Protein 2OAP (pdb70)

Radius of gyration: 33.73 Å; Cα contacts (8 Å, |Δi|>4): 1842; chains: 2; bounding box: 96×77×80 Å

Sequence (968 aa):
HYDILRRHIRSEDLLETPEFGSGSRIVEEYWIQEPFTKAIIVENEDEFRNVYYALEPTVSSEEAEVISALYDDLKKILVLQDVSVDLEERAEVLVRAIEKTDNFYSRLYYLFRDFFGYGLIDPLEDTNVEDISCDGYNIPIFIYHQKYGNVETNIVLDQEKLDRVLRLTQRSGKHISIANPIVDATLPDGSRLQATFGTEVTPRGSSFTIRKFTIEPLTPIDLIEKGTVPSGVLAYLWLAIEHKFSAIVVGETASGKTTTLNAIFIPPDAKVVSIEDTREIKLYHENWIAEVTRTGGEGEIDYDLLRAALRQRPDYIIVGEVRGREAQTLFQASTGHASYSTLHAGDINQVYRLESEPLKVPRSLQFLDIALVQTWVRGNTRLRRTKEVNEILGIDPVDKNLLVNQFVKWDPKEDKHIEVSPKKLEKADFLGVSVQEVYDELSRKRYLELLKRGIRNYKEVTRYIHAYYRNPELATKEEGLHYDILRRHIRSEDLLETPEFGSGSRIVEEYWIQEPFTKAIIVENEDEFRNVYYALEPTVSSEEAEVISALYDDLKKILVLQDVSVDLEERAEVLVRAIEKLSKEYAVSFTDNFYSRLYYLFRDFFGYGLIDPLEDTNVEDISCDGYNIPIFIYHQKYGNVETNIVLDQEKLDRVLRLTQRSGKHISIANPIVDATLPDGSRLQATFGTEVTPRGSSFTIRKFTIEPLTPIDLIEKGTVPSGVLAYLWLAIEHKFSAIVVGETASGKTTTLNAIFIPPDAKVVSIEDTREIKLYHENWIAEVTRTGEIDYDLLRAALRQRPDYIIVGEVRGREAQTLFQASTGHASYSTLHAGDINQVYRLESEPLKVPRSLQFLDIALVQTWVRGNTRLRRTKEVNEILGIDPVDKNLLVNQFVKWDPKEDKHIEVSPKKLEKADFLGVSVQEVYDELSRKRYLELLKRGIRNYKEVTRYIHAYYRNPELATKEEGL

Solvent-accessible surface area: 43318 Å² total

Nearest PDB structures (foldseek):
  2oap-assembly1_2  TM=8.094E-01  e=3.715E-85  Archaeoglobus fulgidus DSM 4304
  4ii7-assembly1_A  TM=9.046E-01  e=3.334E-44  Sulfolobus acidocaldarius DSM 639
  4ii7-assembly2_C  TM=8.809E-01  e=5.363E-44  Sulfolobus acidocaldarius DSM 639
  4ii7-assembly2_D  TM=8.089E-01  e=1.540E-44  Sulfolobus acidocaldarius DSM 639
  4ihq-assembly1_A  TM=7.427E-01  e=1.214E-44  Sulfolobus acidocaldarius DSM 639

Foldseek 3Di:
DLVLAVVLAQDQPFFDDDDDDPQWAWDDKAQQRHPFKIWTWIAGVVPGAIAIEIGGGDDDPVVVVVVVVLLVPVVPPVLQLDPVDDPNVSLVCSSVVSVCPSHVRSSSVQVCCVRPNLHLCRSCSHLQWQKWWQQAAQAFIWTQGVPRGTHTYPGHHHQVRQQVLCSQCVQQPHGDDPVRQWDFGAHPLGWTKIWGAACPPPVRHTIMMIGHQSDQQWAPLNCCVLLAEPLVVLLVQQVCVAQLQAEEEEEAPPLQRQSVVLHHHYAQPFAEEEEECDDRRDALHDNYHYHHFDPPVHDGQHLNVLVVVVVVVGQEYEYAADDACVLQSQLVVCVRRSYYYYYYDADPVSLVNCCDPRNNHDLQVFSHAWYWYWHDDDPNPDHIHRQWIKGFNFFDDVDVTGDIDTQWGADPVVRDIDGPGRCVLCCVVVVVHHSVVSVVVVLSSVLSVVSVLVQIGNNSVVVLSSVCSVPVVVNVVCVVD/DVVLLVVLLLDFDQFDDDDDDPCKAWPDKAALRPPFWIWTFIASVVVRATAIEITGRDDDPVLVVVVVVVCVVVVPDCQLLDPVDDVNVSLVVNVVVVVCVAVVVPHDDDSNSVSSSVQSCCVRVNDHLCRSCNRPQWQKWWFQAAQAFIWTQGVFRGTHTYPRHHHQVRQQVLQCQQVQQVHGADLVHFWDWGAHQQGKTKTWGAACNVNNRGIIMMTGDADPFQWAVLNCCVQLFDPLLVLLVQQVCVQVLAAEEEEEAVPLCRLSVVLHRHHAAPFAEEEEEQHPRRDAPHDNYDYHHADPVHGDLNVLVVVLVDDGQEYEYAEDQFCCLQVQLVVCVRHSYYYYYHDADPVSVVSCCDPRNNHDLQCQSHAKYWYWHDDDRSDDGIHRQWIKGFNGFDPPPRHTDMDTQWGADPPVSDIHGPDDPVLVCVVVVVHDSVVSSVVVLSSVVSVVSVVVQIGRNRVVVLSNVCVVPNVVNVVVVVD

Secondary structure (DSSP, 8-state):
-TTTSSSS---S--S------TT--EEEEEEEETTTEEEEEE--SSS---EEEEE-----HHHHHHHHHHHHHHTT-HHHH-TTS-HHHHHHHHHHHHH--TTTTT--HHHHHTTTS-GGGTT---TTEEEEEE-STT---EEEETTTEEEEES----HHHHH--HHHHHHTT---BTTB-EEEEEETTTEEEEEE-SSSS-TT-SEEEEEE-------HHHHHHTTSS-HHHHHHHHHHHHTT--EEEEESTTSSHHHHHHH----TT--EEEEESS-------SSEEEEE-B------B--HHHHTTGGG--SEEEES---STHHHHHHH-----EEEEEEE-SSTT--HHHHSTTT------TT--EEEEE--BSSS-B---EEEEEEEEE--SSSS--EEEEEEEEETTTTEEEE---GGGT--TTTTS-HHHHHH--HHHHHHH--TT----HHHHHHHHHHHHH-TTT-------/-HHHHHHHT------------SS-EEEEEEEEETTTEEEEEEEEGGGTEE--EEE-----HHHHHHHHHHHHHHTT-SGGG-TTS-HHHHTHHHHHHHHHHHHHTT----HHHH---HHHHHHHTS-GGGTT---TTEEEEEE-STTPPPEEEETTTEEEE-S----HHHHH--HHHHHTTT----SSS-EEEEE-TTS-EEEEE-TTSS-TT--EEEEE---SSPP-HHHHHHTTSS-HHHHHHHHHHHHTT--EEEEESTTSSHHHHHHH----TTS-EEEEESS-------SSEEEEE-B---B--HHHHHHTTS--SEEE-S---STHHHHHHH---S-EEEEEEE-SSS---HHHHSTTT------TT--EEEEE--B-SS-B---EEEEEEEEEE-SSTT-EEEEEEEEEETTTTEEEE---GGGT--TTTTS-HHHHHH--HHHHHHH--TT---SHHHHHHHHHHHHH-TTT-------

B-factor: mean 52.65, std 21.48, range [11.27, 125.13]

Structure (mmCIF, N/CA/C/O backbone):
data_2OAP
#
_entry.id   2OAP
#
_cell.length_a   132.864
_cell.length_b   132.864
_cell.length_c   442.261
_cell.angle_alpha   90.000
_cell.angle_beta   90.000
_cell.angle_gamma   120.000
#
_symmetry.space_group_name_H-M   'H 3 2'
#
loop_
_entity.id
_entity.type
_entity.pdbx_description
1 polymer 'Type II secretion system protein'
2 non-polymer 'PHOSPHOAMINOPHOSPHONIC ACID-ADENYLATE ESTER'
3 non-polymer 'MAGNESIUM ION'
#
loop_
_atom_site.group_PDB
_atom_site.id
_atom_site.type_symbol
_atom_site.label_atom_id
_atom_site.label_alt_id
_atom_site.label_comp_id
_atom_site.label_asym_id
_atom_site.label_entity_id
_atom_site.label_seq_id
_atom_site.pdbx_PDB_ins_code
_atom_site.Cartn_x
_atom_site.Cartn_y
_atom_site.Cartn_z
_atom_site.occupancy
_atom_site.B_iso_or_equiv
_atom_site.auth_seq_id
_atom_site.auth_comp_id
_atom_site.auth_asym_id
_atom_site.auth_atom_id
_atom_site.pdbx_PDB_model_num
ATOM 1 N N . HIS A 1 5 ? 49.374 58.012 199.149 1.00 87.36 5 HIS 1 N 1
ATOM 2 C CA . HIS A 1 5 ? 48.911 56.949 200.087 1.00 87.34 5 HIS 1 CA 1
ATOM 3 C C . HIS A 1 5 ? 49.939 55.835 200.209 1.00 87.68 5 HIS 1 C 1
ATOM 4 O O . HIS A 1 5 ? 50.294 55.430 201.314 1.00 87.32 5 HIS 1 O 1
ATOM 11 N N . TYR A 1 6 ? 50.420 55.342 199.072 1.00 88.46 6 TYR 1 N 1
ATOM 12 C CA . TYR A 1 6 ? 51.390 54.259 199.082 1.00 89.43 6 TYR 1 CA 1
ATOM 13 C C . TYR A 1 6 ? 52.842 54.668 199.268 1.00 90.44 6 TYR 1 C 1
ATOM 14 O O . TYR A 1 6 ? 53.674 53.846 199.646 1.00 91.10 6 TYR 1 O 1
ATOM 23 N N . ASP A 1 7 ? 53.160 55.927 198.999 1.00 90.45 7 ASP 1 N 1
ATOM 24 C CA . ASP A 1 7 ? 54.527 56.386 199.194 1.00 89.61 7 ASP 1 CA 1
ATOM 25 C C . ASP A 1 7 ? 54.726 56.607 200.686 1.00 89.82 7 ASP 1 C 1
ATOM 26 O O . ASP A 1 7 ? 55.768 56.265 201.235 1.00 88.95 7 ASP 1 O 1
ATOM 31 N N . ILE A 1 8 ? 53.709 57.177 201.330 1.00 89.96 8 ILE 1 N 1
ATOM 32 C CA . ILE A 1 8 ? 53.738 57.434 202.765 1.00 90.92 8 ILE 1 CA 1
ATOM 33 C C . ILE A 1 8 ? 53.880 56.065 203.419 1.00 92.45 8 ILE 1 C 1
ATOM 34 O O . ILE A 1 8 ? 54.635 55.891 204.370 1.00 93.59 8 ILE 1 O 1
ATOM 39 N N . LEU A 1 9 ? 53.133 55.094 202.907 1.00 93.64 9 LEU 1 N 1
ATOM 40 C CA . LEU A 1 9 ? 53.240 53.727 203.398 1.00 94.80 9 LEU 1 CA 1
ATOM 41 C C . LEU A 1 9 ? 54.407 53.247 202.549 1.00 96.16 9 LEU 1 C 1
ATOM 42 O O . LEU A 1 9 ? 55.040 54.055 201.864 1.00 95.62 9 LEU 1 O 1
ATOM 47 N N . ARG A 1 10 ? 54.700 51.953 202.570 1.00 98.09 10 ARG 1 N 1
ATOM 48 C CA . ARG A 1 10 ? 55.798 51.460 201.752 1.00 100.27 10 ARG 1 CA 1
ATOM 49 C C . ARG A 1 10 ? 57.028 52.283 202.118 1.00 101.33 10 ARG 1 C 1
ATOM 50 O O . ARG A 1 10 ? 57.487 53.128 201.349 1.00 101.61 10 ARG 1 O 1
ATOM 58 N N . ARG A 1 11 ? 57.525 52.029 203.322 1.00 102.58 11 ARG 1 N 1
ATOM 59 C CA . ARG A 1 11 ? 58.688 52.694 203.893 1.00 103.10 11 ARG 1 CA 1
ATOM 60 C C . ARG A 1 11 ? 58.522 52.442 205.380 1.00 104.40 11 ARG 1 C 1
ATOM 61 O O . ARG A 1 11 ? 59.480 52.110 206.081 1.00 104.44 11 ARG 1 O 1
ATOM 69 N N . HIS A 1 12 ? 57.285 52.597 205.847 1.00 105.62 12 HIS 1 N 1
ATOM 70 C CA . HIS A 1 12 ? 56.949 52.352 207.242 1.00 106.54 12 HIS 1 CA 1
ATOM 71 C C . HIS A 1 12 ? 56.940 50.842 207.411 1.00 106.92 12 HIS 1 C 1
ATOM 72 O O . HIS A 1 12 ? 56.919 50.327 208.526 1.00 107.12 12 HIS 1 O 1
ATOM 79 N N . ILE A 1 13 ? 56.955 50.139 206.282 1.00 106.64 13 ILE 1 N 1
ATOM 80 C CA . ILE A 1 13 ? 56.956 48.685 206.282 1.00 106.10 13 ILE 1 CA 1
ATOM 81 C C . ILE A 1 13 ? 58.377 48.221 206.574 1.00 106.11 13 ILE 1 C 1
ATOM 82 O O . ILE A 1 13 ? 59.315 49.019 206.545 1.00 106.54 13 ILE 1 O 1
ATOM 87 N N . ARG A 1 14 ? 58.535 46.935 206.862 1.00 105.22 14 ARG 1 N 1
ATOM 88 C CA . ARG A 1 14 ? 59.854 46.385 207.137 1.00 103.70 14 ARG 1 CA 1
ATOM 89 C C . ARG A 1 14 ? 60.290 45.499 205.968 1.00 102.87 14 ARG 1 C 1
ATOM 90 O O . ARG A 1 14 ? 61.290 45.778 205.301 1.00 102.84 14 ARG 1 O 1
ATOM 92 N N . SER A 1 15 ? 59.524 44.442 205.713 1.00 101.33 15 SER 1 N 1
ATOM 93 C CA . SER A 1 15 ? 59.831 43.512 204.633 1.00 99.60 15 SER 1 CA 1
ATOM 94 C C . SER A 1 15 ? 59.483 44.089 203.263 1.00 99.18 15 SER 1 C 1
ATOM 95 O O . SER A 1 15 ? 58.780 45.098 203.159 1.00 98.71 15 SER 1 O 1
ATOM 97 N N . GLU A 1 16 ? 59.990 43.441 202.218 1.00 98.66 16 GLU 1 N 1
ATOM 98 C CA . GLU A 1 16 ? 59.742 43.860 200.843 1.00 98.50 16 GLU 1 CA 1
ATOM 99 C C . GLU A 1 16 ? 59.246 42.666 200.035 1.00 98.81 16 GLU 1 C 1
ATOM 100 O O . GLU A 1 16 ? 58.697 42.822 198.945 1.00 98.89 16 GLU 1 O 1
ATOM 102 N N . ASP A 1 17 ? 59.453 41.469 200.571 1.00 99.68 17 ASP 1 N 1
ATOM 103 C CA . ASP A 1 17 ? 59.003 40.253 199.906 1.00 100.06 17 ASP 1 CA 1
ATOM 104 C C . ASP A 1 17 ? 57.646 39.874 200.500 1.00 100.29 17 ASP 1 C 1
ATOM 105 O O . ASP A 1 17 ? 57.484 38.819 201.117 1.00 99.66 17 ASP 1 O 1
ATOM 107 N N . LEU A 1 18 ? 56.678 40.763 200.315 1.00 100.31 18 LEU 1 N 1
ATOM 108 C CA . LEU A 1 18 ? 55.325 40.564 200.811 1.00 100.30 18 LEU 1 CA 1
ATOM 109 C C . LEU A 1 18 ? 54.478 39.938 199.706 1.00 100.80 18 LEU 1 C 1
ATOM 110 O O . LEU A 1 18 ? 54.780 40.106 198.524 1.00 101.86 18 LEU 1 O 1
ATOM 112 N N . LEU A 1 19 ? 53.427 39.215 200.088 1.00 100.35 19 LEU 1 N 1
ATOM 113 C CA . LEU A 1 19 ? 52.534 38.579 199.118 1.00 99.59 19 LEU 1 CA 1
ATOM 114 C C . LEU A 1 19 ? 53.195 37.434 198.343 1.00 99.74 19 LEU 1 C 1
ATOM 115 O O . LEU A 1 19 ? 54.149 37.641 197.588 1.00 99.45 19 LEU 1 O 1
ATOM 117 N N . GLU A 1 20 ? 52.663 36.228 198.526 1.00 100.49 20 GLU 1 N 1
ATOM 118 C CA . GLU A 1 20 ? 53.179 35.036 197.860 1.00 101.11 20 GLU 1 CA 1
ATOM 119 C C . GLU A 1 20 ? 52.921 35.060 196.351 1.00 101.27 20 GLU 1 C 1
ATOM 120 O O . GLU A 1 20 ? 52.867 36.126 195.734 1.00 100.95 20 GLU 1 O 1
ATOM 122 N N . THR A 1 21 ? 52.776 33.875 195.764 1.00 101.80 21 THR 1 N 1
ATOM 123 C CA . THR A 1 21 ? 52.522 33.745 194.333 1.00 101.73 21 THR 1 CA 1
ATOM 124 C C . THR A 1 21 ? 51.180 33.051 194.118 1.00 101.01 21 THR 1 C 1
ATOM 125 O O . THR A 1 21 ? 50.728 32.278 194.962 1.00 102.36 21 THR 1 O 1
ATOM 127 N N . PRO A 1 22 ? 50.523 33.324 192.980 1.00 100.43 22 PRO 1 N 1
ATOM 128 C CA . PRO A 1 22 ? 49.222 32.734 192.642 1.00 99.70 22 PRO 1 CA 1
ATOM 129 C C . PRO A 1 22 ? 49.287 31.257 192.269 1.00 98.31 22 PRO 1 C 1
ATOM 130 O O . PRO A 1 22 ? 50.254 30.799 191.666 1.00 97.69 22 PRO 1 O 1
ATOM 134 N N . GLU A 1 23 ? 48.241 30.521 192.622 1.00 97.48 23 GLU 1 N 1
ATOM 135 C CA . GLU A 1 23 ? 48.167 29.099 192.314 1.00 97.07 23 GLU 1 CA 1
ATOM 136 C C . GLU A 1 23 ? 46.800 28.791 191.706 1.00 96.52 23 GLU 1 C 1
ATOM 137 O O . GLU A 1 23 ? 45.810 28.663 192.429 1.00 96.91 23 GLU 1 O 1
ATOM 139 N N . PHE A 1 24 ? 46.749 28.673 190.380 1.00 95.85 24 PHE 1 N 1
ATOM 140 C CA . PHE A 1 24 ? 45.494 28.399 189.677 1.00 94.90 24 PHE 1 CA 1
ATOM 141 C C . PHE A 1 24 ? 45.485 27.009 189.063 1.00 95.06 24 PHE 1 C 1
ATOM 142 O O . PHE A 1 24 ? 46.331 26.677 188.227 1.00 95.16 24 PHE 1 O 1
ATOM 150 N N . GLY A 1 25 ? 44.518 26.201 189.484 1.00 95.29 25 GLY 1 N 1
ATOM 151 C CA . GLY A 1 25 ? 44.409 24.848 188.974 1.00 94.26 25 GLY 1 CA 1
ATOM 152 C C . GLY A 1 25 ? 44.344 24.802 187.463 1.00 93.57 25 GLY 1 C 1
ATOM 153 O O . GLY A 1 25 ? 44.212 25.835 186.808 1.00 93.73 25 GLY 1 O 1
ATOM 154 N N . SER A 1 26 ? 44.438 23.597 186.911 1.00 93.33 26 SER 1 N 1
ATOM 155 C CA . SER A 1 26 ? 44.389 23.405 185.467 1.00 92.75 26 SER 1 CA 1
ATOM 156 C C . SER A 1 26 ? 43.171 24.101 184.866 1.00 92.16 26 SER 1 C 1
ATOM 157 O O . SER A 1 26 ? 42.229 24.451 185.581 1.00 92.52 26 SER 1 O 1
ATOM 160 N N . GLY A 1 27 ? 43.198 24.300 183.551 1.00 90.95 27 GLY 1 N 1
ATOM 161 C CA . GLY A 1 27 ? 42.095 24.959 182.871 1.00 90.07 27 GLY 1 CA 1
ATOM 162 C C . GLY A 1 27 ? 42.057 26.437 183.203 1.00 88.94 27 GLY 1 C 1
ATOM 163 O O . GLY A 1 27 ? 41.220 27.183 182.684 1.00 88.69 27 GLY 1 O 1
ATOM 164 N N . SER A 1 28 ? 42.976 26.846 184.077 1.00 87.83 28 SER 1 N 1
ATOM 165 C CA . SER A 1 28 ? 43.096 28.229 184.519 1.00 86.43 28 SER 1 CA 1
ATOM 166 C C . SER A 1 28 ? 44.477 28.784 184.181 1.00 85.23 28 SER 1 C 1
ATOM 167 O O . SER A 1 28 ? 45.296 29.025 185.068 1.00 85.82 28 SER 1 O 1
ATOM 169 N N . ARG A 1 29 ? 44.719 28.979 182.888 1.00 82.85 29 ARG 1 N 1
ATOM 170 C CA . ARG A 1 29 ? 45.980 29.516 182.381 1.00 80.82 29 ARG 1 CA 1
ATOM 171 C C . ARG A 1 29 ? 46.177 30.990 182.747 1.00 80.13 29 ARG 1 C 1
ATOM 172 O O . ARG A 1 29 ? 45.211 31.747 182.854 1.00 80.71 29 ARG 1 O 1
ATOM 180 N N . ILE A 1 30 ? 47.431 31.395 182.930 1.00 78.31 30 ILE 1 N 1
ATOM 181 C CA . ILE A 1 30 ? 47.737 32.779 183.273 1.00 76.25 30 ILE 1 CA 1
ATOM 182 C C . ILE A 1 30 ? 48.124 33.532 182.015 1.00 75.16 30 ILE 1 C 1
ATOM 183 O O . ILE A 1 30 ? 49.190 33.313 181.451 1.00 73.89 30 ILE 1 O 1
ATOM 188 N N . VAL A 1 31 ? 47.225 34.412 181.584 1.00 74.68 31 VAL 1 N 1
ATOM 189 C CA . VAL A 1 31 ? 47.399 35.216 180.381 1.00 74.17 31 VAL 1 CA 1
ATOM 190 C C . VAL A 1 31 ? 48.466 36.293 180.532 1.00 74.22 31 VAL 1 C 1
ATOM 191 O O . VAL A 1 31 ? 49.383 36.387 179.716 1.00 74.63 31 VAL 1 O 1
ATOM 195 N N . GLU A 1 32 ? 48.331 37.112 181.569 1.00 73.79 32 GLU 1 N 1
ATOM 196 C CA . GLU A 1 32 ? 49.282 38.185 181.825 1.00 73.27 32 GLU 1 CA 1
ATOM 197 C C . GLU A 1 32 ? 49.378 38.438 183.323 1.00 72.57 32 GLU 1 C 1
ATOM 198 O O . GLU A 1 32 ? 48.568 37.937 184.105 1.00 72.11 32 GLU 1 O 1
ATOM 204 N N . GLU A 1 33 ? 50.371 39.224 183.714 1.00 72.87 33 GLU 1 N 1
ATOM 205 C CA . GLU A 1 33 ? 50.593 39.551 185.114 1.00 73.36 33 GLU 1 CA 1
ATOM 206 C C . GLU A 1 33 ? 51.326 40.885 185.151 1.00 72.46 33 GLU 1 C 1
ATOM 207 O O . GLU A 1 33 ? 52.205 41.136 184.328 1.00 72.58 33 GLU 1 O 1
ATOM 213 N N . TYR A 1 34 ? 50.953 41.754 186.081 1.00 71.40 34 TYR 1 N 1
ATOM 214 C CA . TYR A 1 34 ? 51.608 43.047 186.184 1.00 70.90 34 TYR 1 CA 1
ATOM 215 C C . TYR A 1 34 ? 51.393 43.632 187.566 1.00 71.79 34 TYR 1 C 1
ATOM 216 O O . TYR A 1 34 ? 50.488 43.210 188.291 1.00 70.83 34 TYR 1 O 1
ATOM 225 N N . TRP A 1 35 ? 52.232 44.600 187.929 1.00 73.77 35 TRP 1 N 1
ATOM 226 C CA . TRP A 1 35 ? 52.146 45.249 189.233 1.00 75.16 35 TRP 1 CA 1
ATOM 227 C C . TRP A 1 35 ? 51.147 46.396 189.287 1.00 74.81 35 TRP 1 C 1
ATOM 228 O O . TRP A 1 35 ? 50.870 47.051 188.279 1.00 75.73 35 TRP 1 O 1
ATOM 239 N N . ILE A 1 36 ? 50.622 46.636 190.484 1.00 73.84 36 ILE 1 N 1
ATOM 240 C CA . ILE A 1 36 ? 49.667 47.710 190.723 1.00 73.69 36 ILE 1 CA 1
ATOM 241 C C . ILE A 1 36 ? 50.300 48.648 191.739 1.00 74.19 36 ILE 1 C 1
ATOM 242 O O . ILE A 1 36 ? 50.590 49.804 191.435 1.00 73.79 36 ILE 1 O 1
ATOM 247 N N . GLN A 1 37 ? 50.504 48.136 192.950 1.00 75.48 37 GLN 1 N 1
ATOM 248 C CA . GLN A 1 37 ? 51.139 48.888 194.030 1.00 75.66 37 GLN 1 CA 1
ATOM 249 C C . GLN A 1 37 ? 52.222 48.032 194.671 1.00 76.93 37 GLN 1 C 1
ATOM 250 O O . GLN A 1 37 ? 52.060 47.512 195.781 1.00 76.40 37 GLN 1 O 1
ATOM 256 N N . GLU A 1 38 ? 53.325 47.889 193.940 1.00 78.18 38 GLU 1 N 1
ATOM 257 C CA . GLU A 1 38 ? 54.474 47.107 194.367 1.00 79.16 38 GLU 1 CA 1
ATOM 258 C C . GLU A 1 38 ? 54.996 47.613 195.708 1.00 80.34 38 GLU 1 C 1
ATOM 259 O O . GLU A 1 38 ? 55.142 48.818 195.916 1.00 80.34 38 GLU 1 O 1
ATOM 265 N N . PRO A 1 39 ? 55.304 46.691 196.631 1.00 80.93 39 PRO 1 N 1
ATOM 266 C CA . PRO A 1 39 ? 55.189 45.240 196.471 1.00 81.62 39 PRO 1 CA 1
ATOM 267 C C . PRO A 1 39 ? 54.012 44.641 197.238 1.00 82.49 39 PRO 1 C 1
ATOM 268 O O . PRO A 1 39 ? 54.147 43.581 197.852 1.00 83.32 39 PRO 1 O 1
ATOM 272 N N . PHE A 1 40 ? 52.864 45.308 197.208 1.00 81.62 40 PHE 1 N 1
ATOM 273 C CA . PHE A 1 40 ? 51.699 44.814 197.934 1.00 80.45 40 PHE 1 CA 1
ATOM 274 C C . PHE A 1 40 ? 50.736 44.056 197.034 1.00 79.11 40 PHE 1 C 1
ATOM 275 O O . PHE A 1 40 ? 50.612 42.833 197.114 1.00 79.61 40 PHE 1 O 1
ATOM 283 N N . THR A 1 41 ? 50.060 44.812 196.176 1.00 76.81 41 THR 1 N 1
ATOM 284 C CA . THR A 1 41 ? 49.066 44.272 195.264 1.00 73.57 41 THR 1 CA 1
ATOM 285 C C . THR A 1 41 ? 49.565 44.096 193.837 1.00 71.28 41 THR 1 C 1
ATOM 286 O O . THR A 1 41 ? 50.321 44.906 193.310 1.00 69.36 41 THR 1 O 1
ATOM 290 N N . LYS A 1 42 ? 49.104 43.025 193.213 1.00 70.02 42 LYS 1 N 1
ATOM 291 C CA . LYS A 1 42 ? 49.479 42.707 191.851 1.00 69.19 42 LYS 1 CA 1
ATOM 292 C C . LYS A 1 42 ? 48.237 42.098 191.208 1.00 67.65 42 LYS 1 C 1
ATOM 293 O O . LYS A 1 42 ? 47.439 41.453 191.886 1.00 67.49 42 LYS 1 O 1
ATOM 299 N N . ALA A 1 43 ? 48.058 42.309 189.911 1.00 65.65 43 ALA 1 N 1
ATOM 300 C CA . ALA A 1 43 ? 46.892 41.757 189.231 1.00 63.39 43 ALA 1 CA 1
ATOM 301 C C . ALA A 1 43 ? 47.294 40.697 188.212 1.00 61.74 43 ALA 1 C 1
ATOM 302 O O . ALA A 1 43 ? 48.265 40.864 187.468 1.00 61.01 43 ALA 1 O 1
ATOM 304 N N . ILE A 1 44 ? 46.539 39.603 188.185 1.00 60.58 44 ILE 1 N 1
ATOM 305 C CA . ILE A 1 44 ? 46.812 38.515 187.258 1.00 58.80 44 ILE 1 CA 1
ATOM 306 C C . ILE A 1 44 ? 45.626 38.305 186.332 1.00 57.70 44 ILE 1 C 1
ATOM 307 O O . ILE A 1 44 ? 44.488 38.210 186.784 1.00 56.91 44 ILE 1 O 1
ATOM 312 N N . ILE A 1 45 ? 45.894 38.239 185.036 1.00 57.21 45 ILE 1 N 1
ATOM 313 C CA . ILE A 1 45 ? 44.836 38.009 184.062 1.00 57.63 45 ILE 1 CA 1
ATOM 314 C C . ILE A 1 45 ? 44.880 36.535 183.665 1.00 58.86 45 ILE 1 C 1
ATOM 315 O O . ILE A 1 45 ? 45.733 36.102 182.892 1.00 59.49 45 ILE 1 O 1
ATOM 320 N N . VAL A 1 46 ? 43.948 35.770 184.217 1.00 59.94 46 VAL 1 N 1
ATOM 321 C CA . VAL A 1 46 ? 43.861 34.341 183.964 1.00 61.15 46 VAL 1 CA 1
ATOM 322 C C . VAL A 1 46 ? 42.890 33.993 182.847 1.00 63.73 46 VAL 1 C 1
ATOM 323 O O . VAL A 1 46 ? 41.910 34.707 182.629 1.00 64.89 46 VAL 1 O 1
ATOM 327 N N . GLU A 1 47 ? 43.166 32.891 182.147 1.00 65.54 47 GLU 1 N 1
ATOM 328 C CA . GLU A 1 47 ? 42.295 32.424 181.072 1.00 66.86 47 GLU 1 CA 1
ATOM 329 C C . GLU A 1 47 ? 41.394 31.338 181.646 1.00 68.73 47 GLU 1 C 1
ATOM 330 O O . GLU A 1 47 ? 41.310 31.167 182.864 1.00 69.07 47 GLU 1 O 1
ATOM 336 N N . ASN A 1 48 ? 40.717 30.609 180.770 1.00 70.90 48 ASN 1 N 1
ATOM 337 C CA . ASN A 1 48 ? 39.819 29.541 181.201 1.00 73.90 48 ASN 1 CA 1
ATOM 338 C C . ASN A 1 48 ? 39.312 28.822 179.956 1.00 75.49 48 ASN 1 C 1
ATOM 339 O O . ASN A 1 48 ? 38.138 28.940 179.591 1.00 76.39 48 ASN 1 O 1
ATOM 341 N N . GLU A 1 49 ? 40.220 28.084 179.316 1.00 76.66 49 GLU 1 N 1
ATOM 342 C CA . GLU A 1 49 ? 39.948 27.337 178.089 1.00 77.62 49 GLU 1 CA 1
ATOM 343 C C . GLU A 1 49 ? 38.474 27.000 177.810 1.00 78.36 49 GLU 1 C 1
ATOM 344 O O . GLU A 1 49 ? 37.967 27.306 176.724 1.00 77.78 49 GLU 1 O 1
ATOM 346 N N . ASP A 1 50 ? 37.800 26.371 178.779 1.00 79.07 50 ASP 1 N 1
ATOM 347 C CA . ASP A 1 50 ? 36.383 25.992 178.651 1.00 78.92 50 ASP 1 CA 1
ATOM 348 C C . ASP A 1 50 ? 35.585 27.184 178.141 1.00 78.93 50 ASP 1 C 1
ATOM 349 O O . ASP A 1 50 ? 35.155 27.217 176.985 1.00 78.42 50 ASP 1 O 1
ATOM 354 N N . GLU A 1 51 ? 35.385 28.152 179.034 1.00 78.34 51 GLU 1 N 1
ATOM 355 C CA . GLU A 1 51 ? 34.656 29.373 178.718 1.00 77.05 51 GLU 1 CA 1
ATOM 356 C C . GLU A 1 51 ? 35.683 30.357 178.188 1.00 75.38 51 GLU 1 C 1
ATOM 357 O O . GLU A 1 51 ? 36.399 30.985 178.959 1.00 75.10 51 GLU 1 O 1
ATOM 363 N N . PHE A 1 52 ? 35.764 30.470 176.868 1.00 73.78 52 PHE 1 N 1
ATOM 364 C CA . PHE A 1 52 ? 36.715 31.366 176.227 1.00 72.35 52 PHE 1 CA 1
ATOM 365 C C . PHE A 1 52 ? 36.521 32.769 176.772 1.00 69.98 52 PHE 1 C 1
ATOM 366 O O . PHE A 1 52 ? 35.849 33.598 176.157 1.00 70.80 52 PHE 1 O 1
ATOM 374 N N . ARG A 1 53 ? 37.129 33.021 177.930 1.00 66.67 53 ARG 1 N 1
ATOM 375 C CA . ARG A 1 53 ? 37.026 34.302 178.629 1.00 63.47 53 ARG 1 CA 1
ATOM 376 C C . ARG A 1 53 ? 38.247 34.466 179.522 1.00 61.36 53 ARG 1 C 1
ATOM 377 O O . ARG A 1 53 ? 38.815 33.476 179.979 1.00 61.14 53 ARG 1 O 1
ATOM 385 N N . ASN A 1 54 ? 38.646 35.706 179.779 1.00 58.93 54 ASN 1 N 1
ATOM 386 C CA . ASN A 1 54 ? 39.771 35.945 180.670 1.00 56.38 54 ASN 1 CA 1
ATOM 387 C C . ASN A 1 54 ? 39.154 36.411 181.975 1.00 55.42 54 ASN 1 C 1
ATOM 388 O O . ASN A 1 54 ? 38.004 36.849 182.005 1.00 55.73 54 ASN 1 O 1
ATOM 393 N N . VAL A 1 55 ? 39.902 36.302 183.062 1.00 54.05 55 VAL 1 N 1
ATOM 394 C CA . VAL A 1 55 ? 39.392 36.737 184.351 1.00 52.37 55 VAL 1 CA 1
ATOM 395 C C . VAL A 1 55 ? 40.414 37.558 185.108 1.00 53.29 55 VAL 1 C 1
ATOM 396 O O . VAL A 1 55 ? 41.608 37.270 185.078 1.00 54.44 55 VAL 1 O 1
ATOM 400 N N . TYR A 1 56 ? 39.931 38.591 185.783 1.00 53.71 56 TYR 1 N 1
ATOM 401 C CA . TYR A 1 56 ? 40.791 39.481 186.539 1.00 54.83 56 TYR 1 CA 1
ATOM 402 C C . TYR A 1 56 ? 40.906 39.009 187.982 1.00 56.98 56 TYR 1 C 1
ATOM 403 O O . TYR A 1 56 ? 39.907 38.921 188.703 1.00 56.99 56 TYR 1 O 1
ATOM 412 N N . TYR A 1 57 ? 42.126 38.695 188.400 1.00 59.87 57 TYR 1 N 1
ATOM 413 C CA . TYR A 1 57 ? 42.343 38.247 189.762 1.00 62.75 57 TYR 1 CA 1
ATOM 414 C C . TYR A 1 57 ? 43.147 39.300 190.523 1.00 63.02 57 TYR 1 C 1
ATOM 415 O O . TYR A 1 57 ? 44.262 39.648 190.131 1.00 63.09 57 TYR 1 O 1
ATOM 424 N N . ALA A 1 58 ? 42.563 39.801 191.610 1.00 63.71 58 ALA 1 N 1
ATOM 425 C CA . ALA A 1 58 ? 43.170 40.834 192.445 1.00 64.77 58 ALA 1 CA 1
ATOM 426 C C . ALA A 1 58 ? 43.986 40.267 193.600 1.00 66.40 58 ALA 1 C 1
ATOM 427 O O . ALA A 1 58 ? 43.436 39.851 194.625 1.00 66.21 58 ALA 1 O 1
ATOM 429 N N . LEU A 1 59 ? 45.307 40.297 193.429 1.00 68.80 59 LEU 1 N 1
ATOM 430 C CA . LEU A 1 59 ? 46.253 39.777 194.409 1.00 71.00 59 LEU 1 CA 1
ATOM 431 C C . LEU A 1 59 ? 46.694 40.788 195.464 1.00 72.78 59 LEU 1 C 1
ATOM 432 O O . LEU A 1 59 ? 47.067 41.921 195.154 1.00 72.42 59 LEU 1 O 1
ATOM 437 N N . GLU A 1 60 ? 46.659 40.355 196.716 1.00 75.44 60 GLU 1 N 1
ATOM 438 C CA . GLU A 1 60 ? 47.073 41.188 197.832 1.00 78.81 60 GLU 1 CA 1
ATOM 439 C C . GLU A 1 60 ? 47.866 40.286 198.767 1.00 82.33 60 GLU 1 C 1
ATOM 440 O O . GLU A 1 60 ? 47.742 39.063 198.705 1.00 83.31 60 GLU 1 O 1
ATOM 446 N N . PRO A 1 61 ? 48.693 40.874 199.644 1.00 85.25 61 PRO 1 N 1
ATOM 447 C CA . PRO A 1 61 ? 49.488 40.065 200.573 1.00 87.72 61 PRO 1 CA 1
ATOM 448 C C . PRO A 1 61 ? 48.625 39.082 201.355 1.00 90.05 61 PRO 1 C 1
ATOM 449 O O . PRO A 1 61 ? 47.799 39.482 202.172 1.00 91.01 61 PRO 1 O 1
ATOM 453 N N . THR A 1 62 ? 48.820 37.795 201.090 1.00 92.69 62 THR 1 N 1
ATOM 454 C CA . THR A 1 62 ? 48.066 36.737 201.755 1.00 94.72 62 THR 1 CA 1
ATOM 455 C C . THR A 1 62 ? 48.338 36.713 203.253 1.00 95.38 62 THR 1 C 1
ATOM 456 O O . THR A 1 62 ? 49.463 36.956 203.681 1.00 95.38 62 THR 1 O 1
ATOM 460 N N . VAL A 1 63 ? 47.312 36.426 204.050 1.00 96.89 63 VAL 1 N 1
ATOM 461 C CA . VAL A 1 63 ? 47.485 36.374 205.501 1.00 98.92 63 VAL 1 CA 1
ATOM 462 C C . VAL A 1 63 ? 46.940 35.084 206.107 1.00 101.63 63 VAL 1 C 1
ATOM 463 O O . VAL A 1 63 ? 46.371 34.241 205.409 1.00 102.14 63 VAL 1 O 1
ATOM 467 N N . SER A 1 64 ? 47.120 34.948 207.418 1.00 104.25 64 SER 1 N 1
ATOM 468 C CA . SER A 1 64 ? 46.658 33.778 208.148 1.00 106.07 64 SER 1 CA 1
ATOM 469 C C . SER A 1 64 ? 45.282 34.041 208.744 1.00 107.09 64 SER 1 C 1
ATOM 470 O O . SER A 1 64 ? 44.918 35.187 209.005 1.00 107.05 64 SER 1 O 1
ATOM 472 N N . SER A 1 65 ? 44.523 32.971 208.953 1.00 108.07 65 SER 1 N 1
ATOM 473 C CA . SER A 1 65 ? 43.190 33.074 209.526 1.00 109.20 65 SER 1 CA 1
ATOM 474 C C . SER A 1 65 ? 43.301 33.475 210.991 1.00 110.26 65 SER 1 C 1
ATOM 475 O O . SER A 1 65 ? 42.330 33.931 211.602 1.00 110.76 65 SER 1 O 1
ATOM 478 N N . GLU A 1 66 ? 44.494 33.289 211.548 1.00 110.39 66 GLU 1 N 1
ATOM 479 C CA . GLU A 1 66 ? 44.766 33.653 212.934 1.00 109.61 66 GLU 1 CA 1
ATOM 480 C C . GLU A 1 66 ? 45.080 35.141 212.902 1.00 109.44 66 GLU 1 C 1
ATOM 481 O O . GLU A 1 66 ? 44.673 35.903 213.783 1.00 109.40 66 GLU 1 O 1
ATOM 483 N N . GLU A 1 67 ? 45.808 35.535 211.861 1.00 109.16 67 GLU 1 N 1
ATOM 484 C CA . GLU A 1 67 ? 46.193 36.921 211.653 1.00 108.63 67 GLU 1 CA 1
ATOM 485 C C . GLU A 1 67 ? 44.935 37.695 211.297 1.00 108.26 67 GLU 1 C 1
ATOM 486 O O . GLU A 1 67 ? 44.872 38.912 211.459 1.00 108.37 67 GLU 1 O 1
ATOM 488 N N . ALA A 1 68 ? 43.936 36.965 210.810 1.00 107.98 68 ALA 1 N 1
ATOM 489 C CA . ALA A 1 68 ? 42.656 37.543 210.422 1.00 106.83 68 ALA 1 CA 1
ATOM 490 C C . ALA A 1 68 ? 42.097 38.389 211.552 1.00 106.15 68 ALA 1 C 1
ATOM 491 O O . ALA A 1 68 ? 42.312 39.601 211.598 1.00 105.74 68 ALA 1 O 1
ATOM 493 N N . GLU A 1 69 ? 41.374 37.740 212.461 1.00 105.26 69 GLU 1 N 1
ATOM 494 C CA . GLU A 1 69 ? 40.781 38.426 213.602 1.00 104.49 69 GLU 1 CA 1
ATOM 495 C C . GLU A 1 69 ? 41.860 39.208 214.342 1.00 103.58 69 GLU 1 C 1
ATOM 496 O O . GLU A 1 69 ? 41.572 40.201 215.010 1.00 103.44 69 GLU 1 O 1
ATOM 498 N N . VAL A 1 70 ? 43.105 38.754 214.216 1.00 102.01 70 VAL 1 N 1
ATOM 499 C CA . VAL A 1 70 ? 44.226 39.418 214.865 1.00 100.35 70 VAL 1 CA 1
ATOM 500 C C . VAL A 1 70 ? 44.337 40.833 214.307 1.00 99.65 70 VAL 1 C 1
ATOM 501 O O . VAL A 1 70 ? 44.346 41.813 215.056 1.00 99.30 70 VAL 1 O 1
ATOM 503 N N . ILE A 1 71 ? 44.408 40.929 212.983 1.00 98.59 71 ILE 1 N 1
ATOM 504 C CA . ILE A 1 71 ? 44.519 42.214 212.302 1.00 96.69 71 ILE 1 CA 1
ATOM 505 C C . ILE A 1 71 ? 43.178 42.950 212.347 1.00 96.56 71 ILE 1 C 1
ATOM 506 O O . ILE A 1 71 ? 43.131 44.180 212.289 1.00 95.22 71 ILE 1 O 1
ATOM 511 N N . SER A 1 72 ? 42.093 42.183 212.447 1.00 96.77 72 SER 1 N 1
ATOM 512 C CA . SER A 1 72 ? 40.748 42.748 212.520 1.00 97.29 72 SER 1 CA 1
ATOM 513 C C . SER A 1 72 ? 40.516 43.262 213.940 1.00 97.65 72 SER 1 C 1
ATOM 514 O O . SER A 1 72 ? 39.567 44.004 214.204 1.00 97.41 72 SER 1 O 1
ATOM 516 N N . ALA A 1 73 ? 41.398 42.853 214.848 1.00 98.44 73 ALA 1 N 1
ATOM 517 C CA . ALA A 1 73 ? 41.326 43.262 216.244 1.00 99.03 73 ALA 1 CA 1
ATOM 518 C C . ALA A 1 73 ? 42.117 44.551 216.415 1.00 99.11 73 ALA 1 C 1
ATOM 519 O O . ALA A 1 73 ? 41.610 45.539 216.947 1.00 99.25 73 ALA 1 O 1
ATOM 521 N N . LEU A 1 74 ? 43.366 44.535 215.960 1.00 99.08 74 LEU 1 N 1
ATOM 522 C CA . LEU A 1 74 ? 44.211 45.714 216.050 1.00 99.23 74 LEU 1 CA 1
ATOM 523 C C . LEU A 1 74 ? 43.450 46.861 215.393 1.00 100.09 74 LEU 1 C 1
ATOM 524 O O . LEU A 1 74 ? 43.706 48.034 215.669 1.00 100.30 74 LEU 1 O 1
ATOM 526 N N . TYR A 1 75 ? 42.498 46.506 214.533 1.00 100.68 75 TYR 1 N 1
ATOM 527 C CA . TYR A 1 75 ? 41.685 47.491 213.828 1.00 101.57 75 TYR 1 CA 1
ATOM 528 C C . TYR A 1 75 ? 40.467 47.891 214.648 1.00 102.20 75 TYR 1 C 1
ATOM 529 O O . TYR A 1 75 ? 40.031 49.040 214.602 1.00 102.33 75 TYR 1 O 1
ATOM 531 N N . ASP A 1 76 ? 39.918 46.939 215.394 1.00 103.38 76 ASP 1 N 1
ATOM 532 C CA . ASP A 1 76 ? 38.745 47.201 216.218 1.00 104.59 76 ASP 1 CA 1
ATOM 533 C C . ASP A 1 76 ? 39.024 48.284 217.260 1.00 105.54 76 ASP 1 C 1
ATOM 534 O O . ASP A 1 76 ? 38.096 48.887 217.801 1.00 105.81 76 ASP 1 O 1
ATOM 536 N N . ASP A 1 77 ? 40.302 48.528 217.540 1.00 106.66 77 ASP 1 N 1
ATOM 537 C CA . ASP A 1 77 ? 40.682 49.549 218.515 1.00 107.63 77 ASP 1 CA 1
ATOM 538 C C . ASP A 1 77 ? 41.100 50.842 217.831 1.00 107.50 77 ASP 1 C 1
ATOM 539 O O . ASP A 1 77 ? 40.676 51.928 218.227 1.00 107.52 77 ASP 1 O 1
ATOM 544 N N . LEU A 1 78 ? 41.935 50.721 216.804 1.00 107.43 78 LEU 1 N 1
ATOM 545 C CA . LEU A 1 78 ? 42.408 51.884 216.062 1.00 107.95 78 LEU 1 CA 1
ATOM 546 C C . LEU A 1 78 ? 41.246 52.651 215.443 1.00 108.41 78 LEU 1 C 1
ATOM 547 O O . LEU A 1 78 ? 41.402 53.796 215.014 1.00 108.62 78 LEU 1 O 1
ATOM 552 N N . LYS A 1 79 ? 40.081 52.012 215.402 1.00 108.55 79 LYS 1 N 1
ATOM 553 C CA . LYS A 1 79 ? 38.884 52.626 214.842 1.00 108.47 79 LYS 1 CA 1
ATOM 554 C C . LYS A 1 79 ? 38.403 53.760 215.743 1.00 108.72 79 LYS 1 C 1
ATOM 555 O O . LYS A 1 79 ? 38.076 54.849 215.267 1.00 108.23 79 LYS 1 O 1
ATOM 557 N N . LYS A 1 80 ? 38.374 53.493 217.046 1.00 109.09 80 LYS 1 N 1
ATOM 558 C CA . LYS A 1 80 ? 37.935 54.468 218.038 1.00 109.48 80 LYS 1 CA 1
ATOM 559 C C . LYS A 1 80 ? 38.944 55.599 218.209 1.00 109.44 80 LYS 1 C 1
ATOM 560 O O . LYS A 1 80 ? 39.185 56.060 219.323 1.00 109.98 80 LYS 1 O 1
ATOM 562 N N . ILE A 1 81 ? 39.531 56.041 217.100 1.00 109.30 81 ILE 1 N 1
ATOM 563 C CA . ILE A 1 81 ? 40.512 57.122 217.117 1.00 109.47 81 ILE 1 CA 1
ATOM 564 C C . ILE A 1 81 ? 40.111 58.201 216.118 1.00 109.96 81 ILE 1 C 1
ATOM 565 O O . ILE A 1 81 ? 40.668 58.288 215.023 1.00 110.35 81 ILE 1 O 1
ATOM 570 N N . LEU A 1 82 ? 39.142 59.021 216.509 1.00 110.37 82 LEU 1 N 1
ATOM 571 C CA . LEU A 1 82 ? 38.630 60.098 215.666 1.00 110.92 82 LEU 1 CA 1
ATOM 572 C C . LEU A 1 82 ? 39.700 60.808 214.834 1.00 111.76 82 LEU 1 C 1
ATOM 573 O O . LEU A 1 82 ? 39.481 61.119 213.663 1.00 111.76 82 LEU 1 O 1
ATOM 578 N N . VAL A 1 83 ? 40.858 61.054 215.436 1.00 112.75 83 VAL 1 N 1
ATOM 579 C CA . VAL A 1 83 ? 41.938 61.744 214.742 1.00 113.81 83 VAL 1 CA 1
ATOM 580 C C . VAL A 1 83 ? 42.515 60.975 213.548 1.00 114.66 83 VAL 1 C 1
ATOM 581 O O . VAL A 1 83 ? 43.497 61.405 212.951 1.00 115.03 83 VAL 1 O 1
ATOM 585 N N . LEU A 1 84 ? 41.902 59.849 213.193 1.00 116.20 84 LEU 1 N 1
ATOM 586 C CA . LEU A 1 84 ? 42.374 59.046 212.063 1.00 117.94 84 LEU 1 CA 1
ATOM 587 C C . LEU A 1 84 ? 41.512 59.245 210.821 1.00 119.16 84 LEU 1 C 1
ATOM 588 O O . LEU A 1 84 ? 42.015 59.556 209.738 1.00 119.28 84 LEU 1 O 1
ATOM 593 N N . GLN A 1 85 ? 40.210 59.053 210.992 1.00 120.55 85 GLN 1 N 1
ATOM 594 C CA . GLN A 1 85 ? 39.255 59.192 209.904 1.00 121.49 85 GLN 1 CA 1
ATOM 595 C C . GLN A 1 85 ? 39.205 60.616 209.365 1.00 121.97 85 GLN 1 C 1
ATOM 596 O O . GLN A 1 85 ? 38.993 60.824 208.170 1.00 122.08 85 GLN 1 O 1
ATOM 602 N N . ASP A 1 86 ? 39.400 61.593 210.246 1.00 122.02 86 ASP 1 N 1
ATOM 603 C CA . ASP A 1 86 ? 39.361 63.000 209.855 1.00 121.89 86 ASP 1 CA 1
ATOM 604 C C . ASP A 1 86 ? 40.143 63.256 208.574 1.00 121.88 86 ASP 1 C 1
ATOM 605 O O . ASP A 1 86 ? 41.364 63.094 208.530 1.00 123.06 86 ASP 1 O 1
ATOM 607 N N . VAL A 1 87 ? 39.422 63.653 207.531 1.00 121.41 87 VAL 1 N 1
ATOM 608 C CA . VAL A 1 87 ? 40.028 63.939 206.240 1.00 120.81 87 VAL 1 CA 1
ATOM 609 C C . VAL A 1 87 ? 40.684 65.317 206.266 1.00 120.50 87 VAL 1 C 1
ATOM 610 O O . VAL A 1 87 ? 41.575 65.607 205.467 1.00 121.69 87 VAL 1 O 1
ATOM 612 N N . SER A 1 88 ? 40.240 66.161 207.193 1.00 119.40 88 SER 1 N 1
ATOM 613 C CA . SER A 1 88 ? 40.782 67.508 207.328 1.00 117.88 88 SER 1 CA 1
ATOM 614 C C . SER A 1 88 ? 42.288 67.444 207.541 1.00 117.41 88 SER 1 C 1
ATOM 615 O O . SER A 1 88 ? 43.014 68.389 207.235 1.00 118.68 88 SER 1 O 1
ATOM 617 N N . VAL A 1 89 ? 42.745 66.312 208.063 1.00 116.59 89 VAL 1 N 1
ATOM 618 C CA . VAL A 1 89 ? 44.158 66.094 208.338 1.00 116.50 89 VAL 1 CA 1
ATOM 619 C C . VAL A 1 89 ? 44.896 65.540 207.126 1.00 116.49 89 VAL 1 C 1
ATOM 620 O O . VAL A 1 89 ? 44.426 64.610 206.471 1.00 117.71 89 VAL 1 O 1
ATOM 622 N N . ASP A 1 90 ? 46.055 66.120 206.834 1.00 116.42 90 ASP 1 N 1
ATOM 623 C CA . ASP A 1 90 ? 46.866 65.673 205.712 1.00 115.98 90 ASP 1 CA 1
ATOM 624 C C . ASP A 1 90 ? 47.168 64.196 205.924 1.00 115.68 90 ASP 1 C 1
ATOM 625 O O . ASP A 1 90 ? 47.380 63.755 207.054 1.00 116.42 90 ASP 1 O 1
ATOM 627 N N . LEU A 1 91 ? 47.180 63.432 204.839 1.00 114.76 91 LEU 1 N 1
ATOM 628 C CA . LEU A 1 91 ? 47.445 62.003 204.923 1.00 113.67 91 LEU 1 CA 1
ATOM 629 C C . LEU A 1 91 ? 48.844 61.696 205.436 1.00 113.91 91 LEU 1 C 1
ATOM 630 O O . LEU A 1 91 ? 49.071 60.652 206.046 1.00 113.62 91 LEU 1 O 1
ATOM 635 N N . GLU A 1 92 ? 49.780 62.606 205.184 1.00 113.81 92 GLU 1 N 1
ATOM 636 C CA . GLU A 1 92 ? 51.162 62.424 205.616 1.00 113.52 92 GLU 1 CA 1
ATOM 637 C C . GLU A 1 92 ? 51.273 62.270 207.134 1.00 113.82 92 GLU 1 C 1
ATOM 638 O O . GLU A 1 92 ? 52.005 61.407 207.626 1.00 114.02 92 GLU 1 O 1
ATOM 640 N N . GLU A 1 93 ? 50.538 63.104 207.868 1.00 113.28 93 GLU 1 N 1
ATOM 641 C CA . GLU A 1 93 ? 50.548 63.074 209.331 1.00 112.97 93 GLU 1 CA 1
ATOM 642 C C . GLU A 1 93 ? 49.659 61.963 209.887 1.00 112.91 93 GLU 1 C 1
ATOM 643 O O . GLU A 1 93 ? 50.097 61.148 210.701 1.00 112.86 93 GLU 1 O 1
ATOM 645 N N . ARG A 1 94 ? 48.406 61.948 209.443 1.00 112.53 94 ARG 1 N 1
ATOM 646 C CA . ARG A 1 94 ? 47.434 60.955 209.881 1.00 112.17 94 ARG 1 CA 1
ATOM 647 C C . ARG A 1 94 ? 48.060 59.566 209.974 1.00 112.25 94 ARG 1 C 1
ATOM 648 O O . ARG A 1 94 ? 47.933 58.882 210.990 1.00 113.75 94 ARG 1 O 1
ATOM 650 N N . ALA A 1 95 ? 48.740 59.161 208.907 1.00 112.00 95 ALA 1 N 1
ATOM 651 C CA . ALA A 1 95 ? 49.390 57.859 208.852 1.00 111.50 95 ALA 1 CA 1
ATOM 652 C C . ALA A 1 95 ? 50.260 57.627 210.083 1.00 111.19 95 ALA 1 C 1
ATOM 653 O O . ALA A 1 95 ? 50.191 56.572 210.716 1.00 111.47 95 ALA 1 O 1
ATOM 655 N N . GLU A 1 96 ? 51.074 58.623 210.416 1.00 110.09 96 GLU 1 N 1
ATOM 656 C CA . GLU A 1 96 ? 51.970 58.538 211.559 1.00 108.78 96 GLU 1 CA 1
ATOM 657 C C . GLU A 1 96 ? 51.278 58.019 212.815 1.00 108.45 96 GLU 1 C 1
ATOM 658 O O . GLU A 1 96 ? 51.747 57.068 213.439 1.00 108.30 96 GLU 1 O 1
ATOM 660 N N . VAL A 1 97 ? 50.162 58.640 213.181 1.00 107.62 97 VAL 1 N 1
ATOM 661 C CA . VAL A 1 97 ? 49.433 58.232 214.376 1.00 106.68 97 VAL 1 CA 1
ATOM 662 C C . VAL A 1 97 ? 49.121 56.746 214.339 1.00 106.54 97 VAL 1 C 1
ATOM 663 O O . VAL A 1 97 ? 49.387 56.029 215.300 1.00 106.73 97 VAL 1 O 1
ATOM 667 N N . LEU A 1 98 ? 48.552 56.288 213.228 1.00 105.67 98 LEU 1 N 1
ATOM 668 C CA . LEU A 1 98 ? 48.210 54.880 213.075 1.00 105.06 98 LEU 1 CA 1
ATOM 669 C C . LEU A 1 98 ? 49.412 54.004 213.431 1.00 104.93 98 LEU 1 C 1
ATOM 670 O O . LEU A 1 98 ? 49.277 53.013 214.151 1.00 104.79 98 LEU 1 O 1
ATOM 672 N N . VAL A 1 99 ? 50.585 54.386 212.928 1.00 104.32 99 VAL 1 N 1
ATOM 673 C CA . VAL A 1 99 ? 51.824 53.648 213.179 1.00 103.14 99 VAL 1 CA 1
ATOM 674 C C . VAL A 1 99 ? 52.172 53.669 214.665 1.00 103.31 99 VAL 1 C 1
ATOM 675 O O . VAL A 1 99 ? 52.333 52.620 215.294 1.00 102.60 99 VAL 1 O 1
ATOM 679 N N . ARG A 1 100 ? 52.290 54.876 215.214 1.00 102.96 100 ARG 1 N 1
ATOM 680 C CA . ARG A 1 100 ? 52.616 55.061 216.623 1.00 102.84 100 ARG 1 CA 1
ATOM 681 C C . ARG A 1 100 ? 51.573 54.377 217.497 1.00 102.66 100 ARG 1 C 1
ATOM 682 O O . ARG A 1 100 ? 51.910 53.693 218.463 1.00 102.94 100 ARG 1 O 1
ATOM 684 N N . ALA A 1 101 ? 50.305 54.567 217.151 1.00 102.46 101 ALA 1 N 1
ATOM 685 C CA . ALA A 1 101 ? 49.209 53.967 217.900 1.00 102.26 101 ALA 1 CA 1
ATOM 686 C C . ALA A 1 101 ? 49.343 52.448 217.904 1.00 102.40 101 ALA 1 C 1
ATOM 687 O O . ALA A 1 101 ? 49.006 51.790 218.894 1.00 102.18 101 ALA 1 O 1
ATOM 689 N N . ILE A 1 102 ? 49.840 51.900 216.796 1.00 102.30 102 ILE 1 N 1
ATOM 690 C CA . ILE A 1 102 ? 50.020 50.457 216.661 1.00 102.31 102 ILE 1 CA 1
ATOM 691 C C . ILE A 1 102 ? 51.166 49.944 217.536 1.00 102.97 102 ILE 1 C 1
ATOM 692 O O . ILE A 1 102 ? 51.239 48.752 217.836 1.00 103.42 102 ILE 1 O 1
ATOM 694 N N . GLU A 1 103 ? 52.056 50.845 217.945 1.00 103.58 103 GLU 1 N 1
ATOM 695 C CA . GLU A 1 103 ? 53.183 50.474 218.797 1.00 104.62 103 GLU 1 CA 1
ATOM 696 C C . GLU A 1 103 ? 52.666 50.061 220.174 1.00 105.12 103 GLU 1 C 1
ATOM 697 O O . GLU A 1 103 ? 53.157 49.104 220.773 1.00 106.78 103 GLU 1 O 1
ATOM 699 N N . LYS A 1 104 ? 51.668 50.790 220.664 1.00 105.85 104 LYS 1 N 1
ATOM 700 C CA . LYS A 1 104 ? 51.071 50.511 221.964 1.00 105.68 104 LYS 1 CA 1
ATOM 701 C C . LYS A 1 104 ? 50.334 49.174 221.947 1.00 105.79 104 LYS 1 C 1
ATOM 702 O O . LYS A 1 104 ? 50.800 48.189 222.518 1.00 104.38 104 LYS 1 O 1
ATOM 704 N N . THR A 1 114 ? 56.100 39.463 213.217 1.00 95.69 114 THR 1 N 1
ATOM 705 C CA . THR A 1 114 ? 57.380 39.370 212.521 1.00 96.41 114 THR 1 CA 1
ATOM 706 C C . THR A 1 114 ? 57.751 40.690 211.835 1.00 96.84 114 THR 1 C 1
ATOM 707 O O . THR A 1 114 ? 56.956 41.630 211.813 1.00 97.03 114 THR 1 O 1
ATOM 711 N N . ASP A 1 115 ? 58.963 40.762 211.289 1.00 97.45 115 ASP 1 N 1
ATOM 712 C CA . ASP A 1 115 ? 59.424 41.966 210.600 1.00 97.96 115 ASP 1 CA 1
ATOM 713 C C . ASP A 1 115 ? 58.881 41.946 209.181 1.00 98.14 115 ASP 1 C 1
ATOM 714 O O . ASP A 1 115 ? 59.270 42.753 208.340 1.00 98.47 115 ASP 1 O 1
ATOM 716 N N . ASN A 1 116 ? 57.983 40.999 208.932 1.00 98.30 116 ASN 1 N 1
ATOM 717 C CA . ASN A 1 116 ? 57.346 40.830 207.633 1.00 98.03 116 ASN 1 CA 1
ATOM 718 C C . ASN A 1 116 ? 55.836 40.961 207.827 1.00 97.37 116 ASN 1 C 1
ATOM 719 O O . ASN A 1 116 ? 55.150 41.607 207.037 1.00 96.97 116 ASN 1 O 1
ATOM 724 N N . PHE A 1 117 ? 55.326 40.347 208.889 1.00 96.79 117 PHE 1 N 1
ATOM 725 C CA . PHE A 1 117 ? 53.907 40.419 209.202 1.00 96.09 117 PHE 1 CA 1
ATOM 726 C C . PHE A 1 117 ? 53.547 41.878 209.462 1.00 96.29 117 PHE 1 C 1
ATOM 727 O O . PHE A 1 117 ? 52.397 42.281 209.309 1.00 96.05 117 PHE 1 O 1
ATOM 735 N N . TYR A 1 118 ? 54.539 42.663 209.870 1.00 96.66 118 TYR 1 N 1
ATOM 736 C CA . TYR A 1 118 ? 54.336 44.079 210.150 1.00 96.89 118 TYR 1 CA 1
ATOM 737 C C . TYR A 1 118 ? 53.847 44.783 208.895 1.00 98.38 118 TYR 1 C 1
ATOM 738 O O . TYR A 1 118 ? 52.741 45.325 208.858 1.00 98.68 118 TYR 1 O 1
ATOM 747 N N . SER A 1 119 ? 54.693 44.770 207.870 1.00 99.55 119 SER 1 N 1
ATOM 748 C CA . SER A 1 119 ? 54.382 45.388 206.590 1.00 100.95 119 SER 1 CA 1
ATOM 749 C C . SER A 1 119 ? 53.096 44.826 205.980 1.00 101.80 119 SER 1 C 1
ATOM 750 O O . SER A 1 119 ? 52.144 45.571 205.737 1.00 102.36 119 SER 1 O 1
ATOM 753 N N . ARG A 1 120 ? 53.068 43.515 205.737 1.00 102.56 120 ARG 1 N 1
ATOM 754 C CA . ARG A 1 120 ? 51.889 42.865 205.167 1.00 103.30 120 ARG 1 CA 1
ATOM 755 C C . ARG A 1 120 ? 50.682 42.986 206.087 1.00 103.34 120 ARG 1 C 1
ATOM 756 O O . ARG A 1 120 ? 49.767 42.168 206.035 1.00 103.45 120 ARG 1 O 1
ATOM 772 N N . LEU A 1 122 ? 50.300 46.581 207.795 1.00 100.72 122 LEU 1 N 1
ATOM 773 C CA . LEU A 1 122 ? 50.101 48.014 207.639 1.00 99.31 122 LEU 1 CA 1
ATOM 774 C C . LEU A 1 122 ? 49.299 48.242 206.375 1.00 97.68 122 LEU 1 C 1
ATOM 775 O O . LEU A 1 122 ? 48.492 49.169 206.296 1.00 97.85 122 LEU 1 O 1
ATOM 780 N N . TYR A 1 123 ? 49.532 47.385 205.385 1.00 95.90 123 TYR 1 N 1
ATOM 781 C CA . TYR A 1 123 ? 48.820 47.475 204.120 1.00 93.78 123 TYR 1 CA 1
ATOM 782 C C . TYR A 1 123 ? 47.329 47.640 204.396 1.00 92.24 123 TYR 1 C 1
ATOM 783 O O . TYR A 1 123 ? 46.718 48.642 204.017 1.00 92.45 123 TYR 1 O 1
ATOM 792 N N . TYR A 1 124 ? 46.759 46.648 205.072 1.00 89.85 124 TYR 1 N 1
ATOM 793 C CA . TYR A 1 124 ? 45.346 46.656 205.417 1.00 87.82 124 TYR 1 CA 1
ATOM 794 C C . TYR A 1 124 ? 44.973 47.841 206.294 1.00 87.78 124 TYR 1 C 1
ATOM 795 O O . TYR A 1 124 ? 44.046 48.581 205.977 1.00 87.98 124 TYR 1 O 1
ATOM 804 N N . LEU A 1 125 ? 45.692 48.024 207.395 1.00 87.56 125 LEU 1 N 1
ATOM 805 C CA . LEU A 1 125 ? 45.406 49.137 208.289 1.00 87.58 125 LEU 1 CA 1
ATOM 806 C C . LEU A 1 125 ? 45.280 50.433 207.481 1.00 87.16 125 LEU 1 C 1
ATOM 807 O O . LEU A 1 125 ? 44.522 51.325 207.844 1.00 87.61 125 LEU 1 O 1
ATOM 809 N N . PHE A 1 126 ? 46.013 50.527 206.377 1.00 86.32 126 PHE 1 N 1
ATOM 810 C CA . PHE A 1 126 ? 45.955 51.711 205.522 1.00 85.82 126 PHE 1 CA 1
ATOM 811 C C . PHE A 1 126 ? 44.797 51.615 204.535 1.00 84.59 126 PHE 1 C 1
ATOM 812 O O . PHE A 1 126 ? 44.016 52.557 204.369 1.00 85.07 126 PHE 1 O 1
ATOM 820 N N . ARG A 1 127 ? 44.706 50.465 203.877 1.00 81.88 127 ARG 1 N 1
ATOM 821 C CA . ARG A 1 127 ? 43.665 50.199 202.896 1.00 78.95 127 ARG 1 CA 1
ATOM 822 C C . ARG A 1 127 ? 42.276 50.408 203.475 1.00 78.54 127 ARG 1 C 1
ATOM 823 O O . ARG A 1 127 ? 41.303 50.480 202.734 1.00 79.00 127 ARG 1 O 1
ATOM 831 N N . ASP A 1 128 ? 42.176 50.497 204.796 1.00 78.07 128 ASP 1 N 1
ATOM 832 C CA . ASP A 1 128 ? 40.876 50.680 205.429 1.00 78.13 128 ASP 1 CA 1
ATOM 833 C C . ASP A 1 128 ? 40.715 52.019 206.128 1.00 78.45 128 ASP 1 C 1
ATOM 834 O O . ASP A 1 128 ? 39.641 52.340 206.641 1.00 78.54 128 ASP 1 O 1
ATOM 839 N N . PHE A 1 129 ? 41.782 52.802 206.159 1.00 79.11 129 PHE 1 N 1
ATOM 840 C CA . PHE A 1 129 ? 41.711 54.112 206.781 1.00 79.28 129 PHE 1 CA 1
ATOM 841 C C . PHE A 1 129 ? 41.963 55.171 205.725 1.00 78.85 129 PHE 1 C 1
ATOM 842 O O . PHE A 1 129 ? 41.340 56.233 205.729 1.00 78.13 129 PHE 1 O 1
ATOM 850 N N . PHE A 1 130 ? 42.866 54.862 204.804 1.00 78.94 130 PHE 1 N 1
ATOM 851 C CA . PHE A 1 130 ? 43.213 55.802 203.756 1.00 80.22 130 PHE 1 CA 1
ATOM 852 C C . PHE A 1 130 ? 42.932 55.239 202.372 1.00 78.92 130 PHE 1 C 1
ATOM 853 O O . PHE A 1 130 ? 42.904 55.975 201.383 1.00 79.10 130 PHE 1 O 1
ATOM 861 N N . GLY A 1 131 ? 42.724 53.931 202.304 1.00 77.26 131 GLY 1 N 1
ATOM 862 C CA . GLY A 1 131 ? 42.444 53.311 201.024 1.00 76.28 131 GLY 1 CA 1
ATOM 863 C C . GLY A 1 131 ? 40.958 53.301 200.731 1.00 75.44 131 GLY 1 C 1
ATOM 864 O O . GLY A 1 131 ? 40.212 54.141 201.232 1.00 75.44 131 GLY 1 O 1
ATOM 865 N N . TYR A 1 132 ? 40.531 52.349 199.911 1.00 74.37 132 TYR 1 N 1
ATOM 866 C CA . TYR A 1 132 ? 39.128 52.215 199.559 1.00 73.35 132 TYR 1 CA 1
ATOM 867 C C . TYR A 1 132 ? 38.592 50.876 200.053 1.00 72.40 132 TYR 1 C 1
ATOM 868 O O . TYR A 1 132 ? 37.465 50.489 199.742 1.00 73.55 132 TYR 1 O 1
ATOM 877 N N . GLY A 1 133 ? 39.412 50.178 200.834 1.00 69.99 133 GLY 1 N 1
ATOM 878 C CA . GLY A 1 133 ? 39.015 48.895 201.380 1.00 66.17 133 GLY 1 CA 1
ATOM 879 C C . GLY A 1 133 ? 39.090 47.766 200.378 1.00 63.28 133 GLY 1 C 1
ATOM 880 O O . GLY A 1 133 ? 39.945 47.765 199.495 1.00 61.96 133 GLY 1 O 1
ATOM 881 N N . LEU A 1 134 ? 38.180 46.810 200.524 1.00 61.13 134 LEU 1 N 1
ATOM 882 C CA . LEU A 1 134 ? 38.098 45.640 199.656 1.00 60.46 134 LEU 1 CA 1
ATOM 883 C C . LEU A 1 134 ? 38.384 45.928 198.182 1.00 60.04 134 LEU 1 C 1
ATOM 884 O O . LEU A 1 134 ? 39.025 45.126 197.507 1.00 60.18 134 LEU 1 O 1
ATOM 889 N N . ILE A 1 135 ? 37.914 47.065 197.677 1.00 58.82 135 ILE 1 N 1
ATOM 890 C CA . ILE A 1 135 ? 38.121 47.395 196.270 1.00 56.86 135 ILE 1 CA 1
ATOM 891 C C . ILE A 1 135 ? 39.351 48.232 195.949 1.00 57.15 135 ILE 1 C 1
ATOM 892 O O . ILE A 1 135 ? 39.547 48.601 194.793 1.00 58.31 135 ILE 1 O 1
ATOM 897 N N . ASP A 1 136 ? 40.185 48.536 196.937 1.00 56.22 136 ASP 1 N 1
ATOM 898 C CA . ASP A 1 136 ? 41.356 49.357 196.655 1.00 55.01 136 ASP 1 CA 1
ATOM 899 C C . ASP A 1 136 ? 42.160 48.858 195.443 1.00 53.60 136 ASP 1 C 1
ATOM 900 O O . ASP A 1 136 ? 42.545 49.647 194.577 1.00 52.28 136 ASP 1 O 1
ATOM 905 N N . PRO A 1 137 ? 42.421 47.544 195.360 1.00 53.01 137 PRO 1 N 1
ATOM 906 C CA . PRO A 1 137 ? 43.182 47.010 194.223 1.00 53.21 137 PRO 1 CA 1
ATOM 907 C C . PRO A 1 137 ? 42.602 47.459 192.887 1.00 53.69 137 PRO 1 C 1
ATOM 908 O O . PRO A 1 137 ? 43.321 47.613 191.901 1.00 53.79 137 PRO 1 O 1
ATOM 912 N N . LEU A 1 138 ? 41.289 47.659 192.866 1.00 55.02 138 LEU 1 N 1
ATOM 913 C CA . LEU A 1 138 ? 40.591 48.076 191.658 1.00 56.49 138 LEU 1 CA 1
ATOM 914 C C . LEU A 1 138 ? 40.676 49.585 191.477 1.00 58.58 138 LEU 1 C 1
ATOM 915 O O . LEU A 1 138 ? 40.771 50.080 190.359 1.00 60.19 138 LEU 1 O 1
ATOM 928 N N . GLU A 1 140 ? 43.152 51.458 192.552 1.00 63.70 140 GLU 1 N 1
ATOM 92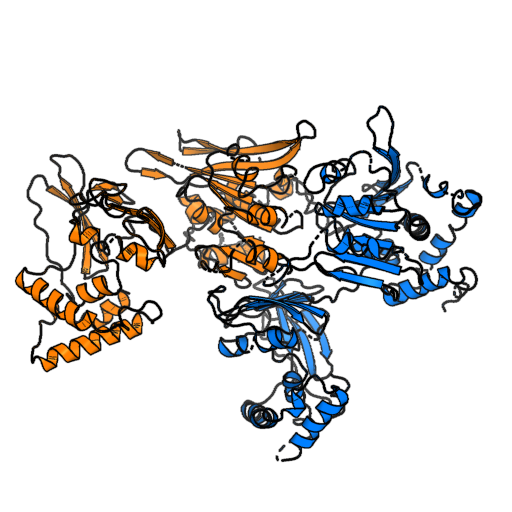9 C CA . GLU A 1 140 ? 44.532 51.801 192.246 1.00 63.26 140 GLU 1 CA 1
ATOM 930 C C . GLU A 1 140 ? 44.971 51.413 190.835 1.00 62.19 140 GLU 1 C 1
ATOM 931 O O . GLU A 1 140 ? 45.692 52.170 190.180 1.00 62.96 140 GLU 1 O 1
ATOM 937 N N . ASP A 1 141 ? 44.543 50.243 190.365 1.00 59.77 141 ASP 1 N 1
ATOM 938 C CA . ASP A 1 141 ? 44.908 49.782 189.025 1.00 58.92 141 ASP 1 CA 1
ATOM 939 C C . ASP A 1 141 ? 44.360 50.730 187.947 1.00 59.50 141 ASP 1 C 1
ATOM 940 O O . ASP A 1 141 ? 43.143 50.899 187.828 1.00 60.18 141 ASP 1 O 1
ATOM 945 N N . THR A 1 142 ? 45.247 51.350 187.167 1.00 59.36 142 THR 1 N 1
ATOM 946 C CA . THR A 1 142 ? 44.802 52.279 186.121 1.00 59.21 142 THR 1 CA 1
ATOM 947 C C . THR A 1 142 ? 44.351 51.604 184.830 1.00 57.83 142 THR 1 C 1
ATOM 948 O O . THR A 1 142 ? 44.100 52.268 183.826 1.00 57.64 142 THR 1 O 1
ATOM 952 N N . ASN A 1 143 ? 44.257 50.283 184.862 1.00 56.68 143 ASN 1 N 1
ATOM 953 C CA . ASN A 1 143 ? 43.795 49.527 183.711 1.00 56.87 143 ASN 1 CA 1
ATOM 954 C C . ASN A 1 143 ? 42.293 49.309 183.850 1.00 55.87 143 ASN 1 C 1
ATOM 955 O O . ASN A 1 143 ? 41.597 49.074 182.864 1.00 54.53 143 ASN 1 O 1
ATOM 960 N N . VAL A 1 144 ? 41.797 49.371 185.081 1.00 55.26 144 VAL 1 N 1
ATOM 961 C CA . VAL A 1 144 ? 40.376 49.181 185.313 1.00 54.52 144 VAL 1 CA 1
ATOM 962 C C . VAL A 1 144 ? 39.701 50.551 185.278 1.00 54.10 144 VAL 1 C 1
ATOM 963 O O . VAL A 1 144 ? 39.900 51.384 186.166 1.00 54.36 144 VAL 1 O 1
ATOM 967 N N . GLU A 1 145 ? 38.914 50.785 184.231 1.00 52.05 145 GLU 1 N 1
ATOM 968 C CA . GLU A 1 145 ? 38.224 52.056 184.071 1.00 50.13 145 GLU 1 CA 1
ATOM 969 C C . GLU A 1 145 ? 36.755 52.042 184.485 1.00 48.85 145 GLU 1 C 1
ATOM 970 O O . GLU A 1 145 ? 36.085 53.069 184.446 1.00 47.80 145 GLU 1 O 1
ATOM 976 N N . ASP A 1 146 ? 36.264 50.876 184.886 1.00 48.01 146 ASP 1 N 1
ATOM 977 C CA . ASP A 1 146 ? 34.882 50.727 185.319 1.00 46.94 146 ASP 1 CA 1
ATOM 978 C C . ASP A 1 146 ? 34.780 49.631 186.361 1.00 46.00 146 ASP 1 C 1
ATOM 979 O O . ASP A 1 146 ? 35.402 48.582 186.231 1.00 47.60 146 ASP 1 O 1
ATOM 984 N N . ILE A 1 147 ? 33.986 49.870 187.391 1.00 42.94 147 ILE 1 N 1
ATOM 985 C CA . ILE A 1 147 ? 33.808 48.884 188.442 1.00 40.89 147 ILE 1 CA 1
ATOM 986 C C . ILE A 1 147 ? 32.318 48.680 188.654 1.00 40.98 147 ILE 1 C 1
ATOM 987 O O . ILE A 1 147 ? 31.582 49.633 188.904 1.00 41.30 147 ILE 1 O 1
ATOM 992 N N . SER A 1 148 ? 31.871 47.436 188.545 1.00 41.26 148 SER 1 N 1
ATOM 993 C CA . SER A 1 148 ? 30.458 47.142 188.714 1.00 41.61 148 SER 1 CA 1
ATOM 994 C C . SER A 1 148 ? 30.196 46.140 189.823 1.00 41.39 148 SER 1 C 1
ATOM 995 O O . SER A 1 148 ? 30.472 44.951 189.674 1.00 41.34 148 SER 1 O 1
ATOM 998 N N . CYS A 1 149 ? 29.689 46.629 190.947 1.00 41.58 149 CYS 1 N 1
ATOM 999 C CA . CYS A 1 149 ? 29.333 45.748 192.047 1.00 42.99 149 CYS 1 CA 1
ATOM 1000 C C . CYS A 1 149 ? 27.814 45.701 191.971 1.00 42.55 149 CYS 1 C 1
ATOM 1001 O O . CYS A 1 149 ? 27.115 46.597 192.462 1.00 42.11 149 CYS 1 O 1
ATOM 1004 N N . ASP A 1 150 ? 27.312 44.651 191.338 1.00 42.09 150 ASP 1 N 1
ATOM 1005 C CA . ASP A 1 150 ? 25.889 44.498 191.132 1.00 43.27 150 ASP 1 CA 1
ATOM 1006 C C . ASP A 1 150 ? 25.045 44.189 192.357 1.00 44.21 150 ASP 1 C 1
ATOM 1007 O O . ASP A 1 150 ? 24.100 44.921 192.656 1.00 45.15 150 ASP 1 O 1
ATOM 1012 N N . GLY A 1 151 ? 25.360 43.115 193.070 1.00 45.23 151 GLY 1 N 1
ATOM 1013 C CA . GLY A 1 151 ? 24.556 42.794 194.234 1.00 45.93 151 GLY 1 CA 1
ATOM 1014 C C . GLY A 1 151 ? 25.250 41.961 195.282 1.00 46.39 151 GLY 1 C 1
ATOM 1015 O O . GLY A 1 151 ? 26.446 41.686 195.181 1.00 47.18 151 GLY 1 O 1
ATOM 1016 N N . TYR A 1 152 ? 24.484 41.565 196.295 1.00 45.73 152 TYR 1 N 1
ATOM 1017 C CA . TYR A 1 152 ? 24.996 40.745 197.386 1.00 44.81 152 TYR 1 CA 1
ATOM 1018 C C . TYR A 1 152 ? 25.557 39.422 196.873 1.00 45.17 152 TYR 1 C 1
ATOM 1019 O O . TYR A 1 152 ? 24.898 38.699 196.132 1.00 44.08 152 TYR 1 O 1
ATOM 1028 N N . ASN A 1 153 ? 26.787 39.120 197.270 1.00 46.61 153 ASN 1 N 1
ATOM 1029 C CA . ASN A 1 153 ? 27.438 37.881 196.883 1.00 47.42 153 ASN 1 CA 1
ATOM 1030 C C . ASN A 1 153 ? 27.561 37.654 195.374 1.00 47.70 153 ASN 1 C 1
ATOM 1031 O O . ASN A 1 153 ? 27.506 36.519 194.890 1.00 48.46 153 ASN 1 O 1
ATOM 1036 N N . ILE A 1 154 ? 27.736 38.742 194.631 1.00 47.43 154 ILE 1 N 1
ATOM 1037 C CA . ILE A 1 154 ? 27.926 38.652 193.189 1.00 45.98 154 ILE 1 CA 1
ATOM 1038 C C . ILE A 1 154 ? 29.324 39.173 192.886 1.00 45.97 154 ILE 1 C 1
ATOM 1039 O O . ILE A 1 154 ? 29.671 40.287 193.272 1.00 46.96 154 ILE 1 O 1
ATOM 1044 N N . PRO A 1 155 ? 30.143 38.378 192.185 1.00 44.55 155 PRO 1 N 1
ATOM 1045 C CA . PRO A 1 155 ? 31.500 38.818 191.859 1.00 43.50 155 PRO 1 CA 1
ATOM 1046 C C . PRO A 1 155 ? 31.504 40.129 191.075 1.00 42.61 155 PRO 1 C 1
ATOM 1047 O O . PRO A 1 155 ? 30.769 40.296 190.099 1.00 41.78 155 PRO 1 O 1
ATOM 1051 N N . ILE A 1 156 ? 32.333 41.063 191.522 1.00 41.32 156 ILE 1 N 1
ATOM 1052 C CA . ILE A 1 156 ? 32.445 42.361 190.876 1.00 39.46 156 ILE 1 CA 1
ATOM 1053 C C . ILE A 1 156 ? 32.982 42.200 189.465 1.00 39.66 156 ILE 1 C 1
ATOM 1054 O O . ILE A 1 156 ? 33.826 41.349 189.200 1.00 40.42 156 ILE 1 O 1
ATOM 1059 N N . PHE A 1 157 ? 32.473 43.012 188.554 1.00 39.38 157 PHE 1 N 1
ATOM 1060 C CA . PHE A 1 157 ? 32.933 42.970 187.178 1.00 40.17 157 PHE 1 CA 1
ATOM 1061 C C . PHE A 1 157 ? 33.632 44.278 186.930 1.00 40.93 157 PHE 1 C 1
ATOM 1062 O O . PHE A 1 157 ? 33.468 45.223 187.702 1.00 42.41 157 PHE 1 O 1
ATOM 1070 N N . ILE A 1 158 ? 34.421 44.340 185.866 1.00 40.99 158 ILE 1 N 1
ATOM 1071 C CA . ILE A 1 158 ? 35.134 45.565 185.556 1.00 41.14 158 ILE 1 CA 1
ATOM 1072 C C . ILE A 1 158 ? 35.349 45.707 184.057 1.00 42.57 158 ILE 1 C 1
ATOM 1073 O O . ILE A 1 158 ? 35.077 44.787 183.285 1.00 41.87 158 ILE 1 O 1
ATOM 1078 N N . TYR A 1 159 ? 35.814 46.880 183.645 1.00 43.77 159 TYR 1 N 1
ATOM 1079 C CA . TYR A 1 159 ? 36.130 47.090 182.250 1.00 45.78 159 TYR 1 CA 1
ATOM 1080 C C . TYR A 1 159 ? 37.617 47.396 182.176 1.00 47.61 159 TYR 1 C 1
ATOM 1081 O O . TYR A 1 159 ? 38.076 48.466 182.580 1.00 46.97 159 TYR 1 O 1
ATOM 1090 N N . HIS A 1 160 ? 38.365 46.430 181.662 1.00 50.32 160 HIS 1 N 1
ATOM 1091 C CA . HIS A 1 160 ? 39.803 46.552 181.548 1.00 54.05 160 HIS 1 CA 1
ATOM 1092 C C . HIS A 1 160 ? 40.228 47.287 180.276 1.00 56.77 160 HIS 1 C 1
ATOM 1093 O O . HIS A 1 160 ? 39.715 47.014 179.183 1.00 56.24 160 HIS 1 O 1
ATOM 1100 N N . GLN A 1 161 ? 41.171 48.218 180.443 1.00 59.08 161 GLN 1 N 1
ATOM 1101 C CA . GLN A 1 161 ? 41.705 49.036 179.359 1.00 60.82 161 GLN 1 CA 1
ATOM 1102 C C . GLN A 1 161 ? 41.939 48.216 178.099 1.00 61.42 161 GLN 1 C 1
ATOM 1103 O O . GLN A 1 161 ? 41.870 48.738 176.985 1.00 61.38 161 GLN 1 O 1
ATOM 1109 N N . LYS A 1 162 ? 42.196 46.925 178.279 1.00 62.38 162 LYS 1 N 1
ATOM 1110 C CA . LYS A 1 162 ? 42.454 46.048 177.150 1.00 63.73 162 LYS 1 CA 1
ATOM 1111 C C . LYS A 1 162 ? 41.595 44.786 177.118 1.00 63.01 162 LYS 1 C 1
ATOM 1112 O O . LYS A 1 162 ? 41.283 44.268 176.043 1.00 62.92 162 LYS 1 O 1
ATOM 1118 N N . TYR A 1 163 ? 41.205 44.292 178.287 1.00 61.96 163 TYR 1 N 1
ATOM 1119 C CA . TYR A 1 163 ? 40.402 43.079 178.340 1.00 61.17 163 TYR 1 CA 1
ATOM 1120 C C . TYR A 1 163 ? 38.897 43.318 178.325 1.00 60.68 163 TYR 1 C 1
ATOM 1121 O O . TYR A 1 163 ? 38.123 42.420 177.986 1.00 60.13 163 TYR 1 O 1
ATOM 1130 N N . GLY A 1 164 ? 38.485 44.531 178.680 1.00 60.10 164 GLY 1 N 1
ATOM 1131 C CA . GLY A 1 164 ? 37.070 44.856 178.683 1.00 57.92 164 GLY 1 CA 1
ATOM 1132 C C . GLY A 1 164 ? 36.299 44.274 179.847 1.00 56.62 164 GLY 1 C 1
ATOM 1133 O O . GLY A 1 164 ? 36.706 44.401 180.998 1.00 57.69 164 GLY 1 O 1
ATOM 1134 N N . ASN A 1 165 ? 35.180 43.628 179.547 1.00 54.64 165 ASN 1 N 1
ATOM 1135 C CA . ASN A 1 165 ? 34.344 43.039 180.586 1.00 52.91 165 ASN 1 CA 1
ATOM 1136 C C . ASN A 1 165 ? 34.866 41.692 181.072 1.00 51.33 165 ASN 1 C 1
ATOM 1137 O O . ASN A 1 165 ? 34.892 40.714 180.324 1.00 50.58 165 ASN 1 O 1
ATOM 1142 N N . VAL A 1 166 ? 35.279 41.640 182.331 1.00 50.12 166 VAL 1 N 1
ATOM 1143 C CA . VAL A 1 166 ? 35.781 40.398 182.903 1.00 50.01 166 VAL 1 CA 1
ATOM 1144 C C . VAL A 1 166 ? 35.308 40.283 184.341 1.00 49.80 166 VAL 1 C 1
ATOM 1145 O O . VAL A 1 166 ? 35.125 41.295 185.031 1.00 47.97 166 VAL 1 O 1
ATOM 1149 N N . GLU A 1 167 ? 35.115 39.044 184.787 1.00 50.45 167 GLU 1 N 1
ATOM 1150 C CA . GLU A 1 167 ? 34.673 38.791 186.146 1.00 50.48 167 GLU 1 CA 1
ATOM 1151 C C . GLU A 1 167 ? 35.862 38.999 187.085 1.00 50.35 167 GLU 1 C 1
ATOM 1152 O O . GLU A 1 167 ? 37.016 38.900 186.671 1.00 50.23 167 GLU 1 O 1
ATOM 1158 N N . THR A 1 168 ? 35.575 39.291 188.346 1.00 49.84 168 THR 1 N 1
ATOM 1159 C CA . THR A 1 168 ? 36.618 39.536 189.335 1.00 49.30 168 THR 1 CA 1
ATOM 1160 C C . THR A 1 168 ? 36.502 38.632 190.552 1.00 50.17 168 THR 1 C 1
ATOM 1161 O O . THR A 1 168 ? 35.431 38.094 190.835 1.00 51.39 168 THR 1 O 1
ATOM 1165 N N . ASN A 1 169 ? 37.618 38.476 191.264 1.00 49.72 169 ASN 1 N 1
ATOM 1166 C CA . ASN A 1 169 ? 37.683 37.652 192.468 1.00 48.38 169 ASN 1 CA 1
ATOM 1167 C C . ASN A 1 169 ? 37.236 38.422 193.702 1.00 48.03 169 ASN 1 C 1
ATOM 1168 O O . ASN A 1 169 ? 37.566 38.049 194.821 1.00 48.45 169 ASN 1 O 1
ATOM 1173 N N . ILE A 1 170 ? 36.494 39.502 193.507 1.00 48.39 170 ILE 1 N 1
ATOM 1174 C CA . ILE A 1 170 ? 36.034 40.273 194.648 1.00 49.45 170 ILE 1 CA 1
ATOM 1175 C C . ILE A 1 170 ? 34.519 40.201 194.758 1.00 51.29 170 ILE 1 C 1
ATOM 1176 O O . ILE A 1 170 ? 33.786 40.598 193.854 1.00 52.04 170 ILE 1 O 1
ATOM 1181 N N . VAL A 1 171 ? 34.061 39.669 195.879 1.00 52.64 171 VAL 1 N 1
ATOM 1182 C CA . VAL A 1 171 ? 32.645 39.514 196.129 1.00 54.92 171 VAL 1 CA 1
ATOM 1183 C C . VAL A 1 171 ? 32.320 40.092 197.486 1.00 56.71 171 VAL 1 C 1
ATOM 1184 O O . VAL A 1 171 ? 33.126 40.012 198.405 1.00 57.31 171 VAL 1 O 1
ATOM 1188 N N . LEU A 1 172 ? 31.141 40.679 197.621 1.00 59.68 172 LEU 1 N 1
ATOM 1189 C CA . LEU A 1 172 ? 30.761 41.246 198.903 1.00 63.24 172 LEU 1 CA 1
ATOM 1190 C C . LEU A 1 172 ? 29.396 40.737 199.329 1.00 66.01 172 LEU 1 C 1
ATOM 1191 O O . LEU A 1 172 ? 28.415 40.858 198.598 1.00 67.53 172 LEU 1 O 1
ATOM 1196 N N . ASP A 1 173 ? 29.353 40.140 200.511 1.00 68.89 173 ASP 1 N 1
ATOM 1197 C CA . ASP A 1 173 ? 28.113 39.626 201.057 1.00 71.00 173 ASP 1 CA 1
ATOM 1198 C C . ASP A 1 173 ? 27.342 40.835 201.576 1.00 71.70 173 ASP 1 C 1
ATOM 1199 O O . ASP A 1 173 ? 27.903 41.925 201.699 1.00 70.45 173 ASP 1 O 1
ATOM 1204 N N . GLN A 1 174 ? 26.066 40.640 201.878 1.00 73.68 174 GLN 1 N 1
ATOM 1205 C CA . GLN A 1 174 ? 25.205 41.716 202.357 1.00 76.40 174 GLN 1 CA 1
ATOM 1206 C C . GLN A 1 174 ? 25.904 42.833 203.141 1.00 77.66 174 GLN 1 C 1
ATOM 1207 O O . GLN A 1 174 ? 26.129 43.919 202.605 1.00 78.95 174 GLN 1 O 1
ATOM 1213 N N . GLU A 1 175 ? 26.256 42.572 204.398 1.00 78.49 175 GLU 1 N 1
ATOM 1214 C CA . GLU A 1 175 ? 26.895 43.592 205.233 1.00 78.69 175 GLU 1 CA 1
ATOM 1215 C C . GLU A 1 175 ? 28.168 44.187 204.638 1.00 77.55 175 GLU 1 C 1
ATOM 1216 O O . GLU A 1 175 ? 28.338 45.406 204.616 1.00 77.98 175 GLU 1 O 1
ATOM 1222 N N . LYS A 1 176 ? 29.060 43.324 204.163 1.00 75.12 176 LYS 1 N 1
ATOM 1223 C CA . LYS A 1 176 ? 30.322 43.757 203.576 1.00 71.96 176 LYS 1 CA 1
ATOM 1224 C C . LYS A 1 176 ? 30.084 44.806 202.487 1.00 70.49 176 LYS 1 C 1
ATOM 1225 O O . LYS A 1 176 ? 30.862 45.749 202.337 1.00 69.99 176 LYS 1 O 1
ATOM 1231 N N . LEU A 1 177 ? 29.000 44.641 201.732 1.00 68.35 177 LEU 1 N 1
ATOM 1232 C CA . LEU A 1 177 ? 28.668 45.576 200.663 1.00 66.22 177 LEU 1 CA 1
ATOM 1233 C C . LEU A 1 177 ? 27.954 46.797 201.233 1.00 65.71 177 LEU 1 C 1
ATOM 1234 O O . LEU A 1 177 ? 28.259 47.927 200.854 1.00 65.78 177 LEU 1 O 1
ATOM 1239 N N . ASP A 1 178 ? 27.016 46.575 202.150 1.00 65.59 178 ASP 1 N 1
ATOM 1240 C CA . ASP A 1 178 ? 26.284 47.686 202.749 1.00 66.36 178 ASP 1 CA 1
ATOM 1241 C C . ASP A 1 178 ? 27.223 48.744 203.295 1.00 67.83 178 ASP 1 C 1
ATOM 1242 O O . ASP A 1 178 ? 27.009 49.935 203.074 1.00 68.24 178 ASP 1 O 1
ATOM 1247 N N . ARG A 1 179 ? 28.266 48.317 204.006 1.00 69.80 179 ARG 1 N 1
ATOM 1248 C CA . ARG A 1 179 ? 29.213 49.271 204.565 1.00 71.30 179 ARG 1 CA 1
ATOM 1249 C C . ARG A 1 179 ? 30.040 49.878 203.443 1.00 70.72 179 ARG 1 C 1
ATOM 1250 O O . ARG A 1 179 ? 30.380 51.059 203.491 1.00 71.33 179 ARG 1 O 1
ATOM 1266 N N . VAL A 1 181 ? 29.091 50.578 200.506 1.00 63.19 181 VAL 1 N 1
ATOM 1267 C CA . VAL A 1 181 ? 28.254 51.613 199.922 1.00 61.42 181 VAL 1 CA 1
ATOM 1268 C C . VAL A 1 181 ? 28.192 52.862 200.786 1.00 60.89 181 VAL 1 C 1
ATOM 1269 O O . VAL A 1 181 ? 27.991 53.963 200.286 1.00 60.37 181 VAL 1 O 1
ATOM 1273 N N . LEU A 1 182 ? 28.367 52.696 202.087 1.00 61.05 182 LEU 1 N 1
ATOM 1274 C CA . LEU A 1 182 ? 28.353 53.846 202.971 1.00 60.86 182 LEU 1 CA 1
ATOM 1275 C C . LEU A 1 182 ? 29.709 54.549 202.858 1.00 61.18 182 LEU 1 C 1
ATOM 1276 O O . LEU A 1 182 ? 29.782 55.777 202.836 1.00 62.63 182 LEU 1 O 1
ATOM 1281 N N . ARG A 1 183 ? 30.779 53.760 202.769 1.00 60.13 183 ARG 1 N 1
ATOM 1282 C CA . ARG A 1 183 ? 32.132 54.296 202.641 1.00 59.34 183 ARG 1 CA 1
ATOM 1283 C C . ARG A 1 183 ? 32.202 55.201 201.424 1.00 58.58 183 ARG 1 C 1
ATOM 1284 O O . ARG A 1 183 ? 32.533 56.379 201.537 1.00 58.24 183 ARG 1 O 1
ATOM 1292 N N . LEU A 1 184 ? 31.884 54.635 200.262 1.00 58.48 184 LEU 1 N 1
ATOM 1293 C CA . LEU A 1 184 ? 31.911 55.363 198.995 1.00 58.05 184 LEU 1 CA 1
ATOM 1294 C C . LEU A 1 184 ? 31.001 56.581 199.030 1.00 59.02 184 LEU 1 C 1
ATOM 1295 O O . LEU A 1 184 ? 31.405 57.680 198.645 1.00 59.06 184 LEU 1 O 1
ATOM 1300 N N . THR A 1 185 ? 29.773 56.377 199.495 1.00 60.12 185 THR 1 N 1
ATOM 1301 C CA . THR A 1 185 ? 28.796 57.451 199.595 1.00 62.08 185 THR 1 CA 1
ATOM 1302 C C . THR A 1 185 ? 29.335 58.604 200.426 1.00 64.37 185 THR 1 C 1
ATOM 1303 O O . THR A 1 185 ? 29.199 59.774 200.056 1.00 65.53 185 THR 1 O 1
ATOM 1307 N N . GLN A 1 186 ? 29.944 58.271 201.557 1.00 66.44 186 GLN 1 N 1
ATOM 1308 C CA . GLN A 1 186 ? 30.483 59.291 202.432 1.00 68.33 186 GLN 1 CA 1
ATOM 1309 C C . GLN A 1 186 ? 31.662 60.017 201.810 1.00 69.12 186 GLN 1 C 1
ATOM 1310 O O . GLN A 1 186 ? 31.663 61.242 201.751 1.00 69.81 186 GLN 1 O 1
ATOM 1316 N N . ARG A 1 187 ? 32.656 59.283 201.323 1.00 69.92 187 ARG 1 N 1
ATOM 1317 C CA . ARG A 1 187 ? 33.804 59.942 200.710 1.00 70.93 187 ARG 1 CA 1
ATOM 1318 C C . ARG A 1 187 ? 33.369 60.868 199.571 1.00 70.66 187 ARG 1 C 1
ATOM 1319 O O . ARG A 1 187 ? 34.032 61.866 199.285 1.00 70.69 187 ARG 1 O 1
ATOM 1327 N N . SER A 1 188 ? 32.252 60.544 198.926 1.00 70.06 188 SER 1 N 1
ATOM 1328 C CA . SER A 1 188 ? 31.749 61.368 197.832 1.00 68.88 188 SER 1 CA 1
ATOM 1329 C C . SER A 1 188 ? 30.981 62.551 198.402 1.00 67.87 188 SER 1 C 1
ATOM 1330 O O . SER A 1 188 ? 30.653 63.491 197.685 1.00 68.38 188 SER 1 O 1
ATOM 1333 N N . GLY A 1 189 ? 30.688 62.485 199.697 1.00 66.57 189 GLY 1 N 1
ATOM 1334 C CA . GLY A 1 189 ? 29.992 63.569 200.367 1.00 65.86 189 GLY 1 CA 1
ATOM 1335 C C . GLY A 1 189 ? 28.484 63.482 200.464 1.00 65.69 189 GLY 1 C 1
ATOM 1336 O O . GLY A 1 189 ? 27.820 64.503 200.646 1.00 65.43 189 GLY 1 O 1
ATOM 1337 N N . LYS A 1 190 ? 27.932 62.279 200.363 1.00 66.20 190 LYS 1 N 1
ATOM 1338 C CA . LYS A 1 190 ? 26.485 62.119 200.432 1.00 67.46 190 LYS 1 CA 1
ATOM 1339 C C . LYS A 1 190 ? 26.079 61.186 201.569 1.00 68.65 190 LYS 1 C 1
ATOM 1340 O O . LYS A 1 190 ? 26.929 60.517 202.154 1.00 68.46 190 LYS 1 O 1
ATOM 1346 N N . HIS A 1 191 ? 24.785 61.141 201.881 1.00 69.85 191 HIS 1 N 1
ATOM 1347 C CA . HIS A 1 191 ? 24.295 60.295 202.971 1.00 71.66 191 HIS 1 CA 1
ATOM 1348 C C . HIS A 1 191 ? 23.198 59.333 202.523 1.00 71.48 191 HIS 1 C 1
ATOM 1349 O O . HIS A 1 191 ? 22.021 59.513 202.844 1.00 72.79 191 HIS 1 O 1
ATOM 1356 N N . ILE A 1 192 ? 23.600 58.300 201.794 1.00 70.39 192 ILE 1 N 1
ATOM 1357 C CA . ILE A 1 192 ? 22.675 57.295 201.285 1.00 68.96 192 ILE 1 CA 1
ATOM 1358 C C . ILE A 1 192 ? 21.993 56.521 202.416 1.00 67.88 192 ILE 1 C 1
ATOM 1359 O O . ILE A 1 192 ? 22.648 56.020 203.325 1.00 66.37 192 ILE 1 O 1
ATOM 1364 N N . SER A 1 193 ? 20.670 56.427 202.345 1.00 68.12 193 SER 1 N 1
ATOM 1365 C CA . SER A 1 193 ? 19.877 55.726 203.352 1.00 68.76 193 SER 1 CA 1
ATOM 1366 C C . SER A 1 193 ? 18.600 55.199 202.708 1.00 67.73 193 SER 1 C 1
ATOM 1367 O O . SER A 1 193 ? 18.319 55.514 201.557 1.00 68.66 193 SER 1 O 1
ATOM 1370 N N . ILE A 1 194 ? 17.823 54.399 203.429 1.00 66.07 194 ILE 1 N 1
ATOM 1371 C CA . ILE A 1 194 ? 16.586 53.892 202.845 1.00 64.87 194 ILE 1 CA 1
ATOM 1372 C C . ILE A 1 194 ? 15.683 55.069 202.497 1.00 65.15 194 ILE 1 C 1
ATOM 1373 O O . ILE A 1 194 ? 14.773 54.948 201.684 1.00 65.64 194 ILE 1 O 1
ATOM 1378 N N . ALA A 1 195 ? 15.942 56.210 203.121 1.00 65.89 195 ALA 1 N 1
ATOM 1379 C CA . ALA A 1 195 ? 15.162 57.413 202.870 1.00 66.36 195 ALA 1 CA 1
ATOM 1380 C C . ALA A 1 195 ? 15.605 58.068 201.555 1.00 67.13 195 ALA 1 C 1
ATOM 1381 O O . ALA A 1 195 ? 14.811 58.728 200.880 1.00 67.30 195 ALA 1 O 1
ATOM 1383 N N . ASN A 1 196 ? 16.882 57.880 201.211 1.00 67.34 196 ASN 1 N 1
ATOM 1384 C CA . ASN A 1 196 ? 17.489 58.411 199.981 1.00 66.47 196 ASN 1 CA 1
ATOM 1385 C C . ASN A 1 196 ? 18.438 57.309 199.517 1.00 64.02 196 ASN 1 C 1
ATOM 1386 O O . ASN A 1 196 ? 19.660 57.449 199.583 1.00 64.44 196 ASN 1 O 1
ATOM 1391 N N . PRO A 1 197 ? 17.871 56.191 199.039 1.00 61.15 197 PRO 1 N 1
ATOM 1392 C CA . PRO A 1 197 ? 18.571 55.000 198.555 1.00 59.18 197 PRO 1 CA 1
ATOM 1393 C C . PRO A 1 197 ? 19.455 55.116 197.322 1.00 57.35 197 PRO 1 C 1
ATOM 1394 O O . PRO A 1 197 ? 20.233 54.207 197.042 1.00 56.88 197 PRO 1 O 1
ATOM 1398 N N . ILE A 1 198 ? 19.353 56.211 196.580 1.00 55.41 198 ILE 1 N 1
ATOM 1399 C CA . ILE A 1 198 ? 20.177 56.341 195.384 1.00 53.98 198 ILE 1 CA 1
ATOM 1400 C C . ILE A 1 198 ? 21.037 57.591 195.395 1.00 53.60 198 ILE 1 C 1
ATOM 1401 O O . ILE A 1 198 ? 20.545 58.697 195.635 1.00 53.50 198 ILE 1 O 1
ATOM 1406 N N . VAL A 1 199 ? 22.327 57.403 195.129 1.00 53.00 199 VAL 1 N 1
ATOM 1407 C CA . VAL A 1 199 ? 23.275 58.507 195.104 1.00 52.97 199 VAL 1 CA 1
ATOM 1408 C C . VAL A 1 199 ? 24.094 58.535 193.825 1.00 53.47 199 VAL 1 C 1
ATOM 1409 O O . VAL A 1 199 ? 24.707 57.544 193.447 1.00 52.14 199 VAL 1 O 1
ATOM 1413 N N . ASP A 1 200 ? 24.089 59.682 193.160 1.00 55.51 200 ASP 1 N 1
ATOM 1414 C CA . ASP A 1 200 ? 24.866 59.869 191.947 1.00 57.36 200 ASP 1 CA 1
ATOM 1415 C C . ASP A 1 200 ? 25.803 61.031 192.246 1.00 56.96 200 ASP 1 C 1
ATOM 1416 O O . ASP A 1 200 ? 25.532 62.175 191.885 1.00 58.12 200 ASP 1 O 1
ATOM 1421 N N . ALA A 1 201 ? 26.899 60.732 192.933 1.00 55.69 201 ALA 1 N 1
ATOM 1422 C CA . ALA A 1 201 ? 27.866 61.754 193.301 1.00 56.10 201 ALA 1 CA 1
ATOM 1423 C C . ALA A 1 201 ? 29.201 61.547 192.609 1.00 57.48 201 ALA 1 C 1
ATOM 1424 O O . ALA A 1 201 ? 29.309 60.782 191.652 1.00 58.05 201 ALA 1 O 1
ATOM 1426 N N . THR A 1 202 ? 30.219 62.234 193.110 1.00 58.43 202 THR 1 N 1
ATOM 1427 C CA . THR A 1 202 ? 31.553 62.149 192.546 1.00 59.36 202 THR 1 CA 1
ATOM 1428 C C . THR A 1 202 ? 32.588 62.003 193.653 1.00 59.59 202 THR 1 C 1
ATOM 1429 O O . THR A 1 202 ? 32.737 62.879 194.509 1.00 60.33 202 THR 1 O 1
ATOM 1433 N N . LEU A 1 203 ? 33.293 60.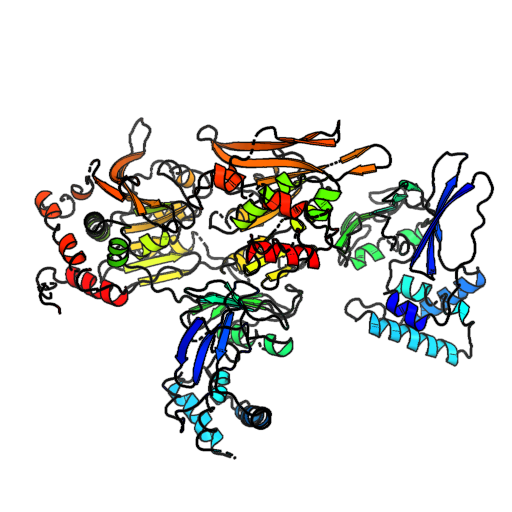878 193.619 1.00 59.67 203 LEU 1 N 1
ATOM 1434 C CA . LEU A 1 203 ? 34.321 60.560 194.599 1.00 60.30 203 LEU 1 CA 1
ATOM 1435 C C . LEU A 1 203 ? 35.457 61.578 194.606 1.00 60.71 203 LEU 1 C 1
ATOM 1436 O O . LEU A 1 203 ? 35.628 62.342 193.656 1.00 60.47 203 LEU 1 O 1
ATOM 1441 N N . PRO A 1 204 ? 36.255 61.592 195.686 1.00 61.04 204 PRO 1 N 1
ATOM 1442 C CA . PRO A 1 204 ? 37.385 62.514 195.827 1.00 61.51 204 PRO 1 CA 1
ATOM 1443 C C . PRO A 1 204 ? 38.403 62.408 194.695 1.00 61.80 204 PRO 1 C 1
ATOM 1444 O O . PRO A 1 204 ? 38.911 63.421 194.215 1.00 62.88 204 PRO 1 O 1
ATOM 1448 N N . ASP A 1 205 ? 38.699 61.183 194.270 1.00 60.91 205 ASP 1 N 1
ATOM 1449 C CA . ASP A 1 205 ? 39.663 60.974 193.193 1.00 59.96 205 ASP 1 CA 1
ATOM 1450 C C . ASP A 1 205 ? 39.127 61.567 191.892 1.00 58.46 205 ASP 1 C 1
ATOM 1451 O O . ASP A 1 205 ? 39.814 61.592 190.864 1.00 56.47 205 ASP 1 O 1
ATOM 1456 N N . GLY A 1 206 ? 37.894 62.061 191.958 1.00 57.99 206 GLY 1 N 1
ATOM 1457 C CA . GLY A 1 206 ? 37.262 62.630 190.786 1.00 58.54 206 GLY 1 CA 1
ATOM 1458 C C . GLY A 1 206 ? 36.752 61.511 189.901 1.00 58.71 206 GLY 1 C 1
ATOM 1459 O O . GLY A 1 206 ? 37.278 61.296 188.812 1.00 58.74 206 GLY 1 O 1
ATOM 1460 N N . SER A 1 207 ? 35.745 60.786 190.384 1.00 58.01 207 SER 1 N 1
ATOM 1461 C CA . SER A 1 207 ? 35.154 59.674 189.643 1.00 57.57 207 SER 1 CA 1
ATOM 1462 C C . SER A 1 207 ? 33.639 59.636 189.846 1.00 59.01 207 SER 1 C 1
ATOM 1463 O O . SER A 1 207 ? 33.143 60.078 190.886 1.00 59.12 207 SER 1 O 1
ATOM 1466 N N . ARG A 1 208 ? 32.911 59.116 188.854 1.00 60.20 208 ARG 1 N 1
ATOM 1467 C CA . ARG A 1 208 ? 31.448 59.044 188.923 1.00 60.56 208 ARG 1 CA 1
ATOM 1468 C C . ARG A 1 208 ? 30.995 57.802 189.669 1.00 59.15 208 ARG 1 C 1
ATOM 1469 O O . ARG A 1 208 ? 31.339 56.680 189.298 1.00 59.00 208 ARG 1 O 1
ATOM 1477 N N . LEU A 1 209 ? 30.200 58.021 190.711 1.00 57.10 209 LEU 1 N 1
ATOM 1478 C CA . LEU A 1 209 ? 29.713 56.948 191.553 1.00 55.58 209 LEU 1 CA 1
ATOM 1479 C C . LEU A 1 209 ? 28.203 56.871 191.649 1.00 56.36 209 LEU 1 C 1
ATOM 1480 O O . LEU A 1 209 ? 27.582 57.782 192.187 1.00 57.62 209 LEU 1 O 1
ATOM 1485 N N . GLN A 1 210 ? 27.605 55.807 191.118 1.00 56.68 210 GLN 1 N 1
ATOM 1486 C CA . GLN A 1 210 ? 26.161 55.626 191.265 1.00 56.93 210 GLN 1 CA 1
ATOM 1487 C C . GLN A 1 210 ? 26.134 54.678 192.451 1.00 55.39 210 GLN 1 C 1
ATOM 1488 O O . GLN A 1 210 ? 27.019 53.838 192.579 1.00 54.86 210 GLN 1 O 1
ATOM 1494 N N . ALA A 1 211 ? 25.153 54.811 193.331 1.00 54.99 211 ALA 1 N 1
ATOM 1495 C CA . ALA A 1 211 ? 25.097 53.925 194.484 1.00 54.52 211 ALA 1 CA 1
ATOM 1496 C C . ALA A 1 211 ? 23.686 53.748 195.002 1.00 53.70 211 ALA 1 C 1
ATOM 1497 O O . ALA A 1 211 ? 22.884 54.681 194.999 1.00 54.38 211 ALA 1 O 1
ATOM 1499 N N . THR A 1 212 ? 23.388 52.533 195.440 1.00 53.41 212 THR 1 N 1
ATOM 1500 C CA . THR A 1 212 ? 22.078 52.213 195.973 1.00 53.53 212 THR 1 CA 1
ATOM 1501 C C . THR A 1 212 ? 22.214 51.442 197.274 1.00 54.70 212 THR 1 C 1
ATOM 1502 O O . THR A 1 212 ? 22.996 50.497 197.377 1.00 54.82 212 THR 1 O 1
ATOM 1506 N N . PHE A 1 213 ? 21.451 51.861 198.273 1.00 56.16 213 PHE 1 N 1
ATOM 1507 C CA . PHE A 1 213 ? 21.477 51.217 199.573 1.00 57.05 213 PHE 1 CA 1
ATOM 1508 C C . PHE A 1 213 ? 20.247 50.347 199.761 1.00 57.48 213 PHE 1 C 1
ATOM 1509 O O . PHE A 1 213 ? 19.170 50.645 199.245 1.00 57.69 213 PHE 1 O 1
ATOM 1517 N N . GLY A 1 214 ? 20.408 49.261 200.498 1.00 58.28 214 GLY 1 N 1
ATOM 1518 C CA . GLY A 1 214 ? 19.277 48.390 200.736 1.00 60.94 214 GLY 1 CA 1
ATOM 1519 C C . GLY A 1 214 ? 18.824 47.682 199.484 1.00 61.80 214 GLY 1 C 1
ATOM 1520 O O . GLY A 1 214 ? 19.628 47.417 198.590 1.00 62.40 214 GLY 1 O 1
ATOM 1521 N N . THR A 1 215 ? 17.531 47.385 199.418 1.00 62.75 215 THR 1 N 1
ATOM 1522 C CA . THR A 1 215 ? 16.964 46.670 198.279 1.00 63.63 215 THR 1 CA 1
ATOM 1523 C C . THR A 1 215 ? 15.662 47.283 197.764 1.00 64.27 215 THR 1 C 1
ATOM 1524 O O . THR A 1 215 ? 14.987 46.700 196.917 1.00 64.28 215 THR 1 O 1
ATOM 1528 N N . GLU A 1 216 ? 15.315 48.457 198.274 1.00 64.70 216 GLU 1 N 1
ATOM 1529 C CA . GLU A 1 216 ? 14.094 49.126 197.862 1.00 64.68 216 GLU 1 CA 1
ATOM 1530 C C . GLU A 1 216 ? 14.070 49.359 196.347 1.00 63.52 216 GLU 1 C 1
ATOM 1531 O O . GLU A 1 216 ? 13.059 49.117 195.689 1.00 63.25 216 GLU 1 O 1
ATOM 1537 N N . VAL A 1 217 ? 15.188 49.822 195.795 1.00 62.12 217 VAL 1 N 1
ATOM 1538 C CA . VAL A 1 217 ? 15.282 50.087 194.359 1.00 60.82 217 VAL 1 CA 1
ATOM 1539 C C . VAL A 1 217 ? 16.090 49.007 193.634 1.00 60.51 217 VAL 1 C 1
ATOM 1540 O O . VAL A 1 217 ? 15.992 48.846 192.416 1.00 59.94 217 VAL 1 O 1
ATOM 1544 N N . THR A 1 218 ? 16.890 48.273 194.395 1.00 60.21 218 THR 1 N 1
ATOM 1545 C CA . THR A 1 218 ? 17.714 47.214 193.841 1.00 60.29 218 THR 1 CA 1
ATOM 1546 C C . THR A 1 218 ? 17.389 45.907 194.549 1.00 59.91 218 THR 1 C 1
ATOM 1547 O O . THR A 1 218 ? 18.044 45.547 195.526 1.00 59.84 218 THR 1 O 1
ATOM 1551 N N . PRO A 1 219 ? 16.370 45.178 194.079 1.00 60.04 219 PRO 1 N 1
ATOM 1552 C CA . PRO A 1 219 ? 16.049 43.916 194.750 1.00 60.21 219 PRO 1 CA 1
ATOM 1553 C C . PRO A 1 219 ? 17.287 43.034 194.983 1.00 59.43 219 PRO 1 C 1
ATOM 1554 O O . PRO A 1 219 ? 17.390 42.345 196.002 1.00 57.29 219 PRO 1 O 1
ATOM 1558 N N . ARG A 1 220 ? 18.228 43.078 194.043 1.00 59.56 220 ARG 1 N 1
ATOM 1559 C CA . ARG A 1 220 ? 19.462 42.302 194.145 1.00 59.99 220 ARG 1 CA 1
ATOM 1560 C C . ARG A 1 220 ? 20.410 42.868 195.221 1.00 59.70 220 ARG 1 C 1
ATOM 1561 O O . ARG A 1 220 ? 21.631 42.653 195.170 1.00 60.53 220 ARG 1 O 1
ATOM 1569 N N . GLY A 1 221 ? 19.837 43.587 196.191 1.00 57.95 221 GLY 1 N 1
ATOM 1570 C CA . GLY A 1 221 ? 20.617 44.171 197.276 1.00 55.71 221 GLY 1 CA 1
ATOM 1571 C C . GLY A 1 221 ? 21.268 45.511 196.972 1.00 54.14 221 GLY 1 C 1
ATOM 1572 O O . GLY A 1 221 ? 21.063 46.084 195.904 1.00 52.94 221 GLY 1 O 1
ATOM 1573 N N . SER A 1 222 ? 22.048 46.020 197.921 1.00 53.52 222 SER 1 N 1
ATOM 1574 C CA . SER A 1 222 ? 22.746 47.288 197.729 1.00 52.03 222 SER 1 CA 1
ATOM 1575 C C . SER A 1 222 ? 23.691 47.125 196.546 1.00 50.61 222 SER 1 C 1
ATOM 1576 O O . SER A 1 222 ? 24.041 46.002 196.182 1.00 49.34 222 SER 1 O 1
ATOM 1579 N N . SER A 1 223 ? 24.100 48.238 195.942 1.00 49.57 223 SER 1 N 1
ATOM 1580 C CA . SER A 1 223 ? 24.993 48.177 194.791 1.00 48.17 223 SER 1 CA 1
ATOM 1581 C C . SER A 1 223 ? 25.637 49.507 194.465 1.00 47.60 223 SER 1 C 1
ATOM 1582 O O . SER A 1 223 ? 25.165 50.560 194.887 1.00 48.00 223 SER 1 O 1
ATOM 1585 N N . PHE A 1 224 ? 26.715 49.445 193.692 1.00 46.59 224 PHE 1 N 1
ATOM 1586 C CA . PHE A 1 224 ? 27.431 50.641 193.283 1.00 45.78 224 PHE 1 CA 1
ATOM 1587 C C . PHE A 1 224 ? 28.189 50.413 191.980 1.00 45.12 224 PHE 1 C 1
ATOM 1588 O O . PHE A 1 224 ? 28.494 49.279 191.607 1.00 44.75 224 PHE 1 O 1
ATOM 1596 N N . THR A 1 225 ? 28.461 51.504 191.277 1.00 44.80 225 THR 1 N 1
ATOM 1597 C CA . THR A 1 225 ? 29.201 51.467 190.023 1.00 44.37 225 THR 1 CA 1
ATOM 1598 C C . THR A 1 225 ? 30.153 52.655 190.064 1.00 45.71 225 THR 1 C 1
ATOM 1599 O O . THR A 1 225 ? 29.810 53.714 190.588 1.00 45.42 225 THR 1 O 1
ATOM 1603 N N . ILE A 1 226 ? 31.353 52.478 189.524 1.00 47.23 226 ILE 1 N 1
ATOM 1604 C CA . ILE A 1 226 ? 32.342 53.542 189.531 1.00 48.25 226 ILE 1 CA 1
ATOM 1605 C C . ILE A 1 226 ? 33.022 53.679 188.177 1.00 50.96 226 ILE 1 C 1
ATOM 1606 O O . ILE A 1 226 ? 33.754 52.788 187.740 1.00 50.63 226 ILE 1 O 1
ATOM 1611 N N . ARG A 1 227 ? 32.757 54.802 187.516 1.00 54.00 227 ARG 1 N 1
ATOM 1612 C CA . ARG A 1 227 ? 33.341 55.104 186.215 1.00 55.82 227 ARG 1 CA 1
ATOM 1613 C C . ARG A 1 227 ? 34.577 55.973 186.470 1.00 56.69 227 ARG 1 C 1
ATOM 1614 O O . ARG A 1 227 ? 34.463 57.159 186.787 1.00 56.31 227 ARG 1 O 1
ATOM 1622 N N . LYS A 1 228 ? 35.756 55.367 186.349 1.00 58.89 228 LYS 1 N 1
ATOM 1623 C CA . LYS A 1 228 ? 37.019 56.069 186.574 1.00 60.24 228 LYS 1 CA 1
ATOM 1624 C C . LYS A 1 228 ? 37.423 56.923 185.368 1.00 60.65 228 LYS 1 C 1
ATOM 1625 O O . LYS A 1 228 ? 37.422 56.466 184.223 1.00 60.96 228 LYS 1 O 1
ATOM 1631 N N . PHE A 1 229 ? 37.777 58.168 185.651 1.00 61.69 229 PHE 1 N 1
ATOM 1632 C CA . PHE A 1 229 ? 38.173 59.129 184.638 1.00 62.88 229 PHE 1 CA 1
ATOM 1633 C C . PHE A 1 229 ? 39.560 58.821 184.049 1.00 64.09 229 PHE 1 C 1
ATOM 1634 O O . PHE A 1 229 ? 40.111 59.633 183.311 1.00 64.94 229 PHE 1 O 1
ATOM 1642 N N . THR A 1 230 ? 40.137 57.664 184.370 1.00 65.28 230 THR 1 N 1
ATOM 1643 C CA . THR A 1 230 ? 41.442 57.321 183.796 1.00 66.31 230 THR 1 CA 1
ATOM 1644 C C . THR A 1 230 ? 41.194 57.257 182.300 1.00 65.90 230 THR 1 C 1
ATOM 1645 O O . THR A 1 230 ? 40.261 56.585 181.856 1.00 67.33 230 THR 1 O 1
ATOM 1649 N N . ILE A 1 231 ? 42.001 57.955 181.511 1.00 63.34 231 ILE 1 N 1
ATOM 1650 C CA . ILE A 1 231 ? 41.769 57.920 180.077 1.00 61.68 231 ILE 1 CA 1
ATOM 1651 C C . ILE A 1 231 ? 42.996 57.725 179.208 1.00 59.45 231 ILE 1 C 1
ATOM 1652 O O . ILE A 1 231 ? 43.108 56.713 178.516 1.00 59.91 231 ILE 1 O 1
ATOM 1657 N N . GLU A 1 232 ? 43.912 58.689 179.241 1.00 56.21 232 GLU 1 N 1
ATOM 1658 C CA . GLU A 1 232 ? 45.099 58.626 178.397 1.00 53.16 232 GLU 1 CA 1
ATOM 1659 C C . GLU A 1 232 ? 44.610 58.902 176.976 1.00 48.49 232 GLU 1 C 1
ATOM 1660 O O . GLU A 1 232 ? 44.591 58.013 176.118 1.00 47.36 232 GLU 1 O 1
ATOM 1666 N N . PRO A 1 233 ? 44.192 60.151 176.720 1.00 43.62 233 PRO 1 N 1
ATOM 1667 C CA . PRO A 1 233 ? 43.681 60.627 175.432 1.00 39.11 233 PRO 1 CA 1
ATOM 1668 C C . PRO A 1 233 ? 44.661 60.504 174.284 1.00 34.77 233 PRO 1 C 1
ATOM 1669 O O . PRO A 1 233 ? 45.794 60.962 174.382 1.00 34.03 233 PRO 1 O 1
ATOM 1673 N N . LEU A 1 234 ? 44.217 59.885 173.196 1.00 31.75 234 LEU 1 N 1
ATOM 1674 C CA . LEU A 1 234 ? 45.058 59.713 172.022 1.00 30.54 234 LEU 1 CA 1
ATOM 1675 C C . LEU A 1 234 ? 45.542 61.077 171.585 1.00 30.01 234 LEU 1 C 1
ATOM 1676 O O . LEU A 1 234 ? 44.841 62.071 171.735 1.00 32.00 234 LEU 1 O 1
ATOM 1681 N N . THR A 1 235 ? 46.742 61.118 171.033 1.00 29.14 235 THR 1 N 1
ATOM 1682 C CA . THR A 1 235 ? 47.361 62.362 170.613 1.00 26.03 235 THR 1 CA 1
ATOM 1683 C C . THR A 1 235 ? 47.384 62.646 169.110 1.00 27.31 235 THR 1 C 1
ATOM 1684 O O . THR A 1 235 ? 47.126 61.762 168.292 1.00 28.48 235 THR 1 O 1
ATOM 1688 N N . PRO A 1 236 ? 47.647 63.907 168.726 1.00 27.15 236 PRO 1 N 1
ATOM 1689 C CA . PRO A 1 236 ? 47.693 64.202 167.287 1.00 26.12 236 PRO 1 CA 1
ATOM 1690 C C . PRO A 1 236 ? 48.720 63.276 166.628 1.00 26.51 236 PRO 1 C 1
ATOM 1691 O O . PRO A 1 236 ? 48.459 62.681 165.580 1.00 25.71 236 PRO 1 O 1
ATOM 1695 N N . ILE A 1 237 ? 49.882 63.150 167.266 1.00 27.11 237 ILE 1 N 1
ATOM 1696 C CA . ILE A 1 237 ? 50.936 62.269 166.774 1.00 28.09 237 ILE 1 CA 1
ATOM 1697 C C . ILE A 1 237 ? 50.321 60.878 166.673 1.00 28.37 237 ILE 1 C 1
ATOM 1698 O O . ILE A 1 237 ? 50.529 60.171 165.692 1.00 27.95 237 ILE 1 O 1
ATOM 1703 N N . ASP A 1 238 ? 49.551 60.500 167.691 1.00 29.48 238 ASP 1 N 1
ATOM 1704 C CA . ASP A 1 238 ? 48.867 59.206 167.696 1.00 30.14 238 ASP 1 CA 1
ATOM 1705 C C . ASP A 1 238 ? 48.001 59.046 166.444 1.00 29.98 238 ASP 1 C 1
ATOM 1706 O O . ASP A 1 238 ? 48.072 58.029 165.763 1.00 28.39 238 ASP 1 O 1
ATOM 1711 N N . LEU A 1 239 ? 47.198 60.056 166.127 1.00 31.14 239 LEU 1 N 1
ATOM 1712 C CA . LEU A 1 239 ? 46.342 59.974 164.951 1.00 32.39 239 LEU 1 CA 1
ATOM 1713 C C . LEU A 1 239 ? 47.134 59.798 163.65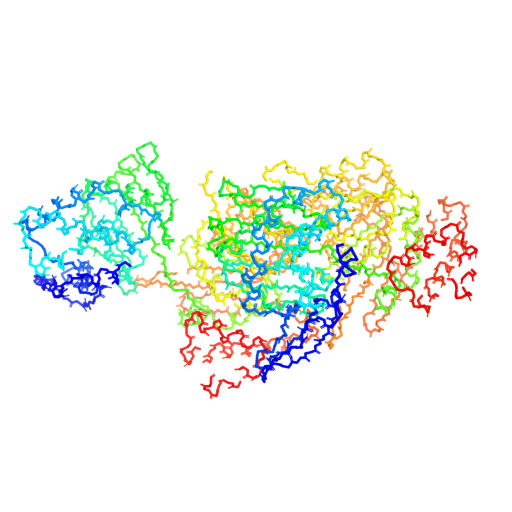7 1.00 31.97 239 LEU 1 C 1
ATOM 1714 O O . LEU A 1 239 ? 46.654 59.183 162.706 1.00 31.64 239 LEU 1 O 1
ATOM 1719 N N . ILE A 1 240 ? 48.347 60.336 163.622 1.00 31.72 240 ILE 1 N 1
ATOM 1720 C CA . ILE A 1 240 ? 49.193 60.213 162.439 1.00 31.50 240 ILE 1 CA 1
ATOM 1721 C C . ILE A 1 240 ? 49.693 58.782 162.322 1.00 32.53 240 ILE 1 C 1
ATOM 1722 O O . ILE A 1 240 ? 49.786 58.243 161.225 1.00 31.64 240 ILE 1 O 1
ATOM 1727 N N . GLU A 1 241 ? 50.021 58.181 163.462 1.00 34.97 241 GLU 1 N 1
ATOM 1728 C CA . GLU A 1 241 ? 50.503 56.810 163.501 1.00 37.21 241 GLU 1 CA 1
ATOM 1729 C C . GLU A 1 241 ? 49.422 55.824 163.076 1.00 37.20 241 GLU 1 C 1
ATOM 1730 O O . GLU A 1 241 ? 49.663 54.938 162.257 1.00 37.16 241 GLU 1 O 1
ATOM 1736 N N . LYS A 1 242 ? 48.231 55.978 163.643 1.00 35.83 242 LYS 1 N 1
ATOM 1737 C CA . LYS A 1 242 ? 47.110 55.116 163.317 1.00 33.67 242 LYS 1 CA 1
ATOM 1738 C C . LYS A 1 242 ? 46.659 55.397 161.882 1.00 33.79 242 LYS 1 C 1
ATOM 1739 O O . LYS A 1 242 ? 45.797 54.706 161.346 1.00 34.83 242 LYS 1 O 1
ATOM 1745 N N . GLY A 1 243 ? 47.240 56.418 161.261 1.00 33.13 243 GLY 1 N 1
ATOM 1746 C CA . GLY A 1 243 ? 46.869 56.752 159.900 1.00 30.22 243 GLY 1 CA 1
ATOM 1747 C C . GLY A 1 243 ? 45.464 57.317 159.841 1.00 30.19 243 GLY 1 C 1
ATOM 1748 O O . GLY A 1 243 ? 44.804 57.269 158.796 1.00 30.52 243 GLY 1 O 1
ATOM 1749 N N . THR A 1 244 ? 45.006 57.861 160.966 1.00 29.26 244 THR 1 N 1
ATOM 1750 C CA . THR A 1 244 ? 43.670 58.446 161.061 1.00 29.05 244 THR 1 CA 1
ATOM 1751 C C . THR A 1 244 ? 43.536 59.791 160.341 1.00 29.00 244 THR 1 C 1
ATOM 1752 O O . THR A 1 244 ? 42.555 60.033 159.644 1.00 27.99 244 THR 1 O 1
ATOM 1756 N N . VAL A 1 245 ? 44.517 60.665 160.541 1.00 29.29 245 VAL 1 N 1
ATOM 1757 C CA . VAL A 1 245 ? 44.543 61.988 159.917 1.00 29.58 245 VAL 1 CA 1
ATOM 1758 C C . VAL A 1 245 ? 45.982 62.247 159.515 1.00 30.30 245 VAL 1 C 1
ATOM 1759 O O . VAL A 1 245 ? 46.885 62.148 160.351 1.00 32.49 245 VAL 1 O 1
ATOM 1763 N N . PRO A 1 246 ? 46.225 62.578 158.239 1.00 29.49 246 PRO 1 N 1
ATOM 1764 C CA . PRO A 1 246 ? 47.588 62.847 157.776 1.00 29.88 246 PRO 1 CA 1
ATOM 1765 C C . PRO A 1 246 ? 48.167 64.066 158.480 1.00 31.25 246 PRO 1 C 1
ATOM 1766 O O . PRO A 1 246 ? 47.421 64.978 158.856 1.00 31.87 246 PRO 1 O 1
ATOM 1770 N N . SER A 1 247 ? 49.490 64.078 158.652 1.00 31.37 247 SER 1 N 1
ATOM 1771 C CA . SER A 1 247 ? 50.188 65.176 159.327 1.00 30.10 247 SER 1 CA 1
ATOM 1772 C C . SER A 1 247 ? 49.843 66.531 158.734 1.00 28.95 247 SER 1 C 1
ATOM 1773 O O . SER A 1 247 ? 49.651 67.499 159.461 1.00 28.83 247 SER 1 O 1
ATOM 1776 N N . GLY A 1 248 ? 49.777 66.602 157.411 1.00 27.93 248 GLY 1 N 1
ATOM 1777 C CA . GLY A 1 248 ? 49.434 67.856 156.770 1.00 27.56 248 GLY 1 CA 1
ATOM 1778 C C . GLY A 1 248 ? 48.055 68.382 157.165 1.00 27.44 248 GLY 1 C 1
ATOM 1779 O O . GLY A 1 248 ? 47.874 69.583 157.348 1.00 26.75 248 GLY 1 O 1
ATOM 1780 N N . VAL A 1 249 ? 47.069 67.498 157.285 1.00 26.78 249 VAL 1 N 1
ATOM 1781 C CA . VAL A 1 249 ? 45.745 67.947 157.669 1.00 25.97 249 VAL 1 CA 1
ATOM 1782 C C . VAL A 1 249 ? 45.803 68.486 159.099 1.00 26.75 249 VAL 1 C 1
ATOM 1783 O O . VAL A 1 249 ? 45.195 69.515 159.407 1.00 26.91 249 VAL 1 O 1
ATOM 1787 N N . LEU A 1 250 ? 46.544 67.797 159.963 1.00 26.98 250 LEU 1 N 1
ATOM 1788 C CA . LEU A 1 250 ? 46.684 68.207 161.357 1.00 27.01 250 LEU 1 CA 1
ATOM 1789 C C . LEU A 1 250 ? 47.267 69.610 161.523 1.00 27.24 250 LEU 1 C 1
ATOM 1790 O O . LEU A 1 250 ? 46.868 70.357 162.418 1.00 26.87 250 LEU 1 O 1
ATOM 1795 N N . ALA A 1 251 ? 48.226 69.956 160.672 1.00 26.50 251 ALA 1 N 1
ATOM 1796 C CA . ALA A 1 251 ? 48.847 71.274 160.717 1.00 26.36 251 ALA 1 CA 1
ATOM 1797 C C . ALA A 1 251 ? 47.778 72.302 160.382 1.00 26.97 251 ALA 1 C 1
ATOM 1798 O O . ALA A 1 251 ? 47.600 73.308 161.077 1.00 27.35 251 ALA 1 O 1
ATOM 1800 N N . TYR A 1 252 ? 47.077 72.039 159.288 1.00 26.49 252 TYR 1 N 1
ATOM 1801 C CA . TYR A 1 252 ? 46.009 72.903 158.841 1.00 26.21 252 TYR 1 CA 1
ATOM 1802 C C . TYR A 1 252 ? 45.073 73.198 160.024 1.00 26.41 252 TYR 1 C 1
ATOM 1803 O O . TYR A 1 252 ? 44.681 74.347 160.253 1.00 25.88 252 TYR 1 O 1
ATOM 1812 N N . LEU A 1 253 ? 44.735 72.164 160.788 1.00 26.11 253 LEU 1 N 1
ATOM 1813 C CA . LEU A 1 253 ? 43.866 72.333 161.943 1.00 27.45 253 LEU 1 CA 1
ATOM 1814 C C . LEU A 1 253 ? 44.540 73.104 163.084 1.00 28.43 253 LEU 1 C 1
ATOM 1815 O O . LEU A 1 253 ? 43.910 73.934 163.748 1.00 30.81 253 LEU 1 O 1
ATOM 1820 N N . TRP A 1 254 ? 45.816 72.820 163.318 1.00 28.22 254 TRP 1 N 1
ATOM 1821 C CA . TRP A 1 254 ? 46.570 73.492 164.368 1.00 26.40 254 TRP 1 CA 1
ATOM 1822 C C . TRP A 1 254 ? 46.451 74.997 164.137 1.00 25.24 254 TRP 1 C 1
ATOM 1823 O O . TRP A 1 254 ? 46.152 75.753 165.066 1.00 24.33 254 TRP 1 O 1
ATOM 1834 N N . LEU A 1 255 ? 46.681 75.422 162.895 1.00 22.94 255 LEU 1 N 1
ATOM 1835 C CA . LEU A 1 255 ? 46.569 76.837 162.540 1.00 21.90 255 LEU 1 CA 1
ATOM 1836 C C . LEU A 1 255 ? 45.126 77.269 162.751 1.00 23.08 255 LEU 1 C 1
ATOM 1837 O O . LEU A 1 255 ? 44.859 78.242 163.454 1.00 22.26 255 LEU 1 O 1
ATOM 1842 N N . ALA A 1 256 ? 44.199 76.529 162.143 1.00 23.85 256 ALA 1 N 1
ATOM 1843 C CA . ALA A 1 256 ? 42.773 76.822 162.262 1.00 22.99 256 ALA 1 CA 1
ATOM 1844 C C . ALA A 1 256 ? 42.393 77.049 163.714 1.00 22.15 256 ALA 1 C 1
ATOM 1845 O O . ALA A 1 256 ? 41.768 78.058 164.059 1.00 23.52 256 ALA 1 O 1
ATOM 1847 N N . ILE A 1 257 ? 42.782 76.109 164.568 1.00 20.68 257 ILE 1 N 1
ATOM 1848 C CA . ILE A 1 257 ? 42.459 76.209 165.982 1.00 21.92 257 ILE 1 CA 1
ATOM 1849 C C . ILE A 1 257 ? 43.074 77.447 166.630 1.00 23.29 257 ILE 1 C 1
ATOM 1850 O O . ILE A 1 257 ? 42.431 78.099 167.457 1.00 21.02 257 ILE 1 O 1
ATOM 1855 N N . GLU A 1 258 ? 44.309 77.776 166.253 1.00 25.54 258 GLU 1 N 1
ATOM 1856 C CA . GLU A 1 258 ? 44.979 78.955 166.803 1.00 27.71 258 GLU 1 CA 1
ATOM 1857 C C . GLU A 1 258 ? 44.194 80.210 166.431 1.00 29.10 258 GLU 1 C 1
ATOM 1858 O O . GLU A 1 258 ? 44.015 81.108 167.247 1.00 30.38 258 GLU 1 O 1
ATOM 1864 N N . HIS A 1 259 ? 43.718 80.254 165.191 1.00 30.58 259 HIS 1 N 1
ATOM 1865 C CA . HIS A 1 259 ? 42.970 81.396 164.695 1.00 31.90 259 HIS 1 CA 1
ATOM 1866 C C . HIS A 1 259 ? 41.511 81.415 165.102 1.00 30.59 259 HIS 1 C 1
ATOM 1867 O O . HIS A 1 259 ? 40.747 82.287 164.693 1.00 30.76 259 HIS 1 O 1
ATOM 1874 N N . LYS A 1 260 ? 41.126 80.438 165.906 1.00 30.29 260 LYS 1 N 1
ATOM 1875 C CA . LYS A 1 260 ? 39.772 80.364 166.421 1.00 29.72 260 LYS 1 CA 1
ATOM 1876 C C . LYS A 1 260 ? 38.689 79.970 165.444 1.00 29.01 260 LYS 1 C 1
ATOM 1877 O O . LYS A 1 260 ? 37.542 80.337 165.632 1.00 29.79 260 LYS 1 O 1
ATOM 1883 N N . PHE A 1 261 ? 39.031 79.226 164.403 1.00 29.22 261 PHE 1 N 1
ATOM 1884 C CA . PHE A 1 261 ? 37.995 78.781 163.478 1.00 30.67 261 PHE 1 CA 1
ATOM 1885 C C . PHE A 1 261 ? 37.247 77.653 164.197 1.00 31.09 261 PHE 1 C 1
ATOM 1886 O O . PHE A 1 261 ? 37.869 76.711 164.705 1.00 30.64 261 PHE 1 O 1
ATOM 1894 N N . SER A 1 262 ? 35.919 77.753 164.252 1.00 30.24 262 SER 1 N 1
ATOM 1895 C CA . SER A 1 262 ? 35.117 76.753 164.953 1.00 28.68 262 SER 1 CA 1
ATOM 1896 C C . SER A 1 262 ? 34.894 75.485 164.159 1.00 28.13 262 SER 1 C 1
ATOM 1897 O O . SER A 1 262 ? 34.687 75.529 162.947 1.00 26.96 262 SER 1 O 1
ATOM 1900 N N . ALA A 1 263 ? 34.935 74.352 164.856 1.00 28.52 263 ALA 1 N 1
ATOM 1901 C CA . ALA A 1 263 ? 34.778 73.049 164.212 1.00 28.73 263 ALA 1 CA 1
ATOM 1902 C C . ALA A 1 263 ? 33.913 72.057 164.975 1.00 28.44 263 ALA 1 C 1
ATOM 1903 O O . ALA A 1 263 ? 33.877 72.054 166.203 1.00 29.04 263 ALA 1 O 1
ATOM 1905 N N . ILE A 1 264 ? 33.216 71.215 164.225 1.00 28.33 264 ILE 1 N 1
ATOM 1906 C CA . ILE A 1 264 ? 32.355 70.186 164.796 1.00 30.03 264 ILE 1 CA 1
ATOM 1907 C C . ILE A 1 264 ? 32.817 68.857 164.225 1.00 31.26 264 ILE 1 C 1
ATOM 1908 O O . ILE A 1 264 ? 33.028 68.729 163.013 1.00 30.34 264 ILE 1 O 1
ATOM 1913 N N . VAL A 1 265 ? 32.990 67.873 165.096 1.00 32.86 265 VAL 1 N 1
ATOM 1914 C CA . VAL A 1 265 ? 33.405 66.552 164.651 1.00 34.29 265 VAL 1 CA 1
ATOM 1915 C C . VAL A 1 265 ? 32.139 65.681 164.573 1.00 36.24 265 VAL 1 C 1
ATOM 1916 O O . VAL A 1 265 ? 31.428 65.484 165.564 1.00 35.58 265 VAL 1 O 1
ATOM 1920 N N . VAL A 1 266 ? 31.859 65.191 163.370 1.00 38.34 266 VAL 1 N 1
ATOM 1921 C CA . VAL A 1 266 ? 30.682 64.380 163.099 1.00 40.22 266 VAL 1 CA 1
ATOM 1922 C C . VAL A 1 266 ? 31.085 62.953 162.760 1.00 41.86 266 VAL 1 C 1
ATOM 1923 O O . VAL A 1 266 ? 32.173 62.721 162.240 1.00 42.93 266 VAL 1 O 1
ATOM 1927 N N . GLY A 1 267 ? 30.202 62.000 163.042 1.00 43.21 267 GLY 1 N 1
ATOM 1928 C CA . GLY A 1 267 ? 30.508 60.612 162.745 1.00 46.01 267 GLY 1 CA 1
ATOM 1929 C C . GLY A 1 267 ? 29.577 59.624 163.422 1.00 47.68 267 GLY 1 C 1
ATOM 1930 O O . GLY A 1 267 ? 28.979 59.926 164.457 1.00 48.26 267 GLY 1 O 1
ATOM 1931 N N . GLU A 1 268 ? 29.458 58.434 162.840 1.00 49.18 268 GLU 1 N 1
ATOM 1932 C CA . GLU A 1 268 ? 28.593 57.402 163.393 1.00 51.53 268 GLU 1 CA 1
ATOM 1933 C C . GLU A 1 268 ? 29.046 57.075 164.809 1.00 51.13 268 GLU 1 C 1
ATOM 1934 O O . GLU A 1 268 ? 30.177 57.365 165.183 1.00 51.38 268 GLU 1 O 1
ATOM 1940 N N . THR A 1 269 ? 28.165 56.468 165.596 1.00 50.38 269 THR 1 N 1
ATOM 1941 C CA . THR A 1 269 ? 28.501 56.110 166.967 1.00 49.91 269 THR 1 CA 1
ATOM 1942 C C . THR A 1 269 ? 29.710 55.186 167.037 1.00 47.80 269 THR 1 C 1
ATOM 1943 O O . THR A 1 269 ? 29.744 54.138 166.390 1.00 48.46 269 THR 1 O 1
ATOM 1947 N N . ALA A 1 270 ? 30.693 55.595 167.836 1.00 45.23 270 ALA 1 N 1
ATOM 1948 C CA . ALA A 1 270 ? 31.939 54.855 168.051 1.00 41.93 270 ALA 1 CA 1
ATOM 1949 C C . ALA A 1 270 ? 32.957 55.002 166.915 1.00 39.95 270 ALA 1 C 1
ATOM 1950 O O . ALA A 1 270 ? 33.889 54.204 166.799 1.00 40.37 270 ALA 1 O 1
ATOM 1952 N N . SER A 1 271 ? 32.789 56.038 166.095 1.00 36.70 271 SER 1 N 1
ATOM 1953 C CA . SER A 1 271 ? 33.690 56.280 164.975 1.00 32.51 271 SER 1 CA 1
ATOM 1954 C C . SER A 1 271 ? 34.893 57.127 165.347 1.00 31.52 271 SER 1 C 1
ATOM 1955 O O . SER A 1 271 ? 35.813 57.239 164.553 1.00 31.45 271 SER 1 O 1
ATOM 1958 N N . GLY A 1 272 ? 34.894 57.748 166.521 1.00 31.42 272 GLY 1 N 1
ATOM 1959 C CA . GLY A 1 272 ? 36.057 58.547 166.883 1.00 33.04 272 GLY 1 CA 1
ATOM 1960 C C . GLY A 1 272 ? 35.871 60.014 167.245 1.00 34.26 272 GLY 1 C 1
ATOM 1961 O O . GLY A 1 272 ? 36.804 60.651 167.741 1.00 34.48 272 GLY 1 O 1
ATOM 1962 N N . LYS A 1 273 ? 34.681 60.553 167.002 1.00 33.77 273 LYS 1 N 1
ATOM 1963 C CA . LYS A 1 273 ? 34.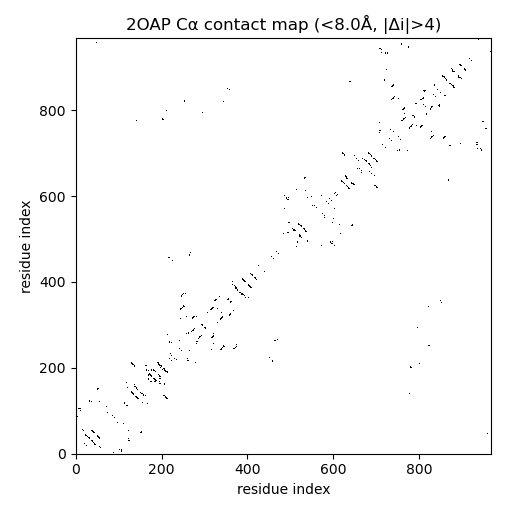391 61.950 167.300 1.00 32.82 273 LYS 1 CA 1
ATOM 1964 C C . LYS A 1 273 ? 35.153 62.494 168.512 1.00 31.44 273 LYS 1 C 1
ATOM 1965 O O . LYS A 1 273 ? 36.138 63.208 168.332 1.00 34.01 273 LYS 1 O 1
ATOM 1971 N N . THR A 1 274 ? 34.732 62.152 169.732 1.00 27.44 274 THR 1 N 1
ATOM 1972 C CA . THR A 1 274 ? 35.407 62.675 170.926 1.00 25.11 274 THR 1 CA 1
ATOM 1973 C C . THR A 1 274 ? 36.932 62.539 170.937 1.00 24.61 274 THR 1 C 1
ATOM 1974 O O . THR A 1 274 ? 37.643 63.506 171.235 1.00 23.59 274 THR 1 O 1
ATOM 1978 N N . THR A 1 275 ? 37.448 61.358 170.615 1.00 23.07 275 THR 1 N 1
ATOM 1979 C CA . THR A 1 275 ? 38.892 61.194 170.600 1.00 23.63 275 THR 1 CA 1
ATOM 1980 C C . THR A 1 275 ? 39.506 62.286 169.742 1.00 23.17 275 THR 1 C 1
ATOM 1981 O O . THR A 1 275 ? 40.310 63.080 170.236 1.00 25.01 275 THR 1 O 1
ATOM 1985 N N . THR A 1 276 ? 39.120 62.331 168.467 1.00 20.06 276 THR 1 N 1
ATOM 1986 C CA . THR A 1 276 ? 39.642 63.334 167.549 1.00 19.10 276 THR 1 CA 1
ATOM 1987 C C . THR A 1 276 ? 39.554 64.738 168.155 1.00 19.56 276 THR 1 C 1
ATOM 1988 O O . THR A 1 276 ? 40.538 65.484 168.138 1.00 22.15 276 THR 1 O 1
ATOM 1992 N N . LEU A 1 277 ? 38.394 65.108 168.694 1.00 17.15 277 LEU 1 N 1
ATOM 1993 C CA . LEU A 1 277 ? 38.259 66.425 169.299 1.00 16.46 277 LEU 1 CA 1
ATOM 1994 C C . LEU A 1 277 ? 39.350 66.604 170.350 1.00 17.50 277 LEU 1 C 1
ATOM 1995 O O . LEU A 1 277 ? 40.193 67.492 170.246 1.00 17.83 277 LEU 1 O 1
ATOM 2000 N N . ASN A 1 278 ? 39.341 65.749 171.365 1.00 17.23 278 ASN 1 N 1
ATOM 2001 C CA . ASN A 1 278 ? 40.336 65.862 172.419 1.00 16.87 278 ASN 1 CA 1
ATOM 2002 C C . ASN A 1 278 ? 41.725 65.930 171.820 1.00 16.08 278 ASN 1 C 1
ATOM 2003 O O . ASN A 1 278 ? 42.575 66.692 172.278 1.00 13.65 278 ASN 1 O 1
ATOM 2008 N N . ALA A 1 279 ? 41.960 65.123 170.794 1.00 18.10 279 ALA 1 N 1
ATOM 2009 C CA . ALA A 1 279 ? 43.258 65.120 170.147 1.00 19.48 279 ALA 1 CA 1
ATOM 2010 C C . ALA A 1 279 ? 43.574 66.532 169.692 1.00 20.94 279 ALA 1 C 1
ATOM 2011 O O . ALA A 1 279 ? 44.446 67.182 170.249 1.00 22.48 279 ALA 1 O 1
ATOM 2013 N N . ILE A 1 280 ? 42.843 67.021 168.700 1.00 21.87 280 ILE 1 N 1
ATOM 2014 C CA . ILE A 1 280 ? 43.101 68.354 168.188 1.00 23.59 280 ILE 1 CA 1
ATOM 2015 C C . ILE A 1 280 ? 42.859 69.511 169.178 1.00 25.79 280 ILE 1 C 1
ATOM 2016 O O . ILE A 1 280 ? 43.124 70.668 168.845 1.00 25.75 280 ILE 1 O 1
ATOM 2037 N N . PHE A 1 283 ? 45.895 71.645 170.721 1.00 30.64 283 PHE 1 N 1
ATOM 2038 C CA . PHE A 1 283 ? 46.501 72.657 169.858 1.00 30.89 283 PHE 1 CA 1
ATOM 2039 C C . PHE A 1 283 ? 46.147 74.065 170.333 1.00 30.77 283 PHE 1 C 1
ATOM 2040 O O . PHE A 1 283 ? 46.481 75.059 169.671 1.00 31.26 283 PHE 1 O 1
ATOM 2048 N N . ILE A 1 284 ? 45.449 74.137 171.469 1.00 28.31 284 ILE 1 N 1
ATOM 2049 C CA . ILE A 1 284 ? 45.039 75.410 172.048 1.00 26.58 284 ILE 1 CA 1
ATOM 2050 C C . ILE A 1 284 ? 46.227 76.113 172.669 1.00 26.88 284 ILE 1 C 1
ATOM 2051 O O . ILE A 1 284 ? 46.992 75.511 173.415 1.00 27.94 284 ILE 1 O 1
ATOM 2056 N N . PRO A 1 285 ? 46.384 77.407 172.371 1.00 25.79 285 PRO 1 N 1
ATOM 2057 C CA . PRO A 1 285 ? 47.460 78.269 172.858 1.00 26.14 285 PRO 1 CA 1
ATOM 2058 C C . PRO A 1 285 ? 47.563 78.263 174.362 1.00 27.62 285 PRO 1 C 1
ATOM 2059 O O . PRO A 1 285 ? 46.610 78.586 175.060 1.00 28.87 285 PRO 1 O 1
ATOM 2063 N N . PRO A 1 286 ? 48.747 77.931 174.876 1.00 27.77 286 PRO 1 N 1
ATOM 2064 C CA . PRO A 1 286 ? 49.068 77.848 176.298 1.00 29.61 286 PRO 1 CA 1
ATOM 2065 C C . PRO A 1 286 ? 48.411 78.827 177.271 1.00 32.45 286 PRO 1 C 1
ATOM 2066 O O . PRO A 1 286 ? 48.080 78.445 178.404 1.00 35.20 286 PRO 1 O 1
ATOM 2070 N N . ASP A 1 287 ? 48.203 80.073 176.853 1.00 33.28 287 ASP 1 N 1
ATOM 2071 C CA . ASP A 1 287 ? 47.630 81.054 177.776 1.00 35.87 287 ASP 1 CA 1
ATOM 2072 C C . ASP A 1 287 ? 46.133 81.307 177.639 1.00 36.02 287 ASP 1 C 1
ATOM 2073 O O . ASP A 1 287 ? 45.523 81.938 178.505 1.00 35.98 287 ASP 1 O 1
ATOM 2078 N N . ALA A 1 288 ? 45.543 80.800 176.562 1.00 36.17 288 ALA 1 N 1
ATOM 2079 C CA . ALA A 1 288 ? 44.130 81.008 176.285 1.00 35.37 288 ALA 1 CA 1
ATOM 2080 C C . ALA A 1 288 ? 43.223 80.434 177.349 1.00 35.89 288 ALA 1 C 1
ATOM 2081 O O . ALA A 1 288 ? 43.511 79.372 177.894 1.00 36.54 288 ALA 1 O 1
ATOM 2083 N N . LYS A 1 289 ? 42.129 81.134 177.652 1.00 35.82 289 LYS 1 N 1
ATOM 2084 C CA . LYS A 1 289 ? 41.183 80.625 178.638 1.00 35.10 289 LYS 1 CA 1
ATOM 2085 C C . LYS A 1 289 ? 40.169 79.772 177.922 1.00 33.62 289 LYS 1 C 1
ATOM 2086 O O . LYS A 1 289 ? 39.487 80.236 177.010 1.00 33.43 289 LYS 1 O 1
ATOM 2092 N N . VAL A 1 290 ? 40.079 78.519 178.340 1.00 32.11 290 VAL 1 N 1
ATOM 2093 C CA . VAL A 1 290 ? 39.144 77.591 177.744 1.00 30.59 290 VAL 1 CA 1
ATOM 2094 C C . VAL A 1 290 ? 38.179 77.078 178.803 1.00 30.09 290 VAL 1 C 1
ATOM 2095 O O . VAL A 1 290 ? 38.564 76.821 179.945 1.00 30.40 290 VAL 1 O 1
ATOM 2099 N N . VAL A 1 291 ? 36.915 76.968 178.415 1.00 28.70 291 VAL 1 N 1
ATOM 2100 C CA . VAL A 1 291 ? 35.874 76.466 179.292 1.00 28.96 291 VAL 1 CA 1
ATOM 2101 C C . VAL A 1 291 ? 35.236 75.322 178.546 1.00 30.51 291 VAL 1 C 1
ATOM 2102 O O . VAL A 1 291 ? 34.952 75.445 177.356 1.00 32.16 291 VAL 1 O 1
ATOM 2106 N N . SER A 1 292 ? 35.022 74.203 179.226 1.00 32.02 292 SER 1 N 1
ATOM 2107 C CA . SER A 1 292 ? 34.390 73.061 178.578 1.00 33.11 292 SER 1 CA 1
ATOM 2108 C C . SER A 1 292 ? 33.114 72.693 179.330 1.00 33.99 292 SER 1 C 1
ATOM 2109 O O . SER A 1 292 ? 33.044 72.836 180.556 1.00 34.11 292 SER 1 O 1
ATOM 2112 N N . ILE A 1 293 ? 32.101 72.252 178.586 1.00 33.21 293 ILE 1 N 1
ATOM 2113 C CA . ILE A 1 293 ? 30.830 71.837 179.174 1.00 33.37 293 ILE 1 CA 1
ATOM 2114 C C . ILE A 1 293 ? 30.522 70.453 178.635 1.00 33.38 293 ILE 1 C 1
ATOM 2115 O O . ILE A 1 293 ? 30.396 70.288 177.432 1.00 33.40 293 ILE 1 O 1
ATOM 2120 N N . GLU A 1 294 ? 30.423 69.461 179.517 1.00 34.66 294 GLU 1 N 1
ATOM 2121 C CA . GLU A 1 294 ? 30.138 68.087 179.097 1.00 36.76 294 GLU 1 CA 1
ATOM 2122 C C . GLU A 1 294 ? 29.092 67.450 179.995 1.00 39.22 294 GLU 1 C 1
ATOM 2123 O O . GLU A 1 294 ? 28.910 67.855 181.149 1.00 38.50 294 GLU 1 O 1
ATOM 2129 N N . ASP A 1 295 ? 28.423 66.429 179.470 1.00 43.52 295 ASP 1 N 1
ATOM 2130 C CA . ASP A 1 295 ? 27.416 65.717 180.237 1.00 46.79 295 ASP 1 CA 1
ATOM 2131 C C . ASP A 1 295 ? 28.126 64.820 181.252 1.00 47.19 295 ASP 1 C 1
ATOM 2132 O O . ASP A 1 295 ? 27.590 64.523 182.311 1.00 47.39 295 ASP 1 O 1
ATOM 2137 N N . THR A 1 296 ? 29.339 64.398 180.903 1.00 48.06 296 THR 1 N 1
ATOM 2138 C CA . THR A 1 296 ? 30.193 63.556 181.749 1.00 47.70 296 THR 1 CA 1
ATOM 2139 C C . THR A 1 296 ? 31.643 63.718 181.296 1.00 45.14 296 THR 1 C 1
ATOM 2140 O O . THR A 1 296 ? 31.929 63.711 180.099 1.00 44.56 296 THR 1 O 1
ATOM 2144 N N . ARG A 1 297 ? 32.558 63.870 182.245 1.00 43.38 297 ARG 1 N 1
ATOM 2145 C CA . ARG A 1 297 ? 33.954 64.054 181.876 1.00 42.92 297 ARG 1 CA 1
ATOM 2146 C C . ARG A 1 297 ? 34.423 62.991 180.908 1.00 43.33 297 ARG 1 C 1
ATOM 2147 O O . ARG A 1 297 ? 34.125 61.807 181.074 1.00 44.21 297 ARG 1 O 1
ATOM 2155 N N . GLU A 1 298 ? 35.163 63.439 179.899 1.00 42.78 298 GLU 1 N 1
ATOM 2156 C CA . GLU A 1 298 ? 35.717 62.577 178.869 1.00 41.95 298 GLU 1 CA 1
ATOM 2157 C C . GLU A 1 298 ? 36.935 63.268 178.270 1.00 40.15 298 GLU 1 C 1
ATOM 2158 O O . GLU A 1 298 ? 37.849 62.626 177.755 1.00 39.71 298 GLU 1 O 1
ATOM 2164 N N . ILE A 1 299 ? 36.937 64.591 178.343 1.00 38.37 299 ILE 1 N 1
ATOM 2165 C CA . ILE A 1 299 ? 38.020 65.378 177.791 1.00 35.82 299 ILE 1 CA 1
ATOM 2166 C C . ILE A 1 299 ? 39.144 65.650 178.766 1.00 35.23 299 ILE 1 C 1
ATOM 2167 O O . ILE A 1 299 ? 38.938 66.251 179.819 1.00 34.46 299 ILE 1 O 1
ATOM 2172 N N . LYS A 1 300 ? 40.336 65.198 178.387 1.00 34.46 300 LYS 1 N 1
ATOM 2173 C CA . LYS A 1 300 ? 41.541 65.388 179.172 1.00 34.72 300 LYS 1 CA 1
ATOM 2174 C C . LYS A 1 300 ? 42.379 66.440 178.473 1.00 33.18 300 LYS 1 C 1
ATOM 2175 O O . LYS A 1 300 ? 42.623 66.330 177.274 1.00 32.51 300 LYS 1 O 1
ATOM 2181 N N . LEU A 1 301 ? 42.813 67.459 179.212 1.00 31.74 301 LEU 1 N 1
ATOM 2182 C CA . LEU A 1 301 ? 43.638 68.520 178.639 1.00 31.17 301 LEU 1 CA 1
ATOM 2183 C C . LEU A 1 301 ? 44.826 68.880 179.522 1.00 32.26 301 LEU 1 C 1
ATOM 2184 O O . LEU A 1 301 ? 44.671 69.079 180.731 1.00 33.92 301 LEU 1 O 1
ATOM 2189 N N . TYR A 1 302 ? 46.014 68.965 178.931 1.00 31.96 302 TYR 1 N 1
ATOM 2190 C CA . TYR A 1 302 ? 47.176 69.347 179.718 1.00 32.01 302 TYR 1 CA 1
ATOM 2191 C C . TYR A 1 302 ? 47.297 70.860 179.575 1.00 30.79 302 TYR 1 C 1
ATOM 2192 O O . TYR A 1 302 ? 48.307 71.376 179.096 1.00 31.31 302 TYR 1 O 1
ATOM 2201 N N . HIS A 1 303 ? 46.243 71.556 180.003 1.00 28.71 303 HIS 1 N 1
ATOM 2202 C CA . HIS A 1 303 ? 46.135 73.010 179.916 1.00 27.63 303 HIS 1 CA 1
ATOM 2203 C C . HIS A 1 303 ? 45.766 73.549 181.286 1.00 30.33 303 HIS 1 C 1
ATOM 2204 O O . HIS A 1 303 ? 44.951 72.962 181.998 1.00 32.35 303 HIS 1 O 1
ATOM 2211 N N . GLU A 1 304 ? 46.355 74.679 181.648 1.00 32.53 304 GLU 1 N 1
ATOM 2212 C CA . GLU A 1 304 ? 46.127 75.268 182.956 1.00 34.35 304 GLU 1 CA 1
ATOM 2213 C C . GLU A 1 304 ? 44.927 76.192 183.040 1.00 33.49 304 GLU 1 C 1
ATOM 2214 O O . GLU A 1 304 ? 43.950 75.887 183.715 1.00 34.70 304 GLU 1 O 1
ATOM 2220 N N . ASN A 1 305 ? 45.010 77.327 182.358 1.00 32.21 305 ASN 1 N 1
ATOM 2221 C CA . ASN A 1 305 ? 43.932 78.311 182.358 1.00 31.56 305 ASN 1 CA 1
ATOM 2222 C C . ASN A 1 305 ? 42.676 77.708 181.742 1.00 30.71 305 ASN 1 C 1
ATOM 2223 O O . ASN A 1 305 ? 42.206 78.160 180.708 1.00 29.51 305 ASN 1 O 1
ATOM 2228 N N . TRP A 1 306 ? 42.127 76.694 182.400 1.00 30.86 306 TRP 1 N 1
ATOM 2229 C CA . TRP A 1 306 ? 40.954 75.992 181.894 1.00 31.63 306 TRP 1 CA 1
ATOM 2230 C C . TRP A 1 306 ? 39.911 75.681 182.958 1.00 31.57 306 TRP 1 C 1
ATOM 2231 O O . TRP A 1 306 ? 40.236 75.291 184.074 1.00 32.19 306 TRP 1 O 1
ATOM 2242 N N . ILE A 1 307 ? 38.648 75.867 182.613 1.00 31.03 307 ILE 1 N 1
ATOM 2243 C CA . ILE A 1 307 ? 37.587 75.550 183.546 1.00 31.95 307 ILE 1 CA 1
ATOM 2244 C C . ILE A 1 307 ? 36.777 74.420 182.937 1.00 33.47 307 ILE 1 C 1
ATOM 2245 O O . ILE A 1 307 ? 36.343 74.508 181.788 1.00 35.10 307 ILE 1 O 1
ATOM 2250 N N . ALA A 1 308 ? 36.595 73.348 183.699 1.00 33.68 308 ALA 1 N 1
ATOM 2251 C CA . ALA A 1 308 ? 35.825 72.212 183.222 1.00 32.84 308 ALA 1 CA 1
ATOM 2252 C C . ALA A 1 308 ? 34.534 72.235 183.990 1.00 34.13 308 ALA 1 C 1
ATOM 2253 O O . ALA A 1 308 ? 34.546 72.295 185.225 1.00 35.89 308 ALA 1 O 1
ATOM 2255 N N . GLU A 1 309 ? 33.426 72.212 183.257 1.00 33.25 309 GLU 1 N 1
ATOM 2256 C CA . GLU A 1 309 ? 32.107 72.225 183.865 1.00 33.63 309 GLU 1 CA 1
ATOM 2257 C C . GLU A 1 309 ? 31.374 70.960 183.481 1.00 34.16 309 GLU 1 C 1
ATOM 2258 O O . GLU A 1 309 ? 31.391 70.548 182.317 1.00 33.37 309 GLU 1 O 1
ATOM 2264 N N . VAL A 1 310 ? 30.727 70.343 184.460 1.00 35.03 310 VAL 1 N 1
ATOM 2265 C CA . VAL A 1 310 ? 29.991 69.116 184.210 1.00 35.27 310 VAL 1 CA 1
ATOM 2266 C C . VAL A 1 310 ? 28.521 69.223 184.599 1.00 36.75 310 VAL 1 C 1
ATOM 2267 O O . VAL A 1 310 ? 28.170 69.721 185.672 1.00 35.72 310 VAL 1 O 1
ATOM 2271 N N . THR A 1 311 ? 27.668 68.730 183.711 1.00 38.89 311 THR 1 N 1
ATOM 2272 C CA . THR A 1 311 ? 26.230 68.747 183.908 1.00 40.90 311 THR 1 CA 1
ATOM 2273 C C . THR A 1 311 ? 25.780 68.062 185.200 1.00 42.15 311 THR 1 C 1
ATOM 2274 O O . THR A 1 311 ? 26.463 67.179 185.716 1.00 41.01 311 THR 1 O 1
ATOM 2278 N N . ARG A 1 312 ? 24.632 68.478 185.725 1.00 43.85 312 ARG 1 N 1
ATOM 2279 C CA . ARG A 1 312 ? 24.099 67.869 186.944 1.00 46.48 312 ARG 1 CA 1
ATOM 2280 C C . ARG A 1 312 ? 22.754 67.183 186.663 1.00 50.85 312 ARG 1 C 1
ATOM 2281 O O . ARG A 1 312 ? 21.842 67.788 186.095 1.00 51.23 312 ARG 1 O 1
ATOM 2289 N N . THR A 1 313 ? 22.651 65.919 187.069 1.00 56.06 313 THR 1 N 1
ATOM 2290 C CA . THR A 1 313 ? 21.458 65.110 186.864 1.00 61.38 313 THR 1 CA 1
ATOM 2291 C C . THR A 1 313 ? 20.248 65.627 187.619 1.00 63.64 313 THR 1 C 1
ATOM 2292 O O . THR A 1 313 ? 19.120 65.555 187.122 1.00 63.85 313 THR 1 O 1
ATOM 2296 N N . GLY A 1 314 ? 20.484 66.138 188.824 1.00 67.00 314 GLY 1 N 1
ATOM 2297 C CA . GLY A 1 314 ? 19.395 66.658 189.631 1.00 71.70 314 GLY 1 CA 1
ATOM 2298 C C . GLY A 1 314 ? 18.656 65.561 190.375 1.00 74.79 314 GLY 1 C 1
ATOM 2299 O O . GLY A 1 314 ? 17.559 65.784 190.901 1.00 75.20 314 GLY 1 O 1
ATOM 2308 N N . GLY A 1 316 ? 18.527 64.498 193.138 1.00 77.42 316 GLY 1 N 1
ATOM 2309 C CA . GLY A 1 316 ? 17.876 64.970 194.344 1.00 77.35 316 GLY 1 CA 1
ATOM 2310 C C . GLY A 1 316 ? 18.144 66.434 194.619 1.00 77.50 316 GLY 1 C 1
ATOM 2311 O O . GLY A 1 316 ? 17.976 66.897 195.747 1.00 78.51 316 GLY 1 O 1
ATOM 2312 N N . GLU A 1 317 ? 18.573 67.163 193.593 1.00 77.11 317 GLU 1 N 1
ATOM 2313 C CA . GLU A 1 317 ? 18.853 68.590 193.729 1.00 76.59 317 GLU 1 CA 1
ATOM 2314 C C . GLU A 1 317 ? 18.394 69.351 192.492 1.00 74.41 317 GLU 1 C 1
ATOM 2315 O O . GLU A 1 317 ? 17.511 68.895 191.764 1.00 75.27 317 GLU 1 O 1
ATOM 2321 N N . GLY A 1 318 ? 18.996 70.513 192.263 1.00 71.46 318 GLY 1 N 1
ATOM 2322 C CA . GLY A 1 318 ? 18.641 71.322 191.111 1.00 67.06 318 GLY 1 CA 1
ATOM 2323 C C . GLY A 1 318 ? 19.353 70.869 189.852 1.00 63.40 318 GLY 1 C 1
ATOM 2324 O O . GLY A 1 318 ? 20.582 70.854 189.790 1.00 63.38 318 GLY 1 O 1
ATOM 2325 N N . GLU A 1 319 ? 18.579 70.505 188.838 1.00 59.43 319 GLU 1 N 1
ATOM 2326 C CA . GLU A 1 319 ? 19.153 70.044 187.590 1.00 56.08 319 GLU 1 CA 1
ATOM 2327 C C . GLU A 1 319 ? 19.748 71.195 186.794 1.00 53.22 319 GLU 1 C 1
ATOM 2328 O O . GLU A 1 319 ? 19.075 72.188 186.517 1.00 53.37 319 GLU 1 O 1
ATOM 2334 N N . ILE A 1 320 ? 21.021 71.058 186.439 1.00 49.05 320 ILE 1 N 1
ATOM 2335 C CA . ILE A 1 320 ? 21.711 72.073 185.649 1.00 44.48 320 ILE 1 CA 1
ATOM 2336 C C . ILE A 1 320 ? 22.166 71.387 184.363 1.00 43.36 320 ILE 1 C 1
ATOM 2337 O O . ILE A 1 320 ? 23.058 70.541 184.398 1.00 42.52 320 ILE 1 O 1
ATOM 2342 N N . ASP A 1 321 ? 21.544 71.730 183.236 1.00 42.12 321 ASP 1 N 1
ATOM 2343 C CA . ASP A 1 321 ? 21.913 71.107 181.968 1.00 42.42 321 ASP 1 CA 1
ATOM 2344 C C . ASP A 1 321 ? 22.974 71.870 181.177 1.00 42.63 321 ASP 1 C 1
ATOM 2345 O O . ASP A 1 321 ? 23.515 72.886 181.639 1.00 43.82 321 ASP 1 O 1
ATOM 2358 N N . TYR A 1 323 ? 22.612 73.567 178.595 1.00 37.87 323 TYR 1 N 1
ATOM 2359 C CA . TYR A 1 323 ? 22.127 74.877 178.230 1.00 37.02 323 TYR 1 CA 1
ATOM 2360 C C . TYR A 1 323 ? 22.515 75.860 179.327 1.00 36.66 323 TYR 1 C 1
ATOM 2361 O O . TYR A 1 323 ? 23.132 76.886 179.059 1.00 36.13 323 TYR 1 O 1
ATOM 2370 N N . ASP A 1 324 ? 22.166 75.527 180.566 1.00 36.65 324 ASP 1 N 1
ATOM 2371 C CA . ASP A 1 324 ? 22.466 76.369 181.722 1.00 36.98 324 ASP 1 CA 1
ATOM 2372 C C . ASP A 1 324 ? 23.948 76.650 181.835 1.00 36.79 324 ASP 1 C 1
ATOM 2373 O O . ASP A 1 324 ? 24.361 77.789 182.037 1.00 37.05 324 ASP 1 O 1
ATOM 2378 N N . LEU A 1 325 ? 24.750 75.602 181.710 1.00 36.03 325 LEU 1 N 1
ATOM 2379 C CA . LEU A 1 325 ? 26.196 75.733 181.817 1.00 34.56 325 LEU 1 CA 1
ATOM 2380 C C . LEU A 1 325 ? 26.866 76.558 180.718 1.00 33.82 325 LEU 1 C 1
ATOM 2381 O O . LEU A 1 325 ? 27.806 77.303 180.990 1.00 34.72 325 LEU 1 O 1
ATOM 2386 N N . LEU A 1 326 ? 26.394 76.429 179.483 1.00 33.20 326 LEU 1 N 1
ATOM 2387 C CA . LEU A 1 326 ? 26.999 77.164 178.379 1.00 34.58 326 LEU 1 CA 1
ATOM 2388 C C . LEU A 1 326 ? 26.655 78.644 178.494 1.00 36.84 326 LEU 1 C 1
ATOM 2389 O O . LEU A 1 326 ? 27.531 79.512 178.458 1.00 38.04 326 LEU 1 O 1
ATOM 2394 N N . ARG A 1 327 ? 25.362 78.908 178.638 1.00 39.33 327 ARG 1 N 1
ATOM 2395 C CA . ARG A 1 327 ? 24.835 80.257 178.745 1.00 41.43 327 ARG 1 CA 1
ATOM 2396 C C . ARG A 1 327 ? 25.616 81.065 179.783 1.00 41.41 327 ARG 1 C 1
ATOM 2397 O O . ARG A 1 327 ? 25.793 82.278 179.636 1.00 41.52 327 ARG 1 O 1
ATOM 2405 N N . ALA A 1 328 ? 26.085 80.386 180.826 1.00 41.61 328 ALA 1 N 1
ATOM 2406 C CA . ALA A 1 328 ? 26.877 81.014 181.887 1.00 42.56 328 ALA 1 CA 1
ATOM 2407 C C . ALA A 1 328 ? 28.234 80.352 181.768 1.00 42.24 328 ALA 1 C 1
ATOM 2408 O O . ALA A 1 328 ? 28.520 79.376 182.450 1.00 43.86 328 ALA 1 O 1
ATOM 2410 N N . ALA A 1 329 ? 29.054 80.883 180.878 1.00 41.02 329 ALA 1 N 1
ATOM 2411 C CA . ALA A 1 329 ? 30.377 80.341 180.584 1.00 41.13 329 ALA 1 CA 1
ATOM 2412 C C . ALA A 1 329 ? 30.714 81.216 179.411 1.00 41.76 329 ALA 1 C 1
ATOM 2413 O O . ALA A 1 329 ? 31.782 81.804 179.315 1.00 42.86 329 ALA 1 O 1
ATOM 2415 N N . LEU A 1 330 ? 29.757 81.283 178.505 1.00 42.68 330 LEU 1 N 1
ATOM 2416 C CA . LEU A 1 330 ? 29.882 82.122 177.346 1.00 42.69 330 LEU 1 CA 1
ATOM 2417 C C . LEU A 1 330 ? 29.815 83.533 177.952 1.00 43.17 330 LEU 1 C 1
ATOM 2418 O O . LEU A 1 330 ? 30.207 84.520 177.338 1.00 43.08 330 LEU 1 O 1
ATOM 2423 N N . ARG A 1 331 ? 29.333 83.600 179.187 1.00 43.70 331 ARG 1 N 1
ATOM 2424 C CA . ARG A 1 331 ? 29.194 84.861 179.905 1.00 43.90 331 ARG 1 CA 1
ATOM 2425 C C . ARG A 1 331 ? 30.540 85.322 180.455 1.00 44.03 331 ARG 1 C 1
ATOM 2426 O O . ARG A 1 331 ? 30.770 86.517 180.630 1.00 43.47 331 ARG 1 O 1
ATOM 2434 N N . GLN A 1 332 ? 31.422 84.367 180.734 1.00 45.19 332 GLN 1 N 1
ATOM 2435 C CA . GLN A 1 332 ? 32.750 84.676 181.249 1.00 46.20 332 GLN 1 CA 1
ATOM 2436 C C . GLN A 1 332 ? 33.611 85.092 180.067 1.00 45.90 332 GLN 1 C 1
ATOM 2437 O O . GLN A 1 332 ? 34.816 85.288 180.198 1.00 45.92 332 GLN 1 O 1
ATOM 2443 N N . ARG A 1 333 ? 32.969 85.203 178.908 1.00 45.78 333 ARG 1 N 1
ATOM 2444 C CA . ARG A 1 333 ? 33.619 85.615 177.668 1.00 44.23 333 ARG 1 CA 1
ATOM 2445 C C . ARG A 1 333 ? 34.989 84.941 177.466 1.00 41.99 333 ARG 1 C 1
ATOM 2446 O O . ARG A 1 333 ? 36.015 85.607 177.369 1.00 41.41 333 ARG 1 O 1
ATOM 2454 N N . PRO A 1 334 ? 35.008 83.599 177.373 1.00 39.97 334 PRO 1 N 1
ATOM 2455 C CA . PRO A 1 334 ? 36.215 82.793 177.189 1.00 39.52 334 PRO 1 CA 1
ATOM 2456 C C . PRO A 1 334 ? 36.789 82.841 175.784 1.00 39.63 334 PRO 1 C 1
ATOM 2457 O O . PRO A 1 334 ? 36.170 83.358 174.858 1.00 41.53 334 PRO 1 O 1
ATOM 2461 N N . ASP A 1 335 ? 37.978 82.275 175.635 1.00 38.71 335 ASP 1 N 1
ATOM 2462 C CA . ASP A 1 335 ? 38.652 82.244 174.354 1.00 38.26 335 ASP 1 CA 1
ATOM 2463 C C . ASP A 1 335 ? 38.144 81.064 173.568 1.00 37.45 335 ASP 1 C 1
ATOM 2464 O O . ASP A 1 335 ? 37.635 81.215 172.454 1.00 37.96 335 ASP 1 O 1
ATOM 2469 N N . TYR A 1 336 ? 38.296 79.882 174.158 1.00 34.63 336 TYR 1 N 1
ATOM 2470 C CA . TYR A 1 336 ? 37.847 78.656 173.526 1.00 31.21 336 TYR 1 CA 1
ATOM 2471 C C . TYR A 1 336 ? 36.755 78.010 174.372 1.00 30.92 336 TYR 1 C 1
ATOM 2472 O O . TYR A 1 336 ? 36.812 78.023 175.605 1.00 31.11 336 TYR 1 O 1
ATOM 2481 N N . ILE A 1 337 ? 35.749 77.470 173.690 1.00 29.06 337 ILE 1 N 1
ATOM 2482 C CA . ILE A 1 337 ? 34.626 76.805 174.332 1.00 27.98 337 ILE 1 CA 1
ATOM 2483 C C . ILE A 1 337 ? 34.527 75.396 173.775 1.00 29.46 337 ILE 1 C 1
ATOM 2484 O O . ILE A 1 337 ? 34.508 75.209 172.558 1.00 31.62 337 ILE 1 O 1
ATOM 2489 N N . ILE A 1 338 ? 34.469 74.400 174.647 1.00 28.69 338 ILE 1 N 1
ATOM 2490 C CA . ILE A 1 338 ? 34.345 73.036 174.165 1.00 27.63 338 ILE 1 CA 1
ATOM 2491 C C . ILE A 1 338 ? 33.074 72.386 174.705 1.00 28.78 338 ILE 1 C 1
ATOM 2492 O O . ILE A 1 338 ? 32.887 72.287 175.923 1.00 28.67 338 ILE 1 O 1
ATOM 2497 N N . VAL A 1 339 ? 32.196 71.953 173.806 1.00 28.59 339 VAL 1 N 1
ATOM 2498 C CA . VAL A 1 339 ? 30.979 71.270 174.224 1.00 29.48 339 VAL 1 CA 1
ATOM 2499 C C . VAL A 1 339 ? 31.091 69.792 173.862 1.00 30.23 339 VAL 1 C 1
ATOM 2500 O O . VAL A 1 339 ? 31.077 69.439 172.687 1.00 30.16 339 VAL 1 O 1
ATOM 2504 N N . GLY A 1 340 ? 31.212 68.943 174.881 1.00 31.48 340 GLY 1 N 1
ATOM 2505 C CA . GLY A 1 340 ? 31.344 67.511 174.670 1.00 33.49 340 GLY 1 CA 1
ATOM 2506 C C . GLY A 1 340 ? 30.667 67.030 173.405 1.00 35.78 340 GLY 1 C 1
ATOM 2507 O O . GLY A 1 340 ? 31.320 66.524 172.485 1.00 36.48 340 GLY 1 O 1
ATOM 2508 N N . GLU A 1 341 ? 29.349 67.193 173.362 1.00 36.91 341 GLU 1 N 1
ATOM 2509 C CA . GLU A 1 341 ? 28.555 66.793 172.209 1.00 36.68 341 GLU 1 CA 1
ATOM 2510 C C . GLU A 1 341 ? 27.227 67.519 172.309 1.00 36.77 341 GLU 1 C 1
ATOM 2511 O O . GLU A 1 341 ? 26.636 67.583 173.388 1.00 37.87 341 GLU 1 O 1
ATOM 2517 N N . VAL A 1 342 ? 26.762 68.085 171.201 1.00 35.28 342 VAL 1 N 1
ATOM 2518 C CA . VAL A 1 342 ? 25.485 68.783 171.222 1.00 35.27 342 VAL 1 CA 1
ATOM 2519 C C . VAL A 1 342 ? 24.351 67.780 171.042 1.00 35.92 342 VAL 1 C 1
ATOM 2520 O O . VAL A 1 342 ? 24.308 67.049 170.056 1.00 36.27 342 VAL 1 O 1
ATOM 2524 N N . ARG A 1 343 ? 23.440 67.742 172.009 1.00 36.19 343 ARG 1 N 1
ATOM 2525 C CA . ARG A 1 343 ? 22.316 66.830 171.958 1.00 36.40 343 ARG 1 CA 1
ATOM 2526 C C . ARG A 1 343 ? 20.998 67.575 172.164 1.00 35.69 343 ARG 1 C 1
ATOM 2527 O O . ARG A 1 343 ? 19.965 66.967 172.436 1.00 36.51 343 ARG 1 O 1
ATOM 2535 N N . GLY A 1 344 ? 21.038 68.897 172.025 1.00 34.66 344 GLY 1 N 1
ATOM 2536 C CA . GLY A 1 344 ? 19.836 69.689 172.194 1.00 32.19 344 GLY 1 CA 1
ATOM 2537 C C . GLY A 1 344 ? 19.997 71.196 172.250 1.00 31.61 344 GLY 1 C 1
ATOM 2538 O O . GLY A 1 344 ? 20.971 71.772 171.796 1.00 32.23 344 GLY 1 O 1
ATOM 2539 N N . ARG A 1 345 ? 18.984 71.824 172.820 1.00 32.75 345 ARG 1 N 1
ATOM 2540 C CA . ARG A 1 345 ? 18.872 73.266 173.002 1.00 33.05 345 ARG 1 CA 1
ATOM 2541 C C . ARG A 1 345 ? 20.186 74.022 173.104 1.00 33.20 345 ARG 1 C 1
ATOM 2542 O O . ARG A 1 345 ? 20.367 75.041 172.441 1.00 32.82 345 ARG 1 O 1
ATOM 2550 N N . GLU A 1 346 ? 21.103 73.527 173.932 1.00 33.57 346 GLU 1 N 1
ATOM 2551 C CA . GLU A 1 346 ? 22.390 74.196 174.139 1.00 32.77 346 GLU 1 CA 1
ATOM 2552 C C . GLU A 1 346 ? 23.134 74.497 172.852 1.00 31.86 346 GLU 1 C 1
ATOM 2553 O O . GLU A 1 346 ? 24.028 75.342 172.842 1.00 32.87 346 GLU 1 O 1
ATOM 2559 N N . ALA A 1 347 ? 22.761 73.805 171.777 1.00 30.82 347 ALA 1 N 1
ATOM 2560 C CA . ALA A 1 347 ? 23.383 73.985 170.466 1.00 29.57 347 ALA 1 CA 1
ATOM 2561 C C . ALA A 1 347 ? 23.214 75.404 169.925 1.00 28.99 347 ALA 1 C 1
ATOM 2562 O O . ALA A 1 347 ? 24.085 75.929 169.234 1.00 28.16 347 ALA 1 O 1
ATOM 2564 N N . GLN A 1 348 ? 22.086 76.024 170.239 1.00 29.55 348 GLN 1 N 1
ATOM 2565 C CA . GLN A 1 348 ? 21.827 77.379 169.784 1.00 29.71 348 GLN 1 CA 1
ATOM 2566 C C . GLN A 1 348 ? 22.846 78.324 170.391 1.00 29.44 348 GLN 1 C 1
ATOM 2567 O O . GLN A 1 348 ? 23.471 79.112 169.685 1.00 30.72 348 GLN 1 O 1
ATOM 2573 N N . THR A 1 349 ? 23.009 78.236 171.707 1.00 29.29 349 THR 1 N 1
ATOM 2574 C CA . THR A 1 349 ? 23.958 79.075 172.433 1.00 29.59 349 THR 1 CA 1
ATOM 2575 C C . THR A 1 349 ? 25.371 78.947 171.866 1.00 28.97 349 THR 1 C 1
ATOM 2576 O O . THR A 1 349 ? 26.097 79.935 171.745 1.00 27.27 349 THR 1 O 1
ATOM 2580 N N . LEU A 1 350 ? 25.749 77.724 171.515 1.00 28.11 350 LEU 1 N 1
ATOM 2581 C CA . LEU A 1 350 ? 27.064 77.466 170.954 1.00 27.62 350 LEU 1 CA 1
ATOM 2582 C C . LEU A 1 350 ? 27.286 78.279 169.685 1.00 29.21 350 LEU 1 C 1
ATOM 2583 O O . LEU A 1 350 ? 28.244 79.044 169.592 1.00 30.78 350 LEU 1 O 1
ATOM 2588 N N . PHE A 1 351 ? 26.404 78.107 168.704 1.00 27.78 351 PHE 1 N 1
ATOM 2589 C CA . PHE A 1 351 ? 26.512 78.845 167.448 1.00 27.07 351 PHE 1 CA 1
ATOM 2590 C C . PHE A 1 351 ? 26.407 80.353 167.694 1.00 28.75 351 PHE 1 C 1
ATOM 2591 O O . PHE A 1 351 ? 26.868 81.164 166.884 1.00 29.03 351 PHE 1 O 1
ATOM 2599 N N . GLN A 1 352 ? 25.775 80.731 168.800 1.00 29.63 352 GLN 1 N 1
ATOM 2600 C CA . GLN A 1 352 ? 25.668 82.140 169.131 1.00 31.02 352 GLN 1 CA 1
ATOM 2601 C C . GLN A 1 352 ? 27.083 82.530 169.491 1.00 30.55 352 GLN 1 C 1
ATOM 2602 O O . GLN A 1 352 ? 27.586 83.569 169.074 1.00 30.10 352 GLN 1 O 1
ATOM 2608 N N . ALA A 1 353 ? 27.717 81.669 170.276 1.00 31.10 353 ALA 1 N 1
ATOM 2609 C CA . ALA A 1 353 ? 29.086 81.886 170.703 1.00 32.97 353 ALA 1 CA 1
ATOM 2610 C C . ALA A 1 353 ? 29.974 82.033 169.466 1.00 34.59 353 ALA 1 C 1
ATOM 2611 O O . ALA A 1 353 ? 30.915 82.829 169.453 1.00 35.79 353 ALA 1 O 1
ATOM 2621 N N . SER A 1 355 ? 28.998 83.045 166.289 1.00 33.55 355 SER 1 N 1
ATOM 2622 C CA . SER A 1 355 ? 28.660 84.306 165.634 1.00 32.92 355 SER 1 CA 1
ATOM 2623 C C . SER A 1 355 ? 29.360 85.463 166.330 1.00 32.96 355 SER 1 C 1
ATOM 2624 O O . SER A 1 355 ? 29.546 86.531 165.750 1.00 33.88 355 SER 1 O 1
ATOM 2627 N N . THR A 1 356 ? 29.759 85.222 167.571 1.00 32.78 356 THR 1 N 1
ATOM 2628 C CA . THR A 1 356 ? 30.408 86.216 168.406 1.00 32.77 356 THR 1 CA 1
ATOM 2629 C C . THR A 1 356 ? 31.941 86.144 168.495 1.00 33.27 356 THR 1 C 1
ATOM 2630 O O . THR A 1 356 ? 32.579 86.983 169.138 1.00 34.04 356 THR 1 O 1
ATOM 2634 N N . GLY A 1 357 ? 32.541 85.141 167.866 1.00 33.33 357 GLY 1 N 1
ATOM 2635 C CA . GLY A 1 357 ? 33.987 85.053 167.884 1.00 33.25 357 GLY 1 CA 1
ATOM 2636 C C . GLY A 1 357 ? 34.610 84.094 168.865 1.00 34.52 357 GLY 1 C 1
ATOM 2637 O O . GLY A 1 357 ? 35.836 84.005 168.944 1.00 36.25 357 GLY 1 O 1
ATOM 2638 N N . HIS A 1 358 ? 33.791 83.376 169.622 1.00 34.65 358 HIS 1 N 1
ATOM 2639 C CA . HIS A 1 358 ? 34.340 82.412 170.567 1.00 33.84 358 HIS 1 CA 1
ATOM 2640 C C . HIS A 1 358 ? 34.744 81.159 169.810 1.00 32.71 358 HIS 1 C 1
ATOM 2641 O O . HIS A 1 358 ? 33.894 80.512 169.198 1.00 32.49 358 HIS 1 O 1
ATOM 2648 N N . ALA A 1 359 ? 36.035 80.828 169.832 1.00 30.18 359 ALA 1 N 1
ATOM 2649 C CA . ALA A 1 359 ? 36.503 79.624 169.152 1.00 27.72 359 ALA 1 CA 1
ATOM 2650 C C . ALA A 1 359 ? 35.746 78.462 169.804 1.00 26.76 359 ALA 1 C 1
ATOM 2651 O O . ALA A 1 359 ? 36.110 78.000 170.884 1.00 27.38 359 ALA 1 O 1
ATOM 2653 N N . SER A 1 360 ? 34.679 78.009 169.151 1.00 26.53 360 SER 1 N 1
ATOM 2654 C CA . SER A 1 360 ? 33.842 76.944 169.692 1.00 26.83 360 SER 1 CA 1
ATOM 2655 C C . SER A 1 360 ? 33.994 75.614 168.976 1.00 27.23 360 SER 1 C 1
ATOM 2656 O O . SER A 1 360 ? 34.067 75.562 167.745 1.00 27.59 360 SER 1 O 1
ATOM 2659 N N . TYR A 1 361 ? 34.038 74.537 169.753 1.00 26.91 361 TYR 1 N 1
ATOM 2660 C CA . TYR A 1 361 ? 34.168 73.203 169.191 1.00 27.45 361 TYR 1 CA 1
ATOM 2661 C C . TYR A 1 361 ? 33.236 72.227 169.904 1.00 28.41 361 TYR 1 C 1
ATOM 2662 O O . TYR A 1 361 ? 32.867 72.432 171.065 1.00 30.41 361 TYR 1 O 1
ATOM 2671 N N . SER A 1 362 ? 32.851 71.166 169.206 1.00 28.02 362 SER 1 N 1
ATOM 2672 C CA . SER A 1 362 ? 31.979 70.157 169.788 1.00 28.43 362 SER 1 CA 1
ATOM 2673 C C . SER A 1 362 ? 31.804 68.937 168.874 1.00 29.13 362 SER 1 C 1
ATOM 2674 O O . SER A 1 362 ? 32.400 68.840 167.799 1.00 28.68 362 SER 1 O 1
ATOM 2677 N N . THR A 1 363 ? 30.966 68.008 169.306 1.00 30.38 363 THR 1 N 1
ATOM 2678 C CA . THR A 1 363 ? 30.732 66.787 168.562 1.00 31.71 363 THR 1 CA 1
ATOM 2679 C C . THR A 1 363 ? 29.268 66.667 168.198 1.00 32.08 363 THR 1 C 1
ATOM 2680 O O . THR A 1 363 ? 28.425 67.310 168.814 1.00 34.90 363 THR 1 O 1
ATOM 2684 N N . LEU A 1 364 ? 28.964 65.858 167.189 1.00 31.47 364 LEU 1 N 1
ATOM 2685 C CA . LEU A 1 364 ? 27.581 65.659 166.764 1.00 32.09 364 LEU 1 CA 1
ATOM 2686 C C . LEU A 1 364 ? 27.428 64.270 166.145 1.00 32.08 364 LEU 1 C 1
ATOM 2687 O O . LEU A 1 364 ? 28.225 63.872 165.295 1.00 32.51 364 LEU 1 O 1
ATOM 2692 N N . HIS A 1 365 ? 26.404 63.534 166.566 1.00 32.55 365 HIS 1 N 1
ATOM 2693 C CA . HIS A 1 365 ? 26.173 62.194 166.032 1.00 33.15 365 HIS 1 CA 1
ATOM 2694 C C . HIS A 1 365 ? 25.501 62.243 164.662 1.00 30.84 365 HIS 1 C 1
ATOM 2695 O O . HIS A 1 365 ? 24.305 62.511 164.569 1.00 31.21 365 HIS 1 O 1
ATOM 2702 N N . ALA A 1 366 ? 26.270 61.982 163.607 1.00 28.96 366 ALA 1 N 1
ATOM 2703 C CA . ALA A 1 366 ? 25.752 61.981 162.231 1.00 27.23 366 ALA 1 CA 1
ATOM 2704 C C . ALA A 1 366 ? 26.743 61.363 161.232 1.00 27.71 366 ALA 1 C 1
ATOM 2705 O O . ALA A 1 366 ? 27.941 61.243 161.526 1.00 27.56 366 ALA 1 O 1
ATOM 2707 N N . GLY A 1 367 ? 26.247 60.992 160.051 1.00 27.75 367 GLY 1 N 1
ATOM 2708 C CA . GLY A 1 367 ? 27.099 60.354 159.059 1.00 29.21 367 GLY 1 CA 1
ATOM 2709 C C . GLY A 1 367 ? 27.701 61.193 157.947 1.00 30.94 367 GLY 1 C 1
ATOM 2710 O O . GLY A 1 367 ? 28.712 60.809 157.349 1.00 30.15 367 GLY 1 O 1
ATOM 2711 N N . ASP A 1 368 ? 27.074 62.320 157.646 1.00 33.66 368 ASP 1 N 1
ATOM 2712 C CA . ASP A 1 368 ? 27.558 63.205 156.599 1.00 38.07 368 ASP 1 CA 1
ATOM 2713 C C . ASP A 1 368 ? 27.004 64.594 156.834 1.00 40.24 368 ASP 1 C 1
ATOM 2714 O O . ASP A 1 368 ? 26.044 64.764 157.583 1.00 42.66 368 ASP 1 O 1
ATOM 2719 N N . ILE A 1 369 ? 27.599 65.592 156.193 1.00 40.75 369 ILE 1 N 1
ATOM 2720 C CA . ILE A 1 369 ? 27.159 66.960 156.386 1.00 40.17 369 ILE 1 CA 1
ATOM 2721 C C . ILE A 1 369 ? 25.674 67.160 156.195 1.00 40.57 369 ILE 1 C 1
ATOM 2722 O O . ILE A 1 369 ? 25.091 68.082 156.771 1.00 41.29 369 ILE 1 O 1
ATOM 2727 N N . ASN A 1 370 ? 25.045 66.295 155.410 1.00 39.84 370 ASN 1 N 1
ATOM 2728 C CA . ASN A 1 370 ? 23.616 66.450 155.214 1.00 39.99 370 ASN 1 CA 1
ATOM 2729 C C . ASN A 1 370 ? 22.883 66.084 156.481 1.00 39.69 370 ASN 1 C 1
ATOM 2730 O O . ASN A 1 370 ? 21.997 66.820 156.925 1.00 40.08 370 ASN 1 O 1
ATOM 2735 N N . GLN A 1 371 ? 23.256 64.960 157.080 1.00 39.38 371 GLN 1 N 1
ATOM 2736 C CA . GLN A 1 371 ? 22.624 64.562 158.325 1.00 39.96 371 GLN 1 CA 1
ATOM 2737 C C . GLN A 1 371 ? 22.971 65.605 159.390 1.00 37.99 371 GLN 1 C 1
ATOM 2738 O O . GLN A 1 371 ? 22.126 65.996 160.193 1.00 36.77 371 GLN 1 O 1
ATOM 2752 N N . VAL A 1 373 ? 23.503 68.767 159.068 1.00 32.74 373 VAL 1 N 1
ATOM 2753 C CA . VAL A 1 373 ? 22.625 69.907 158.897 1.00 30.18 373 VAL 1 CA 1
ATOM 2754 C C . VAL A 1 373 ? 21.217 69.610 159.403 1.00 30.10 373 VAL 1 C 1
ATOM 2755 O O . VAL A 1 373 ? 20.649 70.417 160.129 1.00 30.97 373 VAL 1 O 1
ATOM 2759 N N . TYR A 1 374 ? 20.661 68.455 159.037 1.00 28.79 374 TYR 1 N 1
ATOM 2760 C CA . TYR A 1 374 ? 19.320 68.098 159.483 1.00 26.69 374 TYR 1 CA 1
ATOM 2761 C C . TYR A 1 374 ? 19.200 68.104 161.000 1.00 26.46 374 TYR 1 C 1
ATOM 2762 O O . TYR A 1 374 ? 18.358 68.800 161.560 1.00 24.58 374 TYR 1 O 1
ATOM 2771 N N . ARG A 1 375 ? 20.042 67.324 161.666 1.00 27.97 375 ARG 1 N 1
ATOM 2772 C CA . ARG A 1 375 ? 20.024 67.252 163.123 1.00 28.41 375 ARG 1 CA 1
ATOM 2773 C C . ARG A 1 375 ? 20.140 68.624 163.790 1.00 29.12 375 ARG 1 C 1
ATOM 2774 O O . ARG A 1 375 ? 19.402 68.929 164.724 1.00 31.31 375 ARG 1 O 1
ATOM 2782 N N . LEU A 1 376 ? 21.073 69.444 163.314 1.00 27.70 376 LEU 1 N 1
ATOM 2783 C CA . LEU A 1 376 ? 21.286 70.771 163.873 1.00 26.47 376 LEU 1 CA 1
ATOM 2784 C C . LEU A 1 376 ? 20.103 71.717 163.677 1.00 26.08 376 LEU 1 C 1
ATOM 2785 O O . LEU A 1 376 ? 19.778 72.504 164.570 1.00 25.78 376 LEU 1 O 1
ATOM 2790 N N . GLU A 1 377 ? 19.476 71.661 162.506 1.00 26.54 377 GLU 1 N 1
ATOM 2791 C CA . GLU A 1 377 ? 18.351 72.541 162.204 1.00 29.15 377 GLU 1 CA 1
ATOM 2792 C C . GLU A 1 377 ? 17.047 72.134 162.867 1.00 30.37 377 GLU 1 C 1
ATOM 2793 O O . GLU A 1 377 ? 16.284 72.983 163.327 1.00 30.62 377 GLU 1 O 1
ATOM 2799 N N . SER A 1 378 ? 16.789 70.833 162.910 1.00 31.50 378 SER 1 N 1
ATOM 2800 C CA . SER A 1 378 ? 15.564 70.323 163.498 1.00 31.94 378 SER 1 CA 1
ATOM 2801 C C . SER A 1 378 ? 15.617 70.180 165.012 1.00 33.13 378 SER 1 C 1
ATOM 2802 O O . SER A 1 378 ? 16.692 70.093 165.608 1.00 33.23 378 SER 1 O 1
ATOM 2805 N N . GLU A 1 379 ? 14.441 70.168 165.629 1.00 35.11 379 GLU 1 N 1
ATOM 2806 C CA . GLU A 1 379 ? 14.318 70.023 167.076 1.00 36.01 379 GLU 1 CA 1
ATOM 2807 C C . GLU A 1 379 ? 14.960 68.672 167.381 1.00 35.52 379 GLU 1 C 1
ATOM 2808 O O . GLU A 1 379 ? 14.933 67.779 166.532 1.00 36.73 379 GLU 1 O 1
ATOM 2814 N N . PRO A 1 380 ? 15.520 68.479 168.591 1.00 34.67 380 PRO 1 N 1
ATOM 2815 C CA . PRO A 1 380 ? 15.664 69.325 169.781 1.00 34.88 380 PRO 1 CA 1
ATOM 2816 C C . PRO A 1 380 ? 16.683 70.446 169.653 1.00 36.59 380 PRO 1 C 1
ATOM 2817 O O . PRO A 1 380 ? 16.558 71.471 170.327 1.00 38.05 380 PRO 1 O 1
ATOM 2821 N N . LEU A 1 381 ? 17.705 70.232 168.822 1.00 36.14 381 LEU 1 N 1
ATOM 2822 C CA . LEU A 1 381 ? 18.763 71.217 168.607 1.00 35.20 381 LEU 1 CA 1
ATOM 2823 C C . LEU A 1 381 ? 18.197 72.535 168.109 1.00 36.68 381 LEU 1 C 1
ATOM 2824 O O . LEU A 1 381 ? 18.470 73.600 168.671 1.00 36.92 381 LEU 1 O 1
ATOM 2829 N N . LYS A 1 382 ? 17.415 72.448 167.040 1.00 37.23 382 LYS 1 N 1
ATOM 2830 C CA . LYS A 1 382 ? 16.768 73.605 166.453 1.00 38.17 382 LYS 1 CA 1
ATOM 2831 C C . LYS A 1 382 ? 17.680 74.822 166.327 1.00 36.71 382 LYS 1 C 1
ATOM 2832 O O . LYS A 1 382 ? 17.396 75.887 166.893 1.00 35.88 382 LYS 1 O 1
ATOM 2838 N N . VAL A 1 383 ? 18.780 74.655 165.593 1.00 34.92 383 VAL 1 N 1
ATOM 2839 C CA . VAL A 1 383 ? 19.715 75.749 165.349 1.00 32.72 383 VAL 1 CA 1
ATOM 2840 C C . VAL A 1 383 ? 19.242 76.426 164.073 1.00 32.09 383 VAL 1 C 1
ATOM 2841 O O . VAL A 1 383 ? 19.140 75.792 163.034 1.00 31.26 383 VAL 1 O 1
ATOM 2845 N N . PRO A 1 384 ? 18.929 77.721 164.139 1.00 31.66 384 PRO 1 N 1
ATOM 2846 C CA . PRO A 1 384 ? 18.455 78.473 162.976 1.00 33.22 384 PRO 1 CA 1
ATOM 2847 C C . PRO A 1 384 ? 19.333 78.434 161.731 1.00 35.35 384 PRO 1 C 1
ATOM 2848 O O . PRO A 1 384 ? 20.516 78.761 161.775 1.00 36.06 384 PRO 1 O 1
ATOM 2852 N N . ARG A 1 385 ? 18.715 78.032 160.623 1.00 38.05 385 ARG 1 N 1
ATOM 2853 C CA . ARG A 1 385 ? 19.351 77.903 159.309 1.00 39.78 385 ARG 1 CA 1
ATOM 2854 C C . ARG A 1 385 ? 20.483 78.897 159.069 1.00 39.53 385 ARG 1 C 1
ATOM 2855 O O . ARG A 1 385 ? 21.601 78.511 158.732 1.00 40.21 385 ARG 1 O 1
ATOM 2863 N N . SER A 1 386 ? 20.181 80.179 159.248 1.00 39.81 386 SER 1 N 1
ATOM 2864 C CA . SER A 1 386 ? 21.156 81.248 159.030 1.00 40.67 386 SER 1 CA 1
ATOM 2865 C C . SER A 1 386 ? 22.392 81.271 159.948 1.00 39.46 386 SER 1 C 1
ATOM 2866 O O . SER A 1 386 ? 23.416 81.849 159.593 1.00 38.37 386 SER 1 O 1
ATOM 2877 N N . LEU A 1 388 ? 24.234 78.679 160.820 1.00 35.04 388 LEU 1 N 1
ATOM 2878 C CA . LEU A 1 388 ? 25.237 77.711 160.401 1.00 32.69 388 LEU 1 CA 1
ATOM 2879 C C . LEU A 1 388 ? 26.467 78.328 159.765 1.00 32.17 388 LEU 1 C 1
ATOM 2880 O O . LEU A 1 388 ? 27.529 77.720 159.750 1.00 32.34 388 LEU 1 O 1
ATOM 2885 N N . GLN A 1 389 ? 26.332 79.542 159.251 1.00 31.55 389 GLN 1 N 1
ATOM 2886 C CA . GLN A 1 389 ? 27.446 80.220 158.601 1.00 30.38 389 GLN 1 CA 1
ATOM 2887 C C . GLN A 1 389 ? 28.645 80.435 159.511 1.00 30.55 389 GLN 1 C 1
ATOM 2888 O O . GLN A 1 389 ? 29.771 80.578 159.031 1.00 31.82 389 GLN 1 O 1
ATOM 2894 N N . PHE A 1 390 ? 28.420 80.452 160.820 1.00 29.78 390 PHE 1 N 1
ATOM 2895 C CA . PHE A 1 390 ? 29.524 80.695 161.735 1.00 31.10 390 PHE 1 CA 1
ATOM 2896 C C . PHE A 1 390 ? 30.371 79.492 162.064 1.00 32.36 390 PHE 1 C 1
ATOM 2897 O O . PHE A 1 390 ? 31.356 79.605 162.789 1.00 33.67 390 PHE 1 O 1
ATOM 2905 N N . LEU A 1 391 ? 29.988 78.336 161.540 1.00 31.59 391 LEU 1 N 1
ATOM 2906 C CA . LEU A 1 391 ? 30.768 77.134 161.755 1.00 30.35 391 LEU 1 CA 1
ATOM 2907 C C . LEU A 1 391 ? 31.804 77.233 160.635 1.00 30.99 391 LEU 1 C 1
ATOM 2908 O O . LEU A 1 391 ? 31.464 77.575 159.503 1.00 29.69 391 LEU 1 O 1
ATOM 2913 N N . ASP A 1 392 ? 33.065 76.961 160.957 1.00 32.14 392 ASP 1 N 1
ATOM 2914 C CA . ASP A 1 392 ? 34.153 77.041 159.985 1.00 33.10 392 ASP 1 CA 1
ATOM 2915 C C . ASP A 1 392 ? 34.485 75.702 159.338 1.00 31.40 392 ASP 1 C 1
ATOM 2916 O O . ASP A 1 392 ? 34.398 75.543 158.119 1.00 32.21 392 ASP 1 O 1
ATOM 2921 N N . ILE A 1 393 ? 34.875 74.746 160.169 1.00 28.14 393 ILE 1 N 1
ATOM 2922 C CA . ILE A 1 393 ? 35.255 73.420 159.695 1.00 25.63 393 ILE 1 CA 1
ATOM 2923 C C . ILE A 1 393 ? 34.404 72.333 160.341 1.00 23.88 393 ILE 1 C 1
ATOM 2924 O O . ILE A 1 393 ? 33.971 72.448 161.483 1.00 25.36 393 ILE 1 O 1
ATOM 2929 N N . ALA A 1 394 ? 34.181 71.264 159.604 1.00 21.73 394 ALA 1 N 1
ATOM 2930 C CA . ALA A 1 394 ? 33.397 70.160 160.103 1.00 21.46 394 ALA 1 CA 1
ATOM 2931 C C . ALA A 1 394 ? 34.101 68.902 159.619 1.00 22.16 394 ALA 1 C 1
ATOM 2932 O O . ALA A 1 394 ? 34.152 68.635 158.418 1.00 20.74 394 ALA 1 O 1
ATOM 2934 N N . LEU A 1 395 ? 34.673 68.145 160.547 1.00 23.26 395 LEU 1 N 1
ATOM 2935 C CA . LEU A 1 395 ? 35.371 66.917 160.188 1.00 24.13 395 LEU 1 CA 1
ATOM 2936 C C . LEU A 1 395 ? 34.390 65.765 160.202 1.00 25.59 395 LEU 1 C 1
ATOM 2937 O O . LEU A 1 395 ? 33.423 65.795 160.955 1.00 26.60 395 LEU 1 O 1
ATOM 2942 N N . VAL A 1 396 ? 34.632 64.752 159.373 1.00 26.06 396 VAL 1 N 1
ATOM 2943 C CA . VAL A 1 396 ? 33.763 63.575 159.357 1.00 25.90 396 VAL 1 CA 1
ATOM 2944 C C . VAL A 1 396 ? 34.626 62.337 159.631 1.00 26.59 396 VAL 1 C 1
ATOM 2945 O O . VAL A 1 396 ? 35.495 61.983 158.833 1.00 26.84 396 VAL 1 O 1
ATOM 2949 N N . GLN A 1 397 ? 34.384 61.699 160.775 1.00 27.40 397 GLN 1 N 1
ATOM 2950 C CA . GLN A 1 397 ? 35.133 60.516 161.202 1.00 29.62 397 GLN 1 CA 1
ATOM 2951 C C . GLN A 1 397 ? 34.435 59.214 160.794 1.00 30.46 397 GLN 1 C 1
ATOM 2952 O O . GLN A 1 397 ? 33.209 59.181 160.646 1.00 28.43 397 GLN 1 O 1
ATOM 2958 N N . THR A 1 398 ? 35.220 58.146 160.631 1.00 33.34 398 THR 1 N 1
ATOM 2959 C CA . THR A 1 398 ? 34.690 56.837 160.219 1.00 38.12 398 THR 1 CA 1
ATOM 2960 C C . THR A 1 398 ? 35.360 55.641 160.859 1.00 41.72 398 THR 1 C 1
ATOM 2961 O O . THR A 1 398 ? 36.414 55.740 161.472 1.00 42.78 398 THR 1 O 1
ATOM 2973 N N . TRP A 1 400 ? 36.394 51.676 159.681 1.00 56.93 400 TRP 1 N 1
ATOM 2974 C CA . TRP A 1 400 ? 36.534 50.895 158.469 1.00 60.51 400 TRP 1 CA 1
ATOM 2975 C C . TRP A 1 400 ? 37.082 49.536 158.845 1.00 62.90 400 TRP 1 C 1
ATOM 2976 O O . TRP A 1 400 ? 38.090 49.450 159.533 1.00 63.57 400 TRP 1 O 1
ATOM 2987 N N . VAL A 1 401 ? 36.423 48.474 158.393 1.00 66.27 401 VAL 1 N 1
ATOM 2988 C CA . VAL A 1 401 ? 36.864 47.126 158.739 1.00 68.94 401 VAL 1 CA 1
ATOM 2989 C C . VAL A 1 401 ? 36.922 46.127 157.577 1.00 72.19 401 VAL 1 C 1
ATOM 2990 O O . VAL A 1 401 ? 36.158 46.226 156.611 1.00 72.78 401 VAL 1 O 1
ATOM 2994 N N . ARG A 1 402 ? 37.839 45.165 157.688 1.00 75.63 402 ARG 1 N 1
ATOM 2995 C CA . ARG A 1 402 ? 38.009 44.110 156.687 1.00 78.92 402 ARG 1 CA 1
ATOM 2996 C C . ARG A 1 402 ? 38.345 42.797 157.415 1.00 79.82 402 ARG 1 C 1
ATOM 2997 O O . ARG A 1 402 ? 37.442 42.036 157.766 1.00 79.68 402 ARG 1 O 1
ATOM 3005 N N . GLY A 1 403 ? 39.628 42.521 157.635 1.00 81.05 403 GLY 1 N 1
ATOM 3006 C CA . GLY A 1 403 ? 39.997 41.323 158.374 1.00 82.28 403 GLY 1 CA 1
ATOM 3007 C C . GLY A 1 403 ? 39.745 41.744 159.807 1.00 82.98 403 GLY 1 C 1
ATOM 3008 O O . GLY A 1 403 ? 38.601 42.020 160.170 1.00 83.37 403 GLY 1 O 1
ATOM 3009 N N . ASN A 1 404 ? 40.783 41.786 160.637 1.00 83.32 404 ASN 1 N 1
ATOM 3010 C CA . ASN A 1 404 ? 40.591 42.278 161.996 1.00 83.62 404 ASN 1 CA 1
ATOM 3011 C C . ASN A 1 404 ? 40.993 43.736 161.834 1.00 82.62 404 ASN 1 C 1
ATOM 3012 O O . ASN A 1 404 ? 41.217 44.475 162.797 1.00 82.92 404 ASN 1 O 1
ATOM 3017 N N . THR A 1 405 ? 41.086 44.116 160.565 1.00 80.34 405 THR 1 N 1
ATOM 3018 C CA . THR A 1 405 ? 41.439 45.457 160.144 1.00 77.82 405 THR 1 CA 1
ATOM 3019 C C . THR A 1 405 ? 40.462 46.455 160.764 1.00 76.39 405 THR 1 C 1
ATOM 3020 O O . THR A 1 405 ? 39.388 46.708 160.213 1.00 77.38 405 THR 1 O 1
ATOM 3024 N N . ARG A 1 406 ? 40.828 46.995 161.923 1.00 72.96 406 ARG 1 N 1
ATOM 3025 C CA . ARG A 1 406 ? 40.005 47.988 162.612 1.00 68.49 406 ARG 1 CA 1
ATOM 3026 C C . ARG A 1 406 ? 40.590 49.382 162.341 1.00 65.03 406 ARG 1 C 1
ATOM 3027 O O . ARG A 1 406 ? 41.654 49.738 162.847 1.00 64.83 406 ARG 1 O 1
ATOM 3035 N N . LEU A 1 407 ? 39.890 50.173 161.536 1.00 60.06 407 LEU 1 N 1
ATOM 3036 C CA . LEU A 1 407 ? 40.383 51.497 161.189 1.00 55.27 407 LEU 1 CA 1
ATOM 3037 C C . LEU A 1 407 ? 39.454 52.665 161.475 1.00 51.99 407 LEU 1 C 1
ATOM 3038 O O . LEU A 1 407 ? 38.263 52.624 161.173 1.00 53.77 407 LEU 1 O 1
ATOM 3043 N N . ARG A 1 408 ? 40.026 53.711 162.060 1.00 47.14 408 ARG 1 N 1
ATOM 3044 C CA . ARG A 1 408 ? 39.305 54.937 162.354 1.00 41.32 408 ARG 1 CA 1
ATOM 3045 C C . ARG A 1 408 ? 40.002 55.973 161.487 1.00 37.80 408 ARG 1 C 1
ATOM 3046 O O . ARG A 1 408 ? 41.210 56.182 161.583 1.00 38.12 408 ARG 1 O 1
ATOM 3054 N N . ARG A 1 409 ? 39.238 56.607 160.619 1.00 33.89 409 ARG 1 N 1
ATOM 3055 C CA . ARG A 1 409 ? 39.817 57.566 159.716 1.00 31.40 409 ARG 1 CA 1
ATOM 3056 C C . ARG A 1 409 ? 39.006 58.845 159.610 1.00 30.69 409 ARG 1 C 1
ATOM 3057 O O . ARG A 1 409 ? 37.800 58.859 159.875 1.00 31.07 409 ARG 1 O 1
ATOM 3065 N N . THR A 1 410 ? 39.673 59.940 159.263 1.00 28.78 410 THR 1 N 1
ATOM 3066 C CA . THR A 1 410 ? 38.939 61.163 159.067 1.00 28.11 410 THR 1 CA 1
ATOM 3067 C C . THR A 1 410 ? 38.485 60.989 157.630 1.00 29.25 410 THR 1 C 1
ATOM 3068 O O . THR A 1 410 ? 39.288 61.058 156.710 1.00 28.47 410 THR 1 O 1
ATOM 3072 N N . LYS A 1 411 ? 37.201 60.706 157.452 1.00 30.61 411 LYS 1 N 1
ATOM 3073 C CA . LYS A 1 411 ? 36.671 60.496 156.124 1.00 31.67 411 LYS 1 CA 1
ATOM 3074 C C . LYS A 1 411 ? 36.782 61.778 155.328 1.00 32.54 411 LYS 1 C 1
ATOM 3075 O O . LYS A 1 411 ? 37.102 61.734 154.146 1.00 33.40 411 LYS 1 O 1
ATOM 3081 N N . GLU A 1 412 ? 36.531 62.923 155.958 1.00 33.28 412 GLU 1 N 1
ATOM 3082 C CA . GLU A 1 412 ? 36.634 64.189 155.226 1.00 35.11 412 GLU 1 CA 1
ATOM 3083 C C . GLU A 1 412 ? 36.771 65.477 156.044 1.00 33.68 412 GLU 1 C 1
ATOM 3084 O O . GLU A 1 412 ? 36.238 65.600 157.146 1.00 34.34 412 GLU 1 O 1
ATOM 3090 N N . VAL A 1 413 ? 37.513 66.429 155.490 1.00 31.37 413 VAL 1 N 1
ATOM 3091 C CA . VAL A 1 413 ? 37.739 67.721 156.134 1.00 29.09 413 VAL 1 CA 1
ATOM 3092 C C . VAL A 1 413 ? 36.910 68.742 155.368 1.00 29.62 413 VAL 1 C 1
ATOM 3093 O O . VAL A 1 413 ? 37.328 69.227 154.312 1.00 29.35 413 VAL 1 O 1
ATOM 3097 N N . ASN A 1 414 ? 35.737 69.072 155.894 1.00 28.96 414 ASN 1 N 1
ATOM 3098 C CA . ASN A 1 414 ? 34.875 70.010 155.204 1.00 28.61 414 ASN 1 CA 1
ATOM 3099 C C . ASN A 1 414 ? 34.960 71.444 155.696 1.00 29.39 414 ASN 1 C 1
ATOM 3100 O O . ASN A 1 414 ? 34.829 71.744 156.887 1.00 29.10 414 ASN 1 O 1
ATOM 3105 N N . GLU A 1 415 ? 35.210 72.332 154.748 1.00 30.62 415 GLU 1 N 1
ATOM 3106 C CA . GLU A 1 415 ? 35.314 73.744 155.027 1.00 33.40 415 GLU 1 CA 1
ATOM 3107 C C . GLU A 1 415 ? 33.981 74.370 154.692 1.00 34.36 415 GLU 1 C 1
ATOM 3108 O O . GLU A 1 415 ? 33.570 74.351 153.531 1.00 33.63 415 GLU 1 O 1
ATOM 3114 N N . ILE A 1 416 ? 33.306 74.918 155.700 1.00 36.08 416 ILE 1 N 1
ATOM 3115 C CA . ILE A 1 416 ? 32.018 75.566 155.488 1.00 37.20 416 ILE 1 CA 1
ATOM 3116 C C . ILE A 1 416 ? 32.250 77.013 155.123 1.00 40.65 416 ILE 1 C 1
ATOM 3117 O O . ILE A 1 416 ? 32.550 77.833 155.985 1.00 39.29 416 ILE 1 O 1
ATOM 3122 N N . LEU A 1 417 ? 32.103 77.319 153.838 1.00 46.65 417 LEU 1 N 1
ATOM 3123 C CA . LEU A 1 417 ? 32.323 78.665 153.333 1.00 52.47 417 LEU 1 CA 1
ATOM 3124 C C . LEU A 1 417 ? 31.277 79.683 153.758 1.00 56.77 417 LEU 1 C 1
ATOM 3125 O O . LEU A 1 417 ? 31.590 80.861 153.950 1.00 58.20 417 LEU 1 O 1
ATOM 3130 N N . GLY A 1 418 ? 30.037 79.238 153.912 1.00 60.63 418 GLY 1 N 1
ATOM 3131 C CA . GLY A 1 418 ? 29.005 80.160 154.335 1.00 65.19 418 GLY 1 CA 1
ATOM 3132 C C . GLY A 1 418 ? 27.617 79.874 153.813 1.00 69.27 418 GLY 1 C 1
ATOM 3133 O O . GLY A 1 418 ? 27.301 78.770 153.360 1.00 68.20 418 GLY 1 O 1
ATOM 3134 N N . ILE A 1 419 ? 26.785 80.905 153.887 1.00 73.64 419 ILE 1 N 1
ATOM 3135 C CA . ILE A 1 419 ? 25.402 80.842 153.450 1.00 77.76 419 ILE 1 CA 1
ATOM 3136 C C . ILE A 1 419 ? 25.233 81.484 152.083 1.00 81.88 419 ILE 1 C 1
ATOM 3137 O O . ILE A 1 419 ? 26.045 82.310 151.656 1.00 82.29 419 ILE 1 O 1
ATOM 3142 N N . ASP A 1 420 ? 24.170 81.092 151.398 1.00 85.58 420 ASP 1 N 1
ATOM 3143 C CA . ASP A 1 420 ? 23.870 81.646 150.097 1.00 89.61 420 ASP 1 CA 1
ATOM 3144 C C . ASP A 1 420 ? 22.503 82.322 150.150 1.00 93.52 420 ASP 1 C 1
ATOM 3145 O O . ASP A 1 420 ? 21.564 81.781 150.723 1.00 93.62 420 ASP 1 O 1
ATOM 3150 N N . PRO A 1 421 ? 22.396 83.552 149.619 1.00 96.69 421 PRO 1 N 1
ATOM 3151 C CA . PRO A 1 421 ? 21.118 84.284 149.604 1.00 98.38 421 PRO 1 CA 1
ATOM 3152 C C . PRO A 1 421 ? 20.334 83.736 148.400 1.00 100.14 421 PRO 1 C 1
ATOM 3153 O O . PRO A 1 421 ? 20.861 83.743 147.284 1.00 100.60 421 PRO 1 O 1
ATOM 3157 N N . VAL A 1 422 ? 19.091 83.286 148.607 1.00 101.31 422 VAL 1 N 1
ATOM 3158 C CA . VAL A 1 422 ? 18.318 82.661 147.517 1.00 102.64 422 VAL 1 CA 1
ATOM 3159 C C . VAL A 1 422 ? 19.241 81.466 147.309 1.00 103.47 422 VAL 1 C 1
ATOM 3160 O O . VAL A 1 422 ? 20.248 81.572 146.604 1.00 103.91 422 VAL 1 O 1
ATOM 3162 N N . ASP A 1 423 ? 18.891 80.317 147.881 1.00 103.74 423 ASP 1 N 1
ATOM 3163 C CA . ASP A 1 423 ? 19.857 79.228 147.857 1.00 103.95 423 ASP 1 CA 1
ATOM 3164 C C . ASP A 1 423 ? 19.497 77.746 147.833 1.00 102.51 423 ASP 1 C 1
ATOM 3165 O O . ASP A 1 423 ? 18.585 77.267 147.156 1.00 102.54 423 ASP 1 O 1
ATOM 3170 N N . LYS A 1 424 ? 20.341 77.064 148.606 1.00 100.17 424 LYS 1 N 1
ATOM 3171 C CA . LYS A 1 424 ? 20.360 75.646 148.931 1.00 97.72 424 LYS 1 CA 1
ATOM 3172 C C . LYS A 1 424 ? 21.032 75.847 150.305 1.00 93.58 424 LYS 1 C 1
ATOM 3173 O O . LYS A 1 424 ? 20.971 75.001 151.203 1.00 93.88 424 LYS 1 O 1
ATOM 3179 N N . ASN A 1 425 ? 21.678 77.014 150.409 1.00 88.04 425 ASN 1 N 1
ATOM 3180 C CA . ASN A 1 425 ? 22.341 77.543 151.605 1.00 82.22 425 ASN 1 CA 1
ATOM 3181 C C . ASN A 1 425 ? 23.763 77.194 152.050 1.00 77.50 425 ASN 1 C 1
ATOM 3182 O O . ASN A 1 425 ? 24.707 77.907 151.706 1.00 76.96 425 ASN 1 O 1
ATOM 3187 N N . LEU A 1 426 ? 23.918 76.133 152.840 1.00 71.63 426 LEU 1 N 1
ATOM 3188 C CA . LEU A 1 426 ? 25.236 75.755 153.360 1.00 65.06 426 LEU 1 CA 1
ATOM 3189 C C . LEU A 1 426 ? 26.286 75.519 152.289 1.00 61.46 426 LEU 1 C 1
ATOM 3190 O O . LEU A 1 426 ? 26.305 74.478 151.630 1.00 59.44 426 LEU 1 O 1
ATOM 3195 N N . LEU A 1 427 ? 27.167 76.498 152.131 1.00 57.68 427 LEU 1 N 1
ATOM 3196 C CA . LEU A 1 427 ? 28.233 76.412 151.153 1.00 54.20 427 LEU 1 CA 1
ATOM 3197 C C . LEU A 1 427 ? 29.419 75.652 151.744 1.00 50.69 427 LEU 1 C 1
ATOM 3198 O O . LEU A 1 427 ? 30.085 76.136 152.656 1.00 50.40 427 LEU 1 O 1
ATOM 3203 N N . VAL A 1 428 ? 29.681 74.458 151.228 1.00 47.04 428 VAL 1 N 1
ATOM 3204 C CA . VAL A 1 428 ? 30.789 73.663 151.732 1.00 43.82 428 VAL 1 CA 1
ATOM 3205 C C . VAL A 1 428 ? 31.873 73.355 150.712 1.00 41.28 428 VAL 1 C 1
ATOM 3206 O O . VAL A 1 428 ? 31.597 72.883 149.612 1.00 40.62 428 VAL 1 O 1
ATOM 3210 N N . ASN A 1 429 ? 33.115 73.616 151.089 1.00 38.92 429 ASN 1 N 1
ATOM 3211 C CA . ASN A 1 429 ? 34.231 73.326 150.213 1.00 36.83 429 ASN 1 CA 1
ATOM 3212 C C . ASN A 1 429 ? 34.996 72.158 150.810 1.00 35.50 429 ASN 1 C 1
ATOM 3213 O O . ASN A 1 429 ? 35.588 72.294 151.875 1.00 35.66 429 ASN 1 O 1
ATOM 3218 N N . GLN A 1 430 ? 34.977 71.012 150.136 1.00 35.10 430 GLN 1 N 1
ATOM 3219 C CA . GLN A 1 430 ? 35.671 69.838 150.650 1.00 35.88 430 GLN 1 CA 1
ATOM 3220 C C . GLN A 1 430 ? 37.152 69.839 150.309 1.00 36.39 430 GLN 1 C 1
ATOM 3221 O O . GLN A 1 430 ? 37.562 69.663 149.163 1.00 36.59 430 GLN 1 O 1
ATOM 3227 N N . PHE A 1 431 ? 37.944 70.027 151.349 1.00 37.07 431 PHE 1 N 1
ATOM 3228 C CA . PHE A 1 431 ? 39.387 70.088 151.273 1.00 37.30 431 PHE 1 CA 1
ATOM 3229 C C . PHE A 1 431 ? 40.014 68.697 151.088 1.00 37.60 431 PHE 1 C 1
ATOM 3230 O O . PHE A 1 431 ? 40.661 68.418 150.076 1.00 37.09 431 PHE 1 O 1
ATOM 3238 N N . VAL A 1 432 ? 39.812 67.827 152.071 1.00 37.25 432 VAL 1 N 1
ATOM 3239 C CA . VAL A 1 432 ? 40.366 66.482 152.038 1.00 36.95 432 VAL 1 CA 1
ATOM 3240 C C . VAL A 1 432 ? 39.276 65.432 152.040 1.00 39.57 432 VAL 1 C 1
ATOM 3241 O O . VAL A 1 432 ? 38.235 65.602 152.676 1.00 40.82 432 VAL 1 O 1
ATOM 3245 N N . LYS A 1 433 ? 39.546 64.342 151.324 1.00 40.81 433 LYS 1 N 1
ATOM 3246 C CA . LYS A 1 433 ? 38.653 63.191 151.187 1.00 40.54 433 LYS 1 CA 1
ATOM 3247 C C . LYS A 1 433 ? 39.486 61.948 151.462 1.00 39.17 433 LYS 1 C 1
ATOM 3248 O O . LYS A 1 433 ? 40.673 61.926 151.171 1.00 39.78 433 LYS 1 O 1
ATOM 3254 N N . TRP A 1 434 ? 38.883 60.910 152.018 1.00 38.76 434 TRP 1 N 1
ATOM 3255 C CA . TRP A 1 434 ? 39.640 59.692 152.284 1.00 39.53 434 TRP 1 CA 1
ATOM 3256 C C . TRP A 1 434 ? 39.255 58.575 151.343 1.00 41.18 434 TRP 1 C 1
ATOM 3257 O O . TRP A 1 434 ? 38.092 58.184 151.297 1.00 42.73 434 TRP 1 O 1
ATOM 3268 N N . ASP A 1 435 ? 40.213 58.059 150.584 1.00 43.21 435 ASP 1 N 1
ATOM 3269 C CA . ASP A 1 435 ? 39.902 56.943 149.702 1.00 44.53 435 ASP 1 CA 1
ATOM 3270 C C . ASP A 1 435 ? 40.231 55.697 150.494 1.00 44.17 435 ASP 1 C 1
ATOM 3271 O O . ASP A 1 435 ? 41.357 55.532 150.959 1.00 46.33 435 ASP 1 O 1
ATOM 3276 N N . PRO A 1 436 ? 39.243 54.813 150.677 1.00 43.11 436 PRO 1 N 1
ATOM 3277 C CA . PRO A 1 436 ? 39.393 53.559 151.421 1.00 44.01 436 PRO 1 CA 1
ATOM 3278 C C . PRO A 1 436 ? 40.035 52.451 150.598 1.00 46.19 436 PRO 1 C 1
ATOM 3279 O O . PRO A 1 436 ? 40.628 51.525 151.160 1.00 46.53 436 PRO 1 O 1
ATOM 3283 N N . LYS A 1 437 ? 39.914 52.553 149.272 1.00 48.34 437 LYS 1 N 1
ATOM 3284 C CA . LYS A 1 437 ? 40.497 51.560 148.370 1.00 50.51 437 LYS 1 CA 1
ATOM 3285 C C . LYS A 1 437 ? 42.017 51.480 148.518 1.00 50.71 437 LYS 1 C 1
ATOM 3286 O O . LYS A 1 437 ? 42.601 50.403 148.428 1.00 50.61 437 LYS 1 O 1
ATOM 3292 N N . GLU A 1 438 ? 42.653 52.621 148.762 1.00 51.48 438 GLU 1 N 1
ATOM 3293 C CA . GLU A 1 438 ? 44.100 52.672 148.921 1.00 52.04 438 GLU 1 CA 1
ATOM 3294 C C . GLU A 1 438 ? 44.486 53.183 150.313 1.00 49.98 438 GLU 1 C 1
ATOM 3295 O O . GLU A 1 438 ? 45.669 53.264 150.656 1.00 50.78 438 GLU 1 O 1
ATOM 3301 N N . ASP A 1 439 ? 43.481 53.492 151.125 1.00 46.57 439 ASP 1 N 1
ATOM 3302 C CA . ASP A 1 439 ? 43.702 54.054 152.451 1.00 43.08 439 ASP 1 CA 1
ATOM 3303 C C . ASP A 1 439 ? 44.629 55.246 152.276 1.00 42.57 439 ASP 1 C 1
ATOM 3304 O O . ASP A 1 439 ? 45.780 55.227 152.706 1.00 43.86 439 ASP 1 O 1
ATOM 3309 N N . LYS A 1 440 ? 44.118 56.276 151.611 1.00 41.38 440 LYS 1 N 1
ATOM 3310 C CA . LYS A 1 440 ? 44.878 57.485 151.358 1.00 41.28 440 LYS 1 CA 1
ATOM 3311 C C . LYS A 1 440 ? 43.959 58.686 151.463 1.00 39.32 440 LYS 1 C 1
ATOM 3312 O O . LYS A 1 440 ? 42.761 58.599 151.168 1.00 38.39 440 LYS 1 O 1
ATOM 3318 N N . HIS A 1 441 ? 44.530 59.805 151.895 1.00 36.75 441 HIS 1 N 1
ATOM 3319 C CA . HIS A 1 441 ? 43.787 61.046 152.022 1.00 34.33 441 HIS 1 CA 1
ATOM 3320 C C . HIS A 1 441 ? 44.086 61.881 150.793 1.00 32.20 441 HIS 1 C 1
ATOM 3321 O O . HIS A 1 441 ? 45.229 62.202 150.522 1.00 33.82 441 HIS 1 O 1
ATOM 3328 N N . ILE A 1 442 ? 43.058 62.230 150.042 1.00 29.88 442 ILE 1 N 1
ATOM 3329 C CA . ILE A 1 442 ? 43.255 62.996 148.822 1.00 28.60 442 ILE 1 CA 1
ATOM 3330 C C . ILE A 1 442 ? 42.765 64.432 148.916 1.00 28.81 442 ILE 1 C 1
ATOM 3331 O O . ILE A 1 442 ? 41.686 64.698 149.447 1.00 28.97 442 ILE 1 O 1
ATOM 3336 N N . GLU A 1 443 ? 43.560 65.366 148.405 1.00 30.61 443 GLU 1 N 1
ATOM 3337 C CA . GLU A 1 443 ? 43.137 66.755 148.414 1.00 33.73 443 GLU 1 CA 1
ATOM 3338 C C . GLU A 1 443 ? 42.221 66.872 147.218 1.00 32.94 443 GLU 1 C 1
ATOM 3339 O O . GLU A 1 443 ? 42.586 66.528 146.091 1.00 33.62 443 GLU 1 O 1
ATOM 3345 N N . VAL A 1 444 ? 41.008 67.330 147.469 1.00 31.19 444 VAL 1 N 1
ATOM 3346 C CA . VAL A 1 444 ? 40.036 67.434 146.400 1.00 28.49 444 VAL 1 CA 1
ATOM 3347 C C . VAL A 1 444 ? 39.570 68.865 146.177 1.00 29.85 444 VAL 1 C 1
ATOM 3348 O O . VAL A 1 444 ? 38.569 69.101 145.502 1.00 30.58 444 VAL 1 O 1
ATOM 3352 N N . SER A 1 445 ? 40.317 69.805 146.753 1.00 31.25 445 SER 1 N 1
ATOM 3353 C CA . SER A 1 445 ? 40.054 71.233 146.626 1.00 32.50 445 SER 1 CA 1
ATOM 3354 C C . SER A 1 445 ? 41.104 71.988 147.436 1.00 33.92 445 SER 1 C 1
ATOM 3355 O O . SER A 1 445 ? 41.881 71.372 148.165 1.00 34.38 445 SER 1 O 1
ATOM 3366 N N . PRO A 1 447 ? 42.561 74.575 150.392 1.00 36.32 447 PRO 1 N 1
ATOM 3367 C CA . PRO A 1 447 ? 42.162 74.859 151.769 1.00 34.90 447 PRO 1 CA 1
ATOM 3368 C C . PRO A 1 447 ? 41.839 76.354 151.852 1.00 34.07 447 PRO 1 C 1
ATOM 3369 O O . PRO A 1 447 ? 42.657 77.147 152.316 1.00 34.12 447 PRO 1 O 1
ATOM 3373 N N . LYS A 1 448 ? 40.654 76.738 151.386 1.00 33.74 448 LYS 1 N 1
ATOM 3374 C CA . LYS A 1 448 ? 40.270 78.139 151.402 1.00 34.91 448 LYS 1 CA 1
ATOM 3375 C C . LYS A 1 448 ? 40.513 78.825 152.734 1.00 35.56 448 LYS 1 C 1
ATOM 3376 O O . LYS A 1 448 ? 41.047 79.932 152.761 1.00 37.30 448 LYS 1 O 1
ATOM 3382 N N . LYS A 1 449 ? 40.142 78.174 153.835 1.00 34.92 449 LYS 1 N 1
ATOM 3383 C CA . LYS A 1 449 ? 40.341 78.762 155.162 1.00 35.83 449 LYS 1 CA 1
ATOM 3384 C C . LYS A 1 449 ? 41.737 79.348 155.362 1.00 36.57 449 LYS 1 C 1
ATOM 3385 O O . LYS A 1 449 ? 41.914 80.272 156.152 1.00 35.93 449 LYS 1 O 1
ATOM 3391 N N . LEU A 1 450 ? 42.726 78.816 154.652 1.00 37.25 450 LEU 1 N 1
ATOM 3392 C CA . LEU A 1 450 ? 44.077 79.332 154.782 1.00 38.04 450 LEU 1 CA 1
ATOM 3393 C C . LEU A 1 450 ? 44.114 80.761 154.266 1.00 39.59 450 LEU 1 C 1
ATOM 3394 O O . LEU A 1 450 ? 44.948 81.558 154.691 1.00 41.00 450 LEU 1 O 1
ATOM 3399 N N . GLU A 1 451 ? 43.198 81.091 153.358 1.00 41.14 451 GLU 1 N 1
ATOM 3400 C CA . GLU A 1 451 ? 43.137 82.440 152.795 1.00 42.01 451 GLU 1 CA 1
ATOM 3401 C C . GLU A 1 451 ? 42.552 83.407 153.823 1.00 41.64 451 GLU 1 C 1
ATOM 3402 O O . GLU A 1 451 ? 42.996 84.544 153.945 1.00 41.04 451 GLU 1 O 1
ATOM 3408 N N . LYS A 1 452 ? 41.557 82.942 154.568 1.00 42.29 452 LYS 1 N 1
ATOM 3409 C CA . LYS A 1 452 ? 40.930 83.753 155.597 1.00 43.67 452 LYS 1 CA 1
ATOM 3410 C C . LYS A 1 452 ? 41.955 84.038 156.686 1.00 45.02 452 LYS 1 C 1
ATOM 3411 O O . LYS A 1 452 ? 41.839 85.022 157.411 1.00 45.09 452 LYS 1 O 1
ATOM 3425 N N . ALA A 1 454 ? 45.309 84.458 156.104 1.00 49.12 454 ALA 1 N 1
ATOM 3426 C CA . ALA A 1 454 ? 46.202 85.484 155.597 1.00 49.89 454 ALA 1 CA 1
ATOM 3427 C C . ALA A 1 454 ? 45.550 86.816 155.868 1.00 51.26 454 ALA 1 C 1
ATOM 3428 O O . ALA A 1 454 ? 46.222 87.777 156.210 1.00 52.73 454 ALA 1 O 1
ATOM 3430 N N . ASP A 1 455 ? 44.229 86.860 155.724 1.00 52.70 455 ASP 1 N 1
ATOM 3431 C CA . ASP A 1 455 ? 43.468 88.092 155.952 1.00 54.64 455 ASP 1 CA 1
ATOM 3432 C C . ASP A 1 455 ? 43.476 88.487 157.426 1.00 54.70 455 ASP 1 C 1
ATOM 3433 O O . ASP A 1 455 ? 43.624 89.658 157.770 1.00 53.35 455 ASP 1 O 1
ATOM 3438 N N . PHE A 1 456 ? 43.306 87.497 158.292 1.00 57.15 456 PHE 1 N 1
ATOM 3439 C CA . PHE A 1 456 ? 43.327 87.735 159.724 1.00 59.66 456 PHE 1 CA 1
ATOM 3440 C C . PHE A 1 456 ? 44.752 88.240 159.988 1.00 58.32 456 PHE 1 C 1
ATOM 3441 O O . PHE A 1 456 ? 44.978 89.431 160.189 1.00 59.11 456 PHE 1 O 1
ATOM 3449 N N . LEU A 1 457 ? 45.707 87.317 159.951 1.00 55.09 457 LEU 1 N 1
ATOM 3450 C CA . LEU A 1 457 ? 47.116 87.616 160.171 1.00 51.78 457 LEU 1 CA 1
ATOM 3451 C C . LEU A 1 457 ? 47.669 88.860 159.478 1.00 49.79 457 LEU 1 C 1
ATOM 3452 O O . LEU A 1 457 ? 48.575 89.502 159.996 1.00 50.17 457 LEU 1 O 1
ATOM 3457 N N . GLY A 1 458 ? 47.152 89.188 158.302 1.00 47.34 458 GLY 1 N 1
ATOM 3458 C CA . GLY A 1 458 ? 47.672 90.342 157.593 1.00 45.74 458 GLY 1 CA 1
ATOM 3459 C C . GLY A 1 458 ? 48.931 90.018 156.793 1.00 44.63 458 GLY 1 C 1
ATOM 3460 O O . GLY A 1 458 ? 49.794 90.874 156.596 1.00 47.17 458 GLY 1 O 1
ATOM 3461 N N . VAL A 1 459 ? 49.033 88.773 156.336 1.00 41.55 459 VAL 1 N 1
ATOM 3462 C CA . VAL A 1 459 ? 50.164 88.304 155.541 1.00 37.77 459 VAL 1 CA 1
ATOM 3463 C C . VAL A 1 459 ? 49.627 87.669 154.273 1.00 36.46 459 VAL 1 C 1
ATOM 3464 O O . VAL A 1 459 ? 48.424 87.699 154.018 1.00 35.74 459 VAL 1 O 1
ATOM 3468 N N . SER A 1 460 ? 50.518 87.077 153.489 1.00 35.94 460 SER 1 N 1
ATOM 3469 C CA . SER A 1 460 ? 50.133 86.429 152.241 1.00 35.53 460 SER 1 CA 1
ATOM 3470 C C . SER A 1 460 ? 49.791 84.969 152.481 1.00 35.72 460 SER 1 C 1
ATOM 3471 O O . SER A 1 460 ? 50.069 84.430 153.555 1.00 36.15 460 SER 1 O 1
ATOM 3474 N N . VAL A 1 461 ? 49.187 84.334 151.479 1.00 36.12 461 VAL 1 N 1
ATOM 3475 C CA . VAL A 1 461 ? 48.817 82.926 151.576 1.00 35.97 461 VAL 1 CA 1
ATOM 3476 C C . VAL A 1 461 ? 50.063 82.067 151.611 1.00 36.31 461 VAL 1 C 1
ATOM 3477 O O . VAL A 1 461 ? 50.235 81.230 152.496 1.00 36.75 461 VAL 1 O 1
ATOM 3481 N N . GLN A 1 462 ? 50.932 82.280 150.633 1.00 36.46 462 GLN 1 N 1
ATOM 3482 C CA . GLN A 1 462 ? 52.160 81.519 150.539 1.00 35.46 462 GLN 1 CA 1
ATOM 3483 C C . GLN A 1 462 ? 52.851 81.535 151.877 1.00 34.76 462 GLN 1 C 1
ATOM 3484 O O . GLN A 1 462 ? 53.448 80.545 152.297 1.00 35.74 462 GLN 1 O 1
ATOM 3490 N N . GLU A 1 463 ? 52.756 82.671 152.552 1.00 33.61 463 GLU 1 N 1
ATOM 3491 C CA . GLU A 1 463 ? 53.388 82.832 153.848 1.00 33.72 463 GLU 1 CA 1
ATOM 3492 C C . GLU A 1 463 ? 52.781 81.875 154.867 1.00 32.00 463 GLU 1 C 1
ATOM 3493 O O . GLU A 1 463 ? 53.499 81.171 155.585 1.00 30.82 463 GLU 1 O 1
ATOM 3499 N N . VAL A 1 464 ? 51.453 81.861 154.924 1.00 31.29 464 VAL 1 N 1
ATOM 3500 C CA . VAL A 1 464 ? 50.731 80.990 155.838 1.00 29.45 464 VAL 1 CA 1
ATOM 3501 C C . VAL A 1 464 ? 51.061 79.562 155.465 1.00 29.42 464 VAL 1 C 1
ATOM 3502 O O . VAL A 1 464 ? 51.434 78.747 156.319 1.00 29.14 464 VAL 1 O 1
ATOM 3506 N N . TYR A 1 465 ? 50.929 79.282 154.171 1.00 29.20 465 TYR 1 N 1
ATOM 3507 C CA . TYR A 1 465 ? 51.179 77.954 153.626 1.00 30.36 465 TYR 1 CA 1
ATOM 3508 C C . TYR A 1 465 ? 52.538 77.476 154.075 1.00 29.98 465 TYR 1 C 1
ATOM 3509 O O . TYR A 1 465 ? 52.756 76.286 154.314 1.00 27.90 465 TYR 1 O 1
ATOM 3518 N N . ASP A 1 466 ? 53.452 78.426 154.189 1.00 31.35 466 ASP 1 N 1
ATOM 3519 C CA . ASP A 1 466 ? 54.798 78.126 154.620 1.00 33.20 466 ASP 1 CA 1
ATOM 3520 C C . ASP A 1 466 ? 54.791 77.646 156.078 1.00 33.50 466 ASP 1 C 1
ATOM 3521 O O . ASP A 1 466 ? 55.404 76.636 156.418 1.00 32.21 466 ASP 1 O 1
ATOM 3526 N N . GLU A 1 467 ? 54.090 78.376 156.938 1.00 34.80 467 GLU 1 N 1
ATOM 3527 C CA . GLU A 1 467 ? 54.007 78.017 158.346 1.00 35.77 467 GLU 1 CA 1
ATOM 3528 C C . GLU A 1 467 ? 53.331 76.656 158.486 1.00 36.66 467 GLU 1 C 1
ATOM 3529 O O . GLU A 1 467 ? 53.710 75.842 159.335 1.00 34.47 467 GLU 1 O 1
ATOM 3543 N N . LEU A 1 469 ? 53.418 74.113 156.429 1.00 36.34 469 LEU 1 N 1
ATOM 3544 C CA . LEU A 1 469 ? 54.440 73.134 156.095 1.00 32.59 469 LEU 1 CA 1
ATOM 3545 C C . LEU A 1 469 ? 55.453 73.014 157.206 1.00 31.28 469 LEU 1 C 1
ATOM 3546 O O . LEU A 1 469 ? 56.041 71.956 157.422 1.00 30.55 469 LEU 1 O 1
ATOM 3551 N N . SER A 1 470 ? 55.643 74.119 157.910 1.00 30.93 470 SER 1 N 1
ATOM 3552 C CA . SER A 1 470 ? 56.581 74.184 159.020 1.00 30.72 470 SER 1 CA 1
ATOM 3553 C C . SER A 1 470 ? 56.027 73.388 160.210 1.00 30.10 470 SER 1 C 1
ATOM 3554 O O . SER A 1 470 ? 56.677 72.470 160.722 1.00 30.05 470 SER 1 O 1
ATOM 3557 N N . ARG A 1 471 ? 54.818 73.751 160.634 1.00 30.23 471 ARG 1 N 1
ATOM 3558 C CA . ARG A 1 471 ? 54.145 73.088 161.737 1.00 27.98 471 ARG 1 CA 1
ATOM 3559 C C . ARG A 1 471 ? 54.017 71.607 161.416 1.00 27.48 471 ARG 1 C 1
ATOM 3560 O O . ARG A 1 471 ? 54.089 70.762 162.300 1.00 27.41 471 ARG 1 O 1
ATOM 3568 N N . LYS A 1 472 ? 53.822 71.303 160.139 1.00 28.08 472 LYS 1 N 1
ATOM 3569 C CA . LYS A 1 472 ? 53.690 69.924 159.669 1.00 28.99 472 LYS 1 CA 1
ATOM 3570 C C . LYS A 1 472 ? 54.958 69.120 159.915 1.00 30.70 472 LYS 1 C 1
ATOM 3571 O O . LYS A 1 472 ? 54.910 67.962 160.326 1.00 31.79 472 LYS 1 O 1
ATOM 3577 N N . ARG A 1 473 ? 56.093 69.748 159.637 1.00 30.86 473 ARG 1 N 1
ATOM 3578 C CA . ARG A 1 473 ? 57.385 69.123 159.821 1.00 29.92 473 ARG 1 CA 1
ATOM 3579 C C . ARG A 1 473 ? 57.563 68.844 161.307 1.00 28.05 473 ARG 1 C 1
ATOM 3580 O O . ARG A 1 473 ? 57.928 67.745 161.716 1.00 25.54 473 ARG 1 O 1
ATOM 3588 N N . TYR A 1 474 ? 57.286 69.853 162.113 1.00 27.41 474 TYR 1 N 1
ATOM 3589 C CA . TYR A 1 474 ? 57.420 69.728 163.549 1.00 29.44 474 TYR 1 CA 1
ATOM 3590 C C . TYR A 1 474 ? 56.689 68.490 164.070 1.00 31.97 474 TYR 1 C 1
ATOM 3591 O O . TYR A 1 474 ? 57.213 67.762 164.923 1.00 34.16 474 TYR 1 O 1
ATOM 3600 N N . LEU A 1 475 ? 55.480 68.244 163.567 1.00 31.69 475 LEU 1 N 1
ATOM 3601 C CA . LEU A 1 475 ? 54.720 67.093 164.020 1.00 30.51 475 LEU 1 CA 1
ATOM 3602 C C . LEU A 1 475 ? 55.368 65.797 163.560 1.00 33.77 475 LEU 1 C 1
ATOM 3603 O O . LEU A 1 475 ? 55.541 64.872 164.352 1.00 35.18 475 LEU 1 O 1
ATOM 3608 N N . GLU A 1 476 ? 55.740 65.715 162.287 1.00 35.96 476 GLU 1 N 1
ATOM 3609 C CA . GLU A 1 476 ? 56.356 64.488 161.803 1.00 38.30 476 GLU 1 CA 1
ATOM 3610 C C . GLU A 1 476 ? 57.623 64.159 162.571 1.00 38.35 476 GLU 1 C 1
ATOM 3611 O O . GLU A 1 476 ? 57.961 62.986 162.725 1.00 37.59 476 GLU 1 O 1
ATOM 3617 N N . LEU A 1 477 ? 58.310 65.187 163.069 1.00 38.65 477 LEU 1 N 1
ATOM 3618 C CA . LEU A 1 477 ? 59.523 64.974 163.857 1.00 40.06 477 LEU 1 CA 1
ATOM 3619 C C . LEU A 1 477 ? 59.175 64.380 165.225 1.00 42.20 477 LEU 1 C 1
ATOM 3620 O O . LEU A 1 477 ? 59.795 63.409 165.667 1.00 42.34 477 LEU 1 O 1
ATOM 3633 N N . LEU A 1 479 ? 56.849 62.686 165.837 1.00 42.14 479 LEU 1 N 1
ATOM 3634 C CA . LEU A 1 479 ? 56.470 61.318 165.553 1.00 40.76 479 LEU 1 CA 1
ATOM 3635 C C . LEU A 1 479 ? 57.722 60.456 165.502 1.00 40.54 479 LEU 1 C 1
ATOM 3636 O O . LEU A 1 479 ? 57.833 59.482 166.246 1.00 40.75 479 LEU 1 O 1
ATOM 3641 N N . LYS A 1 480 ? 58.659 60.824 164.626 1.00 39.77 480 LYS 1 N 1
ATOM 3642 C CA . LYS A 1 480 ? 59.901 60.081 164.474 1.00 39.24 480 LYS 1 CA 1
ATOM 3643 C C . LYS A 1 480 ? 60.593 59.882 165.806 1.00 37.63 480 LYS 1 C 1
ATOM 3644 O O . LYS A 1 480 ? 61.149 58.824 166.055 1.00 37.61 480 LYS 1 O 1
ATOM 3650 N N . ARG A 1 481 ? 60.549 60.892 166.669 1.00 37.36 481 ARG 1 N 1
ATOM 3651 C CA . ARG A 1 481 ? 61.187 60.803 167.981 1.00 36.93 481 ARG 1 CA 1
ATOM 3652 C C . ARG A 1 481 ? 60.322 60.109 169.018 1.00 35.89 481 ARG 1 C 1
ATOM 3653 O O . ARG A 1 481 ? 60.626 60.144 170.204 1.00 36.80 481 ARG 1 O 1
ATOM 3661 N N . GLY A 1 482 ? 59.233 59.496 168.581 1.00 35.37 482 GLY 1 N 1
ATOM 3662 C CA . GLY A 1 482 ? 58.365 58.799 169.518 1.00 35.23 482 GLY 1 CA 1
ATOM 3663 C C . GLY A 1 482 ? 57.794 59.598 170.680 1.00 35.77 482 GLY 1 C 1
ATOM 3664 O O . GLY A 1 482 ? 57.752 59.115 171.816 1.00 36.85 482 GLY 1 O 1
ATOM 3665 N N . ILE A 1 483 ? 57.363 60.824 170.405 1.00 35.85 483 ILE 1 N 1
ATOM 3666 C CA . ILE A 1 483 ? 56.755 61.665 171.426 1.00 36.23 483 ILE 1 CA 1
ATOM 3667 C C . ILE A 1 483 ? 55.246 61.460 171.257 1.00 38.18 483 ILE 1 C 1
ATOM 3668 O O . ILE A 1 483 ? 54.585 62.188 170.519 1.00 38.32 483 ILE 1 O 1
ATOM 3673 N N . ARG A 1 484 ? 54.720 60.447 171.946 1.00 40.67 484 ARG 1 N 1
ATOM 3674 C CA . ARG A 1 484 ? 53.310 60.066 171.865 1.00 42.33 484 ARG 1 CA 1
ATOM 3675 C C . ARG A 1 484 ? 52.351 60.575 172.941 1.00 43.24 484 ARG 1 C 1
ATOM 3676 O O . ARG A 1 484 ? 51.248 61.002 172.608 1.00 42.75 484 ARG 1 O 1
ATOM 3684 N N . ASN A 1 485 ? 52.754 60.497 174.214 1.00 44.70 485 ASN 1 N 1
ATOM 3685 C CA . ASN A 1 485 ? 51.920 60.923 175.346 1.00 48.20 485 ASN 1 CA 1
ATOM 3686 C C . ASN A 1 485 ? 51.332 62.311 175.192 1.00 48.15 485 ASN 1 C 1
ATOM 3687 O O . ASN A 1 485 ? 51.922 63.165 174.537 1.00 50.29 485 ASN 1 O 1
ATOM 3692 N N . TYR A 1 486 ? 50.180 62.550 175.813 1.00 46.37 486 TYR 1 N 1
ATOM 3693 C CA . TYR A 1 486 ? 49.544 63.847 175.671 1.00 44.66 486 TYR 1 CA 1
ATOM 3694 C C . TYR A 1 486 ? 50.213 64.902 176.515 1.00 44.77 486 TYR 1 C 1
ATOM 3695 O O . TYR A 1 486 ? 50.327 66.059 176.107 1.00 46.51 486 TYR 1 O 1
ATOM 3704 N N . LYS A 1 487 ? 50.668 64.504 177.694 1.00 44.27 487 LYS 1 N 1
ATOM 3705 C CA . LYS A 1 487 ? 51.327 65.441 178.586 1.00 43.81 487 LYS 1 CA 1
ATOM 3706 C C . LYS A 1 487 ? 52.613 65.947 177.922 1.00 43.04 487 LYS 1 C 1
ATOM 3707 O O . LYS A 1 487 ? 52.895 67.136 177.929 1.00 41.65 487 LYS 1 O 1
ATOM 3713 N N . GLU A 1 488 ? 53.382 65.040 177.331 1.00 43.45 488 GLU 1 N 1
ATOM 3714 C CA . GLU A 1 488 ? 54.618 65.419 176.661 1.00 44.66 488 GLU 1 CA 1
ATOM 3715 C C . GLU A 1 488 ? 54.318 66.129 175.342 1.00 43.42 488 GLU 1 C 1
ATOM 3716 O O . GLU A 1 488 ? 54.997 67.089 174.983 1.00 44.89 488 GLU 1 O 1
ATOM 3722 N N . VAL A 1 489 ? 53.304 65.666 174.618 1.00 40.88 489 VAL 1 N 1
ATOM 3723 C CA . VAL A 1 489 ? 52.950 66.301 173.353 1.00 38.91 489 VAL 1 CA 1
ATOM 3724 C C . VAL A 1 489 ? 52.506 67.748 173.592 1.00 37.57 489 VAL 1 C 1
ATOM 3725 O O . VAL A 1 489 ? 52.983 68.667 172.930 1.00 37.60 489 VAL 1 O 1
ATOM 3729 N N . THR A 1 490 ? 51.605 67.960 174.541 1.00 35.49 490 THR 1 N 1
ATOM 3730 C CA . THR A 1 490 ? 51.146 69.313 174.807 1.00 34.61 490 THR 1 CA 1
ATOM 3731 C C . THR A 1 490 ? 52.314 70.219 175.183 1.00 34.66 490 THR 1 C 1
ATOM 3732 O O . THR A 1 490 ? 52.275 71.427 174.952 1.00 34.34 490 THR 1 O 1
ATOM 3736 N N . ARG A 1 491 ? 53.362 69.642 175.755 1.00 33.97 491 ARG 1 N 1
ATOM 3737 C CA . ARG A 1 491 ? 54.508 70.448 176.142 1.00 32.35 491 ARG 1 CA 1
ATOM 3738 C C . ARG A 1 491 ? 55.302 70.957 174.952 1.00 31.32 491 ARG 1 C 1
ATOM 3739 O O . ARG A 1 491 ? 55.734 72.113 174.939 1.00 30.73 491 ARG 1 O 1
ATOM 3747 N N . TYR A 1 492 ? 55.486 70.093 173.956 1.00 29.73 492 TYR 1 N 1
ATOM 3748 C CA . TYR A 1 492 ? 56.234 70.447 172.758 1.00 30.27 492 TYR 1 CA 1
ATOM 3749 C C . TYR A 1 492 ? 55.449 71.324 171.800 1.00 30.44 492 TYR 1 C 1
ATOM 3750 O O . TYR A 1 492 ? 56.027 72.009 170.956 1.00 30.09 492 TYR 1 O 1
ATOM 3759 N N . ILE A 1 493 ? 54.129 71.302 171.929 1.00 30.71 493 ILE 1 N 1
ATOM 3760 C CA . ILE A 1 493 ? 53.289 72.132 171.082 1.00 29.85 493 ILE 1 CA 1
ATOM 3761 C C . ILE A 1 493 ? 53.243 73.496 171.757 1.00 29.09 493 ILE 1 C 1
ATOM 3762 O O . ILE A 1 493 ? 53.392 74.530 171.106 1.00 29.30 493 ILE 1 O 1
ATOM 3767 N N . HIS A 1 494 ? 53.044 73.499 173.069 1.00 27.36 494 HIS 1 N 1
ATOM 3768 C CA . HIS A 1 494 ? 53.047 74.751 173.791 1.00 26.91 494 HIS 1 CA 1
ATOM 3769 C C . HIS A 1 494 ? 54.379 75.389 173.428 1.00 26.63 494 HIS 1 C 1
ATOM 3770 O O . HIS A 1 494 ? 54.473 76.584 173.166 1.00 26.79 494 HIS 1 O 1
ATOM 3777 N N . ALA A 1 495 ? 55.412 74.563 173.390 1.00 25.14 495 ALA 1 N 1
ATOM 3778 C CA . ALA A 1 495 ? 56.741 75.029 173.044 1.00 24.15 495 ALA 1 CA 1
ATOM 3779 C C . ALA A 1 495 ? 56.733 75.854 171.768 1.00 24.96 495 ALA 1 C 1
ATOM 3780 O O . ALA A 1 495 ? 57.069 77.037 171.774 1.00 25.11 495 ALA 1 O 1
ATOM 3782 N N . TYR A 1 496 ? 56.356 75.209 170.671 1.00 26.10 496 TYR 1 N 1
ATOM 3783 C CA . TYR A 1 496 ? 56.315 75.844 169.361 1.00 27.29 496 TYR 1 CA 1
ATOM 3784 C C . TYR A 1 496 ? 55.576 77.178 169.375 1.00 27.65 496 TYR 1 C 1
ATOM 3785 O O . TYR A 1 496 ? 55.973 78.123 168.702 1.00 27.77 496 TYR 1 O 1
ATOM 3794 N N . TYR A 1 497 ? 54.490 77.250 170.131 1.00 27.10 497 TYR 1 N 1
ATOM 3795 C CA . TYR A 1 497 ? 53.740 78.490 170.228 1.00 27.36 497 TYR 1 CA 1
ATOM 3796 C C . TYR A 1 497 ? 54.630 79.599 170.808 1.00 27.76 497 TYR 1 C 1
ATOM 3797 O O . TYR A 1 497 ? 54.679 80.697 170.263 1.00 28.53 497 TYR 1 O 1
ATOM 3806 N N . ARG A 1 498 ? 55.331 79.313 171.905 1.00 27.14 498 ARG 1 N 1
ATOM 3807 C CA . ARG A 1 498 ? 56.185 80.316 172.537 1.00 28.19 498 ARG 1 CA 1
ATOM 3808 C C . ARG A 1 498 ? 57.284 80.848 171.643 1.00 29.83 498 ARG 1 C 1
ATOM 3809 O O . ARG A 1 498 ? 57.511 82.061 171.583 1.00 30.89 498 ARG 1 O 1
ATOM 3817 N N . ASN A 1 499 ? 57.982 79.941 170.969 1.00 31.23 499 ASN 1 N 1
ATOM 3818 C CA . ASN A 1 499 ? 59.059 80.327 170.063 1.00 32.60 499 ASN 1 CA 1
ATOM 3819 C C . ASN A 1 499 ? 59.302 79.227 169.035 1.00 32.89 499 ASN 1 C 1
ATOM 3820 O O . ASN A 1 499 ? 60.039 78.273 169.279 1.00 31.71 499 ASN 1 O 1
ATOM 3825 N N . PRO A 1 500 ? 58.671 79.343 167.867 1.00 33.40 500 PRO 1 N 1
ATOM 3826 C CA . PRO A 1 500 ? 58.851 78.327 166.832 1.00 34.68 500 PRO 1 CA 1
ATOM 3827 C C . PRO A 1 500 ? 60.308 78.077 166.446 1.00 36.01 500 PRO 1 C 1
ATOM 3828 O O . PRO A 1 500 ? 60.693 76.944 166.129 1.00 36.40 500 PRO 1 O 1
ATOM 3832 N N . GLU A 1 501 ? 61.116 79.132 166.480 1.00 36.53 501 GLU 1 N 1
ATOM 3833 C CA . GLU A 1 501 ? 62.522 79.015 166.121 1.00 37.39 501 GLU 1 CA 1
ATOM 3834 C C . GLU A 1 501 ? 63.243 78.056 167.055 1.00 36.01 501 GLU 1 C 1
ATOM 3835 O O . GLU A 1 501 ? 63.721 77.005 166.632 1.00 36.16 501 GLU 1 O 1
ATOM 3841 N N . LEU A 1 502 ? 63.308 78.427 168.328 1.00 33.86 502 LEU 1 N 1
ATOM 3842 C CA . LEU A 1 502 ? 63.958 77.615 169.349 1.00 32.22 502 LEU 1 CA 1
ATOM 3843 C C . LEU A 1 502 ? 63.321 76.233 169.436 1.00 32.61 502 LEU 1 C 1
ATOM 3844 O O . LEU A 1 502 ? 64.002 75.230 169.637 1.00 32.40 502 LEU 1 O 1
ATOM 3849 N N . ALA A 1 503 ? 62.002 76.188 169.293 1.00 33.87 503 ALA 1 N 1
ATOM 3850 C CA . ALA A 1 503 ? 61.283 74.927 169.363 1.00 33.32 503 ALA 1 CA 1
ATOM 3851 C C . ALA A 1 503 ? 61.792 73.979 168.300 1.00 33.84 503 ALA 1 C 1
ATOM 3852 O O . ALA A 1 503 ? 62.154 72.850 168.612 1.00 35.13 503 ALA 1 O 1
ATOM 3862 N N . THR A 1 505 ? 64.585 73.890 166.597 1.00 34.98 505 THR 1 N 1
ATOM 3863 C CA . THR A 1 505 ? 65.959 73.461 166.771 1.00 34.07 505 THR 1 CA 1
ATOM 3864 C C . THR A 1 505 ? 66.110 72.367 167.810 1.00 34.30 505 THR 1 C 1
ATOM 3865 O O . THR A 1 505 ? 66.839 71.405 167.594 1.00 34.73 505 THR 1 O 1
ATOM 3869 N N . LYS A 1 506 ? 65.436 72.500 168.941 1.00 33.79 506 LYS 1 N 1
ATOM 3870 C CA . LYS A 1 506 ? 65.540 71.463 169.955 1.00 35.28 506 LYS 1 CA 1
ATOM 3871 C C . LYS A 1 506 ? 65.019 70.151 169.362 1.00 37.91 506 LYS 1 C 1
ATOM 3872 O O . LYS A 1 506 ? 65.592 69.087 169.578 1.00 38.26 506 LYS 1 O 1
ATOM 3886 N N . GLU A 1 508 ? 65.027 69.095 166.253 1.00 46.31 508 GLU 1 N 1
ATOM 3887 C CA . GLU A 1 508 ? 65.998 68.512 165.335 1.00 46.91 508 GLU 1 CA 1
ATOM 3888 C C . GLU A 1 508 ? 67.264 68.041 166.047 1.00 47.87 508 GLU 1 C 1
ATOM 3889 O O . GLU A 1 508 ? 68.084 67.329 165.466 1.00 47.54 508 GLU 1 O 1
ATOM 3895 N N . GLU A 1 509 ? 67.413 68.437 167.306 1.00 50.35 509 GLU 1 N 1
ATOM 3896 C CA . GLU A 1 509 ? 68.573 68.055 168.101 1.00 53.64 509 GLU 1 CA 1
ATOM 3897 C C . GLU A 1 509 ? 68.086 67.244 169.298 1.00 55.67 509 GLU 1 C 1
ATOM 3898 O O . GLU A 1 509 ? 68.386 67.572 170.451 1.00 56.33 509 GLU 1 O 1
ATOM 3904 N N . GLY A 1 510 ? 67.322 66.195 169.012 1.00 57.68 510 GLY 1 N 1
ATOM 3905 C CA . GLY A 1 510 ? 66.785 65.318 170.043 1.00 59.41 510 GLY 1 CA 1
ATOM 3906 C C . GLY A 1 510 ? 66.764 65.789 171.491 1.00 59.79 510 GLY 1 C 1
ATOM 3907 O O . GLY A 1 510 ? 67.213 65.071 172.383 1.00 60.20 510 GLY 1 O 1
ATOM 3908 N N . LEU A 1 511 ? 66.238 66.982 171.737 1.00 60.55 511 LEU 1 N 1
ATOM 3909 C CA . LEU A 1 511 ? 66.165 67.500 173.093 1.00 62.10 511 LEU 1 CA 1
ATOM 3910 C C . LEU A 1 511 ? 64.801 68.144 173.297 1.00 63.32 511 LEU 1 C 1
ATOM 3911 O O . LEU A 1 511 ? 63.936 67.518 173.946 1.00 63.84 511 LEU 1 O 1
ATOM 3917 N N . HIS B 1 5 ? 4.461 29.203 199.879 1.00 69.43 5 HIS 2 N 1
ATOM 3918 C CA . HIS B 1 5 ? 3.295 29.265 200.810 1.00 69.34 5 HIS 2 CA 1
ATOM 3919 C C . HIS B 1 5 ? 2.793 27.866 201.167 1.00 69.03 5 HIS 2 C 1
ATOM 3920 O O . HIS B 1 5 ? 2.817 27.478 202.332 1.00 68.76 5 HIS 2 O 1
ATOM 3927 N N . TYR B 1 6 ? 2.359 27.106 200.165 1.00 69.39 6 TYR 2 N 1
ATOM 3928 C CA . TYR B 1 6 ? 1.837 25.767 200.402 1.00 69.43 6 TYR 2 CA 1
ATOM 3929 C C . TYR B 1 6 ? 2.850 24.728 200.836 1.00 70.13 6 TYR 2 C 1
ATOM 3930 O O . TYR B 1 6 ? 2.490 23.768 201.514 1.00 71.35 6 TYR 2 O 1
ATOM 3939 N N . ASP B 1 7 ? 4.110 24.889 200.449 1.00 69.73 7 ASP 2 N 1
ATOM 3940 C CA . ASP B 1 7 ? 5.108 23.922 200.886 1.00 69.64 7 ASP 2 CA 1
ATOM 3941 C C . ASP B 1 7 ? 5.205 24.064 202.398 1.00 68.65 7 ASP 2 C 1
ATOM 3942 O O . ASP B 1 7 ? 5.347 23.080 203.126 1.00 68.28 7 ASP 2 O 1
ATOM 3947 N N . ILE B 1 8 ? 5.114 25.304 202.863 1.00 67.08 8 ILE 2 N 1
ATOM 3948 C CA . ILE B 1 8 ? 5.158 25.572 204.287 1.00 65.72 8 ILE 2 CA 1
ATOM 3949 C C . ILE B 1 8 ? 3.986 24.845 204.911 1.00 65.13 8 ILE 2 C 1
ATOM 3950 O O . ILE B 1 8 ? 4.157 24.056 205.830 1.00 65.44 8 ILE 2 O 1
ATOM 3955 N N . LEU B 1 9 ? 2.793 25.117 204.396 1.00 65.50 9 LEU 2 N 1
ATOM 3956 C CA . LEU B 1 9 ? 1.580 24.486 204.894 1.00 65.84 9 LEU 2 CA 1
ATOM 3957 C C . LEU B 1 9 ? 1.754 22.970 204.873 1.00 66.58 9 LEU 2 C 1
ATOM 3958 O O . LEU B 1 9 ? 1.650 22.314 205.912 1.00 66.88 9 LEU 2 O 1
ATOM 3963 N N . ARG B 1 10 ? 2.017 22.420 203.689 1.00 67.06 10 ARG 2 N 1
ATOM 3964 C CA . ARG B 1 10 ? 2.204 20.979 203.533 1.00 68.03 10 ARG 2 CA 1
ATOM 3965 C C . ARG B 1 10 ? 3.065 20.388 204.646 1.00 68.90 10 ARG 2 C 1
ATOM 3966 O O . ARG B 1 10 ? 3.024 19.186 204.908 1.00 67.50 10 ARG 2 O 1
ATOM 3974 N N . ARG B 1 11 ? 3.849 21.240 205.295 1.00 70.70 11 ARG 2 N 1
ATOM 3975 C CA . ARG B 1 11 ? 4.704 20.801 206.385 1.00 71.89 11 ARG 2 CA 1
ATOM 3976 C C . ARG B 1 11 ? 3.805 20.467 207.564 1.00 72.47 11 ARG 2 C 1
ATOM 3977 O O . ARG B 1 11 ? 3.600 19.300 207.890 1.00 73.54 11 ARG 2 O 1
ATOM 3985 N N . HIS B 1 12 ? 3.256 21.507 208.184 1.00 73.05 12 HIS 2 N 1
ATOM 3986 C CA . HIS B 1 12 ? 2.383 21.355 209.343 1.00 74.68 12 HIS 2 CA 1
ATOM 3987 C C . HIS B 1 12 ? 1.087 20.581 209.068 1.00 75.74 12 HIS 2 C 1
ATOM 3988 O O . HIS B 1 12 ? 0.410 20.179 210.016 1.00 75.59 12 HIS 2 O 1
ATOM 3995 N N . ILE B 1 13 ? 0.749 20.381 207.789 1.00 77.41 13 ILE 2 N 1
ATOM 3996 C CA . ILE B 1 13 ? -0.473 19.671 207.388 1.00 78.99 13 ILE 2 CA 1
ATOM 3997 C C . ILE B 1 13 ? -1.083 18.853 208.505 1.00 79.89 13 ILE 2 C 1
ATOM 3998 O O . ILE B 1 13 ? -2.205 19.125 208.918 1.00 81.21 13 ILE 2 O 1
ATOM 4003 N N . ARG B 1 14 ? -0.332 17.862 208.989 1.00 79.48 14 ARG 2 N 1
ATOM 4004 C CA . ARG B 1 14 ? -0.754 16.967 210.076 1.00 79.35 14 ARG 2 CA 1
ATOM 4005 C C . ARG B 1 14 ? -1.678 15.855 209.565 1.00 78.92 14 ARG 2 C 1
ATOM 4006 O O . ARG B 1 14 ? -2.245 15.093 210.349 1.00 79.26 14 ARG 2 O 1
ATOM 4014 N N . SER B 1 15 ? -1.815 15.764 208.247 1.00 78.20 15 SER 2 N 1
ATOM 4015 C CA . SER B 1 15 ? -2.662 14.755 207.623 1.00 77.98 15 SER 2 CA 1
ATOM 4016 C C . SER B 1 15 ? -2.947 15.104 206.170 1.00 78.75 15 SER 2 C 1
ATOM 4017 O O . SER B 1 15 ? -2.688 16.223 205.723 1.00 79.18 15 SER 2 O 1
ATOM 4020 N N . GLU B 1 16 ? -3.480 14.134 205.436 1.00 78.99 16 GLU 2 N 1
ATOM 4021 C CA . GLU B 1 16 ? -3.831 14.336 204.040 1.00 78.96 16 GLU 2 CA 1
ATOM 4022 C C . GLU B 1 16 ? -5.216 13.746 203.814 1.00 78.51 16 GLU 2 C 1
ATOM 4023 O O . GLU B 1 16 ? -5.857 13.295 204.763 1.00 78.67 16 GLU 2 O 1
ATOM 4029 N N . ASP B 1 17 ? -5.688 13.752 202.573 1.00 78.13 17 ASP 2 N 1
ATOM 4030 C CA . ASP B 1 17 ? -7.027 13.243 202.279 1.00 77.70 17 ASP 2 CA 1
ATOM 4031 C C . ASP B 1 17 ? -8.050 14.123 203.003 1.00 75.86 17 ASP 2 C 1
ATOM 4032 O O . ASP B 1 17 ? -8.718 13.686 203.940 1.00 74.63 17 ASP 2 O 1
ATOM 4037 N N . LEU B 1 18 ? -8.156 15.368 202.547 1.00 74.14 18 LEU 2 N 1
ATOM 4038 C CA . LEU B 1 18 ? -9.057 16.356 203.128 1.00 71.78 18 LEU 2 CA 1
ATOM 4039 C C . LEU B 1 18 ? -10.186 16.639 202.152 1.00 72.45 18 LEU 2 C 1
ATOM 4040 O O . LEU B 1 18 ? -11.161 17.304 202.488 1.00 72.53 18 LEU 2 O 1
ATOM 4045 N N . LEU B 1 19 ? -10.040 16.136 200.934 1.00 73.82 19 LEU 2 N 1
ATOM 4046 C CA . LEU B 1 19 ? -11.047 16.339 199.905 1.00 75.50 19 LEU 2 CA 1
ATOM 4047 C C . LEU B 1 19 ? -11.964 15.144 199.734 1.00 77.11 19 LEU 2 C 1
ATOM 4048 O O . LEU B 1 19 ? -11.522 13.997 199.785 1.00 77.21 19 LEU 2 O 1
ATOM 4053 N N . GLU B 1 20 ? -13.244 15.428 199.525 1.00 79.94 20 GLU 2 N 1
ATOM 4054 C CA . GLU B 1 20 ? -14.241 14.392 199.308 1.00 82.95 20 GLU 2 CA 1
ATOM 4055 C C . GLU B 1 20 ? -14.407 14.191 197.807 1.00 84.32 20 GLU 2 C 1
ATOM 4056 O O . GLU B 1 20 ? -13.458 14.365 197.042 1.00 84.85 20 GLU 2 O 1
ATOM 4062 N N . THR B 1 21 ? -15.612 13.822 197.391 1.00 86.06 21 THR 2 N 1
ATOM 4063 C CA . THR B 1 21 ? -15.911 13.615 195.977 1.00 88.05 21 THR 2 CA 1
ATOM 4064 C C . THR B 1 21 ? -17.246 14.293 195.681 1.00 88.41 21 THR 2 C 1
ATOM 4065 O O . THR B 1 21 ? -18.292 13.882 196.190 1.00 89.38 21 THR 2 O 1
ATOM 4069 N N . PRO B 1 22 ? -17.220 15.347 194.852 1.00 88.65 22 PRO 2 N 1
ATOM 4070 C CA . PRO B 1 22 ? -18.392 16.133 194.454 1.00 88.23 22 PRO 2 CA 1
ATOM 4071 C C . PRO B 1 22 ? -19.586 15.324 193.947 1.00 88.02 22 PRO 2 C 1
ATOM 4072 O O . PRO B 1 22 ? -19.455 14.170 193.536 1.00 87.07 22 PRO 2 O 1
ATOM 4076 N N . GLU B 1 23 ? -20.744 15.972 193.958 1.00 87.81 23 GLU 2 N 1
ATOM 4077 C CA . GLU B 1 23 ? -22.016 15.370 193.574 1.00 87.37 23 GLU 2 CA 1
ATOM 4078 C C . GLU B 1 23 ? -22.701 16.087 192.404 1.00 85.43 23 GLU 2 C 1
ATOM 4079 O O . GLU B 1 23 ? -23.741 16.718 192.587 1.00 85.40 23 GLU 2 O 1
ATOM 4085 N N . PHE B 1 24 ? -22.142 15.985 191.204 1.00 82.87 24 PHE 2 N 1
ATOM 4086 C CA . PHE B 1 24 ? -22.734 16.660 190.051 1.00 79.82 24 PHE 2 CA 1
ATOM 4087 C C . PHE B 1 24 ? -23.887 15.851 189.460 1.00 81.32 24 PHE 2 C 1
ATOM 4088 O O . PHE B 1 24 ? -23.666 14.829 188.815 1.00 81.79 24 PHE 2 O 1
ATOM 4096 N N . GLY B 1 25 ? -25.116 16.313 189.671 1.00 82.98 25 GLY 2 N 1
ATOM 4097 C CA . GLY B 1 25 ? -26.269 15.596 189.151 1.00 84.65 25 GLY 2 CA 1
ATOM 4098 C C . GLY B 1 25 ? -26.173 15.353 187.660 1.00 86.39 25 GLY 2 C 1
ATOM 4099 O O . GLY B 1 25 ? -25.235 15.821 187.025 1.00 87.68 25 GLY 2 O 1
ATOM 4100 N N . SER B 1 26 ? -27.125 14.615 187.094 1.00 86.85 26 SER 2 N 1
ATOM 4101 C CA . SER B 1 26 ? -27.108 14.358 185.655 1.00 87.02 26 SER 2 CA 1
ATOM 4102 C C . SER B 1 26 ? -27.207 15.690 184.929 1.00 86.03 26 SER 2 C 1
ATOM 4103 O O . SER B 1 26 ? -27.567 16.703 185.530 1.00 86.11 26 SER 2 O 1
ATOM 4106 N N . GLY B 1 27 ? -26.905 15.692 183.637 1.00 84.40 27 GLY 2 N 1
ATOM 4107 C CA . GLY B 1 27 ? -26.926 16.940 182.898 1.00 82.06 27 GLY 2 CA 1
ATOM 4108 C C . GLY B 1 27 ? -25.609 17.597 183.258 1.00 79.64 27 GLY 2 C 1
ATOM 4109 O O . GLY B 1 27 ? -25.356 18.768 182.964 1.00 79.38 27 GLY 2 O 1
ATOM 4110 N N . SER B 1 28 ? -24.775 16.797 183.920 1.00 76.46 28 SER 2 N 1
ATOM 4111 C CA . SER B 1 28 ? -23.447 17.185 184.378 1.00 72.77 28 SER 2 CA 1
ATOM 4112 C C . SER B 1 28 ? -22.539 15.959 184.290 1.00 69.32 28 SER 2 C 1
ATOM 4113 O O . SER B 1 28 ? -22.886 14.889 184.778 1.00 69.34 28 SER 2 O 1
ATOM 4116 N N . ARG B 1 29 ? -21.373 16.131 183.678 1.00 65.53 29 ARG 2 N 1
ATOM 4117 C CA . ARG B 1 29 ? -20.423 15.045 183.484 1.00 61.24 29 ARG 2 CA 1
ATOM 4118 C C . ARG B 1 29 ? -18.993 15.536 183.615 1.00 58.72 29 ARG 2 C 1
ATOM 4119 O O . ARG B 1 29 ? -18.584 16.436 182.890 1.00 59.58 29 ARG 2 O 1
ATOM 4127 N N . ILE B 1 30 ? -18.227 14.952 184.529 1.00 56.09 30 ILE 2 N 1
ATOM 4128 C CA . ILE B 1 30 ? -16.844 15.382 184.692 1.00 54.22 30 ILE 2 CA 1
ATOM 4129 C C . ILE B 1 30 ? -16.094 15.197 183.383 1.00 53.50 30 ILE 2 C 1
ATOM 4130 O O . ILE B 1 30 ? -16.208 14.160 182.728 1.00 52.72 30 ILE 2 O 1
ATOM 4135 N N . VAL B 1 31 ? -15.330 16.217 183.006 1.00 53.75 31 VAL 2 N 1
ATOM 4136 C CA . VAL B 1 31 ? -14.547 16.187 181.779 1.00 53.05 31 VAL 2 CA 1
ATOM 4137 C C . VAL B 1 31 ? -13.077 16.005 182.105 1.00 53.60 31 VAL 2 C 1
ATOM 4138 O O . VAL B 1 31 ? -12.319 15.421 181.332 1.00 54.22 31 VAL 2 O 1
ATOM 4142 N N . GLU B 1 32 ? -12.676 16.518 183.257 1.00 53.06 32 GLU 2 N 1
ATOM 4143 C CA . GLU B 1 32 ? -11.298 16.403 183.683 1.00 52.78 32 GLU 2 CA 1
ATOM 4144 C C . GLU B 1 32 ? -11.146 16.890 185.114 1.00 53.83 32 GLU 2 C 1
ATOM 4145 O O . GLU B 1 32 ? -11.845 17.805 185.556 1.00 54.02 32 GLU 2 O 1
ATOM 4151 N N . GLU B 1 33 ? -10.230 16.253 185.832 1.00 54.92 33 GLU 2 N 1
ATOM 4152 C CA . GLU B 1 33 ? -9.949 16.577 187.222 1.00 55.51 33 GLU 2 CA 1
ATOM 4153 C C . GLU B 1 33 ? -8.435 16.707 187.386 1.00 54.11 33 GLU 2 C 1
ATOM 4154 O O . GLU B 1 33 ? -7.667 16.118 186.619 1.00 53.28 33 GLU 2 O 1
ATOM 4160 N N . TYR B 1 34 ? -7.999 17.491 188.365 1.00 53.08 34 TYR 2 N 1
ATOM 4161 C CA . TYR B 1 34 ? -6.571 17.652 188.585 1.00 53.52 34 TYR 2 CA 1
ATOM 4162 C C . TYR B 1 34 ? -6.220 18.517 189.785 1.00 53.72 34 TYR 2 C 1
ATOM 4163 O O . TYR B 1 34 ? -6.812 19.563 190.027 1.00 53.53 34 TYR 2 O 1
ATOM 4172 N N . TRP B 1 35 ? -5.248 18.057 190.553 1.00 55.05 35 TRP 2 N 1
ATOM 4173 C CA . TRP B 1 35 ? -4.825 18.795 191.719 1.00 57.48 35 TRP 2 CA 1
ATOM 4174 C C . TRP B 1 35 ? -4.320 20.160 191.316 1.00 56.81 35 TRP 2 C 1
ATOM 4175 O O . TRP B 1 35 ? -3.639 20.302 190.304 1.00 57.02 35 TRP 2 O 1
ATOM 4186 N N . ILE B 1 36 ? -4.669 21.167 192.101 1.00 56.74 36 ILE 2 N 1
ATOM 4187 C CA . ILE B 1 36 ? -4.162 22.498 191.847 1.00 56.49 36 ILE 2 CA 1
ATOM 4188 C C . ILE B 1 36 ? -3.008 22.550 192.828 1.00 57.37 36 ILE 2 C 1
ATOM 4189 O O . ILE B 1 36 ? -1.898 22.945 192.484 1.00 57.50 36 ILE 2 O 1
ATOM 4194 N N . GLN B 1 37 ? -3.279 22.105 194.051 1.00 58.88 37 GLN 2 N 1
ATOM 4195 C CA . GLN B 1 37 ? -2.270 22.072 195.104 1.00 61.00 37 GLN 2 CA 1
ATOM 4196 C C . GLN B 1 37 ? -2.638 20.986 196.116 1.00 62.18 37 GLN 2 C 1
ATOM 4197 O O . GLN B 1 37 ? -3.241 21.283 197.147 1.00 62.26 37 GLN 2 O 1
ATOM 4203 N N . GLU B 1 38 ? -2.279 19.733 195.833 1.00 63.74 38 GLU 2 N 1
ATOM 4204 C CA . GLU B 1 38 ? -2.622 18.650 196.751 1.00 65.00 38 GLU 2 CA 1
ATOM 4205 C C . GLU B 1 38 ? -1.912 18.727 198.088 1.00 64.87 38 GLU 2 C 1
ATOM 4206 O O . GLU B 1 38 ? -0.781 19.209 198.182 1.00 63.21 38 GLU 2 O 1
ATOM 4212 N N . PRO B 1 39 ? -2.565 18.210 199.140 1.00 65.10 39 PRO 2 N 1
ATOM 4213 C CA . PRO B 1 39 ? -3.893 17.586 199.056 1.00 65.37 39 PRO 2 CA 1
ATOM 4214 C C . PRO B 1 39 ? -5.089 18.489 199.371 1.00 65.80 39 PRO 2 C 1
ATOM 4215 O O . PRO B 1 39 ? -6.133 17.987 199.795 1.00 66.87 39 PRO 2 O 1
ATOM 4219 N N . PHE B 1 40 ? -4.956 19.797 199.147 1.00 64.87 40 PHE 2 N 1
ATOM 4220 C CA . PHE B 1 40 ? -6.028 20.739 199.470 1.00 64.57 40 PHE 2 CA 1
ATOM 4221 C C . PHE B 1 40 ? -6.997 21.095 198.351 1.00 64.00 40 PHE 2 C 1
ATOM 4222 O O . PHE B 1 40 ? -8.195 20.814 198.435 1.00 64.28 40 PHE 2 O 1
ATOM 4230 N N . THR B 1 41 ? -6.471 21.741 197.317 1.00 62.93 41 THR 2 N 1
ATOM 4231 C CA . THR B 1 41 ? -7.274 22.181 196.183 1.00 60.60 41 THR 2 CA 1
ATOM 4232 C C . THR B 1 41 ? -7.247 21.212 195.005 1.00 58.58 41 THR 2 C 1
ATOM 4233 O O . THR B 1 41 ? -6.333 20.398 194.863 1.00 58.32 41 THR 2 O 1
ATOM 4237 N N . LYS B 1 42 ? -8.259 21.327 194.154 1.00 56.22 42 LYS 2 N 1
ATOM 4238 C CA . LYS B 1 42 ? -8.387 20.473 192.985 1.00 54.17 42 LYS 2 CA 1
ATOM 4239 C C . LYS B 1 42 ? -9.411 21.100 192.026 1.00 53.65 42 LYS 2 C 1
ATOM 4240 O O . LYS B 1 42 ? -10.453 21.585 192.458 1.00 54.40 42 LYS 2 O 1
ATOM 4246 N N . ALA B 1 43 ? -9.112 21.102 190.730 1.00 52.40 43 ALA 2 N 1
ATOM 4247 C CA . ALA B 1 43 ? -10.031 21.665 189.741 1.00 50.00 43 ALA 2 CA 1
ATOM 4248 C C . ALA B 1 43 ? -10.777 20.543 189.054 1.00 48.66 43 ALA 2 C 1
ATOM 4249 O O . ALA B 1 43 ? -10.203 19.499 188.762 1.00 48.10 43 ALA 2 O 1
ATOM 4251 N N . ILE B 1 44 ? -12.061 20.753 188.805 1.00 47.90 44 ILE 2 N 1
ATOM 4252 C CA . ILE B 1 44 ? -12.858 19.738 188.139 1.00 48.72 44 ILE 2 CA 1
ATOM 4253 C C . ILE B 1 44 ? -13.679 20.377 187.047 1.00 49.13 44 ILE 2 C 1
ATOM 4254 O O . ILE B 1 44 ? -14.709 21.002 187.324 1.00 50.17 44 ILE 2 O 1
ATOM 4259 N N . ILE B 1 45 ? -13.217 20.231 185.808 1.00 48.34 45 ILE 2 N 1
ATOM 4260 C CA . ILE B 1 45 ? -13.922 20.787 184.667 1.00 47.42 45 ILE 2 CA 1
ATOM 4261 C C . ILE B 1 45 ? -15.154 19.914 184.485 1.00 48.82 45 ILE 2 C 1
ATOM 4262 O O . ILE B 1 45 ? -15.043 18.731 184.169 1.00 48.76 45 ILE 2 O 1
ATOM 4267 N N . VAL B 1 46 ? -16.329 20.485 184.711 1.00 50.16 46 VAL 2 N 1
ATOM 4268 C CA . VAL B 1 46 ? -17.553 19.715 184.569 1.00 51.80 46 VAL 2 CA 1
ATOM 4269 C C . VAL B 1 46 ? -18.375 20.174 183.386 1.00 53.66 46 VAL 2 C 1
ATOM 4270 O O . VAL B 1 46 ? -18.532 21.372 183.155 1.00 55.15 46 VAL 2 O 1
ATOM 4274 N N . GLU B 1 47 ? -18.922 19.215 182.651 1.00 54.87 47 GLU 2 N 1
ATOM 4275 C CA . GLU B 1 47 ? -19.712 19.540 181.478 1.00 56.15 47 GLU 2 CA 1
ATOM 4276 C C . GLU B 1 47 ? -21.218 19.508 181.706 1.00 57.95 47 GLU 2 C 1
ATOM 4277 O O . GLU B 1 47 ? -21.799 18.437 181.847 1.00 58.03 47 GLU 2 O 1
ATOM 4283 N N . ASN B 1 48 ? -21.849 20.680 181.748 1.00 61.08 48 ASN 2 N 1
ATOM 4284 C CA . ASN B 1 48 ? -23.300 20.737 181.878 1.00 64.44 48 ASN 2 CA 1
ATOM 4285 C C . ASN B 1 48 ? -23.755 20.519 180.443 1.00 65.09 48 ASN 2 C 1
ATOM 4286 O O . ASN B 1 48 ? -24.015 21.476 179.712 1.00 65.16 48 ASN 2 O 1
ATOM 4291 N N . GLU B 1 49 ? -23.811 19.248 180.050 1.00 66.79 49 GLU 2 N 1
ATOM 4292 C CA . GLU B 1 49 ? -24.190 18.831 178.702 1.00 68.86 49 GLU 2 CA 1
ATOM 4293 C C . GLU B 1 49 ? -25.514 19.372 178.173 1.00 69.36 49 GLU 2 C 1
ATOM 4294 O O . GLU B 1 49 ? -25.738 19.374 176.964 1.00 69.39 49 GLU 2 O 1
ATOM 4300 N N . ASP B 1 50 ? -26.391 19.823 179.066 1.00 70.78 50 ASP 2 N 1
ATOM 4301 C CA . ASP B 1 50 ? -27.677 20.393 178.659 1.00 72.05 50 ASP 2 CA 1
ATOM 4302 C C . ASP B 1 50 ? -27.379 21.719 177.952 1.00 70.97 50 ASP 2 C 1
ATOM 4303 O O . ASP B 1 50 ? -27.987 22.054 176.936 1.00 70.99 50 ASP 2 O 1
ATOM 4308 N N . GLU B 1 51 ? -26.423 22.456 178.512 1.00 69.43 51 GLU 2 N 1
ATOM 4309 C CA . GLU B 1 51 ? -25.998 23.750 177.995 1.00 66.93 51 GLU 2 CA 1
ATOM 4310 C C . GLU B 1 51 ? -24.698 23.633 177.208 1.00 64.44 51 GLU 2 C 1
ATOM 4311 O O . GLU B 1 51 ? -23.980 24.612 177.023 1.00 64.55 51 GLU 2 O 1
ATOM 4317 N N . PHE B 1 52 ? -24.396 22.422 176.767 1.00 61.51 52 PHE 2 N 1
ATOM 4318 C CA . PHE B 1 52 ? -23.197 22.143 175.989 1.00 59.46 52 PHE 2 CA 1
ATOM 4319 C C . PHE B 1 52 ? -21.976 23.020 176.277 1.00 57.12 52 PHE 2 C 1
ATOM 4320 O O . PHE B 1 52 ? -21.332 23.519 175.354 1.00 56.24 52 PHE 2 O 1
ATOM 4328 N N . ARG B 1 53 ? -21.651 23.204 177.552 1.00 54.80 53 ARG 2 N 1
ATOM 4329 C CA . ARG B 1 53 ? -20.487 24.001 177.925 1.00 52.36 53 ARG 2 CA 1
ATOM 4330 C C . ARG B 1 53 ? -19.857 23.408 179.174 1.00 50.96 53 ARG 2 C 1
ATOM 4331 O O . ARG B 1 53 ? -20.466 22.579 179.840 1.00 52.05 53 ARG 2 O 1
ATOM 4339 N N . ASN B 1 54 ? -18.637 23.825 179.493 1.00 48.39 54 ASN 2 N 1
ATOM 4340 C CA . ASN B 1 54 ? -17.972 23.333 180.697 1.00 46.14 54 ASN 2 CA 1
ATOM 4341 C C . ASN B 1 54 ? -18.155 24.351 181.824 1.00 43.75 54 ASN 2 C 1
ATOM 4342 O O . ASN B 1 54 ? -18.717 25.422 181.596 1.00 43.40 54 ASN 2 O 1
ATOM 4347 N N . VAL B 1 55 ? -17.706 24.022 183.034 1.00 41.23 55 VAL 2 N 1
ATOM 4348 C CA . VAL B 1 55 ? -17.852 24.949 184.157 1.00 39.22 55 VAL 2 CA 1
ATOM 4349 C C . VAL B 1 55 ? -16.895 24.713 185.308 1.00 38.57 55 VAL 2 C 1
ATOM 4350 O O . VAL B 1 55 ? -17.230 24.039 186.272 1.00 40.53 55 VAL 2 O 1
ATOM 4354 N N . TYR B 1 56 ? -15.715 25.308 185.215 1.00 36.44 56 TYR 2 N 1
ATOM 4355 C CA . TYR B 1 56 ? -14.684 25.192 186.240 1.00 34.33 56 TYR 2 CA 1
ATOM 4356 C C . TYR B 1 56 ? -15.170 25.168 187.700 1.00 34.22 56 TYR 2 C 1
ATOM 4357 O O . TYR B 1 56 ? -15.776 26.132 188.179 1.00 31.78 56 TYR 2 O 1
ATOM 4366 N N . TYR B 1 57 ? -14.883 24.066 188.397 1.00 35.90 57 TYR 2 N 1
ATOM 4367 C CA . TYR B 1 57 ? -15.239 23.898 189.811 1.00 37.73 57 TYR 2 CA 1
ATOM 4368 C C . TYR B 1 57 ? -14.001 23.928 190.710 1.00 37.33 57 TYR 2 C 1
ATOM 4369 O O . TYR B 1 57 ? -13.201 22.996 190.695 1.00 36.38 57 TYR 2 O 1
ATOM 4378 N N . ALA B 1 58 ? -13.830 24.992 191.485 1.00 37.85 58 ALA 2 N 1
ATOM 4379 C CA . ALA B 1 58 ? -12.681 25.067 192.380 1.00 38.99 58 ALA 2 CA 1
ATOM 4380 C C . ALA B 1 58 ? -13.029 24.183 193.555 1.00 40.30 58 ALA 2 C 1
ATOM 4381 O O . ALA B 1 58 ? -13.974 24.472 194.282 1.00 41.50 58 ALA 2 O 1
ATOM 4383 N N . LEU B 1 59 ? -12.285 23.101 193.741 1.00 42.29 59 LEU 2 N 1
ATOM 4384 C CA . LEU B 1 59 ? -12.570 22.201 194.845 1.00 43.40 59 LEU 2 CA 1
ATOM 4385 C C . LEU B 1 59 ? -11.628 22.385 196.024 1.00 44.53 59 LEU 2 C 1
ATOM 4386 O O . LEU B 1 59 ? -10.406 22.242 195.903 1.00 43.04 59 LEU 2 O 1
ATOM 4391 N N . GLU B 1 60 ? -12.213 22.696 197.174 1.00 47.29 60 GLU 2 N 1
ATOM 4392 C CA . GLU B 1 60 ? -11.447 22.908 198.389 1.00 50.57 60 GLU 2 CA 1
ATOM 4393 C C . GLU B 1 60 ? -11.855 21.922 199.479 1.00 53.34 60 GLU 2 C 1
ATOM 4394 O O . GLU B 1 60 ? -12.916 21.298 199.398 1.00 53.61 60 GLU 2 O 1
ATOM 4400 N N . PRO B 1 61 ? -11.011 21.763 200.515 1.00 55.22 61 PRO 2 N 1
ATOM 4401 C CA . PRO B 1 61 ? -11.322 20.834 201.609 1.00 57.35 61 PRO 2 CA 1
ATOM 4402 C C . PRO B 1 61 ? -12.662 21.150 202.259 1.00 59.91 61 PRO 2 C 1
ATOM 4403 O O . PRO B 1 61 ? -12.864 22.247 202.777 1.00 58.82 61 PRO 2 O 1
ATOM 4407 N N . THR B 1 62 ? -13.564 20.171 202.229 1.00 64.23 62 THR 2 N 1
ATOM 4408 C CA . THR B 1 62 ? -14.919 20.306 202.770 1.00 69.08 62 THR 2 CA 1
ATOM 4409 C C . THR B 1 62 ? -15.065 20.574 204.271 1.00 71.56 62 THR 2 C 1
ATOM 4410 O O . THR B 1 62 ? -14.347 20.009 205.097 1.00 72.12 62 THR 2 O 1
ATOM 4414 N N . VAL B 1 63 ? -16.019 21.440 204.607 1.00 74.41 63 VAL 2 N 1
ATOM 4415 C CA . VAL B 1 63 ? -16.306 21.797 205.992 1.00 77.46 63 VAL 2 CA 1
ATOM 4416 C C . VAL B 1 63 ? -17.813 21.908 206.185 1.00 79.96 63 VAL 2 C 1
ATOM 4417 O O . VAL B 1 63 ? -18.548 22.191 205.239 1.00 80.67 63 VAL 2 O 1
ATOM 4421 N N . SER B 1 64 ? -18.269 21.691 207.413 1.00 82.51 64 SER 2 N 1
ATOM 4422 C CA . SER B 1 64 ? -19.693 21.758 207.721 1.00 84.41 64 SER 2 CA 1
ATOM 4423 C C . SER B 1 64 ? -20.094 23.113 208.286 1.00 85.07 64 SER 2 C 1
ATOM 4424 O O . SER B 1 64 ? -19.257 23.876 208.772 1.00 85.56 64 SER 2 O 1
ATOM 4427 N N . SER B 1 65 ? -21.389 23.398 208.223 1.00 85.40 65 SER 2 N 1
ATOM 4428 C CA . SER B 1 65 ? -21.924 24.647 208.737 1.00 85.63 65 SER 2 CA 1
ATOM 4429 C C . SER B 1 65 ? -21.381 24.871 210.144 1.00 85.02 65 SER 2 C 1
ATOM 4430 O O . SER B 1 65 ? -21.132 26.005 210.553 1.00 86.17 65 SER 2 O 1
ATOM 4433 N N . GLU B 1 66 ? -21.193 23.780 210.881 1.00 83.59 66 GLU 2 N 1
ATOM 4434 C CA . GLU B 1 66 ? -20.669 23.862 212.240 1.00 82.40 66 GLU 2 CA 1
ATOM 4435 C C . GLU B 1 66 ? -19.167 24.109 212.238 1.00 81.16 66 GLU 2 C 1
ATOM 4436 O O . GLU B 1 66 ? -18.671 24.979 212.955 1.00 81.27 66 GLU 2 O 1
ATOM 4442 N N . GLU B 1 67 ? -18.453 23.333 211.426 1.00 79.39 67 GLU 2 N 1
ATOM 4443 C CA . GLU B 1 67 ? -17.001 23.429 211.334 1.00 77.82 67 GLU 2 CA 1
ATOM 4444 C C . GLU B 1 67 ? -16.525 24.814 210.926 1.00 76.41 67 GLU 2 C 1
ATOM 4445 O O . GLU B 1 67 ? -15.774 25.463 211.660 1.00 75.78 67 GLU 2 O 1
ATOM 4451 N N . ALA B 1 68 ? -16.969 25.267 209.759 1.00 74.94 68 ALA 2 N 1
ATOM 4452 C CA . ALA B 1 68 ? -16.592 26.584 209.262 1.00 73.45 68 ALA 2 CA 1
ATOM 4453 C C . ALA B 1 68 ? -16.817 27.640 210.347 1.00 71.76 68 ALA 2 C 1
ATOM 4454 O O . ALA B 1 68 ? -16.030 28.574 210.494 1.00 71.26 68 ALA 2 O 1
ATOM 4456 N N . GLU B 1 69 ? -17.896 27.482 211.103 1.00 70.17 69 GLU 2 N 1
ATOM 4457 C CA . GLU B 1 69 ? -18.206 28.411 212.174 1.00 68.77 69 GLU 2 CA 1
ATOM 4458 C C . GLU B 1 69 ? -17.065 28.381 213.189 1.00 68.21 69 GLU 2 C 1
ATOM 4459 O O . GLU B 1 69 ? -16.666 29.416 213.722 1.00 68.71 69 GLU 2 O 1
ATOM 4461 N N . VAL B 1 70 ? -16.534 27.191 213.451 1.00 67.77 70 VAL 2 N 1
ATOM 4462 C CA . VAL B 1 70 ? -15.441 27.050 214.402 1.00 67.81 70 VAL 2 CA 1
ATOM 4463 C C . VAL B 1 70 ? -14.181 27.682 213.833 1.00 67.06 70 VAL 2 C 1
ATOM 4464 O O . VAL B 1 70 ? -13.437 28.365 214.539 1.00 66.34 70 VAL 2 O 1
ATOM 4468 N N . ILE B 1 71 ? -13.948 27.447 212.546 1.00 66.91 71 ILE 2 N 1
ATOM 4469 C CA . ILE B 1 71 ? -12.784 28.005 211.871 1.00 66.24 71 ILE 2 CA 1
ATOM 4470 C C . ILE B 1 71 ? -12.826 29.517 212.025 1.00 67.17 71 ILE 2 C 1
ATOM 4471 O O . ILE B 1 71 ? -11.926 30.123 212.603 1.00 66.89 71 ILE 2 O 1
ATOM 4476 N N . SER B 1 72 ? -13.893 30.109 211.501 1.00 68.37 72 SER 2 N 1
ATOM 4477 C CA . SER B 1 72 ? -14.099 31.545 211.559 1.00 69.48 72 SER 2 CA 1
ATOM 4478 C C . SER B 1 72 ? -13.846 32.077 212.962 1.00 69.84 72 SER 2 C 1
ATOM 4479 O O . SER B 1 72 ? -13.391 33.208 213.129 1.00 69.61 72 SER 2 O 1
ATOM 4482 N N . ALA B 1 73 ? -14.141 31.255 213.965 1.00 70.50 73 ALA 2 N 1
ATOM 4483 C CA . ALA B 1 73 ? -13.942 31.636 215.362 1.00 71.98 73 ALA 2 CA 1
ATOM 4484 C C . ALA B 1 73 ? -12.463 31.890 215.680 1.00 73.14 73 ALA 2 C 1
ATOM 4485 O O . ALA B 1 73 ? -12.115 32.891 216.317 1.00 72.78 73 ALA 2 O 1
ATOM 4487 N N . LEU B 1 74 ? -11.600 30.976 215.238 1.00 74.18 74 LEU 2 N 1
ATOM 4488 C CA . LEU B 1 74 ? -10.161 31.097 215.461 1.00 74.97 74 LEU 2 CA 1
ATOM 4489 C C . LEU B 1 74 ? -9.607 32.293 214.694 1.00 75.71 74 LEU 2 C 1
ATOM 4490 O O . LEU B 1 74 ? -8.753 33.021 215.195 1.00 76.07 74 LEU 2 O 1
ATOM 4495 N N . TYR B 1 75 ? -10.098 32.486 213.474 1.00 76.77 75 TYR 2 N 1
ATOM 4496 C CA . TYR B 1 75 ? -9.652 33.587 212.623 1.00 78.20 75 TYR 2 CA 1
ATOM 4497 C C . TYR B 1 75 ? -9.821 34.921 213.333 1.00 79.29 75 TYR 2 C 1
ATOM 4498 O O . TYR B 1 75 ? -8.988 35.815 213.197 1.00 79.37 75 TYR 2 O 1
ATOM 4507 N N . ASP B 1 76 ? -10.910 35.047 214.084 1.00 80.64 76 ASP 2 N 1
ATOM 4508 C CA . ASP B 1 76 ? -11.196 36.274 214.811 1.00 81.55 76 ASP 2 CA 1
ATOM 4509 C C . ASP B 1 76 ? -10.127 36.550 215.853 1.00 81.19 76 ASP 2 C 1
ATOM 4510 O O . ASP B 1 76 ? -9.696 37.691 216.016 1.00 81.26 76 ASP 2 O 1
ATOM 4515 N N . ASP B 1 77 ? -9.701 35.511 216.562 1.00 80.92 77 ASP 2 N 1
ATOM 4516 C CA . ASP B 1 77 ? -8.663 35.672 217.574 1.00 81.38 77 ASP 2 CA 1
ATOM 4517 C C . ASP B 1 77 ? -7.331 35.931 216.887 1.00 80.83 77 ASP 2 C 1
ATOM 4518 O O . ASP B 1 77 ? -6.709 36.980 217.080 1.00 81.15 77 ASP 2 O 1
ATOM 4523 N N . LEU B 1 78 ? -6.906 34.966 216.079 1.00 79.68 78 LEU 2 N 1
ATOM 4524 C CA . LEU B 1 78 ? -5.657 35.065 215.344 1.00 78.79 78 LEU 2 CA 1
ATOM 4525 C C . LEU B 1 78 ? -5.572 36.404 214.619 1.00 78.36 78 LEU 2 C 1
ATOM 4526 O O . LEU B 1 78 ? -4.490 36.962 214.451 1.00 78.18 78 LEU 2 O 1
ATOM 4531 N N . LYS B 1 79 ? -6.726 36.914 214.203 1.00 78.83 79 LYS 2 N 1
ATOM 4532 C CA . LYS B 1 79 ? -6.811 38.196 213.514 1.00 79.23 79 LYS 2 CA 1
ATOM 4533 C C . LYS B 1 79 ? -6.153 39.302 214.334 1.00 79.87 79 LYS 2 C 1
ATOM 4534 O O . LYS B 1 79 ? -5.590 40.242 213.772 1.00 79.19 79 LYS 2 O 1
ATOM 4540 N N . LYS B 1 80 ? -6.244 39.189 215.660 1.00 81.58 80 LYS 2 N 1
ATOM 4541 C CA . LYS B 1 80 ? -5.652 40.169 216.576 1.00 83.50 80 LYS 2 CA 1
ATOM 4542 C C . LYS B 1 80 ? -4.152 40.322 216.323 1.00 84.06 80 LYS 2 C 1
ATOM 4543 O O . LYS B 1 80 ? -3.611 41.433 216.328 1.00 83.72 80 LYS 2 O 1
ATOM 4549 N N . ILE B 1 81 ? -3.487 39.190 216.123 1.00 85.09 81 ILE 2 N 1
ATOM 4550 C CA . ILE B 1 81 ? -2.060 39.172 215.852 1.00 85.92 81 ILE 2 CA 1
ATOM 4551 C C . ILE B 1 81 ? -1.822 39.967 214.572 1.00 87.95 81 ILE 2 C 1
ATOM 4552 O O . ILE B 1 81 ? -2.508 39.760 213.570 1.00 89.36 81 ILE 2 O 1
ATOM 4557 N N . LEU B 1 82 ? -0.856 40.879 214.605 1.00 89.40 82 LEU 2 N 1
ATOM 4558 C CA . LEU B 1 82 ? -0.561 41.699 213.437 1.00 90.56 82 LEU 2 CA 1
ATOM 4559 C C . LEU B 1 82 ? 0.536 41.069 212.587 1.00 91.66 82 LEU 2 C 1
ATOM 4560 O O . LEU B 1 82 ? 0.445 41.040 211.361 1.00 91.97 82 LEU 2 O 1
ATOM 4565 N N . VAL B 1 83 ? 1.568 40.565 213.254 1.00 92.46 83 VAL 2 N 1
ATOM 4566 C CA . VAL B 1 83 ? 2.702 39.939 212.589 1.00 93.52 83 VAL 2 CA 1
ATOM 4567 C C . VAL B 1 83 ? 2.302 39.074 211.399 1.00 94.53 83 VAL 2 C 1
ATOM 4568 O O . VAL B 1 83 ? 2.699 39.345 210.267 1.00 95.43 83 VAL 2 O 1
ATOM 4572 N N . LEU B 1 84 ? 1.512 38.036 211.656 1.00 94.77 84 LEU 2 N 1
ATOM 4573 C CA . LEU B 1 84 ? 1.088 37.123 210.600 1.00 95.20 84 LEU 2 CA 1
ATOM 4574 C C . LEU B 1 84 ? 0.335 37.773 209.438 1.00 95.67 84 LEU 2 C 1
ATOM 4575 O O . LEU B 1 84 ? 0.197 37.172 208.370 1.00 95.87 84 LEU 2 O 1
ATOM 4580 N N . GLN B 1 85 ? -0.150 38.994 209.638 1.00 95.79 85 GLN 2 N 1
ATOM 4581 C CA . GLN B 1 85 ? -0.867 39.696 208.578 1.00 95.51 85 GLN 2 CA 1
ATOM 4582 C C . GLN B 1 85 ? -0.014 40.860 208.070 1.00 94.98 85 GLN 2 C 1
ATOM 4583 O O . GLN B 1 85 ? -0.515 41.805 207.458 1.00 94.43 85 GLN 2 O 1
ATOM 4589 N N . ASP B 1 86 ? 1.287 40.767 208.332 1.00 94.53 86 ASP 2 N 1
ATOM 4590 C CA . ASP B 1 86 ? 2.256 41.777 207.922 1.00 94.37 86 ASP 2 CA 1
ATOM 4591 C C . ASP B 1 86 ? 3.092 41.255 206.757 1.00 94.17 86 ASP 2 C 1
ATOM 4592 O O . ASP B 1 86 ? 3.752 40.221 206.864 1.00 93.82 86 ASP 2 O 1
ATOM 4597 N N . VAL B 1 87 ? 3.058 41.987 205.648 1.00 93.59 87 VAL 2 N 1
ATOM 4598 C CA . VAL B 1 87 ? 3.779 41.622 204.430 1.00 92.37 87 VAL 2 CA 1
ATOM 4599 C C . VAL B 1 87 ? 5.311 41.662 204.511 1.00 91.18 87 VAL 2 C 1
ATOM 4600 O O . VAL B 1 87 ? 5.993 40.860 203.867 1.00 90.03 87 VAL 2 O 1
ATOM 4604 N N . SER B 1 88 ? 5.847 42.594 205.294 1.00 90.61 88 SER 2 N 1
ATOM 4605 C CA . SER B 1 88 ? 7.295 42.745 205.446 1.00 89.85 88 SER 2 CA 1
ATOM 4606 C C . SER B 1 88 ? 7.953 41.552 206.137 1.00 89.75 88 SER 2 C 1
ATOM 4607 O O . SER B 1 88 ? 9.178 41.411 206.125 1.00 89.23 88 SER 2 O 1
ATOM 4610 N N . VAL B 1 89 ? 7.129 40.696 206.732 1.00 89.61 89 VAL 2 N 1
ATOM 4611 C CA . VAL B 1 89 ? 7.618 39.521 207.441 1.00 88.73 89 VAL 2 CA 1
ATOM 4612 C C . VAL B 1 89 ? 7.747 38.299 206.545 1.00 87.79 89 VAL 2 C 1
ATOM 4613 O O . VAL B 1 89 ? 6.989 38.114 205.591 1.00 87.51 89 VAL 2 O 1
ATOM 4617 N N . ASP B 1 90 ? 8.725 37.466 206.870 1.00 87.39 90 ASP 2 N 1
ATOM 4618 C CA . ASP B 1 90 ? 8.987 36.250 206.124 1.00 87.43 90 ASP 2 CA 1
ATOM 4619 C C . ASP B 1 90 ? 7.806 35.306 206.313 1.00 86.32 90 ASP 2 C 1
ATOM 4620 O O . ASP B 1 90 ? 7.470 34.931 207.435 1.00 85.73 90 ASP 2 O 1
ATOM 4625 N N . LEU B 1 91 ? 7.174 34.933 205.208 1.00 85.52 91 LEU 2 N 1
ATOM 4626 C CA . LEU B 1 91 ? 6.032 34.032 205.252 1.00 84.76 91 LEU 2 CA 1
ATOM 4627 C C . LEU B 1 91 ? 6.294 32.832 206.152 1.00 84.13 91 LEU 2 C 1
ATOM 4628 O O . LEU B 1 91 ? 5.428 32.423 206.918 1.00 84.88 91 LEU 2 O 1
ATOM 4633 N N . GLU B 1 92 ? 7.499 32.280 206.063 1.00 83.47 92 GLU 2 N 1
ATOM 4634 C CA . GLU B 1 92 ? 7.873 31.113 206.854 1.00 82.95 92 GLU 2 CA 1
ATOM 4635 C C . GLU B 1 92 ? 7.740 31.272 208.369 1.00 83.14 92 GLU 2 C 1
ATOM 4636 O O . GLU B 1 92 ? 7.150 30.418 209.030 1.00 82.75 92 GLU 2 O 1
ATOM 4638 N N . GLU B 1 93 ? 8.276 32.352 208.931 1.00 83.80 93 GLU 2 N 1
ATOM 4639 C CA . GLU B 1 93 ? 8.188 32.517 210.376 1.00 84.37 93 GLU 2 CA 1
ATOM 4640 C C . GLU B 1 93 ? 6.815 32.956 210.860 1.00 83.72 93 GLU 2 C 1
ATOM 4641 O O . GLU B 1 93 ? 6.415 32.612 211.969 1.00 84.49 93 GLU 2 O 1
ATOM 4647 N N . ARG B 1 94 ? 6.088 33.717 210.049 1.00 82.64 94 ARG 2 N 1
ATOM 4648 C CA . ARG B 1 94 ? 4.755 34.126 210.469 1.00 81.75 94 ARG 2 CA 1
ATOM 4649 C C . ARG B 1 94 ? 3.803 32.975 210.198 1.00 80.59 94 ARG 2 C 1
ATOM 4650 O O . ARG B 1 94 ? 2.646 33.000 210.611 1.00 80.42 94 ARG 2 O 1
ATOM 4658 N N . ALA B 1 95 ? 4.306 31.958 209.507 1.00 80.24 95 ALA 2 N 1
ATOM 4659 C CA . ALA B 1 95 ? 3.513 30.772 209.209 1.00 79.97 95 ALA 2 CA 1
ATOM 4660 C C . ALA B 1 95 ? 3.539 29.921 210.471 1.00 79.28 95 ALA 2 C 1
ATOM 4661 O O . ALA B 1 95 ? 2.664 29.081 210.695 1.00 79.28 95 ALA 2 O 1
ATOM 4663 N N . GLU B 1 96 ? 4.562 30.152 211.288 1.00 78.28 96 GLU 2 N 1
ATOM 4664 C CA . GLU B 1 96 ? 4.715 29.443 212.549 1.00 76.93 96 GLU 2 CA 1
ATOM 4665 C C . GLU B 1 96 ? 4.032 30.260 213.640 1.00 74.46 96 GLU 2 C 1
ATOM 4666 O O . GLU B 1 96 ? 3.386 29.709 214.529 1.00 74.00 96 GLU 2 O 1
ATOM 4672 N N . VAL B 1 97 ? 4.183 31.580 213.569 1.00 71.40 97 VAL 2 N 1
ATOM 4673 C CA . VAL B 1 97 ? 3.547 32.467 214.534 1.00 68.04 97 VAL 2 CA 1
ATOM 4674 C C . VAL B 1 97 ? 2.071 32.105 214.525 1.00 67.31 97 VAL 2 C 1
ATOM 4675 O O . VAL B 1 97 ? 1.338 32.408 215.462 1.00 68.32 97 VAL 2 O 1
ATOM 4679 N N . LEU B 1 98 ? 1.650 31.452 213.447 1.00 65.52 98 LEU 2 N 1
ATOM 4680 C CA . LEU B 1 98 ? 0.271 31.033 213.283 1.00 63.63 98 LEU 2 CA 1
ATOM 4681 C C . LEU B 1 98 ? 0.060 29.684 213.956 1.00 62.64 98 LEU 2 C 1
ATOM 4682 O O . LEU B 1 98 ? -0.795 29.553 214.826 1.00 63.00 98 LEU 2 O 1
ATOM 4687 N N . VAL B 1 99 ? 0.844 28.684 213.572 1.00 61.57 99 VAL 2 N 1
ATOM 4688 C CA . VAL B 1 99 ? 0.692 27.361 214.167 1.00 61.68 99 VAL 2 CA 1
ATOM 4689 C C . VAL B 1 99 ? 1.006 27.365 215.658 1.00 62.55 99 VAL 2 C 1
ATOM 4690 O O . VAL B 1 99 ? 0.328 26.701 216.440 1.00 62.85 99 VAL 2 O 1
ATOM 4694 N N . ARG B 1 100 ? 2.031 28.114 216.053 1.00 64.10 100 ARG 2 N 1
ATOM 4695 C CA . ARG B 1 100 ? 2.413 28.196 217.461 1.00 64.42 100 ARG 2 CA 1
ATOM 4696 C C . ARG B 1 100 ? 1.331 28.921 218.266 1.00 64.06 100 ARG 2 C 1
ATOM 4697 O O . ARG B 1 100 ? 1.186 28.699 219.466 1.00 63.96 100 ARG 2 O 1
ATOM 4699 N N . ALA B 1 101 ? 0.571 29.780 217.590 1.00 65.17 101 ALA 2 N 1
ATOM 4700 C CA . ALA B 1 101 ? -0.503 30.541 218.223 1.00 66.25 101 ALA 2 CA 1
ATOM 4701 C C . ALA B 1 101 ? -1.782 29.719 218.300 1.00 67.42 101 ALA 2 C 1
ATOM 4702 O O . ALA B 1 101 ? -2.560 29.862 219.242 1.00 67.72 101 ALA 2 O 1
ATOM 4704 N N . ILE B 1 102 ? -2.015 28.872 217.305 1.00 68.83 102 ILE 2 N 1
ATOM 4705 C CA . ILE B 1 102 ? -3.201 28.032 217.322 1.00 70.44 102 ILE 2 CA 1
ATOM 4706 C C . ILE B 1 102 ? -2.997 26.978 218.408 1.00 71.84 102 ILE 2 C 1
ATOM 4707 O O . ILE B 1 102 ? -3.955 26.446 218.970 1.00 72.37 102 ILE 2 O 1
ATOM 4712 N N . GLU B 1 103 ? -1.736 26.686 218.706 1.00 73.92 103 GLU 2 N 1
ATOM 4713 C CA . GLU B 1 103 ? -1.417 25.722 219.750 1.00 75.66 103 GLU 2 CA 1
ATOM 4714 C C . GLU B 1 103 ? -1.913 26.293 221.065 1.00 75.77 103 GLU 2 C 1
ATOM 4715 O O . GLU B 1 103 ? -2.566 25.610 221.847 1.00 74.52 103 GLU 2 O 1
ATOM 4721 N N . LYS B 1 104 ? -1.592 27.560 221.297 1.00 77.14 104 LYS 2 N 1
ATOM 4722 C CA . LYS B 1 104 ? -2.016 28.250 222.501 1.00 78.94 104 LYS 2 CA 1
ATOM 4723 C C . LYS B 1 104 ? -3.533 28.128 222.627 1.00 80.20 104 LYS 2 C 1
ATOM 4724 O O . LYS B 1 104 ? -4.032 27.273 223.360 1.00 81.47 104 LYS 2 O 1
ATOM 4730 N N . LEU B 1 105 ? -4.258 28.974 221.896 1.00 80.31 105 LEU 2 N 1
ATOM 4731 C CA . LEU B 1 105 ? -5.721 28.985 221.916 1.00 79.74 105 LEU 2 CA 1
ATOM 4732 C C . LEU B 1 105 ? -6.345 27.595 222.045 1.00 80.13 105 LEU 2 C 1
ATOM 4733 O O . LEU B 1 105 ? -7.388 27.436 222.680 1.00 80.35 105 LEU 2 O 1
ATOM 4735 N N . SER B 1 106 ? -5.705 26.592 221.448 1.00 80.38 106 SER 2 N 1
ATOM 4736 C CA . SER B 1 106 ? -6.209 25.222 221.503 1.00 80.28 106 SER 2 CA 1
ATOM 4737 C C . SER B 1 106 ? -6.080 24.629 222.904 1.00 80.62 106 SER 2 C 1
ATOM 4738 O O . SER B 1 106 ? -7.077 24.483 223.606 1.00 80.11 106 SER 2 O 1
ATOM 4740 N N . LYS B 1 107 ? -4.855 24.298 223.309 1.00 81.80 107 LYS 2 N 1
ATOM 4741 C CA . LYS B 1 107 ? -4.600 23.710 224.627 1.00 82.71 107 LYS 2 CA 1
ATOM 4742 C C . LYS B 1 107 ? -5.204 24.523 225.764 1.00 82.91 107 LYS 2 C 1
ATOM 4743 O O . LYS B 1 107 ? -5.617 23.966 226.780 1.00 82.45 107 LYS 2 O 1
ATOM 4745 N N . GLU B 1 108 ? -5.248 25.840 225.600 1.00 83.00 108 GLU 2 N 1
ATOM 4746 C CA . GLU B 1 108 ? -5.813 26.692 226.632 1.00 83.17 108 GLU 2 CA 1
ATOM 4747 C C . GLU B 1 108 ? -7.293 26.408 226.806 1.00 82.88 108 GLU 2 C 1
ATOM 4748 O O . GLU B 1 108 ? -7.725 26.010 227.889 1.00 83.35 108 GLU 2 O 1
ATOM 4754 N N . TYR B 1 109 ? -8.069 26.602 225.744 1.00 81.83 109 TYR 2 N 1
ATOM 4755 C CA . TYR B 1 109 ? -9.503 26.337 225.810 1.00 81.03 109 TYR 2 CA 1
ATOM 4756 C C . TYR B 1 109 ? -9.730 24.834 226.020 1.00 80.72 109 TYR 2 C 1
ATOM 4757 O O . TYR B 1 109 ? -10.854 24.339 225.934 1.00 80.20 109 TYR 2 O 1
ATOM 4759 N N . ALA B 1 110 ? -8.643 24.118 226.297 1.00 79.82 110 ALA 2 N 1
ATOM 4760 C CA . ALA B 1 110 ? -8.680 22.680 226.542 1.00 79.45 110 ALA 2 CA 1
ATOM 4761 C C . ALA B 1 110 ? -9.441 21.891 225.486 1.00 79.30 110 ALA 2 C 1
ATOM 4762 O O . ALA B 1 110 ? -10.449 21.255 225.784 1.00 79.73 110 ALA 2 O 1
ATOM 4764 N N . VAL B 1 111 ? -8.952 21.926 224.253 1.00 79.14 111 VAL 2 N 1
ATOM 4765 C CA . VAL B 1 111 ? -9.591 21.201 223.162 1.00 78.23 111 VAL 2 CA 1
ATOM 4766 C C . VAL B 1 111 ? -8.560 20.662 222.185 1.00 77.76 111 VAL 2 C 1
ATOM 4767 O O . VAL B 1 111 ? -7.537 21.300 221.931 1.00 77.91 111 VAL 2 O 1
ATOM 4771 N N . SER B 1 112 ? -8.837 19.481 221.648 1.00 77.32 112 SER 2 N 1
ATOM 4772 C CA . SER B 1 112 ? -7.956 18.843 220.682 1.00 77.73 112 SER 2 CA 1
ATOM 4773 C C . SER B 1 112 ? -8.796 18.487 219.466 1.00 77.28 112 SER 2 C 1
ATOM 4774 O O . SER B 1 112 ? -9.745 17.707 219.568 1.00 77.99 112 SER 2 O 1
ATOM 4777 N N . PHE B 1 113 ? -8.453 19.068 218.319 1.00 76.02 113 PHE 2 N 1
ATOM 4778 C CA . PHE B 1 113 ? -9.197 18.817 217.090 1.00 74.74 113 PHE 2 CA 1
ATOM 4779 C C . PHE B 1 113 ? -8.799 17.500 216.453 1.00 74.78 113 PHE 2 C 1
ATOM 4780 O O . PHE B 1 113 ? -7.996 16.749 216.997 1.00 75.40 113 PHE 2 O 1
ATOM 4788 N N . THR B 1 114 ? -9.365 17.232 215.286 1.00 74.95 114 THR 2 N 1
ATOM 4789 C CA . THR B 1 114 ? -9.067 16.013 214.554 1.00 75.09 114 THR 2 CA 1
ATOM 4790 C C . THR B 1 114 ? -7.822 16.236 213.705 1.00 76.18 114 THR 2 C 1
ATOM 4791 O O . THR B 1 114 ? -7.632 17.319 213.151 1.00 76.54 114 THR 2 O 1
ATOM 4795 N N . ASP B 1 115 ? -6.974 15.220 213.597 1.00 77.31 115 ASP 2 N 1
ATOM 4796 C CA . ASP B 1 115 ? -5.777 15.344 212.775 1.00 79.02 115 ASP 2 CA 1
ATOM 4797 C C . ASP B 1 115 ? -6.179 15.836 211.391 1.00 79.22 115 ASP 2 C 1
ATOM 4798 O O . ASP B 1 115 ? -5.423 16.540 210.723 1.00 79.67 115 ASP 2 O 1
ATOM 4803 N N . ASN B 1 116 ? -7.383 15.465 210.969 1.00 78.39 116 ASN 2 N 1
ATOM 4804 C CA . ASN B 1 116 ? -7.888 15.876 209.671 1.00 76.50 116 ASN 2 CA 1
ATOM 4805 C C . ASN B 1 116 ? -8.410 17.306 209.727 1.00 74.97 116 ASN 2 C 1
ATOM 4806 O O . ASN B 1 116 ? -7.914 18.179 209.020 1.00 74.99 116 ASN 2 O 1
ATOM 4811 N N . PHE B 1 117 ? -9.404 17.549 210.576 1.00 73.01 117 PHE 2 N 1
ATOM 4812 C CA . PHE B 1 117 ? -9.972 18.883 210.691 1.00 70.71 117 PHE 2 CA 1
ATOM 4813 C C . PHE B 1 117 ? -8.901 19.929 210.927 1.00 70.60 117 PHE 2 C 1
ATOM 4814 O O . PHE B 1 117 ? -9.160 21.123 210.796 1.00 69.93 117 PHE 2 O 1
ATOM 4822 N N . TYR B 1 118 ? -7.703 19.493 211.300 1.00 70.12 118 TYR 2 N 1
ATOM 4823 C CA . TYR B 1 118 ? -6.613 20.436 211.513 1.00 70.70 118 TYR 2 CA 1
ATOM 4824 C C . TYR B 1 118 ? -6.016 20.693 210.141 1.00 72.57 118 TYR 2 C 1
ATOM 4825 O O . TYR B 1 118 ? -5.866 21.843 209.712 1.00 73.52 118 TYR 2 O 1
ATOM 4834 N N . SER B 1 119 ? -5.690 19.601 209.456 1.00 73.44 119 SER 2 N 1
ATOM 4835 C CA . SER B 1 119 ? -5.130 19.658 208.112 1.00 74.89 119 SER 2 CA 1
ATOM 4836 C C . SER B 1 119 ? -6.278 20.051 207.193 1.00 73.98 119 SER 2 C 1
ATOM 4837 O O . SER B 1 119 ? -6.441 19.498 206.111 1.00 76.01 119 SER 2 O 1
ATOM 4840 N N . ARG B 1 120 ? -7.083 21.002 207.636 1.00 72.42 120 ARG 2 N 1
ATOM 4841 C CA . ARG B 1 120 ? -8.227 21.436 206.866 1.00 71.58 120 ARG 2 CA 1
ATOM 4842 C C . ARG B 1 120 ? -8.469 22.843 207.333 1.00 72.14 120 ARG 2 C 1
ATOM 4843 O O . ARG B 1 120 ? -8.632 23.764 206.539 1.00 72.22 120 ARG 2 O 1
ATOM 4859 N N . LEU B 1 122 ? -6.294 24.380 209.019 1.00 69.26 122 LEU 2 N 1
ATOM 4860 C CA . LEU B 1 122 ? -5.001 24.974 208.743 1.00 67.51 122 LEU 2 CA 1
ATOM 4861 C C . LEU B 1 122 ? -4.996 25.546 207.328 1.00 66.05 122 LEU 2 C 1
ATOM 4862 O O . LEU B 1 122 ? -4.516 26.660 207.087 1.00 65.16 122 LEU 2 O 1
ATOM 4867 N N . TYR B 1 123 ? -5.539 24.782 206.389 1.00 64.31 123 TYR 2 N 1
ATOM 4868 C CA . TYR B 1 123 ? -5.599 25.244 205.014 1.00 61.87 123 TYR 2 CA 1
ATOM 4869 C C . TYR B 1 123 ? -6.318 26.590 204.932 1.00 60.97 123 TYR 2 C 1
ATOM 4870 O O . TYR B 1 123 ? -5.798 27.544 204.361 1.00 62.86 123 TYR 2 O 1
ATOM 4879 N N . TYR B 1 124 ? -7.513 26.666 205.508 1.00 58.05 124 TYR 2 N 1
ATOM 4880 C CA . TYR B 1 124 ? -8.273 27.903 205.463 1.00 55.11 124 TYR 2 CA 1
ATOM 4881 C C . TYR B 1 124 ? -7.609 29.082 206.129 1.00 55.08 124 TYR 2 C 1
ATOM 4882 O O . TYR B 1 124 ? -7.677 30.190 205.611 1.00 54.97 124 TYR 2 O 1
ATOM 4891 N N . LEU B 1 125 ? -6.960 28.865 207.267 1.00 55.08 125 LEU 2 N 1
ATOM 4892 C CA . LEU B 1 125 ? -6.298 29.977 207.931 1.00 55.06 125 LEU 2 CA 1
ATOM 4893 C C . LEU B 1 125 ? -5.186 30.549 207.058 1.00 55.21 125 LEU 2 C 1
ATOM 4894 O O . LEU B 1 125 ? -5.111 31.769 206.876 1.00 55.91 125 LEU 2 O 1
ATOM 4899 N N . PHE B 1 126 ? -4.327 29.684 206.519 1.00 54.39 126 PHE 2 N 1
ATOM 4900 C CA . PHE B 1 126 ? -3.243 30.161 205.657 1.00 55.02 126 PHE 2 CA 1
ATOM 4901 C C . PHE B 1 126 ? -3.835 30.938 204.479 1.00 54.97 126 PHE 2 C 1
ATOM 4902 O O . PHE B 1 126 ? -3.405 32.050 204.166 1.00 54.30 126 PHE 2 O 1
ATOM 4910 N N . ARG B 1 127 ? -4.836 30.338 203.841 1.00 54.89 127 ARG 2 N 1
ATOM 4911 C CA . ARG B 1 127 ? -5.497 30.934 202.691 1.00 54.06 127 ARG 2 CA 1
ATOM 4912 C C . ARG B 1 127 ? -5.967 32.356 202.944 1.00 54.65 127 ARG 2 C 1
ATOM 4913 O O . ARG B 1 127 ? -5.538 33.280 202.264 1.00 54.78 127 ARG 2 O 1
ATOM 4921 N N . ASP B 1 128 ? -6.850 32.525 203.922 1.00 56.02 128 ASP 2 N 1
ATOM 4922 C CA . ASP B 1 128 ? -7.399 33.838 204.233 1.00 57.66 128 ASP 2 CA 1
ATOM 4923 C C . ASP B 1 128 ? -6.415 34.791 204.896 1.00 58.00 128 ASP 2 C 1
ATOM 4924 O O . ASP B 1 128 ? -6.670 35.994 204.978 1.00 58.86 128 ASP 2 O 1
ATOM 4929 N N . PHE B 1 129 ? -5.287 34.266 205.359 1.00 57.39 129 PHE 2 N 1
ATOM 4930 C CA . PHE B 1 129 ? -4.280 35.115 205.985 1.00 57.04 129 PHE 2 CA 1
ATOM 4931 C C . PHE B 1 129 ? -3.165 35.473 205.005 1.00 56.48 129 PHE 2 C 1
ATOM 4932 O O . PHE B 1 129 ? -2.892 36.651 204.766 1.00 56.52 129 PHE 2 O 1
ATOM 4940 N N . PHE B 1 130 ? -2.541 34.449 204.429 1.00 55.06 130 PHE 2 N 1
ATOM 4941 C CA . PHE B 1 130 ? -1.443 34.639 203.484 1.00 54.04 130 PHE 2 CA 1
ATOM 4942 C C . PHE B 1 130 ? -1.873 34.620 202.010 1.00 53.69 130 PHE 2 C 1
ATOM 4943 O O . PHE B 1 130 ? -1.451 35.472 201.225 1.00 53.08 130 PHE 2 O 1
ATOM 4951 N N . GLY B 1 131 ? -2.707 33.642 201.650 1.00 53.78 131 GLY 2 N 1
ATOM 4952 C CA . GLY B 1 131 ? -3.173 33.491 200.277 1.00 53.07 131 GLY 2 CA 1
ATOM 4953 C C . GLY B 1 131 ? -4.102 34.556 199.724 1.00 52.61 131 GLY 2 C 1
ATOM 4954 O O . GLY B 1 131 ? -4.112 35.695 200.193 1.00 52.58 131 GLY 2 O 1
ATOM 4955 N N . TYR B 1 132 ? -4.884 34.187 198.714 1.00 51.44 132 TYR 2 N 1
ATOM 4956 C CA . TYR B 1 132 ? -5.811 35.128 198.100 1.00 50.89 132 TYR 2 CA 1
ATOM 4957 C C . TYR B 1 132 ? -7.268 34.903 198.471 1.00 50.60 132 TYR 2 C 1
ATOM 4958 O O . TYR B 1 132 ? -8.167 35.412 197.803 1.00 51.08 132 TYR 2 O 1
ATOM 4967 N N . GLY B 1 133 ? -7.504 34.142 199.534 1.00 49.71 133 GLY 2 N 1
ATOM 4968 C CA . GLY B 1 133 ? -8.867 33.894 199.971 1.00 47.22 133 GLY 2 CA 1
ATOM 4969 C C . GLY B 1 133 ? -9.735 33.141 198.983 1.00 45.71 133 GLY 2 C 1
ATOM 4970 O O . GLY B 1 133 ? -9.250 32.282 198.253 1.00 45.83 133 GLY 2 O 1
ATOM 4971 N N . LEU B 1 134 ? -11.023 33.469 198.961 1.00 43.88 134 LEU 2 N 1
ATOM 4972 C CA . LEU B 1 134 ? -11.972 32.807 198.077 1.00 42.81 134 LEU 2 CA 1
ATOM 4973 C C . LEU B 1 134 ? -11.471 32.491 196.680 1.00 43.12 134 LEU 2 C 1
ATOM 4974 O O . LEU B 1 134 ? -11.844 31.457 196.122 1.00 43.94 134 LEU 2 O 1
ATOM 4979 N N . ILE B 1 135 ? -10.647 33.365 196.101 1.00 41.91 135 ILE 2 N 1
ATOM 4980 C CA . ILE B 1 135 ? -10.131 33.116 194.752 1.00 40.80 135 ILE 2 CA 1
ATOM 4981 C C . ILE B 1 135 ? -8.761 32.449 194.723 1.00 39.60 135 ILE 2 C 1
ATOM 4982 O O . ILE B 1 135 ? -8.218 32.202 193.648 1.00 40.64 135 ILE 2 O 1
ATOM 4987 N N . ASP B 1 136 ? -8.207 32.154 195.893 1.00 37.88 136 ASP 2 N 1
ATOM 4988 C CA . ASP B 1 136 ? -6.895 31.530 195.972 1.00 37.05 136 ASP 2 CA 1
ATOM 4989 C C . ASP B 1 136 ? -6.738 30.376 194.977 1.00 35.88 136 ASP 2 C 1
ATOM 4990 O O . ASP B 1 136 ? -5.744 30.303 194.244 1.00 35.63 136 ASP 2 O 1
ATOM 4995 N N . PRO B 1 137 ? -7.714 29.455 194.937 1.00 34.30 137 PRO 2 N 1
ATOM 4996 C CA . PRO B 1 137 ? -7.617 28.330 194.005 1.00 33.22 137 PRO 2 CA 1
ATOM 4997 C C . PRO B 1 137 ? -7.406 28.788 192.566 1.00 32.61 137 PRO 2 C 1
ATOM 4998 O O . PRO B 1 137 ? -6.610 28.207 191.830 1.00 31.92 137 PRO 2 O 1
ATOM 5002 N N . LEU B 1 138 ? -8.124 29.829 192.161 1.00 33.12 138 LEU 2 N 1
ATOM 5003 C CA . LEU B 1 138 ? -7.983 30.346 190.810 1.00 34.49 138 LEU 2 CA 1
ATOM 5004 C C . LEU B 1 138 ? -6.612 31.015 190.693 1.00 37.66 138 LEU 2 C 1
ATOM 5005 O O . LEU B 1 138 ? -5.915 30.890 189.681 1.00 37.92 138 LEU 2 O 1
ATOM 5018 N N . GLU B 1 140 ? -4.134 30.124 192.037 1.00 49.26 140 GLU 2 N 1
ATOM 5019 C CA . GLU B 1 140 ? -3.126 29.074 192.080 1.00 50.55 140 GLU 2 CA 1
ATOM 5020 C C . GLU B 1 140 ? -3.065 28.281 190.782 1.00 50.12 140 GLU 2 C 1
ATOM 5021 O O . GLU B 1 140 ? -2.017 28.200 190.155 1.00 51.79 140 GLU 2 O 1
ATOM 5027 N N . ASP B 1 141 ? -4.193 27.700 190.386 1.00 48.68 141 ASP 2 N 1
ATOM 5028 C CA . ASP B 1 141 ? -4.276 26.903 189.166 1.00 47.47 141 ASP 2 CA 1
ATOM 5029 C C . ASP B 1 141 ? -3.519 27.532 188.000 1.00 47.54 141 ASP 2 C 1
ATOM 5030 O O . ASP B 1 141 ? -3.946 28.529 187.425 1.00 47.24 141 ASP 2 O 1
ATOM 5035 N N . THR B 1 142 ? -2.390 26.929 187.658 1.00 48.86 142 THR 2 N 1
ATOM 5036 C CA . THR B 1 142 ? -1.548 27.394 186.566 1.00 50.23 142 THR 2 CA 1
ATOM 5037 C C . THR B 1 142 ? -2.298 27.518 185.232 1.00 51.36 142 THR 2 C 1
ATOM 5038 O O . THR B 1 142 ? -1.845 28.209 184.313 1.00 52.87 142 THR 2 O 1
ATOM 5042 N N . ASN B 1 143 ? -3.445 26.862 185.114 1.00 51.25 143 ASN 2 N 1
ATOM 5043 C CA . ASN B 1 143 ? -4.190 26.930 183.870 1.00 51.54 143 ASN 2 CA 1
ATOM 5044 C C . ASN B 1 143 ? -5.037 28.182 183.741 1.00 51.07 143 ASN 2 C 1
ATOM 5045 O O . ASN B 1 143 ? -5.349 28.614 182.634 1.00 52.28 143 ASN 2 O 1
ATOM 5050 N N . VAL B 1 144 ? -5.427 28.769 184.862 1.00 50.14 144 VAL 2 N 1
ATOM 5051 C CA . VAL B 1 144 ? -6.234 29.972 184.780 1.00 48.27 144 VAL 2 CA 1
ATOM 5052 C C . VAL B 1 144 ? -5.276 31.104 184.471 1.00 47.38 144 VAL 2 C 1
ATOM 5053 O O . VAL B 1 144 ? -4.254 31.260 185.132 1.00 45.41 144 VAL 2 O 1
ATOM 5057 N N . GLU B 1 145 ? -5.604 31.875 183.443 1.00 47.21 145 GLU 2 N 1
ATOM 5058 C CA . GLU B 1 145 ? -4.767 32.987 183.027 1.00 47.22 145 GLU 2 CA 1
ATOM 5059 C C . GLU B 1 145 ? -5.382 34.324 183.431 1.00 46.86 145 GLU 2 C 1
ATOM 5060 O O . GLU B 1 145 ? -4.675 35.309 183.677 1.00 47.62 145 GLU 2 O 1
ATOM 5066 N N . ASP B 1 146 ? -6.707 34.349 183.494 1.00 45.11 146 ASP 2 N 1
ATOM 5067 C CA . ASP B 1 146 ? -7.423 35.549 183.864 1.00 44.71 146 ASP 2 CA 1
ATOM 5068 C C . ASP B 1 146 ? -8.553 35.195 184.799 1.00 44.31 146 ASP 2 C 1
ATOM 5069 O O . ASP B 1 146 ? -9.094 34.083 184.760 1.00 45.32 146 ASP 2 O 1
ATOM 5074 N N . ILE B 1 147 ? -8.906 36.154 185.643 1.00 42.43 147 ILE 2 N 1
ATOM 5075 C CA . ILE B 1 147 ? -9.977 35.978 186.595 1.00 39.73 147 ILE 2 CA 1
ATOM 5076 C C . ILE B 1 147 ? -10.784 37.233 186.434 1.00 39.39 147 ILE 2 C 1
ATOM 5077 O O . ILE B 1 147 ? -10.227 38.329 186.489 1.00 39.24 147 ILE 2 O 1
ATOM 5082 N N . SER B 1 148 ? -12.087 37.077 186.230 1.00 38.74 148 SER 2 N 1
ATOM 5083 C CA . SER B 1 148 ? -12.969 38.218 186.041 1.00 38.90 148 SER 2 CA 1
ATOM 5084 C C . SER B 1 148 ? -14.211 38.120 186.923 1.00 39.62 148 SER 2 C 1
ATOM 5085 O O . SER B 1 148 ? -15.031 37.233 186.726 1.00 41.82 148 SER 2 O 1
ATOM 5088 N N . CYS B 1 149 ? -14.350 39.029 187.888 1.00 39.86 149 CYS 2 N 1
ATOM 5089 C CA . CYS B 1 149 ? -15.505 39.051 188.806 1.00 40.15 149 CYS 2 CA 1
ATOM 5090 C C . CYS B 1 149 ? -16.385 40.284 188.542 1.00 40.71 149 CYS 2 C 1
ATOM 5091 O O . CYS B 1 149 ? -16.155 41.354 189.103 1.00 40.31 149 CYS 2 O 1
ATOM 5094 N N . ASP B 1 150 ? -17.408 40.121 187.707 1.00 41.22 150 ASP 2 N 1
ATOM 5095 C CA . ASP B 1 150 ? -18.281 41.229 187.312 1.00 41.78 150 ASP 2 CA 1
ATOM 5096 C C . ASP B 1 150 ? -19.062 42.021 188.358 1.00 42.01 150 ASP 2 C 1
ATOM 5097 O O . ASP B 1 150 ? -19.226 43.233 188.230 1.00 42.67 150 ASP 2 O 1
ATOM 5102 N N . GLY B 1 151 ? -19.570 41.364 189.382 1.00 43.14 151 GLY 2 N 1
ATOM 5103 C CA . GLY B 1 151 ? -20.300 42.116 190.378 1.00 42.21 151 GLY 2 CA 1
ATOM 5104 C C . GLY B 1 151 ? -20.914 41.257 191.452 1.00 42.52 151 GLY 2 C 1
ATOM 5105 O O . GLY B 1 151 ? -20.610 40.067 191.576 1.00 43.16 151 GLY 2 O 1
ATOM 5106 N N . TYR B 1 152 ? -21.787 41.878 192.233 1.00 41.06 152 TYR 2 N 1
ATOM 5107 C CA . TYR B 1 152 ? -22.477 41.206 193.319 1.00 38.85 152 TYR 2 CA 1
ATOM 5108 C C . TYR B 1 152 ? -23.322 40.032 192.811 1.00 38.83 152 TYR 2 C 1
ATOM 5109 O O . TYR B 1 152 ? -24.124 40.186 191.885 1.00 38.80 152 TYR 2 O 1
ATOM 5118 N N . ASN B 1 153 ? -23.113 38.859 193.404 1.00 39.12 153 ASN 2 N 1
ATOM 5119 C CA . ASN B 1 153 ? -23.873 37.666 193.064 1.00 40.57 153 ASN 2 CA 1
ATOM 5120 C C . ASN B 1 153 ? -23.654 37.084 191.668 1.00 40.64 153 ASN 2 C 1
ATOM 5121 O O . ASN B 1 153 ? -24.341 36.145 191.270 1.00 39.57 153 ASN 2 O 1
ATOM 5126 N N . ILE B 1 154 ? -22.690 37.629 190.932 1.00 41.31 154 ILE 2 N 1
ATOM 5127 C CA . ILE B 1 154 ? -22.379 37.135 189.593 1.00 40.40 154 ILE 2 CA 1
ATOM 5128 C C . ILE B 1 154 ? -21.161 36.219 189.664 1.00 39.69 154 ILE 2 C 1
ATOM 5129 O O . ILE B 1 154 ? -20.117 36.606 190.186 1.00 40.83 154 ILE 2 O 1
ATOM 5134 N N . PRO B 1 155 ? -21.275 34.998 189.127 1.00 38.07 155 PRO 2 N 1
ATOM 5135 C CA . PRO B 1 155 ? -20.181 34.021 189.129 1.00 36.38 155 PRO 2 CA 1
ATOM 5136 C C . PRO B 1 155 ? -18.899 34.530 188.478 1.00 35.54 155 PRO 2 C 1
ATOM 5137 O O . PRO B 1 155 ? -18.918 35.157 187.417 1.00 36.32 155 PRO 2 O 1
ATOM 5141 N N . ILE B 1 156 ? -17.780 34.258 189.126 1.00 33.42 156 ILE 2 N 1
ATOM 5142 C CA . ILE B 1 156 ? -16.504 34.668 188.585 1.00 31.28 156 ILE 2 CA 1
ATOM 5143 C C . ILE B 1 156 ? -16.299 33.872 187.306 1.00 31.63 156 ILE 2 C 1
ATOM 5144 O O . ILE B 1 156 ? -16.687 32.709 187.221 1.00 32.91 156 ILE 2 O 1
ATOM 5149 N N . PHE B 1 157 ? -15.716 34.509 186.303 1.00 31.19 157 PHE 2 N 1
ATOM 5150 C CA . PHE B 1 157 ? -15.411 33.835 185.053 1.00 31.93 157 PHE 2 CA 1
ATOM 5151 C C . PHE B 1 157 ? -13.894 33.886 184.928 1.00 32.33 157 PHE 2 C 1
ATOM 5152 O O . PHE B 1 157 ? -13.248 34.823 185.404 1.00 31.58 157 PHE 2 O 1
ATOM 5160 N N . ILE B 1 158 ? -13.320 32.876 184.295 1.00 31.62 158 ILE 2 N 1
ATOM 5161 C CA . ILE B 1 158 ? -11.882 32.844 184.114 1.00 30.00 158 ILE 2 CA 1
ATOM 5162 C C . ILE B 1 158 ? -11.558 32.431 182.693 1.00 30.64 158 ILE 2 C 1
ATOM 5163 O O . ILE B 1 158 ? -12.444 32.080 181.920 1.00 29.70 158 ILE 2 O 1
ATOM 5168 N N . TYR B 1 159 ? -10.281 32.491 182.347 1.00 32.21 159 TYR 2 N 1
ATOM 5169 C CA . TYR B 1 159 ? -9.863 32.050 181.035 1.00 34.97 159 TYR 2 CA 1
ATOM 5170 C C . TYR B 1 159 ? -8.923 30.888 181.300 1.00 38.07 159 TYR 2 C 1
ATOM 5171 O O . TYR B 1 159 ? -7.829 31.070 181.847 1.00 38.13 159 TYR 2 O 1
ATOM 5180 N N . HIS B 1 160 ? -9.365 29.691 180.925 1.00 41.05 160 HIS 2 N 1
ATOM 5181 C CA . HIS B 1 160 ? -8.575 28.491 181.135 1.00 44.19 160 HIS 2 CA 1
ATOM 5182 C C . HIS B 1 160 ? -7.729 28.204 179.908 1.00 46.08 160 HIS 2 C 1
ATOM 5183 O O . HIS B 1 160 ? -8.217 28.207 178.771 1.00 45.23 160 HIS 2 O 1
ATOM 5190 N N . GLN B 1 161 ? -6.447 27.970 180.166 1.00 48.14 161 GLN 2 N 1
ATOM 5191 C CA . GLN B 1 161 ? -5.460 27.670 179.145 1.00 48.84 161 GLN 2 CA 1
ATOM 5192 C C . GLN B 1 161 ? -5.890 26.571 178.182 1.00 47.83 161 GLN 2 C 1
ATOM 5193 O O . GLN B 1 161 ? -5.288 26.410 177.129 1.00 47.84 161 GLN 2 O 1
ATOM 5199 N N . LYS B 1 162 ? -6.928 25.817 178.537 1.00 47.45 162 LYS 2 N 1
ATOM 5200 C CA . LYS B 1 162 ? -7.410 24.740 177.680 1.00 46.73 162 LYS 2 CA 1
ATOM 5201 C C . LYS B 1 162 ? -8.892 24.850 177.319 1.00 45.79 162 LYS 2 C 1
ATOM 5202 O O . LYS B 1 162 ? -9.308 24.407 176.247 1.00 46.13 162 LYS 2 O 1
ATOM 5208 N N . TYR B 1 163 ? -9.694 25.432 178.203 1.00 45.19 163 TYR 2 N 1
ATOM 5209 C CA . TYR B 1 163 ? -11.119 25.570 177.929 1.00 45.66 163 TYR 2 CA 1
ATOM 5210 C C . TYR B 1 163 ? -11.522 27.014 177.649 1.00 44.87 163 TYR 2 C 1
ATOM 5211 O O . TYR B 1 163 ? -12.687 27.311 177.352 1.00 43.57 163 TYR 2 O 1
ATOM 5220 N N . GLY B 1 164 ? -10.544 27.908 177.729 1.00 44.49 164 GLY 2 N 1
ATOM 5221 C CA . GLY B 1 164 ? -10.812 29.308 177.479 1.00 44.24 164 GLY 2 CA 1
ATOM 5222 C C . GLY B 1 164 ? -11.828 29.872 178.446 1.00 43.77 164 GLY 2 C 1
ATOM 5223 O O . GLY B 1 164 ? -11.802 29.547 179.631 1.00 44.13 164 GLY 2 O 1
ATOM 5224 N N . ASN B 1 165 ? -12.716 30.720 177.938 1.00 43.08 165 ASN 2 N 1
ATOM 5225 C CA . ASN B 1 165 ? -13.749 31.343 178.754 1.00 44.25 165 ASN 2 CA 1
ATOM 5226 C C . ASN B 1 165 ? -14.621 30.255 179.378 1.00 43.40 165 ASN 2 C 1
ATOM 5227 O O . ASN B 1 165 ? -15.106 29.365 178.670 1.00 42.12 165 ASN 2 O 1
ATOM 5232 N N . VAL B 1 166 ? -14.822 30.330 180.695 1.00 42.97 166 VAL 2 N 1
ATOM 5233 C CA . VAL B 1 166 ? -15.633 29.346 181.415 1.00 41.90 166 VAL 2 CA 1
ATOM 5234 C C . VAL B 1 166 ? -16.252 29.935 182.669 1.00 41.69 166 VAL 2 C 1
ATOM 5235 O O . VAL B 1 166 ? -15.636 30.770 183.328 1.00 41.71 166 VAL 2 O 1
ATOM 5239 N N . GLU B 1 167 ? -17.464 29.496 183.001 1.00 41.15 167 GLU 2 N 1
ATOM 5240 C CA . GLU B 1 167 ? -18.118 29.967 184.215 1.00 41.33 167 GLU 2 CA 1
ATOM 5241 C C . GLU B 1 167 ? -17.546 29.205 185.416 1.00 41.20 167 GLU 2 C 1
ATOM 5242 O O . GLU B 1 167 ? -17.295 28.002 185.337 1.00 39.73 167 GLU 2 O 1
ATOM 5248 N N . THR B 1 168 ? -17.338 29.920 186.519 1.00 41.72 168 THR 2 N 1
ATOM 5249 C CA . THR B 1 168 ? -16.780 29.359 187.749 1.00 41.01 168 THR 2 CA 1
ATOM 5250 C C . THR B 1 168 ? -17.828 29.197 188.854 1.00 41.59 168 THR 2 C 1
ATOM 5251 O O . THR B 1 168 ? -18.880 29.837 188.823 1.00 41.30 168 THR 2 O 1
ATOM 5255 N N . ASN B 1 169 ? -17.539 28.339 189.831 1.00 41.50 169 ASN 2 N 1
ATOM 5256 C CA . ASN B 1 169 ? -18.475 28.104 190.925 1.00 40.93 169 ASN 2 CA 1
ATOM 5257 C C . ASN B 1 169 ? -18.315 29.093 192.071 1.00 40.68 169 ASN 2 C 1
ATOM 5258 O O . ASN B 1 169 ? -19.196 29.210 192.923 1.00 42.40 169 ASN 2 O 1
ATOM 5263 N N . ILE B 1 170 ? -17.188 29.795 192.098 1.00 39.67 170 ILE 2 N 1
ATOM 5264 C CA . ILE B 1 170 ? -16.921 30.770 193.148 1.00 40.41 170 ILE 2 CA 1
ATOM 5265 C C . ILE B 1 170 ? -17.753 32.042 192.938 1.00 42.27 170 ILE 2 C 1
ATOM 5266 O O . ILE B 1 170 ? -17.625 32.717 191.913 1.00 43.25 170 ILE 2 O 1
ATOM 5271 N N . VAL B 1 171 ? -18.609 32.363 193.908 1.00 43.02 171 VAL 2 N 1
ATOM 5272 C CA . VAL B 1 171 ? -19.461 33.548 193.816 1.00 43.15 171 VAL 2 CA 1
ATOM 5273 C C . VAL B 1 171 ? -19.415 34.417 195.060 1.00 43.89 171 VAL 2 C 1
ATOM 5274 O O . VAL B 1 171 ? -19.749 33.966 196.154 1.00 44.52 171 VAL 2 O 1
ATOM 5278 N N . LEU B 1 172 ? -19.031 35.675 194.883 1.00 44.87 172 LEU 2 N 1
ATOM 5279 C CA . LEU B 1 172 ? -18.945 36.595 196.002 1.00 47.65 172 LEU 2 CA 1
ATOM 5280 C C . LEU B 1 172 ? -20.144 37.541 196.043 1.00 50.26 172 LEU 2 C 1
ATOM 5281 O O . LEU B 1 172 ? -20.583 38.050 195.012 1.00 51.99 172 LEU 2 O 1
ATOM 5286 N N . ASP B 1 173 ? -20.678 37.747 197.246 1.00 52.94 173 ASP 2 N 1
ATOM 5287 C CA . ASP B 1 173 ? -21.813 38.634 197.471 1.00 54.50 173 ASP 2 CA 1
ATOM 5288 C C . ASP B 1 173 ? -21.243 39.993 197.837 1.00 54.29 173 ASP 2 C 1
ATOM 5289 O O . ASP B 1 173 ? -20.043 40.121 198.085 1.00 53.49 173 ASP 2 O 1
ATOM 5294 N N . GLN B 1 174 ? -22.100 41.001 197.896 1.00 54.35 174 GLN 2 N 1
ATOM 5295 C CA . GLN B 1 174 ? -21.643 42.343 198.214 1.00 55.18 174 GLN 2 CA 1
ATOM 5296 C C . GLN B 1 174 ? -20.641 42.407 199.360 1.00 55.26 174 GLN 2 C 1
ATOM 5297 O O . GLN B 1 174 ? -19.508 42.858 199.183 1.00 55.45 174 GLN 2 O 1
ATOM 5303 N N . GLU B 1 175 ? -21.063 41.963 200.537 1.00 55.55 175 GLU 2 N 1
ATOM 5304 C CA . GLU B 1 175 ? -20.196 41.990 201.703 1.00 55.56 175 GLU 2 CA 1
ATOM 5305 C C . GLU B 1 175 ? -18.842 41.373 201.396 1.00 53.77 175 GLU 2 C 1
ATOM 5306 O O . GLU B 1 175 ? -17.804 41.948 201.716 1.00 52.30 175 GLU 2 O 1
ATOM 5312 N N . LYS B 1 176 ? -18.862 40.203 200.764 1.00 52.57 176 LYS 2 N 1
ATOM 5313 C CA . LYS B 1 176 ? -17.641 39.485 200.413 1.00 51.95 176 LYS 2 CA 1
ATOM 5314 C C . LYS B 1 176 ? -16.817 40.174 199.323 1.00 50.65 176 LYS 2 C 1
ATOM 5315 O O . LYS B 1 176 ? -15.605 40.363 199.473 1.00 48.98 176 LYS 2 O 1
ATOM 5321 N N . LEU B 1 177 ? -17.479 40.555 198.235 1.00 49.74 177 LEU 2 N 1
ATOM 5322 C CA . LEU B 1 177 ? -16.808 41.206 197.117 1.00 48.46 177 LEU 2 CA 1
ATOM 5323 C C . LEU B 1 177 ? -16.133 42.538 197.468 1.00 48.62 177 LEU 2 C 1
ATOM 5324 O O . LEU B 1 177 ? -15.002 42.791 197.033 1.00 48.60 177 LEU 2 O 1
ATOM 5329 N N . ASP B 1 178 ? -16.815 43.388 198.241 1.00 48.94 178 ASP 2 N 1
ATOM 5330 C CA . ASP B 1 178 ? -16.253 44.686 198.628 1.00 48.98 178 ASP 2 CA 1
ATOM 5331 C C . ASP B 1 178 ? -14.961 44.490 199.406 1.00 50.85 178 ASP 2 C 1
ATOM 5332 O O . ASP B 1 178 ? -13.970 45.183 199.171 1.00 50.71 178 ASP 2 O 1
ATOM 5337 N N . ARG B 1 179 ? -14.984 43.539 200.336 1.00 53.35 179 ARG 2 N 1
ATOM 5338 C CA . ARG B 1 179 ? -13.818 43.218 201.150 1.00 54.85 179 ARG 2 CA 1
ATOM 5339 C C . ARG B 1 179 ? -12.727 42.768 200.190 1.00 54.26 179 ARG 2 C 1
ATOM 5340 O O . ARG B 1 179 ? -11.595 43.261 200.225 1.00 53.85 179 ARG 2 O 1
ATOM 5356 N N . VAL B 1 181 ? -12.248 43.303 197.051 1.00 47.16 181 VAL 2 N 1
ATOM 5357 C CA . VAL B 1 181 ? -11.637 44.387 196.311 1.00 45.84 181 VAL 2 CA 1
ATOM 5358 C C . VAL B 1 181 ? -10.692 45.203 197.182 1.00 47.33 181 VAL 2 C 1
ATOM 5359 O O . VAL B 1 181 ? -9.540 45.428 196.814 1.00 48.44 181 VAL 2 O 1
ATOM 5363 N N . LEU B 1 182 ? -11.174 45.651 198.333 1.00 47.69 182 LEU 2 N 1
ATOM 5364 C CA . LEU B 1 182 ? -10.327 46.425 199.232 1.00 47.38 182 LEU 2 CA 1
ATOM 5365 C C . LEU B 1 182 ? -9.046 45.648 199.520 1.00 47.55 182 LEU 2 C 1
ATOM 5366 O O . LEU B 1 182 ? -7.957 46.216 199.485 1.00 46.56 182 LEU 2 O 1
ATOM 5371 N N . ARG B 1 183 ? -9.189 44.351 199.804 1.00 48.05 183 ARG 2 N 1
ATOM 5372 C CA . ARG B 1 183 ? -8.044 43.491 200.095 1.00 48.93 183 ARG 2 CA 1
ATOM 5373 C C . ARG B 1 183 ? -7.068 43.488 198.914 1.00 49.05 183 ARG 2 C 1
ATOM 5374 O O . ARG B 1 183 ? -5.896 43.821 199.073 1.00 49.84 183 ARG 2 O 1
ATOM 5382 N N . LEU B 1 184 ? -7.553 43.124 197.730 1.00 49.10 184 LEU 2 N 1
ATOM 5383 C CA . LEU B 1 184 ? -6.707 43.100 196.537 1.00 48.65 184 LEU 2 CA 1
ATOM 5384 C C . LEU B 1 184 ? -6.031 44.445 196.331 1.00 49.16 184 LEU 2 C 1
ATOM 5385 O O . LEU B 1 184 ? -4.826 44.519 196.096 1.00 49.37 184 LEU 2 O 1
ATOM 5390 N N . THR B 1 185 ? -6.831 45.503 196.422 1.00 49.90 185 THR 2 N 1
ATOM 5391 C CA . THR B 1 185 ? -6.367 46.868 196.241 1.00 52.77 185 THR 2 CA 1
ATOM 5392 C C . THR B 1 185 ? -5.263 47.232 197.229 1.00 55.20 185 THR 2 C 1
ATOM 5393 O O . THR B 1 185 ? -4.171 47.658 196.839 1.00 53.49 185 THR 2 O 1
ATOM 5397 N N . GLN B 1 186 ? -5.570 47.073 198.513 1.00 58.88 186 GLN 2 N 1
ATOM 5398 C CA . GLN B 1 186 ? -4.632 47.370 199.587 1.00 60.85 186 GLN 2 CA 1
ATOM 5399 C C . GLN B 1 186 ? -3.363 46.561 199.346 1.00 60.94 186 GLN 2 C 1
ATOM 5400 O O . GLN B 1 186 ? -2.255 47.098 199.346 1.00 60.59 186 GLN 2 O 1
ATOM 5406 N N . ARG B 1 187 ? -3.544 45.266 199.120 1.00 62.03 187 ARG 2 N 1
ATOM 5407 C CA . ARG B 1 187 ? -2.440 44.350 198.865 1.00 63.10 187 ARG 2 CA 1
ATOM 5408 C C . ARG B 1 187 ? -1.538 44.848 197.745 1.00 63.65 187 ARG 2 C 1
ATOM 5409 O O . ARG B 1 187 ? -0.446 44.320 197.538 1.00 63.74 187 ARG 2 O 1
ATOM 5417 N N . SER B 1 188 ? -2.005 45.863 197.023 1.00 64.36 188 SER 2 N 1
ATOM 5418 C CA . SER B 1 188 ? -1.247 46.435 195.918 1.00 64.20 188 SER 2 CA 1
ATOM 5419 C C . SER B 1 188 ? -0.755 47.834 196.241 1.00 64.62 188 SER 2 C 1
ATOM 5420 O O . SER B 1 188 ? -0.434 48.603 195.336 1.00 64.86 188 SER 2 O 1
ATOM 5423 N N . GLY B 1 189 ? -0.708 48.162 197.530 1.00 64.95 189 GLY 2 N 1
ATOM 5424 C CA . GLY B 1 189 ? -0.246 49.476 197.947 1.00 65.31 189 GLY 2 CA 1
ATOM 5425 C C . GLY B 1 189 ? -1.179 50.630 197.616 1.00 65.20 189 GLY 2 C 1
ATOM 5426 O O . GLY B 1 189 ? -1.127 51.676 198.260 1.00 65.81 189 GLY 2 O 1
ATOM 5427 N N . LYS B 1 190 ? -2.029 50.450 196.611 1.00 65.39 190 LYS 2 N 1
ATOM 5428 C CA . LYS B 1 190 ? -2.969 51.494 196.218 1.00 65.14 190 LYS 2 CA 1
ATOM 5429 C C . LYS B 1 190 ? -4.245 51.430 197.053 1.00 64.52 190 LYS 2 C 1
ATOM 5430 O O . LYS B 1 190 ? -4.569 50.387 197.629 1.00 64.04 190 LYS 2 O 1
ATOM 5436 N N . HIS B 1 191 ? -4.958 52.553 197.123 1.00 64.13 191 HIS 2 N 1
ATOM 5437 C CA . HIS B 1 191 ? -6.192 52.637 197.901 1.00 64.54 191 HIS 2 CA 1
ATOM 5438 C C . HIS B 1 191 ? -7.404 52.808 196.997 1.00 62.73 191 HIS 2 C 1
ATOM 5439 O O . HIS B 1 191 ? -7.308 53.400 195.922 1.00 63.81 191 HIS 2 O 1
ATOM 5446 N N . ILE B 1 192 ? -8.547 52.288 197.431 1.00 59.63 192 ILE 2 N 1
ATOM 5447 C CA . ILE B 1 192 ? -9.763 52.420 196.643 1.00 56.78 192 ILE 2 CA 1
ATOM 5448 C C . ILE B 1 192 ? -10.884 52.811 197.591 1.00 55.57 192 ILE 2 C 1
ATOM 5449 O O . ILE B 1 192 ? -10.808 52.524 198.788 1.00 55.24 192 ILE 2 O 1
ATOM 5454 N N . SER B 1 193 ? -11.913 53.470 197.064 1.00 53.97 193 SER 2 N 1
ATOM 5455 C CA . SER B 1 193 ? -13.023 53.928 197.894 1.00 53.07 193 SER 2 CA 1
ATOM 5456 C C . SER B 1 193 ? -14.040 54.652 197.040 1.00 52.48 193 SER 2 C 1
ATOM 5457 O O . SER B 1 193 ? -13.769 54.949 195.878 1.00 53.33 193 SER 2 O 1
ATOM 5460 N N . ILE B 1 194 ? -15.195 54.960 197.632 1.00 51.60 194 ILE 2 N 1
ATOM 5461 C CA . ILE B 1 194 ? -16.274 55.670 196.933 1.00 49.71 194 ILE 2 CA 1
ATOM 5462 C C . ILE B 1 194 ? -15.785 56.994 196.345 1.00 48.57 194 ILE 2 C 1
ATOM 5463 O O . ILE B 1 194 ? -16.305 57.467 195.334 1.00 47.27 194 ILE 2 O 1
ATOM 5468 N N . ALA B 1 195 ? -14.783 57.582 196.990 1.00 48.87 195 ALA 2 N 1
ATOM 5469 C CA . ALA B 1 195 ? -14.201 58.834 196.531 1.00 49.86 195 ALA 2 CA 1
ATOM 5470 C C . ALA B 1 195 ? -13.514 58.562 195.200 1.00 50.81 195 ALA 2 C 1
ATOM 5471 O O . ALA B 1 195 ? -13.784 59.225 194.196 1.00 52.41 195 ALA 2 O 1
ATOM 5473 N N . ASN B 1 196 ? -12.620 57.578 195.210 1.00 50.97 196 ASN 2 N 1
ATOM 5474 C CA . ASN B 1 196 ? -11.879 57.166 194.020 1.00 51.18 196 ASN 2 CA 1
ATOM 5475 C C . ASN B 1 196 ? -12.107 55.660 193.880 1.00 50.52 196 ASN 2 C 1
ATOM 5476 O O . ASN B 1 196 ? -11.407 54.848 194.487 1.00 51.01 196 ASN 2 O 1
ATOM 5481 N N . PRO B 1 197 ? -13.118 55.278 193.081 1.00 48.84 197 PRO 2 N 1
ATOM 5482 C CA . PRO B 1 197 ? -13.534 53.897 192.807 1.00 48.10 197 PRO 2 CA 1
ATOM 5483 C C . PRO B 1 197 ? -12.879 53.040 191.707 1.00 47.41 197 PRO 2 C 1
ATOM 5484 O O . PRO B 1 197 ? -13.259 51.883 191.529 1.00 48.88 197 PRO 2 O 1
ATOM 5488 N N . ILE B 1 198 ? -11.922 53.571 190.963 1.00 45.58 198 ILE 2 N 1
ATOM 5489 C CA . ILE B 1 198 ? -11.272 52.756 189.936 1.00 45.57 198 ILE 2 CA 1
ATOM 5490 C C . ILE B 1 198 ? -9.784 52.638 190.216 1.00 45.39 198 ILE 2 C 1
ATOM 5491 O O . ILE B 1 198 ? -9.130 53.624 190.542 1.00 46.48 198 ILE 2 O 1
ATOM 5496 N N . VAL B 1 199 ? -9.243 51.431 190.104 1.00 45.22 199 VAL 2 N 1
ATOM 5497 C CA . VAL B 1 199 ? -7.826 51.238 190.365 1.00 44.90 199 VAL 2 CA 1
ATOM 5498 C C . VAL B 1 199 ? -7.135 50.362 189.344 1.00 45.63 199 VAL 2 C 1
ATOM 5499 O O . VAL B 1 199 ? -7.647 49.314 188.953 1.00 45.83 199 VAL 2 O 1
ATOM 5503 N N . ASP B 1 200 ? -5.965 50.802 188.911 1.00 46.57 200 ASP 2 N 1
ATOM 5504 C CA . ASP B 1 200 ? -5.174 50.050 187.958 1.00 47.32 200 ASP 2 CA 1
ATOM 5505 C C . ASP B 1 200 ? -3.862 49.864 188.683 1.00 46.75 200 ASP 2 C 1
ATOM 5506 O O . ASP B 1 200 ? -3.066 50.792 188.790 1.00 47.44 200 ASP 2 O 1
ATOM 5511 N N . ALA B 1 201 ? -3.652 48.667 189.211 1.00 46.05 201 ALA 2 N 1
ATOM 5512 C CA . ALA B 1 201 ? -2.437 48.385 189.954 1.00 46.33 201 ALA 2 CA 1
ATOM 5513 C C . ALA B 1 201 ? -1.867 47.029 189.591 1.00 46.56 201 ALA 2 C 1
ATOM 5514 O O . ALA B 1 201 ? -2.375 46.351 188.700 1.00 45.77 201 ALA 2 O 1
ATOM 5516 N N . THR B 1 202 ? -0.803 46.650 190.291 1.00 47.24 202 THR 2 N 1
ATOM 5517 C CA . THR B 1 202 ? -0.152 45.362 190.092 1.00 48.38 202 THR 2 CA 1
ATOM 5518 C C . THR B 1 202 ? 0.066 44.684 191.445 1.00 48.09 202 THR 2 C 1
ATOM 5519 O O . THR B 1 202 ? 0.574 45.295 192.382 1.00 47.85 202 THR 2 O 1
ATOM 5523 N N . LEU B 1 203 ? -0.343 43.424 191.544 1.00 48.92 203 LEU 2 N 1
ATOM 5524 C CA . LEU B 1 203 ? -0.190 42.665 192.775 1.00 50.68 203 LEU 2 CA 1
ATOM 5525 C C . LEU B 1 203 ? 1.277 42.378 193.061 1.00 52.96 203 LEU 2 C 1
ATOM 5526 O O . LEU B 1 203 ? 2.122 42.432 192.165 1.00 52.14 203 LEU 2 O 1
ATOM 5531 N N . PRO B 1 204 ? 1.596 42.055 194.322 1.00 55.62 204 PRO 2 N 1
ATOM 5532 C CA . PRO B 1 204 ? 2.971 41.765 194.725 1.00 56.45 204 PRO 2 CA 1
ATOM 5533 C C . PRO B 1 204 ? 3.723 40.822 193.796 1.00 56.98 204 PRO 2 C 1
ATOM 5534 O O . PRO B 1 204 ? 4.927 40.968 193.601 1.00 58.19 204 PRO 2 O 1
ATOM 5538 N N . ASP B 1 205 ? 3.015 39.864 193.210 1.00 56.52 205 ASP 2 N 1
ATOM 5539 C CA . ASP B 1 205 ? 3.659 38.901 192.328 1.00 55.91 205 ASP 2 CA 1
ATOM 5540 C C . ASP B 1 205 ? 3.791 39.364 190.887 1.00 54.38 205 ASP 2 C 1
ATOM 5541 O O . ASP B 1 205 ? 4.432 38.694 190.079 1.00 54.97 205 ASP 2 O 1
ATOM 5546 N N . GLY B 1 206 ? 3.187 40.500 190.560 1.00 52.13 206 GLY 2 N 1
ATOM 5547 C CA . GLY B 1 206 ? 3.272 41.001 189.198 1.00 50.39 206 GLY 2 CA 1
ATOM 5548 C C . GLY B 1 206 ? 1.948 41.020 188.444 1.00 49.25 206 GLY 2 C 1
ATOM 5549 O O . GLY B 1 206 ? 1.791 41.769 187.471 1.00 49.73 206 GLY 2 O 1
ATOM 5550 N N . SER B 1 207 ? 0.998 40.194 188.879 1.00 46.65 207 SER 2 N 1
ATOM 5551 C CA . SER B 1 207 ? -0.317 40.139 188.245 1.00 44.14 207 SER 2 CA 1
ATOM 5552 C C . SER B 1 207 ? -0.927 41.535 188.214 1.00 43.59 207 SER 2 C 1
ATOM 5553 O O . SER B 1 207 ? -0.830 42.277 189.190 1.00 43.10 207 SER 2 O 1
ATOM 5556 N N . ARG B 1 208 ? -1.566 41.890 187.102 1.00 43.15 208 ARG 2 N 1
ATOM 5557 C CA . ARG B 1 208 ? -2.166 43.212 186.972 1.00 43.03 208 ARG 2 CA 1
ATOM 5558 C C . ARG B 1 208 ? -3.636 43.260 187.435 1.00 42.46 208 ARG 2 C 1
ATOM 5559 O O . ARG B 1 208 ? -4.462 42.433 187.044 1.00 40.26 208 ARG 2 O 1
ATOM 5567 N N . LEU B 1 209 ? -3.948 44.241 188.279 1.00 42.07 209 LEU 2 N 1
ATOM 5568 C CA . LEU B 1 209 ? -5.292 44.396 188.830 1.00 41.64 209 LEU 2 CA 1
ATOM 5569 C C . LEU B 1 209 ? -6.053 45.593 188.267 1.00 42.46 209 LEU 2 C 1
ATOM 5570 O O . LEU B 1 209 ? -5.487 46.658 188.019 1.00 43.62 209 LEU 2 O 1
ATOM 5575 N N . GLN B 1 210 ? -7.353 45.397 188.094 1.00 41.59 210 GLN 2 N 1
ATOM 5576 C CA . GLN B 1 210 ? -8.257 46.414 187.589 1.00 40.74 210 GLN 2 CA 1
ATOM 5577 C C . GLN B 1 210 ? -9.465 46.254 188.494 1.00 39.81 210 GLN 2 C 1
ATOM 5578 O O . GLN B 1 210 ? -10.258 45.327 188.313 1.00 40.01 210 GLN 2 O 1
ATOM 5584 N N . ALA B 1 211 ? -9.612 47.136 189.475 1.00 38.84 211 ALA 2 N 1
ATOM 5585 C CA . ALA B 1 211 ? -10.735 47.028 190.400 1.00 36.37 211 ALA 2 CA 1
ATOM 5586 C C . ALA B 1 211 ? -11.694 48.204 190.327 1.00 35.39 211 ALA 2 C 1
ATOM 5587 O O . ALA B 1 211 ? -11.379 49.261 189.780 1.00 33.82 211 ALA 2 O 1
ATOM 5589 N N . THR B 1 212 ? -12.878 48.001 190.888 1.00 35.89 212 THR 2 N 1
ATOM 5590 C CA . THR B 1 212 ? -13.895 49.034 190.925 1.00 36.41 212 THR 2 CA 1
ATOM 5591 C C . THR B 1 212 ? -14.617 48.875 192.255 1.00 38.41 212 THR 2 C 1
ATOM 5592 O O . THR B 1 212 ? -14.883 47.750 192.693 1.00 39.25 212 THR 2 O 1
ATOM 5596 N N 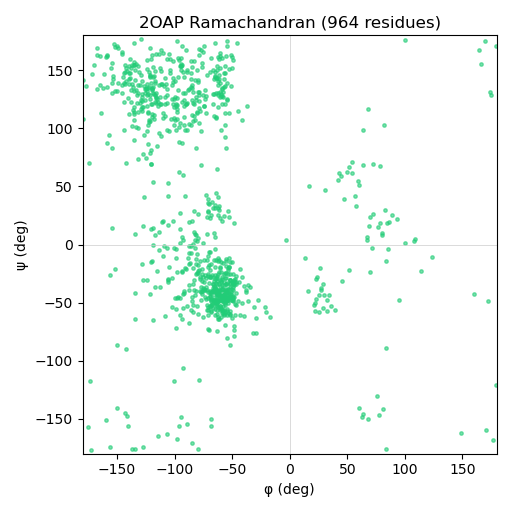. PHE B 1 213 ? -14.923 49.989 192.912 1.00 40.09 213 PHE 2 N 1
ATOM 5597 C CA . PHE B 1 213 ? -15.587 49.904 194.204 1.00 41.42 213 PHE 2 CA 1
ATOM 5598 C C . PHE B 1 213 ? -17.024 50.404 194.237 1.00 42.08 213 PHE 2 C 1
ATOM 5599 O O . PHE B 1 213 ? -17.361 51.429 193.639 1.00 43.71 213 PHE 2 O 1
ATOM 5607 N N . GLY B 1 214 ? -17.862 49.650 194.943 1.00 41.80 214 GLY 2 N 1
ATOM 5608 C CA . GLY B 1 214 ? -19.263 49.991 195.088 1.00 43.34 214 GLY 2 CA 1
ATOM 5609 C C . GLY B 1 214 ? -20.049 50.003 193.796 1.00 43.72 214 GLY 2 C 1
ATOM 5610 O O . GLY B 1 214 ? -19.772 49.234 192.877 1.00 44.48 214 GLY 2 O 1
ATOM 5611 N N . THR B 1 215 ? -21.050 50.873 193.738 1.00 43.90 215 THR 2 N 1
ATOM 5612 C CA . THR B 1 215 ? -21.882 51.016 192.554 1.00 44.41 215 THR 2 CA 1
ATOM 5613 C C . THR B 1 215 ? -21.768 52.452 192.064 1.00 45.27 215 THR 2 C 1
ATOM 5614 O O . THR B 1 215 ? -22.558 52.915 191.227 1.00 44.49 215 THR 2 O 1
ATOM 5618 N N . GLU B 1 216 ? -20.765 53.142 192.605 1.00 45.62 216 GLU 2 N 1
ATOM 5619 C CA . GLU B 1 216 ? -20.472 54.523 192.258 1.00 45.97 216 GLU 2 CA 1
ATOM 5620 C C . GLU B 1 216 ? -20.445 54.705 190.735 1.00 45.43 216 GLU 2 C 1
ATOM 5621 O O . GLU B 1 216 ? -21.328 55.341 190.152 1.00 45.39 216 GLU 2 O 1
ATOM 5627 N N . VAL B 1 217 ? -19.425 54.142 190.097 1.00 44.68 217 VAL 2 N 1
ATOM 5628 C CA . VAL B 1 217 ? -19.281 54.238 188.653 1.00 43.24 217 VAL 2 CA 1
ATOM 5629 C C . VAL B 1 217 ? -19.615 52.885 188.037 1.00 42.38 217 VAL 2 C 1
ATOM 5630 O O . VAL B 1 217 ? -19.625 52.731 186.818 1.00 42.27 217 VAL 2 O 1
ATOM 5634 N N . THR B 1 218 ? -19.896 51.905 188.890 1.00 42.83 218 THR 2 N 1
ATOM 5635 C CA . THR B 1 218 ? -20.205 50.563 188.424 1.00 41.67 218 THR 2 CA 1
ATOM 5636 C C . THR B 1 218 ? -21.394 49.911 189.086 1.00 40.98 218 THR 2 C 1
ATOM 5637 O O . THR B 1 218 ? -21.243 49.249 190.112 1.00 41.73 218 THR 2 O 1
ATOM 5641 N N . PRO B 1 219 ? -22.599 50.093 188.528 1.00 40.50 219 PRO 2 N 1
ATOM 5642 C CA . PRO B 1 219 ? -23.724 49.426 189.190 1.00 39.80 219 PRO 2 CA 1
ATOM 5643 C C . PRO B 1 219 ? -23.458 47.931 189.050 1.00 39.73 219 PRO 2 C 1
ATOM 5644 O O . PRO B 1 219 ? -22.520 47.530 188.355 1.00 41.64 219 PRO 2 O 1
ATOM 5648 N N . ARG B 1 220 ? -24.273 47.115 189.700 1.00 38.31 220 ARG 2 N 1
ATOM 5649 C CA . ARG B 1 220 ? -24.105 45.656 189.679 1.00 37.94 220 ARG 2 CA 1
ATOM 5650 C C . ARG B 1 220 ? -23.115 45.290 190.766 1.00 37.68 220 ARG 2 C 1
ATOM 5651 O O . ARG B 1 220 ? -22.853 44.116 191.020 1.00 38.91 220 ARG 2 O 1
ATOM 5659 N N . GLY B 1 221 ? -22.573 46.318 191.408 1.00 36.54 221 GLY 2 N 1
ATOM 5660 C CA . GLY B 1 221 ? -21.642 46.104 192.494 1.00 36.21 221 GLY 2 CA 1
ATOM 5661 C C . GLY B 1 221 ? -20.190 46.264 192.122 1.00 36.42 221 GLY 2 C 1
ATOM 5662 O O . GLY B 1 221 ? -19.848 46.487 190.961 1.00 35.46 221 GLY 2 O 1
ATOM 5663 N N . SER B 1 222 ? -19.337 46.156 193.133 1.00 37.26 222 SER 2 N 1
ATOM 5664 C CA . SER B 1 222 ? -17.900 46.267 192.951 1.00 37.65 222 SER 2 CA 1
ATOM 5665 C C . SER B 1 222 ? -17.465 45.129 192.045 1.00 36.78 222 SER 2 C 1
ATOM 5666 O O . SER B 1 222 ? -18.189 44.141 191.884 1.00 37.80 222 SER 2 O 1
ATOM 5669 N N . SER B 1 223 ? -16.288 45.274 191.451 1.00 34.36 223 SER 2 N 1
ATOM 5670 C CA . SER B 1 223 ? -15.757 44.257 190.564 1.00 32.94 223 SER 2 CA 1
ATOM 5671 C C . SER B 1 223 ? -14.261 44.396 190.450 1.00 33.54 223 SER 2 C 1
ATOM 5672 O O . SER B 1 223 ? -13.681 45.433 190.775 1.00 33.81 223 SER 2 O 1
ATOM 5675 N N . PHE B 1 224 ? -13.627 43.335 189.988 1.00 33.34 224 PHE 2 N 1
ATOM 5676 C CA . PHE B 1 224 ? -12.198 43.364 189.817 1.00 34.00 224 PHE 2 CA 1
ATOM 5677 C C . PHE B 1 224 ? -11.886 42.393 188.705 1.00 34.95 224 PHE 2 C 1
ATOM 5678 O O . PHE B 1 224 ? -12.758 41.661 188.246 1.00 35.26 224 PHE 2 O 1
ATOM 5686 N N . THR B 1 225 ? -10.644 42.417 188.254 1.00 35.78 225 THR 2 N 1
ATOM 5687 C CA . THR B 1 225 ? -10.207 41.549 187.187 1.00 35.22 225 THR 2 CA 1
ATOM 5688 C C . THR B 1 225 ? -8.723 41.376 187.372 1.00 34.54 225 THR 2 C 1
ATOM 5689 O O . THR B 1 225 ? -7.994 42.347 187.557 1.00 35.60 225 THR 2 O 1
ATOM 5693 N N . ILE B 1 226 ? -8.265 40.140 187.347 1.00 33.86 226 ILE 2 N 1
ATOM 5694 C CA . ILE B 1 226 ? -6.854 39.911 187.515 1.00 35.18 226 ILE 2 CA 1
ATOM 5695 C C . ILE B 1 226 ? -6.344 39.237 186.266 1.00 36.34 226 ILE 2 C 1
ATOM 5696 O O . ILE B 1 226 ? -7.050 38.443 185.647 1.00 36.15 226 ILE 2 O 1
ATOM 5701 N N . ARG B 1 227 ? -5.123 39.588 185.886 1.00 37.34 227 ARG 2 N 1
ATOM 5702 C CA . ARG B 1 227 ? -4.467 38.999 184.737 1.00 37.74 227 ARG 2 CA 1
ATOM 5703 C C . ARG B 1 227 ? -3.196 38.476 185.379 1.00 37.91 227 ARG 2 C 1
ATOM 5704 O O . ARG B 1 227 ? -2.248 39.237 185.594 1.00 38.36 227 ARG 2 O 1
ATOM 5712 N N . LYS B 1 228 ? -3.186 37.186 185.704 1.00 37.44 228 LYS 2 N 1
ATOM 5713 C CA . LYS B 1 228 ? -2.046 36.580 186.380 1.00 36.81 228 LYS 2 CA 1
ATOM 5714 C C . LYS B 1 228 ? -0.724 36.774 185.658 1.00 38.40 228 LYS 2 C 1
ATOM 5715 O O . LYS B 1 228 ? -0.681 37.107 184.477 1.00 37.52 228 LYS 2 O 1
ATOM 5721 N N . PHE B 1 229 ? 0.358 36.574 186.393 1.00 41.08 229 PHE 2 N 1
ATOM 5722 C CA . PHE B 1 229 ? 1.694 36.743 185.858 1.00 45.06 229 PHE 2 CA 1
ATOM 5723 C C . PHE B 1 229 ? 2.425 35.422 185.976 1.00 46.18 229 PHE 2 C 1
ATOM 5724 O O . PHE B 1 229 ? 2.571 34.902 187.083 1.00 48.20 229 PHE 2 O 1
ATOM 5732 N N . THR B 1 230 ? 2.874 34.874 184.847 1.00 46.68 230 THR 2 N 1
ATOM 5733 C CA . THR B 1 230 ? 3.598 33.599 184.865 1.00 47.89 230 THR 2 CA 1
ATOM 5734 C C . THR B 1 230 ? 4.943 33.755 185.569 1.00 49.84 230 THR 2 C 1
ATOM 5735 O O . THR B 1 230 ? 5.718 34.659 185.246 1.00 49.39 230 THR 2 O 1
ATOM 5739 N N . ILE B 1 231 ? 5.222 32.870 186.524 1.00 51.60 231 ILE 2 N 1
ATOM 5740 C CA . ILE B 1 231 ? 6.469 32.952 187.265 1.00 53.43 231 ILE 2 CA 1
ATOM 5741 C C . ILE B 1 231 ? 7.691 32.500 186.470 1.00 53.02 231 ILE 2 C 1
ATOM 5742 O O . ILE B 1 231 ? 8.786 33.030 186.662 1.00 53.78 231 ILE 2 O 1
ATOM 5747 N N . GLU B 1 232 ? 7.528 31.538 185.570 1.00 51.31 232 GLU 2 N 1
ATOM 5748 C CA . GLU B 1 232 ? 8.681 31.108 184.790 1.00 49.27 232 GLU 2 CA 1
ATOM 5749 C C . GLU B 1 232 ? 8.726 31.761 183.408 1.00 45.58 232 GLU 2 C 1
ATOM 5750 O O . GLU B 1 232 ? 7.806 31.609 182.600 1.00 45.75 232 GLU 2 O 1
ATOM 5756 N N . PRO B 1 233 ? 9.812 32.505 183.130 1.00 42.12 233 PRO 2 N 1
ATOM 5757 C CA . PRO B 1 233 ? 10.083 33.230 181.888 1.00 39.11 233 PRO 2 CA 1
ATOM 5758 C C . PRO B 1 233 ? 10.118 32.362 180.661 1.00 36.71 233 PRO 2 C 1
ATOM 5759 O O . PRO B 1 233 ? 10.916 31.426 180.586 1.00 38.26 233 PRO 2 O 1
ATOM 5763 N N . LEU B 1 234 ? 9.249 32.674 179.704 1.00 33.98 234 LEU 2 N 1
ATOM 5764 C CA . LEU B 1 234 ? 9.216 31.950 178.443 1.00 32.21 234 LEU 2 CA 1
ATOM 5765 C C . LEU B 1 234 ? 10.539 32.242 177.769 1.00 31.27 234 LEU 2 C 1
ATOM 5766 O O . LEU B 1 234 ? 11.063 33.341 177.900 1.00 32.59 234 LEU 2 O 1
ATOM 5771 N N . THR B 1 235 ? 11.079 31.267 177.052 1.00 30.97 235 THR 2 N 1
ATOM 5772 C CA . THR B 1 235 ? 12.353 31.458 176.364 1.00 31.06 235 THR 2 CA 1
ATOM 5773 C C . THR B 1 235 ? 12.188 31.515 174.847 1.00 30.37 235 THR 2 C 1
ATOM 5774 O O . THR B 1 235 ? 11.141 31.157 174.308 1.00 30.62 235 THR 2 O 1
ATOM 5778 N N . PRO B 1 236 ? 13.218 31.992 174.135 1.00 30.54 236 PRO 2 N 1
ATOM 5779 C CA . PRO B 1 236 ? 13.032 32.024 172.682 1.00 31.05 236 PRO 2 CA 1
ATOM 5780 C C . PRO B 1 236 ? 12.659 30.647 172.127 1.00 29.58 236 PRO 2 C 1
ATOM 5781 O O . PRO B 1 236 ? 12.036 30.554 171.071 1.00 27.27 236 PRO 2 O 1
ATOM 5785 N N . ILE B 1 237 ? 13.021 29.581 172.838 1.00 29.05 237 ILE 2 N 1
ATOM 5786 C CA . ILE B 1 237 ? 12.656 28.245 172.375 1.00 31.47 237 ILE 2 CA 1
ATOM 5787 C C . ILE B 1 237 ? 11.163 28.095 172.611 1.00 31.20 237 ILE 2 C 1
ATOM 5788 O O . ILE B 1 237 ? 10.430 27.637 171.728 1.00 32.69 237 ILE 2 O 1
ATOM 5793 N N . ASP B 1 238 ? 10.714 28.477 173.806 1.00 28.90 238 ASP 2 N 1
ATOM 5794 C CA . ASP B 1 238 ? 9.287 28.428 174.126 1.00 26.82 238 ASP 2 CA 1
ATOM 5795 C C . ASP B 1 238 ? 8.556 29.156 172.988 1.00 26.19 238 ASP 2 C 1
ATOM 5796 O O . ASP B 1 238 ? 7.565 28.665 172.459 1.00 24.29 238 ASP 2 O 1
ATOM 5801 N N . LEU B 1 239 ? 9.078 30.313 172.590 1.00 26.33 239 LEU 2 N 1
ATOM 5802 C CA . LEU B 1 239 ? 8.465 31.091 171.532 1.00 26.24 239 LEU 2 CA 1
ATOM 5803 C C . LEU B 1 239 ? 8.484 30.425 170.157 1.00 28.10 239 LEU 2 C 1
ATOM 5804 O O . LEU B 1 239 ? 7.576 30.646 169.349 1.00 29.65 239 LEU 2 O 1
ATOM 5809 N N . ILE B 1 240 ? 9.503 29.626 169.860 1.00 29.07 240 ILE 2 N 1
ATOM 5810 C CA . ILE B 1 240 ? 9.531 28.963 168.549 1.00 30.52 240 ILE 2 CA 1
ATOM 5811 C C . ILE B 1 240 ? 8.503 27.827 168.571 1.00 31.11 240 ILE 2 C 1
ATOM 5812 O O . ILE B 1 240 ? 7.790 27.569 167.592 1.00 29.31 240 ILE 2 O 1
ATOM 5817 N N . GLU B 1 241 ? 8.452 27.163 169.720 1.00 32.82 241 GLU 2 N 1
ATOM 5818 C CA . GLU B 1 241 ? 7.568 26.047 169.949 1.00 34.94 241 GLU 2 CA 1
ATOM 5819 C C . GLU B 1 241 ? 6.101 26.475 169.954 1.00 34.72 241 GLU 2 C 1
ATOM 5820 O O . GLU B 1 241 ? 5.233 25.731 169.505 1.00 35.45 241 GLU 2 O 1
ATOM 5826 N N . LYS B 1 242 ? 5.819 27.678 170.447 1.00 33.75 242 LYS 2 N 1
ATOM 5827 C CA . LYS B 1 242 ? 4.438 28.162 170.507 1.00 32.13 242 LYS 2 CA 1
ATOM 5828 C C . LYS B 1 242 ? 3.910 28.807 169.215 1.00 31.41 242 LYS 2 C 1
ATOM 5829 O O . LYS B 1 242 ? 2.754 29.243 169.151 1.00 29.66 242 LYS 2 O 1
ATOM 5835 N N . GLY B 1 243 ? 4.759 28.845 168.189 1.00 31.87 243 GLY 2 N 1
ATOM 5836 C CA . GLY B 1 243 ? 4.368 29.412 166.910 1.00 32.40 243 GLY 2 CA 1
ATOM 5837 C C . GLY B 1 243 ? 4.181 30.911 166.978 1.00 32.49 243 GLY 2 C 1
ATOM 5838 O O . GLY B 1 243 ? 3.599 31.534 166.081 1.00 33.53 243 GLY 2 O 1
ATOM 5839 N N . THR B 1 244 ? 4.703 31.500 168.041 1.00 29.88 244 THR 2 N 1
ATOM 5840 C CA . THR B 1 244 ? 4.560 32.919 168.233 1.00 29.46 244 THR 2 CA 1
ATOM 5841 C C . THR B 1 244 ? 5.606 33.730 167.469 1.00 28.60 244 THR 2 C 1
ATOM 5842 O O . THR B 1 244 ? 5.337 34.855 167.064 1.00 28.74 244 THR 2 O 1
ATOM 5846 N N . VAL B 1 245 ? 6.794 33.166 167.269 1.00 27.29 245 VAL 2 N 1
ATOM 5847 C CA . VAL B 1 245 ? 7.859 33.848 166.527 1.00 25.29 245 VAL 2 CA 1
ATOM 5848 C C . VAL B 1 245 ? 8.706 32.784 165.849 1.00 27.03 245 VAL 2 C 1
ATOM 5849 O O . VAL B 1 245 ? 9.104 31.805 166.495 1.00 27.45 245 VAL 2 O 1
ATOM 5853 N N . PRO B 1 246 ? 9.006 32.958 164.545 1.00 27.71 246 PRO 2 N 1
ATOM 5854 C CA . PRO B 1 246 ? 9.819 32.006 163.772 1.00 28.49 246 PRO 2 CA 1
ATOM 5855 C C . PRO B 1 246 ? 11.254 31.928 164.301 1.00 30.03 246 PRO 2 C 1
ATOM 5856 O O . PRO B 1 246 ? 11.791 32.924 164.801 1.00 31.49 246 PRO 2 O 1
ATOM 5860 N N . SER B 1 247 ? 11.879 30.755 164.186 1.00 30.44 247 SER 2 N 1
ATOM 5861 C CA . SER B 1 247 ? 13.263 30.586 164.637 1.00 29.44 247 SER 2 CA 1
ATOM 5862 C C . SER B 1 247 ? 14.189 31.483 163.806 1.00 28.09 247 SER 2 C 1
ATOM 5863 O O . SER B 1 247 ? 15.244 31.895 164.271 1.00 28.66 247 SER 2 O 1
ATOM 5866 N N . GLY B 1 248 ? 13.786 31.780 162.573 1.00 26.73 248 GLY 2 N 1
ATOM 5867 C CA . GLY B 1 248 ? 14.580 32.645 161.724 1.00 25.29 248 GLY 2 CA 1
ATOM 5868 C C . GLY B 1 248 ? 14.579 34.060 162.275 1.00 24.95 248 GLY 2 C 1
ATOM 5869 O O . GLY B 1 248 ? 15.634 34.671 162.465 1.00 23.84 248 GLY 2 O 1
ATOM 5870 N N . VAL B 1 249 ? 13.389 34.590 162.530 1.00 24.49 249 VAL 2 N 1
ATOM 5871 C CA . VAL B 1 249 ? 13.274 35.929 163.082 1.00 23.71 249 VAL 2 CA 1
ATOM 5872 C C . VAL B 1 249 ? 14.065 35.960 164.377 1.00 24.18 249 VAL 2 C 1
ATOM 5873 O O . VAL B 1 249 ? 14.809 36.901 164.640 1.00 24.95 249 VAL 2 O 1
ATOM 5877 N N . LEU B 1 250 ? 13.901 34.918 165.183 1.00 23.79 250 LEU 2 N 1
ATOM 5878 C CA . LEU B 1 250 ? 14.598 34.829 166.455 1.00 24.48 250 LEU 2 CA 1
ATOM 5879 C C . LEU B 1 250 ? 16.105 34.932 166.274 1.00 25.19 250 LEU 2 C 1
ATOM 5880 O O . LEU B 1 250 ? 16.776 35.679 167.002 1.00 24.44 250 LEU 2 O 1
ATOM 5885 N N . ALA B 1 251 ? 16.633 34.188 165.301 1.00 25.45 251 ALA 2 N 1
ATOM 5886 C CA . ALA B 1 251 ? 18.065 34.207 165.000 1.00 26.17 251 ALA 2 CA 1
ATOM 5887 C C . ALA B 1 251 ? 18.431 35.619 164.547 1.00 26.75 251 ALA 2 C 1
ATOM 5888 O O . ALA B 1 251 ? 19.464 36.170 164.932 1.00 24.85 251 ALA 2 O 1
ATOM 5890 N N . TYR B 1 252 ? 17.575 36.205 163.723 1.00 27.54 252 TYR 2 N 1
ATOM 5891 C CA . TYR B 1 252 ? 17.823 37.558 163.264 1.00 29.28 252 TYR 2 CA 1
ATOM 5892 C C . TYR B 1 252 ? 17.974 38.478 164.473 1.00 29.65 252 TYR 2 C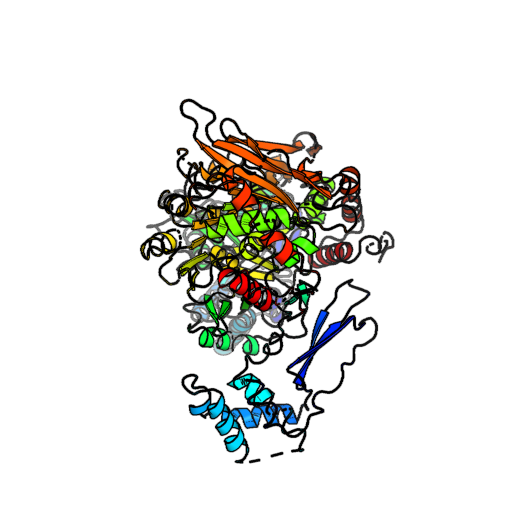 1
ATOM 5893 O O . TYR B 1 252 ? 18.903 39.287 164.542 1.00 29.58 252 TYR 2 O 1
ATOM 5902 N N . LEU B 1 253 ? 17.049 38.350 165.422 1.00 29.06 253 LEU 2 N 1
ATOM 5903 C CA . LEU B 1 253 ? 17.067 39.179 166.619 1.00 27.80 253 LEU 2 CA 1
ATOM 5904 C C . LEU B 1 253 ? 18.295 38.925 167.479 1.00 27.33 253 LEU 2 C 1
ATOM 5905 O O . LEU B 1 253 ? 18.861 39.855 168.047 1.00 24.22 253 LEU 2 O 1
ATOM 5910 N N . TRP B 1 254 ? 18.714 37.665 167.568 1.00 28.50 254 TRP 2 N 1
ATOM 5911 C CA . TRP B 1 254 ? 19.896 37.315 168.351 1.00 30.06 254 TRP 2 CA 1
ATOM 5912 C C . TRP B 1 254 ? 21.064 38.174 167.859 1.00 30.42 254 TRP 2 C 1
ATOM 5913 O O . TRP B 1 254 ? 21.693 38.888 168.642 1.00 31.44 254 TRP 2 O 1
ATOM 5924 N N . LEU B 1 255 ? 21.342 38.110 166.560 1.00 30.06 255 LEU 2 N 1
ATOM 5925 C CA . LEU B 1 255 ? 22.428 38.897 165.972 1.00 30.25 255 LEU 2 CA 1
ATOM 5926 C C . LEU B 1 255 ? 22.215 40.383 166.249 1.00 29.88 255 LEU 2 C 1
ATOM 5927 O O . LEU B 1 255 ? 23.145 41.105 166.614 1.00 30.96 255 LEU 2 O 1
ATOM 5932 N N . ALA B 1 256 ? 20.980 40.831 166.067 1.00 27.88 256 ALA 2 N 1
ATOM 5933 C CA . ALA B 1 256 ? 20.656 42.223 166.268 1.00 27.33 256 ALA 2 CA 1
ATOM 5934 C C . ALA B 1 256 ? 20.955 42.706 167.671 1.00 26.76 256 ALA 2 C 1
ATOM 5935 O O . ALA B 1 256 ? 21.529 43.774 167.835 1.00 26.84 256 ALA 2 O 1
ATOM 5937 N N . ILE B 1 257 ? 20.585 41.952 168.698 1.00 27.12 257 ILE 2 N 1
ATOM 5938 C CA . ILE B 1 257 ? 20.862 42.473 170.023 1.00 29.15 257 ILE 2 CA 1
ATOM 5939 C C . ILE B 1 257 ? 22.341 42.297 170.327 1.00 30.20 257 ILE 2 C 1
ATOM 5940 O O . ILE B 1 257 ? 22.907 43.052 171.116 1.00 30.19 257 ILE 2 O 1
ATOM 5945 N N . GLU B 1 258 ? 22.979 41.316 169.694 1.00 31.53 258 GLU 2 N 1
ATOM 5946 C CA . GLU B 1 258 ? 24.409 41.133 169.922 1.00 33.95 258 GLU 2 CA 1
ATOM 5947 C C . GLU B 1 258 ? 25.089 42.386 169.399 1.00 34.61 258 GLU 2 C 1
ATOM 5948 O O . GLU B 1 258 ? 25.916 42.984 170.078 1.00 35.18 258 GLU 2 O 1
ATOM 5954 N N . HIS B 1 259 ? 24.720 42.785 168.186 1.00 35.90 259 HIS 2 N 1
ATOM 5955 C CA . HIS B 1 259 ? 25.281 43.980 167.570 1.00 37.09 259 HIS 2 CA 1
ATOM 5956 C C . HIS B 1 259 ? 24.646 45.262 168.088 1.00 36.11 259 HIS 2 C 1
ATOM 5957 O O . HIS B 1 259 ? 24.627 46.282 167.407 1.00 36.86 259 HIS 2 O 1
ATOM 5964 N N . LYS B 1 260 ? 24.131 45.187 169.310 1.00 34.65 260 LYS 2 N 1
ATOM 5965 C CA . LYS B 1 260 ? 23.512 46.315 169.991 1.00 33.86 260 LYS 2 CA 1
ATOM 5966 C C . LYS B 1 260 ? 22.487 47.169 169.230 1.00 32.79 260 LYS 2 C 1
ATOM 5967 O O . LYS B 1 260 ? 22.477 48.390 169.367 1.00 32.70 260 LYS 2 O 1
ATOM 5973 N N . PHE B 1 261 ? 21.629 46.540 168.429 1.00 30.32 261 PHE 2 N 1
ATOM 5974 C CA . PHE B 1 261 ? 20.589 47.284 167.729 1.00 29.10 261 PHE 2 CA 1
ATOM 5975 C C . PHE B 1 261 ? 19.490 47.517 168.760 1.00 29.32 261 PHE 2 C 1
ATOM 5976 O O . PHE B 1 261 ? 19.092 46.583 169.458 1.00 29.05 261 PHE 2 O 1
ATOM 5984 N N . SER B 1 262 ? 19.006 48.749 168.878 1.00 28.98 262 SER 2 N 1
ATOM 5985 C CA . SER B 1 262 ? 17.974 49.035 169.871 1.00 29.65 262 SER 2 CA 1
ATOM 5986 C C . SER B 1 262 ? 16.594 48.722 169.331 1.00 28.86 262 SER 2 C 1
ATOM 5987 O O . SER B 1 262 ? 16.298 49.028 168.185 1.00 29.67 262 SER 2 O 1
ATOM 5990 N N . ALA B 1 263 ? 15.750 48.104 170.150 1.00 28.02 263 ALA 2 N 1
ATOM 5991 C CA . ALA B 1 263 ? 14.413 47.740 169.699 1.00 28.04 263 ALA 2 CA 1
ATOM 5992 C C . ALA B 1 263 ? 13.339 47.895 170.759 1.00 28.74 263 ALA 2 C 1
ATOM 5993 O O . ALA B 1 263 ? 13.602 47.818 171.957 1.00 29.37 263 ALA 2 O 1
ATOM 5995 N N . ILE B 1 264 ? 12.118 48.102 170.290 1.00 28.60 264 ILE 2 N 1
ATOM 5996 C CA . ILE B 1 264 ? 10.965 48.287 171.150 1.00 28.02 264 ILE 2 CA 1
ATOM 5997 C C . ILE B 1 264 ? 9.877 47.322 170.704 1.00 28.45 264 ILE 2 C 1
ATOM 5998 O O . ILE B 1 264 ? 9.569 47.232 169.515 1.00 30.80 264 ILE 2 O 1
ATOM 6003 N N . VAL B 1 265 ? 9.312 46.567 171.634 1.00 26.53 265 VAL 2 N 1
ATOM 6004 C CA . VAL B 1 265 ? 8.248 45.672 171.235 1.00 26.12 265 VAL 2 CA 1
ATOM 6005 C C . VAL B 1 265 ? 6.927 46.347 171.614 1.00 28.08 265 VAL 2 C 1
ATOM 6006 O O . VAL B 1 265 ? 6.671 46.668 172.779 1.00 26.42 265 VAL 2 O 1
ATOM 6010 N N . VAL B 1 266 ? 6.134 46.597 170.571 1.00 29.87 266 VAL 2 N 1
ATOM 6011 C CA . VAL B 1 266 ? 4.835 47.270 170.627 1.00 30.25 266 VAL 2 CA 1
ATOM 6012 C C . VAL B 1 266 ? 3.651 46.312 170.699 1.00 31.65 266 VAL 2 C 1
ATOM 6013 O O . VAL B 1 266 ? 3.721 45.186 170.216 1.00 33.40 266 VAL 2 O 1
ATOM 6017 N N . GLY B 1 267 ? 2.554 46.782 171.282 1.00 31.69 267 GLY 2 N 1
ATOM 6018 C CA . GLY B 1 267 ? 1.366 45.956 171.386 1.00 31.58 267 GLY 2 CA 1
ATOM 6019 C C . GLY B 1 267 ? 0.284 46.516 172.293 1.00 31.36 267 GLY 2 C 1
ATOM 6020 O O . GLY B 1 267 ? 0.463 47.554 172.935 1.00 28.53 267 GLY 2 O 1
ATOM 6021 N N . GLU B 1 268 ? -0.854 45.827 172.327 1.00 33.13 268 GLU 2 N 1
ATOM 6022 C CA . GLU B 1 268 ? -1.971 46.234 173.167 1.00 34.95 268 GLU 2 CA 1
ATOM 6023 C C . GLU B 1 268 ? -1.677 45.799 174.577 1.00 34.36 268 GLU 2 C 1
ATOM 6024 O O . GLU B 1 268 ? -0.817 44.949 174.795 1.00 34.85 268 GLU 2 O 1
ATOM 6030 N N . THR B 1 269 ? -2.386 46.370 175.542 1.00 33.38 269 THR 2 N 1
ATOM 6031 C CA . THR B 1 269 ? -2.153 45.985 176.924 1.00 32.23 269 THR 2 CA 1
ATOM 6032 C C . THR B 1 269 ? -2.506 44.510 177.035 1.00 31.11 269 THR 2 C 1
ATOM 6033 O O . THR B 1 269 ? -3.547 44.080 176.559 1.00 31.64 269 THR 2 O 1
ATOM 6037 N N . ALA B 1 270 ? -1.605 43.737 177.624 1.00 30.51 270 ALA 2 N 1
ATOM 6038 C CA . ALA B 1 270 ? -1.797 42.299 177.807 1.00 30.86 270 ALA 2 CA 1
ATOM 6039 C C . ALA B 1 270 ? -1.582 41.440 176.554 1.00 30.24 270 ALA 2 C 1
ATOM 6040 O O . ALA B 1 270 ? -1.959 40.268 176.534 1.00 30.04 270 ALA 2 O 1
ATOM 6042 N N . SER B 1 271 ? -0.950 42.013 175.532 1.00 29.62 271 SER 2 N 1
ATOM 6043 C CA . SER B 1 271 ? -0.668 41.300 174.288 1.00 29.16 271 SER 2 CA 1
ATOM 6044 C C . SER B 1 271 ? 0.591 40.423 174.339 1.00 29.23 271 SER 2 C 1
ATOM 6045 O O . SER B 1 271 ? 0.975 39.835 173.324 1.00 29.06 271 SER 2 O 1
ATOM 6048 N N . GLY B 1 272 ? 1.231 40.341 175.503 1.00 28.33 272 GLY 2 N 1
ATOM 6049 C CA . GLY B 1 272 ? 2.434 39.543 175.640 1.00 27.34 272 GLY 2 CA 1
ATOM 6050 C C . GLY B 1 272 ? 3.719 40.290 175.316 1.00 27.35 272 GLY 2 C 1
ATOM 6051 O O . GLY B 1 272 ? 4.726 39.687 174.961 1.00 28.61 272 GLY 2 O 1
ATOM 6052 N N . LYS B 1 273 ? 3.701 41.608 175.456 1.00 26.84 273 LYS 2 N 1
ATOM 6053 C CA . LYS B 1 273 ? 4.872 42.423 175.146 1.00 24.51 273 LYS 2 CA 1
ATOM 6054 C C . LYS B 1 273 ? 6.077 42.140 176.042 1.00 24.43 273 LYS 2 C 1
ATOM 6055 O O . LYS B 1 273 ? 7.190 41.930 175.557 1.00 24.14 273 LYS 2 O 1
ATOM 6061 N N . THR B 1 274 ? 5.857 42.146 177.352 1.00 23.21 274 THR 2 N 1
ATOM 6062 C CA . THR B 1 274 ? 6.940 41.921 178.291 1.00 23.47 274 THR 2 CA 1
ATOM 6063 C C . THR B 1 274 ? 7.531 40.539 178.117 1.00 23.92 274 THR 2 C 1
ATOM 6064 O O . THR B 1 274 ? 8.754 40.358 178.127 1.00 23.40 274 THR 2 O 1
ATOM 6068 N N . THR B 1 275 ? 6.656 39.560 177.944 1.00 25.70 275 THR 2 N 1
ATOM 6069 C CA . THR B 1 275 ? 7.093 38.193 177.758 1.00 25.79 275 THR 2 CA 1
ATOM 6070 C C . THR B 1 275 ? 8.041 38.058 176.579 1.00 26.16 275 THR 2 C 1
ATOM 6071 O O . THR B 1 275 ? 9.059 37.385 176.696 1.00 28.62 275 THR 2 O 1
ATOM 6075 N N . THR B 1 276 ? 7.724 38.679 175.448 1.00 24.11 276 THR 2 N 1
ATOM 6076 C CA . THR B 1 276 ? 8.636 38.602 174.308 1.00 26.03 276 THR 2 CA 1
ATOM 6077 C C . THR B 1 276 ? 9.983 39.285 174.647 1.00 26.78 276 THR 2 C 1
ATOM 6078 O O . THR B 1 276 ? 11.056 38.690 174.480 1.00 26.03 276 THR 2 O 1
ATOM 6082 N N . LEU B 1 277 ? 9.922 40.528 175.128 1.00 27.61 277 LEU 2 N 1
ATOM 6083 C CA . LEU B 1 277 ? 11.127 41.270 175.470 1.00 27.00 277 LEU 2 CA 1
ATOM 6084 C C . LEU B 1 277 ? 12.059 40.449 176.361 1.00 26.75 277 LEU 2 C 1
ATOM 6085 O O . LEU B 1 277 ? 13.258 40.390 176.113 1.00 28.84 277 LEU 2 O 1
ATOM 6090 N N . ASN B 1 278 ? 11.509 39.803 177.386 1.00 25.83 278 ASN 2 N 1
ATOM 6091 C CA . ASN B 1 278 ? 12.312 38.985 178.301 1.00 26.94 278 ASN 2 CA 1
ATOM 6092 C C . ASN B 1 278 ? 12.915 37.794 177.554 1.00 27.67 278 ASN 2 C 1
ATOM 6093 O O . ASN B 1 278 ? 14.050 37.395 177.819 1.00 26.21 278 ASN 2 O 1
ATOM 6098 N N . ALA B 1 279 ? 12.158 37.220 176.624 1.00 28.51 279 ALA 2 N 1
ATOM 6099 C CA . ALA B 1 279 ? 12.659 36.082 175.863 1.00 28.57 279 ALA 2 CA 1
ATOM 6100 C C . ALA B 1 279 ? 13.871 36.486 175.050 1.00 29.42 279 ALA 2 C 1
ATOM 6101 O O . ALA B 1 279 ? 14.956 35.964 175.261 1.00 30.44 279 ALA 2 O 1
ATOM 6103 N N . ILE B 1 280 ? 13.700 37.423 174.127 1.00 29.13 280 ILE 2 N 1
ATOM 6104 C CA . ILE B 1 280 ? 14.819 37.855 173.306 1.00 29.21 280 ILE 2 CA 1
ATOM 6105 C C . ILE B 1 280 ? 15.896 38.563 174.119 1.00 30.38 280 ILE 2 C 1
ATOM 6106 O O . ILE B 1 280 ? 16.987 38.814 173.619 1.00 32.13 280 ILE 2 O 1
ATOM 6127 N N . PHE B 1 283 ? 19.429 36.915 174.729 1.00 31.11 283 PHE 2 N 1
ATOM 6128 C CA . PHE B 1 283 ? 20.475 36.886 173.701 1.00 29.04 283 PHE 2 CA 1
ATOM 6129 C C . PHE B 1 283 ? 21.612 37.848 174.023 1.00 29.36 283 PHE 2 C 1
ATOM 6130 O O . PHE B 1 283 ? 22.538 38.005 173.234 1.00 29.70 283 PHE 2 O 1
ATOM 6138 N N . ILE B 1 284 ? 21.527 38.498 175.180 1.00 29.03 284 ILE 2 N 1
ATOM 6139 C CA . ILE B 1 284 ? 22.550 39.439 175.620 1.00 28.00 284 ILE 2 CA 1
ATOM 6140 C C . ILE B 1 284 ? 23.847 38.703 175.879 1.00 29.68 284 ILE 2 C 1
ATOM 6141 O O . ILE B 1 284 ? 23.859 37.688 176.576 1.00 31.27 284 ILE 2 O 1
ATOM 6146 N N . PRO B 1 285 ? 24.956 39.195 175.316 1.00 30.26 285 PRO 2 N 1
ATOM 6147 C CA . PRO B 1 285 ? 26.233 38.523 175.555 1.00 30.01 285 PRO 2 CA 1
ATOM 6148 C C . PRO B 1 285 ? 26.552 38.481 177.057 1.00 31.54 285 PRO 2 C 1
ATOM 6149 O O . PRO B 1 285 ? 26.414 39.475 177.763 1.00 31.83 285 PRO 2 O 1
ATOM 6153 N N . PRO B 1 286 ? 26.981 37.312 177.556 1.00 33.46 286 PRO 2 N 1
ATOM 6154 C CA . PRO B 1 286 ? 27.333 37.015 178.948 1.00 34.04 286 PRO 2 CA 1
ATOM 6155 C C . PRO B 1 286 ? 28.033 38.016 179.872 1.00 36.88 286 PRO 2 C 1
ATOM 6156 O O . PRO B 1 286 ? 27.586 38.212 181.009 1.00 39.96 286 PRO 2 O 1
ATOM 6160 N N . ASP B 1 287 ? 29.115 38.646 179.425 1.00 37.85 287 ASP 2 N 1
ATOM 6161 C CA . ASP B 1 287 ? 29.833 39.570 180.310 1.00 38.80 287 ASP 2 CA 1
ATOM 6162 C C . ASP B 1 287 ? 29.343 41.020 180.318 1.00 38.43 287 ASP 2 C 1
ATOM 6163 O O . ASP B 1 287 ? 29.670 41.786 181.238 1.00 37.05 287 ASP 2 O 1
ATOM 6168 N N . ALA B 1 288 ? 28.563 41.392 179.303 1.00 38.50 288 ALA 2 N 1
ATOM 6169 C CA . ALA B 1 288 ? 28.045 42.754 179.185 1.00 37.77 288 ALA 2 CA 1
ATOM 6170 C C . ALA B 1 288 ? 27.409 43.249 180.473 1.00 37.42 288 ALA 2 C 1
ATOM 6171 O O . ALA B 1 288 ? 27.022 42.460 181.337 1.00 37.27 288 ALA 2 O 1
ATOM 6173 N N . LYS B 1 289 ? 27.310 44.567 180.595 1.00 36.67 289 LYS 2 N 1
ATOM 6174 C CA . LYS B 1 289 ? 26.714 45.186 181.769 1.00 35.00 289 LYS 2 CA 1
ATOM 6175 C C . LYS B 1 289 ? 25.265 45.544 181.468 1.00 34.33 289 LYS 2 C 1
ATOM 6176 O O . LYS B 1 289 ? 24.986 46.390 180.624 1.00 34.44 289 LYS 2 O 1
ATOM 6182 N N . VAL B 1 290 ? 24.341 44.891 182.157 1.00 33.77 290 VAL 2 N 1
ATOM 6183 C CA . VAL B 1 290 ? 22.933 45.154 181.935 1.00 32.25 290 VAL 2 CA 1
ATOM 6184 C C . VAL B 1 290 ? 22.314 45.934 183.074 1.00 33.35 290 VAL 2 C 1
ATOM 6185 O O . VAL B 1 290 ? 22.521 45.617 184.245 1.00 34.06 290 VAL 2 O 1
ATOM 6189 N N . VAL B 1 291 ? 21.552 46.959 182.713 1.00 34.69 291 VAL 2 N 1
ATOM 6190 C CA . VAL B 1 291 ? 20.847 47.795 183.675 1.00 35.47 291 VAL 2 CA 1
ATOM 6191 C C . VAL B 1 291 ? 19.387 47.792 183.263 1.00 35.31 291 VAL 2 C 1
ATOM 6192 O O . VAL B 1 291 ? 19.066 48.121 182.125 1.00 36.41 291 VAL 2 O 1
ATOM 6196 N N . SER B 1 292 ? 18.503 47.412 184.175 1.00 34.74 292 SER 2 N 1
ATOM 6197 C CA . SER B 1 292 ? 17.080 47.384 183.863 1.00 34.41 292 SER 2 CA 1
ATOM 6198 C C . SER B 1 292 ? 16.311 48.279 184.823 1.00 34.82 292 SER 2 C 1
ATOM 6199 O O . SER B 1 292 ? 16.552 48.263 186.028 1.00 36.55 292 SER 2 O 1
ATOM 6202 N N . ILE B 1 293 ? 15.389 49.062 184.280 1.00 33.86 293 ILE 2 N 1
ATOM 6203 C CA . ILE B 1 293 ? 14.563 49.955 185.087 1.00 34.13 293 ILE 2 CA 1
ATOM 6204 C C . ILE B 1 293 ? 13.102 49.576 184.850 1.00 34.78 293 ILE 2 C 1
ATOM 6205 O O . ILE B 1 293 ? 12.679 49.476 183.708 1.00 34.62 293 ILE 2 O 1
ATOM 6210 N N . GLU B 1 294 ? 12.334 49.352 185.912 1.00 36.81 294 GLU 2 N 1
ATOM 6211 C CA . GLU B 1 294 ? 10.927 48.980 185.755 1.00 39.46 294 GLU 2 CA 1
ATOM 6212 C C . GLU B 1 294 ? 10.074 49.553 186.881 1.00 42.06 294 GLU 2 C 1
ATOM 6213 O O . GLU B 1 294 ? 10.598 49.970 187.913 1.00 44.39 294 GLU 2 O 1
ATOM 6219 N N . ASP B 1 295 ? 8.758 49.570 186.698 1.00 44.06 295 ASP 2 N 1
ATOM 6220 C CA . ASP B 1 295 ? 7.879 50.071 187.751 1.00 45.69 295 ASP 2 CA 1
ATOM 6221 C C . ASP B 1 295 ? 7.442 48.865 188.569 1.00 45.73 295 ASP 2 C 1
ATOM 6222 O O . ASP B 1 295 ? 7.069 48.983 189.736 1.00 46.14 295 ASP 2 O 1
ATOM 6227 N N . THR B 1 296 ? 7.509 47.702 187.932 1.00 46.51 296 THR 2 N 1
ATOM 6228 C CA . THR B 1 296 ? 7.139 46.435 188.547 1.00 46.72 296 THR 2 CA 1
ATOM 6229 C C . THR B 1 296 ? 8.160 45.374 188.149 1.00 46.36 296 THR 2 C 1
ATOM 6230 O O . THR B 1 296 ? 8.386 45.122 186.967 1.00 46.88 296 THR 2 O 1
ATOM 6234 N N . ARG B 1 297 ? 8.783 44.759 189.143 1.00 45.80 297 ARG 2 N 1
ATOM 6235 C CA . ARG B 1 297 ? 9.769 43.719 188.898 1.00 44.70 297 ARG 2 CA 1
ATOM 6236 C C . ARG B 1 297 ? 9.078 42.648 188.048 1.00 43.60 297 ARG 2 C 1
ATOM 6237 O O . ARG B 1 297 ? 8.149 41.986 188.515 1.00 43.78 297 ARG 2 O 1
ATOM 6245 N N . GLU B 1 298 ? 9.519 42.483 186.803 1.00 42.84 298 GLU 2 N 1
ATOM 6246 C CA . GLU B 1 298 ? 8.911 41.498 185.909 1.00 42.00 298 GLU 2 CA 1
ATOM 6247 C C . GLU B 1 298 ? 9.912 40.655 185.156 1.00 40.54 298 GLU 2 C 1
ATOM 6248 O O . GLU B 1 298 ? 9.721 39.455 184.987 1.00 40.49 298 GLU 2 O 1
ATOM 6254 N N . ILE B 1 299 ? 10.968 41.296 184.678 1.00 39.55 299 ILE 2 N 1
ATOM 6255 C CA . ILE B 1 299 ? 11.991 40.611 183.906 1.00 39.32 299 ILE 2 CA 1
ATOM 6256 C C . ILE B 1 299 ? 12.881 39.693 184.732 1.00 38.82 299 ILE 2 C 1
ATOM 6257 O O . ILE B 1 299 ? 13.435 40.097 185.741 1.00 38.74 299 ILE 2 O 1
ATOM 6262 N N . LYS B 1 300 ? 13.006 38.450 184.288 1.00 38.09 300 LYS 2 N 1
ATOM 6263 C CA . LYS B 1 300 ? 13.824 37.455 184.970 1.00 38.41 300 LYS 2 CA 1
ATOM 6264 C C . LYS B 1 300 ? 14.955 37.030 184.027 1.00 36.92 300 LYS 2 C 1
ATOM 6265 O O . LYS B 1 300 ? 14.699 36.573 182.917 1.00 36.85 300 LYS 2 O 1
ATOM 6271 N N . LEU B 1 301 ? 16.202 37.188 184.455 1.00 35.50 301 LEU 2 N 1
ATOM 6272 C CA . LEU B 1 301 ? 17.332 36.819 183.605 1.00 34.65 301 LEU 2 CA 1
ATOM 6273 C C . LEU B 1 301 ? 18.402 36.013 184.318 1.00 35.07 301 LEU 2 C 1
ATOM 6274 O O . LEU B 1 301 ? 18.554 36.099 185.533 1.00 36.71 301 LEU 2 O 1
ATOM 6279 N N . TYR B 1 302 ? 19.152 35.235 183.549 1.00 35.71 302 TYR 2 N 1
ATOM 6280 C CA . TYR B 1 302 ? 20.227 34.416 184.102 1.00 37.66 302 TYR 2 CA 1
ATOM 6281 C C . TYR B 1 302 ? 21.534 35.098 183.704 1.00 37.33 302 TYR 2 C 1
ATOM 6282 O O . TYR B 1 302 ? 22.426 34.472 183.141 1.00 37.60 302 TYR 2 O 1
ATOM 6291 N N . HIS B 1 303 ? 21.640 36.386 184.017 1.00 37.31 303 HIS 2 N 1
ATOM 6292 C CA . HIS B 1 303 ? 22.797 37.200 183.635 1.00 37.50 303 HIS 2 CA 1
ATOM 6293 C C . HIS B 1 303 ? 23.492 37.830 184.844 1.00 39.41 303 HIS 2 C 1
ATOM 6294 O O . HIS B 1 303 ? 22.981 38.782 185.435 1.00 40.62 303 HIS 2 O 1
ATOM 6301 N N . GLU B 1 304 ? 24.671 37.322 185.193 1.00 41.52 304 GLU 2 N 1
ATOM 6302 C CA . GLU B 1 304 ? 25.392 37.815 186.366 1.00 43.67 304 GLU 2 CA 1
ATOM 6303 C C . GLU B 1 304 ? 25.669 39.311 186.449 1.00 43.74 304 GLU 2 C 1
ATOM 6304 O O . GLU B 1 304 ? 25.271 39.961 187.420 1.00 43.88 304 GLU 2 O 1
ATOM 6310 N N . ASN B 1 305 ? 26.345 39.867 185.449 1.00 42.98 305 ASN 2 N 1
ATOM 6311 C CA . ASN B 1 305 ? 26.671 41.291 185.483 1.00 41.77 305 ASN 2 CA 1
ATOM 6312 C C . ASN B 1 305 ? 25.484 42.186 185.142 1.00 41.72 305 ASN 2 C 1
ATOM 6313 O O . ASN B 1 305 ? 25.471 42.862 184.115 1.00 42.53 305 ASN 2 O 1
ATOM 6318 N N . TRP B 1 306 ? 24.496 42.207 186.027 1.00 41.07 306 TRP 2 N 1
ATOM 6319 C CA . TRP B 1 306 ? 23.291 42.988 185.796 1.00 42.29 306 TRP 2 CA 1
ATOM 6320 C C . TRP B 1 306 ? 22.701 43.574 187.070 1.00 41.64 306 TRP 2 C 1
ATOM 6321 O O . TRP B 1 306 ? 22.631 42.911 188.102 1.00 42.07 306 TRP 2 O 1
ATOM 6332 N N . ILE B 1 307 ? 22.281 44.828 186.990 1.00 40.38 307 ILE 2 N 1
ATOM 6333 C CA . ILE B 1 307 ? 21.676 45.491 188.126 1.00 40.11 307 ILE 2 CA 1
ATOM 6334 C C . ILE B 1 307 ? 20.229 45.714 187.756 1.00 40.82 307 ILE 2 C 1
ATOM 6335 O O . ILE B 1 307 ? 19.942 46.267 186.697 1.00 42.62 307 ILE 2 O 1
ATOM 6340 N N . ALA B 1 308 ? 19.320 45.272 188.618 1.00 41.06 308 ALA 2 N 1
ATOM 6341 C CA . ALA B 1 308 ? 17.895 45.447 188.372 1.00 40.17 308 ALA 2 CA 1
ATOM 6342 C C . ALA B 1 308 ? 17.373 46.592 189.238 1.00 39.29 308 ALA 2 C 1
ATOM 6343 O O . ALA B 1 308 ? 17.264 46.473 190.459 1.00 38.26 308 ALA 2 O 1
ATOM 6345 N N . GLU B 1 309 ? 17.078 47.710 188.591 1.00 39.09 309 GLU 2 N 1
ATOM 6346 C CA . GLU B 1 309 ? 16.571 48.886 189.277 1.00 39.43 309 GLU 2 CA 1
ATOM 6347 C C . GLU B 1 309 ? 15.048 48.849 189.258 1.00 40.26 309 GLU 2 C 1
ATOM 6348 O O . GLU B 1 309 ? 14.440 48.309 188.328 1.00 40.97 309 GLU 2 O 1
ATOM 6354 N N . VAL B 1 310 ? 14.429 49.402 190.293 1.00 40.32 310 VAL 2 N 1
ATOM 6355 C CA . VAL B 1 310 ? 12.974 49.415 190.366 1.00 40.79 310 VAL 2 CA 1
ATOM 6356 C C . VAL B 1 310 ? 12.445 50.736 190.891 1.00 42.08 310 VAL 2 C 1
ATOM 6357 O O . VAL B 1 310 ? 12.980 51.315 191.832 1.00 42.84 310 VAL 2 O 1
ATOM 6361 N N . THR B 1 311 ? 11.377 51.197 190.265 1.00 44.55 311 THR 2 N 1
ATOM 6362 C CA . THR B 1 311 ? 10.735 52.443 190.617 1.00 46.29 311 THR 2 CA 1
ATOM 6363 C C . THR B 1 311 ? 10.160 52.469 192.030 1.00 48.57 311 THR 2 C 1
ATOM 6364 O O . THR B 1 311 ? 9.819 51.428 192.600 1.00 50.77 311 THR 2 O 1
ATOM 6368 N N . ARG B 1 312 ? 10.072 53.677 192.583 1.00 50.47 312 ARG 2 N 1
ATOM 6369 C CA . ARG B 1 312 ? 9.520 53.914 193.919 1.00 52.09 312 ARG 2 CA 1
ATOM 6370 C C . ARG B 1 312 ? 8.314 54.848 193.757 1.00 53.75 312 ARG 2 C 1
ATOM 6371 O O . ARG B 1 312 ? 8.469 56.007 193.381 1.00 51.78 312 ARG 2 O 1
ATOM 6379 N N . THR B 1 313 ? 7.113 54.343 194.019 1.00 58.10 313 THR 2 N 1
ATOM 6380 C CA . THR B 1 313 ? 5.911 55.158 193.878 1.00 62.51 313 THR 2 CA 1
ATOM 6381 C C . THR B 1 313 ? 5.566 55.869 195.182 1.00 65.15 313 THR 2 C 1
ATOM 6382 O O . THR B 1 313 ? 4.970 55.284 196.093 1.00 65.91 313 THR 2 O 1
ATOM 6386 N N . GLY B 1 314 ? 5.955 57.137 195.266 1.00 67.24 314 GLY 2 N 1
ATOM 6387 C CA . GLY B 1 314 ? 5.687 57.920 196.458 1.00 69.20 314 GLY 2 CA 1
ATOM 6388 C C . GLY B 1 314 ? 5.517 59.389 196.132 1.00 70.75 314 GLY 2 C 1
ATOM 6389 O O . GLY B 1 314 ? 5.387 59.759 194.965 1.00 72.25 314 GLY 2 O 1
ATOM 6390 N N . GLU B 1 319 ? 10.136 59.756 196.463 1.00 54.71 319 GLU 2 N 1
ATOM 6391 C CA . GLU B 1 319 ? 9.643 59.319 195.158 1.00 55.91 319 GLU 2 CA 1
ATOM 6392 C C . GLU B 1 319 ? 10.759 59.216 194.118 1.00 55.03 319 GLU 2 C 1
ATOM 6393 O O . GLU B 1 319 ? 11.552 60.143 193.950 1.00 56.95 319 GLU 2 O 1
ATOM 6399 N N . ILE B 1 320 ? 10.810 58.090 193.411 1.00 52.85 320 ILE 2 N 1
ATOM 6400 C CA . ILE B 1 320 ? 11.827 57.875 192.386 1.00 50.46 320 ILE 2 CA 1
ATOM 6401 C C . ILE B 1 320 ? 11.197 57.278 191.144 1.00 50.49 320 ILE 2 C 1
ATOM 6402 O O . ILE B 1 320 ? 10.703 56.157 191.180 1.00 50.80 320 ILE 2 O 1
ATOM 6407 N N . ASP B 1 321 ? 11.232 58.025 190.046 1.00 50.38 321 ASP 2 N 1
ATOM 6408 C CA . ASP B 1 321 ? 10.644 57.570 188.791 1.00 50.70 321 ASP 2 CA 1
ATOM 6409 C C . ASP B 1 321 ? 11.662 57.027 187.783 1.00 49.38 321 ASP 2 C 1
ATOM 6410 O O . ASP B 1 321 ? 12.877 57.150 187.977 1.00 47.48 321 ASP 2 O 1
ATOM 6423 N N . TYR B 1 323 ? 12.440 58.075 184.901 1.00 43.49 323 TYR 2 N 1
ATOM 6424 C CA . TYR B 1 323 ? 13.248 59.166 184.387 1.00 42.02 323 TYR 2 CA 1
ATOM 6425 C C . TYR B 1 323 ? 14.508 59.355 185.219 1.00 42.14 323 TYR 2 C 1
ATOM 6426 O O . TYR B 1 323 ? 15.620 59.322 184.685 1.00 41.92 323 TYR 2 O 1
ATOM 6435 N N . ASP B 1 324 ? 14.325 59.555 186.526 1.00 42.81 324 ASP 2 N 1
ATOM 6436 C CA . ASP B 1 324 ? 15.437 59.735 187.461 1.00 43.46 324 ASP 2 CA 1
ATOM 6437 C C . ASP B 1 324 ? 16.449 58.601 187.304 1.00 42.78 324 ASP 2 C 1
ATOM 6438 O O . ASP B 1 324 ? 17.631 58.837 187.029 1.00 43.08 324 ASP 2 O 1
ATOM 6443 N N . LEU B 1 325 ? 15.970 57.371 187.473 1.00 40.52 325 LEU 2 N 1
ATOM 6444 C CA . LEU B 1 325 ? 16.815 56.192 187.358 1.00 38.71 325 LEU 2 CA 1
ATOM 6445 C C . LEU B 1 325 ? 17.507 56.076 185.998 1.00 38.22 325 LEU 2 C 1
ATOM 6446 O O . LEU B 1 325 ? 18.705 55.768 185.918 1.00 36.60 325 LEU 2 O 1
ATOM 6451 N N . LEU B 1 326 ? 16.753 56.329 184.935 1.00 39.20 326 LEU 2 N 1
ATOM 6452 C CA . LEU B 1 326 ? 17.294 56.222 183.597 1.00 40.79 326 LEU 2 CA 1
ATOM 6453 C C . LEU B 1 326 ? 18.459 57.164 183.383 1.00 43.57 326 LEU 2 C 1
ATOM 6454 O O . LEU B 1 326 ? 19.538 56.727 182.982 1.00 44.94 326 LEU 2 O 1
ATOM 6459 N N . ARG B 1 327 ? 18.254 58.453 183.641 1.00 47.14 327 ARG 2 N 1
ATOM 6460 C CA . ARG B 1 327 ? 19.327 59.421 183.441 1.00 50.99 327 ARG 2 CA 1
ATOM 6461 C C . ARG B 1 327 ? 20.501 59.123 184.380 1.00 51.32 327 ARG 2 C 1
ATOM 6462 O O . ARG B 1 327 ? 21.660 59.357 184.040 1.00 51.32 327 ARG 2 O 1
ATOM 6470 N N . ALA B 1 328 ? 20.196 58.588 185.556 1.00 51.66 328 ALA 2 N 1
ATOM 6471 C CA . ALA B 1 328 ? 21.237 58.237 186.511 1.00 52.01 328 ALA 2 CA 1
ATOM 6472 C C . ALA B 1 328 ? 22.114 57.165 185.880 1.00 52.15 328 ALA 2 C 1
ATOM 6473 O O . ALA B 1 328 ? 23.303 57.377 185.628 1.00 52.64 328 ALA 2 O 1
ATOM 6475 N N . ALA B 1 329 ? 21.509 56.006 185.629 1.00 51.90 329 ALA 2 N 1
ATOM 6476 C CA . ALA B 1 329 ? 22.210 54.880 185.026 1.00 50.06 329 ALA 2 CA 1
ATOM 6477 C C . ALA B 1 329 ? 22.995 55.296 183.789 1.00 48.34 329 ALA 2 C 1
ATOM 6478 O O . ALA B 1 329 ? 24.058 54.749 183.505 1.00 49.15 329 ALA 2 O 1
ATOM 6480 N N . LEU B 1 330 ? 22.471 56.271 183.059 1.00 46.16 330 LEU 2 N 1
ATOM 6481 C CA . LEU B 1 330 ? 23.127 56.745 181.847 1.00 45.95 330 LEU 2 CA 1
ATOM 6482 C C . LEU B 1 330 ? 24.421 57.526 182.062 1.00 47.40 330 LEU 2 C 1
ATOM 6483 O O . LEU B 1 330 ? 25.112 57.863 181.094 1.00 48.13 330 LEU 2 O 1
ATOM 6488 N N . ARG B 1 331 ? 24.754 57.819 183.315 1.00 49.08 331 ARG 2 N 1
ATOM 6489 C CA . ARG B 1 331 ? 25.982 58.558 183.586 1.00 50.48 331 ARG 2 CA 1
ATOM 6490 C C . ARG B 1 331 ? 27.133 57.585 183.719 1.00 49.77 331 ARG 2 C 1
ATOM 6491 O O . ARG B 1 331 ? 28.287 57.987 183.813 1.00 49.54 331 ARG 2 O 1
ATOM 6499 N N . GLN B 1 332 ? 26.801 56.298 183.717 1.00 49.74 332 GLN 2 N 1
ATOM 6500 C CA . GLN B 1 332 ? 27.797 55.240 183.796 1.00 49.22 332 GLN 2 CA 1
ATOM 6501 C C . GLN B 1 332 ? 28.087 54.771 182.374 1.00 48.18 332 GLN 2 C 1
ATOM 6502 O O . GLN B 1 332 ? 27.872 55.512 181.412 1.00 47.24 332 GLN 2 O 1
ATOM 6508 N N . ARG B 1 333 ? 28.563 53.536 182.242 1.00 48.38 333 ARG 2 N 1
ATOM 6509 C CA . ARG B 1 333 ? 28.874 52.987 180.927 1.00 47.91 333 ARG 2 CA 1
ATOM 6510 C C . ARG B 1 333 ? 28.188 51.649 180.664 1.00 45.89 333 ARG 2 C 1
ATOM 6511 O O . ARG B 1 333 ? 28.788 50.745 180.083 1.00 47.34 333 ARG 2 O 1
ATOM 6519 N N . PRO B 1 334 ? 26.913 51.510 181.070 1.00 44.11 334 PRO 2 N 1
ATOM 6520 C CA . PRO B 1 334 ? 26.190 50.255 180.851 1.00 42.79 334 PRO 2 CA 1
ATOM 6521 C C . PRO B 1 334 ? 26.159 49.874 179.375 1.00 41.01 334 PRO 2 C 1
ATOM 6522 O O . PRO B 1 334 ? 26.137 50.744 178.506 1.00 42.54 334 PRO 2 O 1
ATOM 6526 N N . ASP B 1 335 ? 26.167 48.574 179.095 1.00 38.77 335 ASP 2 N 1
ATOM 6527 C CA . ASP B 1 335 ? 26.142 48.086 177.721 1.00 37.20 335 ASP 2 CA 1
ATOM 6528 C C . ASP B 1 335 ? 24.717 47.943 177.214 1.00 35.56 335 ASP 2 C 1
ATOM 6529 O O . ASP B 1 335 ? 24.431 48.243 176.054 1.00 35.36 335 ASP 2 O 1
ATOM 6534 N N . TYR B 1 336 ? 23.828 47.483 178.094 1.00 33.11 336 TYR 2 N 1
ATOM 6535 C CA . TYR B 1 336 ? 22.421 47.295 177.758 1.00 30.01 336 TYR 2 CA 1
ATOM 6536 C C . TYR B 1 336 ? 21.495 47.901 178.797 1.00 29.18 336 TYR 2 C 1
ATOM 6537 O O . TYR B 1 336 ? 21.710 47.773 180.002 1.00 27.48 336 TYR 2 O 1
ATOM 6546 N N . ILE B 1 337 ? 20.458 48.565 178.315 1.00 30.27 337 ILE 2 N 1
ATOM 6547 C CA . ILE B 1 337 ? 19.488 49.193 179.184 1.00 32.65 337 ILE 2 CA 1
ATOM 6548 C C . ILE B 1 337 ? 18.125 48.679 178.799 1.00 33.23 337 ILE 2 C 1
ATOM 6549 O O . ILE B 1 337 ? 17.754 48.688 177.628 1.00 33.79 337 ILE 2 O 1
ATOM 6554 N N . ILE B 1 338 ? 17.376 48.232 179.791 1.00 32.64 338 ILE 2 N 1
ATOM 6555 C CA . ILE B 1 338 ? 16.048 47.717 179.548 1.00 32.39 338 ILE 2 CA 1
ATOM 6556 C C . ILE B 1 338 ? 15.109 48.607 180.337 1.00 33.64 338 ILE 2 C 1
ATOM 6557 O O . ILE B 1 338 ? 15.386 48.899 181.504 1.00 34.48 338 ILE 2 O 1
ATOM 6562 N N . VAL B 1 339 ? 14.014 49.049 179.715 1.00 33.24 339 VAL 2 N 1
ATOM 6563 C CA . VAL B 1 339 ? 13.063 49.903 180.413 1.00 31.67 339 VAL 2 CA 1
ATOM 6564 C C . VAL B 1 339 ? 11.771 49.200 180.806 1.00 32.39 339 VAL 2 C 1
ATOM 6565 O O . VAL B 1 339 ? 11.173 49.525 181.824 1.00 35.05 339 VAL 2 O 1
ATOM 6569 N N . GLY B 1 340 ? 11.316 48.237 180.027 1.00 31.76 340 GLY 2 N 1
ATOM 6570 C CA . GLY B 1 340 ? 10.104 47.552 180.447 1.00 32.33 340 GLY 2 CA 1
ATOM 6571 C C . GLY B 1 340 ? 8.859 48.124 179.828 1.00 32.45 340 GLY 2 C 1
ATOM 6572 O O . GLY B 1 340 ? 8.001 47.389 179.348 1.00 32.95 340 GLY 2 O 1
ATOM 6573 N N . GLU B 1 341 ? 8.746 49.442 179.867 1.00 33.41 341 GLU 2 N 1
ATOM 6574 C CA . GLU B 1 341 ? 7.620 50.131 179.258 1.00 32.23 341 GLU 2 CA 1
ATOM 6575 C C . GLU B 1 341 ? 7.746 51.619 179.447 1.00 30.92 341 GLU 2 C 1
ATOM 6576 O O . GLU B 1 341 ? 7.608 52.120 180.560 1.00 30.05 341 GLU 2 O 1
ATOM 6582 N N . VAL B 1 342 ? 8.045 52.323 178.362 1.00 31.19 342 VAL 2 N 1
ATOM 6583 C CA . VAL B 1 342 ? 8.143 53.769 178.430 1.00 32.60 342 VAL 2 CA 1
ATOM 6584 C C . VAL B 1 342 ? 6.696 54.294 178.416 1.00 34.21 342 VAL 2 C 1
ATOM 6585 O O . VAL B 1 342 ? 5.896 53.974 177.525 1.00 33.27 342 VAL 2 O 1
ATOM 6589 N N . ARG B 1 343 ? 6.346 55.072 179.431 1.00 36.06 343 ARG 2 N 1
ATOM 6590 C CA . ARG B 1 343 ? 5.001 55.590 179.508 1.00 38.47 343 ARG 2 CA 1
ATOM 6591 C C . ARG B 1 343 ? 5.001 57.106 179.492 1.00 38.46 343 ARG 2 C 1
ATOM 6592 O O . ARG B 1 343 ? 3.962 57.725 179.278 1.00 40.07 343 ARG 2 O 1
ATOM 6600 N N . GLY B 1 344 ? 6.163 57.711 179.696 1.00 37.94 344 GLY 2 N 1
ATOM 6601 C CA . GLY B 1 344 ? 6.213 59.160 179.679 1.00 39.88 344 GLY 2 CA 1
ATOM 6602 C C . GLY B 1 344 ? 7.575 59.774 179.430 1.00 41.18 344 GLY 2 C 1
ATOM 6603 O O . GLY B 1 344 ? 8.421 59.205 178.751 1.00 41.61 344 GLY 2 O 1
ATOM 6604 N N . ARG B 1 345 ? 7.760 60.965 179.979 1.00 42.06 345 ARG 2 N 1
ATOM 6605 C CA . ARG B 1 345 ? 8.997 61.729 179.887 1.00 41.78 345 ARG 2 CA 1
ATOM 6606 C C . ARG B 1 345 ? 10.266 60.932 179.537 1.00 40.89 345 ARG 2 C 1
ATOM 6607 O O . ARG B 1 345 ? 10.931 61.225 178.538 1.00 41.07 345 ARG 2 O 1
ATOM 6615 N N . GLU B 1 346 ? 10.600 59.925 180.345 1.00 38.55 346 GLU 2 N 1
ATOM 6616 C CA . GLU B 1 346 ? 11.810 59.128 180.109 1.00 36.76 346 GLU 2 CA 1
ATOM 6617 C C . GLU B 1 346 ? 11.967 58.610 178.687 1.00 35.80 346 GLU 2 C 1
ATOM 6618 O O . GLU B 1 346 ? 13.081 58.348 178.246 1.00 36.23 346 GLU 2 O 1
ATOM 6624 N N . ALA B 1 347 ? 10.853 58.450 177.980 1.00 33.79 347 ALA 2 N 1
ATOM 6625 C CA . ALA B 1 347 ? 10.868 57.958 176.607 1.00 31.88 347 ALA 2 CA 1
ATOM 6626 C C . ALA B 1 347 ? 11.833 58.777 175.760 1.00 31.38 347 ALA 2 C 1
ATOM 6627 O O . ALA B 1 347 ? 12.429 58.272 174.800 1.00 28.84 347 ALA 2 O 1
ATOM 6629 N N . GLN B 1 348 ? 11.974 60.048 176.121 1.00 31.74 348 GLN 2 N 1
ATOM 6630 C CA . GLN B 1 348 ? 12.877 60.939 175.417 1.00 32.68 348 GLN 2 CA 1
ATOM 6631 C C . GLN B 1 348 ? 14.297 60.480 175.714 1.00 32.82 348 GLN 2 C 1
ATOM 6632 O O . GLN B 1 348 ? 15.094 60.234 174.804 1.00 32.72 348 GLN 2 O 1
ATOM 6638 N N . THR B 1 349 ? 14.583 60.362 177.009 1.00 32.98 349 THR 2 N 1
ATOM 6639 C CA . THR B 1 349 ? 15.877 59.924 177.528 1.00 33.54 349 THR 2 CA 1
ATOM 6640 C C . THR B 1 349 ? 16.304 58.595 176.914 1.00 34.63 349 THR 2 C 1
ATOM 6641 O O . THR B 1 349 ? 17.450 58.427 176.490 1.00 34.87 349 THR 2 O 1
ATOM 6645 N N . LEU B 1 350 ? 15.370 57.649 176.901 1.00 34.21 350 LEU 2 N 1
ATOM 6646 C CA . LEU B 1 350 ? 15.604 56.322 176.365 1.00 33.01 350 LEU 2 CA 1
ATOM 6647 C C . LEU B 1 350 ? 15.992 56.410 174.892 1.00 33.14 350 LEU 2 C 1
ATOM 6648 O O . LEU B 1 350 ? 16.761 55.589 174.407 1.00 34.51 350 LEU 2 O 1
ATOM 6653 N N . PHE B 1 351 ? 15.481 57.405 174.173 1.00 32.71 351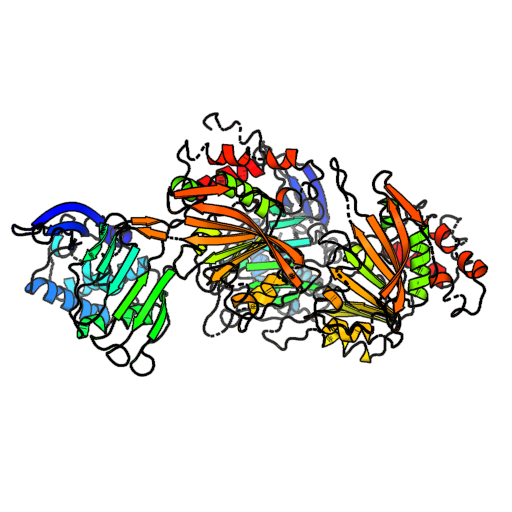 PHE 2 N 1
ATOM 6654 C CA . PHE B 1 351 ? 15.833 57.537 172.764 1.00 31.03 351 PHE 2 CA 1
ATOM 6655 C C . PHE B 1 351 ? 17.152 58.210 172.584 1.00 32.70 351 PHE 2 C 1
ATOM 6656 O O . PHE B 1 351 ? 17.738 58.152 171.517 1.00 33.98 351 PHE 2 O 1
ATOM 6664 N N . GLN B 1 352 ? 17.614 58.874 173.629 1.00 36.03 352 GLN 2 N 1
ATOM 6665 C CA . GLN B 1 352 ? 18.905 59.534 173.578 1.00 39.52 352 GLN 2 CA 1
ATOM 6666 C C . GLN B 1 352 ? 19.965 58.482 173.843 1.00 40.03 352 GLN 2 C 1
ATOM 6667 O O . GLN B 1 352 ? 21.013 58.483 173.212 1.00 39.22 352 GLN 2 O 1
ATOM 6673 N N . ALA B 1 353 ? 19.681 57.585 174.785 1.00 41.19 353 ALA 2 N 1
ATOM 6674 C CA . ALA B 1 353 ? 20.609 56.509 175.122 1.00 41.90 353 ALA 2 CA 1
ATOM 6675 C C . ALA B 1 353 ? 20.950 55.811 173.817 1.00 41.99 353 ALA 2 C 1
ATOM 6676 O O . ALA B 1 353 ? 22.099 55.424 173.573 1.00 41.95 353 ALA 2 O 1
ATOM 6686 N N . SER B 1 355 ? 20.759 57.186 170.782 1.00 46.14 355 SER 2 N 1
ATOM 6687 C CA . SER B 1 355 ? 21.623 58.134 170.098 1.00 48.04 355 SER 2 CA 1
ATOM 6688 C C . SER B 1 355 ? 23.101 58.062 170.506 1.00 47.64 355 SER 2 C 1
ATOM 6689 O O . SER B 1 355 ? 23.985 58.113 169.653 1.00 48.78 355 SER 2 O 1
ATOM 6692 N N . THR B 1 356 ? 23.361 57.943 171.806 1.00 46.51 356 THR 2 N 1
ATOM 6693 C CA . THR B 1 356 ? 24.727 57.898 172.340 1.00 44.83 356 THR 2 CA 1
ATOM 6694 C C . THR B 1 356 ? 25.396 56.511 172.409 1.00 45.26 356 THR 2 C 1
ATOM 6695 O O . THR B 1 356 ? 26.359 56.313 173.155 1.00 45.42 356 THR 2 O 1
ATOM 6699 N N . GLY B 1 357 ? 24.879 55.553 171.647 1.00 44.92 357 GLY 2 N 1
ATOM 6700 C CA . GLY B 1 357 ? 25.467 54.223 171.625 1.00 43.32 357 GLY 2 CA 1
ATOM 6701 C C . GLY B 1 357 ? 25.067 53.175 172.652 1.00 42.68 357 GLY 2 C 1
ATOM 6702 O O . GLY B 1 357 ? 25.800 52.204 172.841 1.00 41.81 357 GLY 2 O 1
ATOM 6703 N N . HIS B 1 358 ? 23.924 53.333 173.312 1.00 42.59 358 HIS 2 N 1
ATOM 6704 C CA . HIS B 1 358 ? 23.511 52.339 174.302 1.00 42.62 358 HIS 2 CA 1
ATOM 6705 C C . HIS B 1 358 ? 22.471 51.387 173.758 1.00 41.32 358 HIS 2 C 1
ATOM 6706 O O . HIS B 1 358 ? 21.439 51.816 173.251 1.00 41.81 358 HIS 2 O 1
ATOM 6713 N N . ALA B 1 359 ? 22.744 50.093 173.844 1.00 38.64 359 ALA 2 N 1
ATOM 6714 C CA . ALA B 1 359 ? 21.776 49.125 173.366 1.00 36.34 359 ALA 2 CA 1
ATOM 6715 C C . ALA B 1 359 ? 20.567 49.306 174.281 1.00 35.69 359 ALA 2 C 1
ATOM 6716 O O . ALA B 1 359 ? 20.625 48.964 175.463 1.00 36.84 359 ALA 2 O 1
ATOM 6718 N N . SER B 1 360 ? 19.483 49.862 173.745 1.00 34.55 360 SER 2 N 1
ATOM 6719 C CA . SER B 1 360 ? 18.284 50.103 174.542 1.00 34.29 360 SER 2 CA 1
ATOM 6720 C C . SER B 1 360 ? 17.070 49.325 174.047 1.00 32.45 360 SER 2 C 1
ATOM 6721 O O . SER B 1 360 ? 16.833 49.223 172.840 1.00 31.74 360 SER 2 O 1
ATOM 6724 N N . TYR B 1 361 ? 16.303 48.783 174.992 1.00 29.61 361 TYR 2 N 1
ATOM 6725 C CA . TYR B 1 361 ? 15.113 48.007 174.672 1.00 26.87 361 TYR 2 CA 1
ATOM 6726 C C . TYR B 1 361 ? 13.984 48.331 175.626 1.00 25.73 361 TYR 2 C 1
ATOM 6727 O O . TYR B 1 361 ? 14.217 48.640 176.789 1.00 26.31 361 TYR 2 O 1
ATOM 6736 N N . SER B 1 362 ? 12.757 48.263 175.134 1.00 24.32 362 SER 2 N 1
ATOM 6737 C CA . SER B 1 362 ? 11.620 48.539 175.986 1.00 25.35 362 SER 2 CA 1
ATOM 6738 C C . SER B 1 362 ? 10.304 48.123 175.354 1.00 26.58 362 SER 2 C 1
ATOM 6739 O O . SER B 1 362 ? 10.251 47.787 174.175 1.00 28.86 362 SER 2 O 1
ATOM 6742 N N . THR B 1 363 ? 9.246 48.142 176.159 1.00 27.59 363 THR 2 N 1
ATOM 6743 C CA . THR B 1 363 ? 7.900 47.789 175.727 1.00 27.89 363 THR 2 CA 1
ATOM 6744 C C . THR B 1 363 ? 7.113 49.076 175.555 1.00 27.51 363 THR 2 C 1
ATOM 6745 O O . THR B 1 363 ? 7.376 50.063 176.236 1.00 28.19 363 THR 2 O 1
ATOM 6749 N N . LEU B 1 364 ? 6.154 49.074 174.638 1.00 26.91 364 LEU 2 N 1
ATOM 6750 C CA . LEU B 1 364 ? 5.353 50.270 174.373 1.00 25.86 364 LEU 2 CA 1
ATOM 6751 C C . LEU B 1 364 ? 3.908 49.875 174.068 1.00 25.57 364 LEU 2 C 1
ATOM 6752 O O . LEU B 1 364 ? 3.664 48.905 173.342 1.00 25.81 364 LEU 2 O 1
ATOM 6757 N N . HIS B 1 365 ? 2.957 50.627 174.623 1.00 25.95 365 HIS 2 N 1
ATOM 6758 C CA . HIS B 1 365 ? 1.531 50.349 174.436 1.00 25.45 365 HIS 2 CA 1
ATOM 6759 C C . HIS B 1 365 ? 0.959 50.976 173.184 1.00 24.77 365 HIS 2 C 1
ATOM 6760 O O . HIS B 1 365 ? 0.697 52.164 173.172 1.00 24.90 365 HIS 2 O 1
ATOM 6767 N N . ALA B 1 366 ? 0.765 50.174 172.138 1.00 24.88 366 ALA 2 N 1
ATOM 6768 C CA . ALA B 1 366 ? 0.214 50.654 170.862 1.00 25.35 366 ALA 2 CA 1
ATOM 6769 C C . ALA B 1 366 ? -0.134 49.482 169.941 1.00 27.06 366 ALA 2 C 1
ATOM 6770 O O . ALA B 1 366 ? 0.458 48.407 170.049 1.00 28.05 366 ALA 2 O 1
ATOM 6772 N N . GLY B 1 367 ? -1.079 49.697 169.026 1.00 28.43 367 GLY 2 N 1
ATOM 6773 C CA . GLY B 1 367 ? -1.509 48.628 168.132 1.00 32.04 367 GLY 2 CA 1
ATOM 6774 C C . GLY B 1 367 ? -0.836 48.462 166.776 1.00 34.95 367 GLY 2 C 1
ATOM 6775 O O . GLY B 1 367 ? -0.591 47.332 166.339 1.00 34.05 367 GLY 2 O 1
ATOM 6776 N N . ASP B 1 368 ? -0.579 49.577 166.093 1.00 39.40 368 ASP 2 N 1
ATOM 6777 C CA . ASP B 1 368 ? 0.075 49.562 164.788 1.00 41.60 368 ASP 2 CA 1
ATOM 6778 C C . ASP B 1 368 ? 1.458 50.073 165.063 1.00 41.31 368 ASP 2 C 1
ATOM 6779 O O . ASP B 1 368 ? 1.893 50.115 166.202 1.00 40.96 368 ASP 2 O 1
ATOM 6784 N N . ILE B 1 369 ? 2.130 50.488 164.002 1.00 42.05 369 ILE 2 N 1
ATOM 6785 C CA . ILE B 1 369 ? 3.460 51.055 164.100 1.00 41.56 369 ILE 2 CA 1
ATOM 6786 C C . ILE B 1 369 ? 3.134 52.520 163.964 1.00 42.54 369 ILE 2 C 1
ATOM 6787 O O . ILE B 1 369 ? 3.826 53.385 164.498 1.00 43.18 369 ILE 2 O 1
ATOM 6792 N N . ASN B 1 370 ? 2.039 52.772 163.249 1.00 42.55 370 ASN 2 N 1
ATOM 6793 C CA . ASN B 1 370 ? 1.547 54.124 163.013 1.00 42.28 370 ASN 2 CA 1
ATOM 6794 C C . ASN B 1 370 ? 1.260 54.673 164.384 1.00 39.64 370 ASN 2 C 1
ATOM 6795 O O . ASN B 1 370 ? 1.735 55.742 164.758 1.00 38.70 370 ASN 2 O 1
ATOM 6800 N N . GLN B 1 371 ? 0.470 53.908 165.127 1.00 37.72 371 GLN 2 N 1
ATOM 6801 C CA . GLN B 1 371 ? 0.081 54.282 166.470 1.00 37.27 371 GLN 2 CA 1
ATOM 6802 C C . GLN B 1 371 ? 1.315 54.398 167.350 1.00 36.70 371 GLN 2 C 1
ATOM 6803 O O . GLN B 1 371 ? 1.356 55.199 168.287 1.00 35.17 371 GLN 2 O 1
ATOM 6817 N N . VAL B 1 373 ? 4.340 55.429 166.356 1.00 36.34 373 VAL 2 N 1
ATOM 6818 C CA . VAL B 1 373 ? 4.878 56.742 166.062 1.00 36.76 373 VAL 2 CA 1
ATOM 6819 C C . VAL B 1 373 ? 4.065 57.818 166.749 1.00 38.34 373 VAL 2 C 1
ATOM 6820 O O . VAL B 1 373 ? 4.624 58.672 167.435 1.00 38.21 373 VAL 2 O 1
ATOM 6824 N N . TYR B 1 374 ? 2.746 57.770 166.577 1.00 40.51 374 TYR 2 N 1
ATOM 6825 C CA . TYR B 1 374 ? 1.885 58.768 167.188 1.00 43.82 374 TYR 2 CA 1
ATOM 6826 C C . TYR B 1 374 ? 2.018 58.801 168.706 1.00 44.32 374 TYR 2 C 1
ATOM 6827 O O . TYR B 1 374 ? 2.167 59.876 169.288 1.00 45.43 374 TYR 2 O 1
ATOM 6836 N N . ARG B 1 375 ? 1.975 57.642 169.357 1.00 43.77 375 ARG 2 N 1
ATOM 6837 C CA . ARG B 1 375 ? 2.091 57.634 170.811 1.00 44.18 375 ARG 2 CA 1
ATOM 6838 C C . ARG B 1 375 ? 3.455 58.148 171.291 1.00 44.41 375 ARG 2 C 1
ATOM 6839 O O . ARG B 1 375 ? 3.560 58.780 172.346 1.00 45.32 375 ARG 2 O 1
ATOM 6847 N N . LEU B 1 376 ? 4.493 57.886 170.506 1.00 42.98 376 LEU 2 N 1
ATOM 6848 C CA . LEU B 1 376 ? 5.837 58.318 170.853 1.00 42.17 376 LEU 2 CA 1
ATOM 6849 C C . LEU B 1 376 ? 5.996 59.824 170.779 1.00 44.16 376 LEU 2 C 1
ATOM 6850 O O . LEU B 1 376 ? 6.431 60.467 171.737 1.00 45.35 376 LEU 2 O 1
ATOM 6855 N N . GLU B 1 377 ? 5.644 60.375 169.625 1.00 45.23 377 GLU 2 N 1
ATOM 6856 C CA . GLU B 1 377 ? 5.773 61.798 169.371 1.00 46.93 377 GLU 2 CA 1
ATOM 6857 C C . GLU B 1 377 ? 4.946 62.749 170.212 1.00 46.80 377 GLU 2 C 1
ATOM 6858 O O . GLU B 1 377 ? 5.357 63.884 170.438 1.00 47.90 377 GLU 2 O 1
ATOM 6864 N N . SER B 1 378 ? 3.787 62.311 170.676 1.00 45.97 378 SER 2 N 1
ATOM 6865 C CA . SER B 1 378 ? 2.945 63.197 171.465 1.00 46.45 378 SER 2 CA 1
ATOM 6866 C C . SER B 1 378 ? 3.118 63.073 172.972 1.00 47.26 378 SER 2 C 1
ATOM 6867 O O . SER B 1 378 ? 3.641 62.077 173.463 1.00 48.05 378 SER 2 O 1
ATOM 6870 N N . GLU B 1 379 ? 2.692 64.107 173.698 1.00 48.41 379 GLU 2 N 1
ATOM 6871 C CA . GLU B 1 379 ? 2.787 64.132 175.155 1.00 49.41 379 GLU 2 CA 1
ATOM 6872 C C . GLU B 1 379 ? 2.132 62.842 175.611 1.00 48.78 379 GLU 2 C 1
ATOM 6873 O O . GLU B 1 379 ? 1.242 62.341 174.929 1.00 49.95 379 GLU 2 O 1
ATOM 6879 N N . PRO B 1 380 ? 2.542 62.282 176.765 1.00 47.39 380 PRO 2 N 1
ATOM 6880 C CA . PRO B 1 380 ? 3.558 62.682 177.748 1.00 46.38 380 PRO 2 CA 1
ATOM 6881 C C . PRO B 1 380 ? 4.975 62.326 177.336 1.00 46.13 380 PRO 2 C 1
ATOM 6882 O O . PRO B 1 380 ? 5.938 62.934 177.800 1.00 46.59 380 PRO 2 O 1
ATOM 6886 N N . LEU B 1 381 ? 5.091 61.314 176.486 1.00 45.07 381 LEU 2 N 1
ATOM 6887 C CA . LEU B 1 381 ? 6.384 60.851 176.006 1.00 45.32 381 LEU 2 CA 1
ATOM 6888 C C . LEU B 1 381 ? 7.132 61.988 175.317 1.00 45.54 381 LEU 2 C 1
ATOM 6889 O O . LEU B 1 381 ? 8.235 62.357 175.720 1.00 44.31 381 LEU 2 O 1
ATOM 6894 N N . LYS B 1 382 ? 6.516 62.536 174.277 1.00 45.80 382 LYS 2 N 1
ATOM 6895 C CA . LYS B 1 382 ? 7.074 63.652 173.521 1.00 45.88 382 LYS 2 CA 1
ATOM 6896 C C . LYS B 1 382 ? 8.487 63.437 172.984 1.00 43.60 382 LYS 2 C 1
ATOM 6897 O O . LYS B 1 382 ? 9.417 64.168 173.328 1.00 44.53 382 LYS 2 O 1
ATOM 6903 N N . VAL B 1 383 ? 8.637 62.433 172.128 1.00 40.06 383 VAL 2 N 1
ATOM 6904 C CA . VAL B 1 383 ? 9.922 62.133 171.515 1.00 36.72 383 VAL 2 CA 1
ATOM 6905 C C . VAL B 1 383 ? 9.996 62.883 170.190 1.00 36.58 383 VAL 2 C 1
ATOM 6906 O O . VAL B 1 383 ? 9.113 62.756 169.342 1.00 35.92 383 VAL 2 O 1
ATOM 6910 N N . PRO B 1 384 ? 11.032 63.700 170.001 1.00 36.45 384 PRO 2 N 1
ATOM 6911 C CA . PRO B 1 384 ? 11.112 64.413 168.724 1.00 37.54 384 PRO 2 CA 1
ATOM 6912 C C . PRO B 1 384 ? 11.302 63.480 167.521 1.00 38.79 384 PRO 2 C 1
ATOM 6913 O O . PRO B 1 384 ? 11.990 62.458 167.611 1.00 39.46 384 PRO 2 O 1
ATOM 6917 N N . ARG B 1 385 ? 10.685 63.838 166.399 1.00 40.42 385 ARG 2 N 1
ATOM 6918 C CA . ARG B 1 385 ? 10.759 63.042 165.175 1.00 41.98 385 ARG 2 CA 1
ATOM 6919 C C . ARG B 1 385 ? 12.178 62.752 164.687 1.00 42.16 385 ARG 2 C 1
ATOM 6920 O O . ARG B 1 385 ? 12.442 61.684 164.149 1.00 43.30 385 ARG 2 O 1
ATOM 6928 N N . SER B 1 386 ? 13.101 63.686 164.878 1.00 42.37 386 SER 2 N 1
ATOM 6929 C CA . SER B 1 386 ? 14.475 63.471 164.433 1.00 41.81 386 SER 2 CA 1
ATOM 6930 C C . SER B 1 386 ? 15.187 62.366 165.216 1.00 42.11 386 SER 2 C 1
ATOM 6931 O O . SER B 1 386 ? 16.194 61.818 164.748 1.00 42.46 386 SER 2 O 1
ATOM 6942 N N . LEU B 1 388 ? 13.665 59.364 166.400 1.00 36.13 388 LEU 2 N 1
ATOM 6943 C CA . LEU B 1 388 ? 13.186 58.017 166.124 1.00 35.40 388 LEU 2 CA 1
ATOM 6944 C C . LEU B 1 388 ? 14.179 57.225 165.297 1.00 36.00 388 LEU 2 C 1
ATOM 6945 O O . LEU B 1 388 ? 14.284 56.011 165.433 1.00 35.52 388 LEU 2 O 1
ATOM 6950 N N . GLN B 1 389 ? 14.914 57.921 164.441 1.00 37.64 389 GLN 2 N 1
ATOM 6951 C CA . GLN B 1 389 ? 15.891 57.273 163.578 1.00 39.06 389 GLN 2 CA 1
ATOM 6952 C C . GLN B 1 389 ? 16.781 56.319 164.356 1.00 38.95 389 GLN 2 C 1
ATOM 6953 O O . GLN B 1 389 ? 17.245 55.302 163.826 1.00 39.90 389 GLN 2 O 1
ATOM 6959 N N . PHE B 1 390 ? 17.006 56.654 165.621 1.00 37.70 390 PHE 2 N 1
ATOM 6960 C CA . PHE B 1 390 ? 17.861 55.855 166.479 1.00 36.32 390 PHE 2 CA 1
ATOM 6961 C C . PHE B 1 390 ? 17.260 54.542 166.995 1.00 34.23 390 PHE 2 C 1
ATOM 6962 O O . PHE B 1 390 ? 17.905 53.833 167.750 1.00 33.28 390 PHE 2 O 1
ATOM 6970 N N . LEU B 1 391 ? 16.034 54.217 166.601 1.00 32.20 391 LEU 2 N 1
ATOM 6971 C CA . LEU B 1 391 ? 15.433 52.950 167.010 1.00 31.29 391 LEU 2 CA 1
ATOM 6972 C C . LEU B 1 391 ? 15.662 52.001 165.843 1.00 32.11 391 LEU 2 C 1
ATOM 6973 O O . LEU B 1 391 ? 15.394 52.359 164.704 1.00 34.41 391 LEU 2 O 1
ATOM 6978 N N . ASP B 1 392 ? 16.132 50.792 166.117 1.00 31.80 392 ASP 2 N 1
ATOM 6979 C CA . ASP B 1 392 ? 16.424 49.840 165.053 1.00 30.56 392 ASP 2 CA 1
ATOM 6980 C C . ASP B 1 392 ? 15.308 48.884 164.684 1.00 29.96 392 ASP 2 C 1
ATOM 6981 O O . ASP B 1 392 ? 14.925 48.779 163.516 1.00 31.25 392 ASP 2 O 1
ATOM 6986 N N . ILE B 1 393 ? 14.793 48.171 165.673 1.00 27.77 393 ILE 2 N 1
ATOM 6987 C CA . ILE B 1 393 ? 13.745 47.201 165.414 1.00 26.18 393 ILE 2 CA 1
ATOM 6988 C C . ILE B 1 393 ? 12.487 47.505 166.204 1.00 26.13 393 ILE 2 C 1
ATOM 6989 O O . ILE B 1 393 ? 12.549 47.979 167.339 1.00 25.85 393 ILE 2 O 1
ATOM 6994 N N . ALA B 1 394 ? 11.345 47.238 165.588 1.00 25.27 394 ALA 2 N 1
ATOM 6995 C CA . ALA B 1 394 ? 10.071 47.451 166.239 1.00 26.39 394 ALA 2 CA 1
ATOM 6996 C C . ALA B 1 394 ? 9.194 46.231 165.976 1.00 27.81 394 ALA 2 C 1
ATOM 6997 O O . ALA B 1 394 ? 8.733 46.031 164.854 1.00 27.98 394 ALA 2 O 1
ATOM 6999 N N . LEU B 1 395 ? 8.982 45.403 166.999 1.00 29.62 395 LEU 2 N 1
ATOM 7000 C CA . LEU B 1 395 ? 8.148 44.212 166.843 1.00 31.11 395 LEU 2 CA 1
ATOM 7001 C C . LEU B 1 395 ? 6.739 44.547 167.263 1.00 31.39 395 LEU 2 C 1
ATOM 7002 O O . LEU B 1 395 ? 6.530 45.458 168.058 1.00 31.39 395 LEU 2 O 1
ATOM 7007 N N . VAL B 1 396 ? 5.770 43.804 166.747 1.00 31.20 396 VAL 2 N 1
ATOM 7008 C CA . VAL B 1 396 ? 4.379 44.048 167.104 1.00 31.40 396 VAL 2 CA 1
ATOM 7009 C C . VAL B 1 396 ? 3.694 42.766 167.562 1.00 32.00 396 VAL 2 C 1
ATOM 7010 O O . VAL B 1 396 ? 3.541 41.821 166.788 1.00 30.44 396 VAL 2 O 1
ATOM 7014 N N . GLN B 1 397 ? 3.296 42.742 168.830 1.00 33.89 397 GLN 2 N 1
ATOM 7015 C CA . GLN B 1 397 ? 2.636 41.580 169.407 1.00 36.78 397 GLN 2 CA 1
ATOM 7016 C C . GLN B 1 397 ? 1.125 41.679 169.292 1.00 38.41 397 GLN 2 C 1
ATOM 7017 O O . GLN B 1 397 ? 0.548 42.765 169.403 1.00 39.92 397 GLN 2 O 1
ATOM 7023 N N . THR B 1 398 ? 0.485 40.538 169.069 1.00 39.57 398 THR 2 N 1
ATOM 7024 C CA . THR B 1 398 ? -0.964 40.490 168.961 1.00 41.62 398 THR 2 CA 1
ATOM 7025 C C . THR B 1 398 ? -1.470 39.228 169.645 1.00 45.81 398 THR 2 C 1
ATOM 7026 O O . THR B 1 398 ? -0.842 38.173 169.564 1.00 45.35 398 THR 2 O 1
ATOM 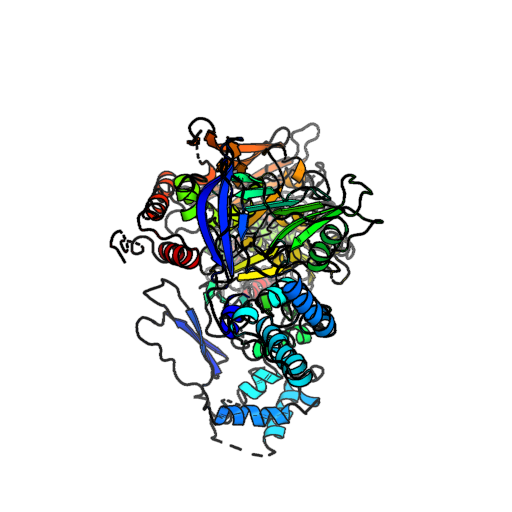7038 N N . TRP B 1 400 ? -4.179 36.949 169.181 1.00 57.08 400 TRP 2 N 1
ATOM 7039 C CA . TRP B 1 400 ? -5.274 36.480 168.334 1.00 60.17 400 TRP 2 CA 1
ATOM 7040 C C . TRP B 1 400 ? -6.236 35.542 169.070 1.00 62.13 400 TRP 2 C 1
ATOM 7041 O O . TRP B 1 400 ? -5.802 34.608 169.752 1.00 62.65 400 TRP 2 O 1
ATOM 7052 N N . VAL B 1 401 ? -7.539 35.782 168.912 1.00 64.12 401 VAL 2 N 1
ATOM 7053 C CA . VAL B 1 401 ? -8.564 34.969 169.574 1.00 65.42 401 VAL 2 CA 1
ATOM 7054 C C . VAL B 1 401 ? -9.582 34.345 168.609 1.00 67.14 401 VAL 2 C 1
ATOM 7055 O O . VAL B 1 401 ? -10.293 35.048 167.894 1.00 67.75 401 VAL 2 O 1
ATOM 7059 N N . ARG B 1 402 ? -9.647 33.017 168.596 1.00 68.49 402 ARG 2 N 1
ATOM 7060 C CA . ARG B 1 402 ? -10.574 32.304 167.723 1.00 69.88 402 ARG 2 CA 1
ATOM 7061 C C . ARG B 1 402 ? -11.125 31.058 168.415 1.00 70.89 402 ARG 2 C 1
ATOM 7062 O O . ARG B 1 402 ? -10.479 30.008 168.435 1.00 70.49 402 ARG 2 O 1
ATOM 7064 N N . GLY B 1 403 ? -12.328 31.175 168.970 1.00 71.68 403 GLY 2 N 1
ATOM 7065 C CA . GLY B 1 403 ? -12.921 30.048 169.664 1.00 72.51 403 GLY 2 CA 1
ATOM 7066 C C . GLY B 1 403 ? -12.345 29.965 171.062 1.00 72.93 403 GLY 2 C 1
ATOM 7067 O O . GLY B 1 403 ? -12.115 30.991 171.698 1.00 73.47 403 GLY 2 O 1
ATOM 7068 N N . ASN B 1 404 ? -12.107 28.754 171.550 1.00 73.36 404 ASN 2 N 1
ATOM 7069 C CA . ASN B 1 404 ? -11.542 28.584 172.883 1.00 73.64 404 ASN 2 CA 1
ATOM 7070 C C . ASN B 1 404 ? -10.025 28.526 172.808 1.00 71.92 404 ASN 2 C 1
ATOM 7071 O O . ASN B 1 404 ? -9.375 27.716 173.482 1.00 72.47 404 ASN 2 O 1
ATOM 7076 N N . THR B 1 405 ? -9.468 29.392 171.972 1.00 68.96 405 THR 2 N 1
ATOM 7077 C CA . THR B 1 405 ? -8.028 29.457 171.800 1.00 66.14 405 THR 2 CA 1
ATOM 7078 C C . THR B 1 405 ? -7.544 30.897 171.687 1.00 61.13 405 THR 2 C 1
ATOM 7079 O O . THR B 1 405 ? -8.213 31.756 171.111 1.00 60.96 405 THR 2 O 1
ATOM 7083 N N . ARG B 1 406 ? -6.380 31.143 172.273 1.00 55.44 406 ARG 2 N 1
ATOM 7084 C CA . ARG B 1 406 ? -5.734 32.442 172.247 1.00 50.46 406 ARG 2 CA 1
ATOM 7085 C C . ARG B 1 406 ? -4.347 32.192 171.718 1.00 47.66 406 ARG 2 C 1
ATOM 7086 O O . ARG B 1 406 ? -3.692 31.234 172.125 1.00 47.16 406 ARG 2 O 1
ATOM 7094 N N . LEU B 1 407 ? -3.888 33.041 170.815 1.00 45.34 407 LEU 2 N 1
ATOM 7095 C CA . LEU B 1 407 ? -2.558 32.854 170.288 1.00 44.31 407 LEU 2 CA 1
ATOM 7096 C C . LEU B 1 407 ? -1.808 34.147 170.385 1.00 43.88 407 LEU 2 C 1
ATOM 7097 O O . LEU B 1 407 ? -2.215 35.139 169.787 1.00 44.60 407 LEU 2 O 1
ATOM 7102 N N . ARG B 1 408 ? -0.742 34.163 171.173 1.00 43.21 408 ARG 2 N 1
ATOM 7103 C CA . ARG B 1 408 ? 0.077 35.357 171.240 1.00 42.09 408 ARG 2 CA 1
ATOM 7104 C C . ARG B 1 408 ? 0.958 35.114 170.023 1.00 40.17 408 ARG 2 C 1
ATOM 7105 O O . ARG B 1 408 ? 1.483 34.012 169.858 1.00 40.39 408 ARG 2 O 1
ATOM 7113 N N . ARG B 1 409 ? 1.096 36.111 169.158 1.00 37.77 409 ARG 2 N 1
ATOM 7114 C CA . ARG B 1 409 ? 1.906 35.966 167.956 1.00 36.26 409 ARG 2 CA 1
ATOM 7115 C C . ARG B 1 409 ? 2.676 37.243 167.642 1.00 37.00 409 ARG 2 C 1
ATOM 7116 O O . ARG B 1 409 ? 2.166 38.345 167.845 1.00 37.95 409 ARG 2 O 1
ATOM 7124 N N . THR B 1 410 ? 3.920 37.117 167.188 1.00 37.14 410 THR 2 N 1
ATOM 7125 C CA . THR B 1 410 ? 4.656 38.315 166.803 1.00 36.69 410 THR 2 CA 1
ATOM 7126 C C . THR B 1 410 ? 4.043 38.632 165.449 1.00 37.23 410 THR 2 C 1
ATOM 7127 O O . THR B 1 410 ? 4.396 38.046 164.422 1.00 36.42 410 THR 2 O 1
ATOM 7131 N N . LYS B 1 411 ? 3.089 39.551 165.490 1.00 37.47 411 LYS 2 N 1
ATOM 7132 C CA . LYS B 1 411 ? 2.317 39.969 164.338 1.00 36.64 411 LYS 2 CA 1
ATOM 7133 C C . LYS B 1 411 ? 3.092 40.656 163.244 1.00 37.01 411 LYS 2 C 1
ATOM 7134 O O . LYS B 1 411 ? 2.622 40.716 162.114 1.00 37.10 411 LYS 2 O 1
ATOM 7140 N N . GLU B 1 412 ? 4.276 41.170 163.557 1.00 37.88 412 GLU 2 N 1
ATOM 7141 C CA . GLU B 1 412 ? 5.037 41.882 162.537 1.00 38.13 412 GLU 2 CA 1
ATOM 7142 C C . GLU B 1 412 ? 6.382 42.419 163.034 1.00 36.89 412 GLU 2 C 1
ATOM 7143 O O . GLU B 1 412 ? 6.491 42.901 164.165 1.00 37.97 412 GLU 2 O 1
ATOM 7149 N N . VAL B 1 413 ? 7.401 42.338 162.181 1.00 34.21 413 VAL 2 N 1
ATOM 7150 C CA . VAL B 1 413 ? 8.734 42.822 162.536 1.00 31.58 413 VAL 2 CA 1
ATOM 7151 C C . VAL B 1 413 ? 9.094 43.985 161.634 1.00 30.80 413 VAL 2 C 1
ATOM 7152 O O . VAL B 1 413 ? 9.065 43.855 160.413 1.00 30.39 413 VAL 2 O 1
ATOM 7156 N N . ASN B 1 414 ? 9.448 45.117 162.228 1.00 31.85 414 ASN 2 N 1
ATOM 7157 C CA . ASN B 1 414 ? 9.798 46.292 161.436 1.00 33.47 414 ASN 2 CA 1
ATOM 7158 C C . ASN B 1 414 ? 11.189 46.795 161.704 1.00 35.16 414 ASN 2 C 1
ATOM 7159 O O . ASN B 1 414 ? 11.686 46.745 162.836 1.00 34.87 414 ASN 2 O 1
ATOM 7164 N N . GLU B 1 415 ? 11.804 47.311 160.648 1.00 38.28 415 GLU 2 N 1
ATOM 7165 C CA . GLU B 1 415 ? 13.140 47.873 160.733 1.00 40.45 415 GLU 2 CA 1
ATOM 7166 C C . GLU B 1 415 ? 13.046 49.367 160.419 1.00 40.54 415 GLU 2 C 1
ATOM 7167 O O . GLU B 1 415 ? 12.421 49.773 159.437 1.00 39.37 415 GLU 2 O 1
ATOM 7173 N N . ILE B 1 416 ? 13.642 50.184 161.275 1.00 41.68 416 ILE 2 N 1
ATOM 7174 C CA . ILE B 1 416 ? 13.629 51.616 161.057 1.00 43.28 416 ILE 2 CA 1
ATOM 7175 C C . ILE B 1 416 ? 14.935 51.972 160.358 1.00 44.64 416 ILE 2 C 1
ATOM 7176 O O . ILE B 1 416 ? 15.990 52.051 160.986 1.00 45.40 416 ILE 2 O 1
ATOM 7181 N N . LEU B 1 417 ? 14.857 52.162 159.046 1.00 46.37 417 LEU 2 N 1
ATOM 7182 C CA . LEU B 1 417 ? 16.026 52.505 158.250 1.00 49.79 417 LEU 2 CA 1
ATOM 7183 C C . LEU B 1 417 ? 16.520 53.908 158.590 1.00 52.83 417 LEU 2 C 1
ATOM 7184 O O . LEU B 1 417 ? 17.668 54.088 158.991 1.00 53.82 417 LEU 2 O 1
ATOM 7189 N N . GLY B 1 418 ? 15.654 54.900 158.437 1.00 55.28 418 GLY 2 N 1
ATOM 7190 C CA . GLY B 1 418 ? 16.053 56.254 158.764 1.00 59.44 418 GLY 2 CA 1
ATOM 7191 C C . GLY B 1 418 ? 14.917 57.247 158.646 1.00 62.12 418 GLY 2 C 1
ATOM 7192 O O . GLY B 1 418 ? 13.740 56.881 158.736 1.00 62.39 418 GLY 2 O 1
ATOM 7193 N N . ILE B 1 419 ? 15.277 58.513 158.453 1.00 64.55 419 ILE 2 N 1
ATOM 7194 C CA . ILE B 1 419 ? 14.296 59.575 158.297 1.00 66.52 419 ILE 2 CA 1
ATOM 7195 C C . ILE B 1 419 ? 14.406 60.140 156.883 1.00 69.81 419 ILE 2 C 1
ATOM 7196 O O . ILE B 1 419 ? 15.471 60.580 156.461 1.00 70.48 419 ILE 2 O 1
ATOM 7201 N N . ASP B 1 420 ? 13.306 60.112 156.143 1.00 74.23 420 ASP 2 N 1
ATOM 7202 C CA . ASP B 1 420 ? 13.320 60.608 154.775 1.00 79.13 420 ASP 2 CA 1
ATOM 7203 C C . ASP B 1 420 ? 13.660 62.092 154.697 1.00 80.94 420 ASP 2 C 1
ATOM 7204 O O . ASP B 1 420 ? 13.178 62.896 155.494 1.00 82.31 420 ASP 2 O 1
ATOM 7209 N N . PRO B 1 421 ? 14.516 62.468 153.738 1.00 81.71 421 PRO 2 N 1
ATOM 7210 C CA . PRO B 1 421 ? 14.951 63.853 153.518 1.00 83.11 421 PRO 2 CA 1
ATOM 7211 C C . PRO B 1 421 ? 13.806 64.804 153.155 1.00 84.33 421 PRO 2 C 1
ATOM 7212 O O . PRO B 1 421 ? 13.964 66.023 153.172 1.00 84.60 421 PRO 2 O 1
ATOM 7216 N N . VAL B 1 422 ? 12.654 64.234 152.826 1.00 85.45 422 VAL 2 N 1
ATOM 7217 C CA . VAL B 1 422 ? 11.481 65.018 152.460 1.00 86.50 422 VAL 2 CA 1
ATOM 7218 C C . VAL B 1 422 ? 10.328 64.681 153.399 1.00 87.11 422 VAL 2 C 1
ATOM 7219 O O . VAL B 1 422 ? 9.951 63.516 153.541 1.00 86.80 422 VAL 2 O 1
ATOM 7223 N N . ASP B 1 423 ? 9.763 65.705 154.029 1.00 87.86 423 ASP 2 N 1
ATOM 7224 C CA . ASP B 1 423 ? 8.663 65.509 154.970 1.00 88.15 423 ASP 2 CA 1
ATOM 7225 C C . ASP B 1 423 ? 9.173 64.755 156.190 1.00 86.49 423 ASP 2 C 1
ATOM 7226 O O . ASP B 1 423 ? 8.405 64.418 157.091 1.00 86.41 423 ASP 2 O 1
ATOM 7231 N N . LYS B 1 424 ? 10.479 64.499 156.207 1.00 84.12 424 LYS 2 N 1
ATOM 7232 C CA . LYS B 1 424 ? 11.115 63.793 157.308 1.00 80.84 424 LYS 2 CA 1
ATOM 7233 C C . LYS B 1 424 ? 10.254 62.617 157.752 1.00 78.03 424 LYS 2 C 1
ATOM 7234 O O . LYS B 1 424 ? 9.882 62.505 158.920 1.00 77.43 424 LYS 2 O 1
ATOM 7240 N N . ASN B 1 425 ? 9.934 61.744 156.805 1.00 74.85 425 ASN 2 N 1
ATOM 7241 C CA . ASN B 1 425 ? 9.110 60.576 157.086 1.00 72.50 425 ASN 2 CA 1
ATOM 7242 C C . ASN B 1 425 ? 9.989 59.446 157.585 1.00 69.25 425 ASN 2 C 1
ATOM 7243 O O . ASN B 1 425 ? 11.142 59.324 157.176 1.00 69.37 425 ASN 2 O 1
ATOM 7248 N N . LEU B 1 426 ? 9.445 58.619 158.470 1.00 64.69 426 LEU 2 N 1
ATOM 7249 C CA . LEU B 1 426 ? 10.209 57.503 159.012 1.00 59.70 426 LEU 2 CA 1
ATOM 7250 C C . LEU B 1 426 ? 10.349 56.393 157.977 1.00 56.95 426 LEU 2 C 1
ATOM 7251 O O . LEU B 1 426 ? 9.361 55.839 157.497 1.00 55.32 426 LEU 2 O 1
ATOM 7256 N N . LEU B 1 427 ? 11.587 56.083 157.624 1.00 54.46 427 LEU 2 N 1
ATOM 7257 C CA . LEU B 1 427 ? 11.843 55.022 156.670 1.00 52.53 427 LEU 2 CA 1
ATOM 7258 C C . LEU B 1 427 ? 11.764 53.705 157.440 1.00 50.85 427 LEU 2 C 1
ATOM 7259 O O . LEU B 1 427 ? 12.591 53.428 158.310 1.00 50.40 427 LEU 2 O 1
ATOM 7264 N N . VAL B 1 428 ? 10.755 52.902 157.121 1.00 48.50 428 VAL 2 N 1
ATOM 7265 C CA . VAL B 1 428 ? 10.546 51.620 157.781 1.00 45.85 428 VAL 2 CA 1
ATOM 7266 C C . VAL B 1 428 ? 10.489 50.447 156.804 1.00 45.46 428 VAL 2 C 1
ATOM 7267 O O . VAL B 1 428 ? 10.098 50.604 155.652 1.00 46.95 428 VAL 2 O 1
ATOM 7271 N N . ASN B 1 429 ? 10.897 49.272 157.267 1.00 44.87 429 ASN 2 N 1
ATOM 7272 C CA . ASN B 1 429 ? 10.826 48.069 156.450 1.00 43.11 429 ASN 2 CA 1
ATOM 7273 C C . ASN B 1 429 ? 10.211 46.943 157.275 1.00 41.37 429 ASN 2 C 1
ATOM 7274 O O . ASN B 1 429 ? 10.707 46.586 158.346 1.00 39.92 429 ASN 2 O 1
ATOM 7279 N N . GLN B 1 430 ? 9.114 46.396 156.774 1.00 40.39 430 GLN 2 N 1
ATOM 7280 C CA . GLN B 1 430 ? 8.414 45.310 157.441 1.00 40.07 430 GLN 2 CA 1
ATOM 7281 C C . GLN B 1 430 ? 8.886 44.066 156.740 1.00 38.40 430 GLN 2 C 1
ATOM 7282 O O . GLN B 1 430 ? 8.378 43.750 155.682 1.00 38.16 430 GLN 2 O 1
ATOM 7288 N N . PHE B 1 431 ? 9.849 43.349 157.298 1.00 38.33 431 PHE 2 N 1
ATOM 7289 C CA . PHE B 1 431 ? 10.302 42.172 156.581 1.00 39.36 431 PHE 2 CA 1
ATOM 7290 C C . PHE B 1 431 ? 9.554 40.880 156.922 1.00 38.38 431 PHE 2 C 1
ATOM 7291 O O . PHE B 1 431 ? 9.544 39.935 156.133 1.00 38.35 431 PHE 2 O 1
ATOM 7299 N N . VAL B 1 432 ? 8.912 40.839 158.083 1.00 38.08 432 VAL 2 N 1
ATOM 7300 C CA . VAL B 1 432 ? 8.124 39.669 158.434 1.00 37.80 432 VAL 2 CA 1
ATOM 7301 C C . VAL B 1 432 ? 6.744 40.125 158.877 1.00 39.69 432 VAL 2 C 1
ATOM 7302 O O . VAL B 1 432 ? 6.598 41.109 159.608 1.00 40.12 432 VAL 2 O 1
ATOM 7306 N N . LYS B 1 433 ? 5.733 39.405 158.408 1.00 41.13 433 LYS 2 N 1
ATOM 7307 C CA . LYS B 1 433 ? 4.346 39.709 158.729 1.00 43.30 433 LYS 2 CA 1
ATOM 7308 C C . LYS B 1 433 ? 3.606 38.409 159.021 1.00 43.92 433 LYS 2 C 1
ATOM 7309 O O . LYS B 1 433 ? 3.737 37.434 158.280 1.00 44.27 433 LYS 2 O 1
ATOM 7315 N N . TRP B 1 434 ? 2.839 38.386 160.105 1.00 44.25 434 TRP 2 N 1
ATOM 7316 C CA . TRP B 1 434 ? 2.104 37.185 160.461 1.00 44.20 434 TRP 2 CA 1
ATOM 7317 C C . TRP B 1 434 ? 0.835 37.070 159.642 1.00 45.53 434 TRP 2 C 1
ATOM 7318 O O . TRP B 1 434 ? 0.251 38.077 159.235 1.00 45.29 434 TRP 2 O 1
ATOM 7329 N N . ASP B 1 435 ? 0.415 35.833 159.405 1.00 47.04 435 ASP 2 N 1
ATOM 7330 C CA . ASP B 1 435 ? -0.784 35.565 158.634 1.00 48.44 435 ASP 2 CA 1
ATOM 7331 C C . ASP B 1 435 ? -1.744 34.770 159.496 1.00 49.36 435 ASP 2 C 1
ATOM 7332 O O . ASP B 1 435 ? -1.533 33.588 159.736 1.00 49.59 435 ASP 2 O 1
ATOM 7337 N N . PRO B 1 436 ? -2.816 35.417 159.981 1.00 50.95 436 PRO 2 N 1
ATOM 7338 C CA . PRO B 1 436 ? -3.814 34.756 160.823 1.00 52.14 436 PRO 2 CA 1
ATOM 7339 C C . PRO B 1 436 ? -4.473 33.585 160.107 1.00 53.62 436 PRO 2 C 1
ATOM 7340 O O . PRO B 1 436 ? -4.841 32.590 160.737 1.00 54.15 436 PRO 2 O 1
ATOM 7344 N N . LYS B 1 437 ? -4.613 33.716 158.789 1.00 54.85 437 LYS 2 N 1
ATOM 7345 C CA . LYS B 1 437 ? -5.220 32.680 157.961 1.00 54.76 437 LYS 2 CA 1
ATOM 7346 C C . LYS B 1 437 ? -4.626 31.312 158.256 1.00 54.50 437 LYS 2 C 1
ATOM 7347 O O . LYS B 1 437 ? -5.236 30.516 158.967 1.00 53.32 437 LYS 2 O 1
ATOM 7353 N N . GLU B 1 438 ? -3.435 31.049 157.719 1.00 55.14 438 GLU 2 N 1
ATOM 7354 C CA . GLU B 1 438 ? -2.762 29.764 157.915 1.00 56.83 438 GLU 2 CA 1
ATOM 7355 C C . GLU B 1 438 ? -1.900 29.754 159.185 1.00 55.20 438 GLU 2 C 1
ATOM 7356 O O . GLU B 1 438 ? -1.283 28.733 159.526 1.00 54.23 438 GLU 2 O 1
ATOM 7362 N N . ASP B 1 439 ? -1.866 30.888 159.881 1.00 53.75 439 ASP 2 N 1
ATOM 7363 C CA . ASP B 1 439 ? -1.056 31.022 161.086 1.00 52.90 439 ASP 2 CA 1
ATOM 7364 C C . ASP B 1 439 ? 0.391 30.771 160.675 1.00 53.16 439 ASP 2 C 1
ATOM 7365 O O . ASP B 1 439 ? 1.093 29.951 161.261 1.00 54.14 439 ASP 2 O 1
ATOM 7370 N N . LYS B 1 440 ? 0.813 31.488 159.640 1.00 52.56 440 LYS 2 N 1
ATOM 7371 C CA . LYS B 1 440 ? 2.157 31.381 159.097 1.00 52.07 440 LYS 2 CA 1
ATOM 7372 C C . LYS B 1 440 ? 2.804 32.753 159.057 1.00 50.83 440 LYS 2 C 1
ATOM 7373 O O . LYS B 1 440 ? 2.182 33.718 158.622 1.00 52.18 440 LYS 2 O 1
ATOM 7379 N N . HIS B 1 441 ? 4.046 32.854 159.517 1.00 48.88 441 HIS 2 N 1
ATOM 7380 C CA . HIS B 1 441 ? 4.749 34.129 159.460 1.00 47.18 441 HIS 2 CA 1
ATOM 7381 C C . HIS B 1 441 ? 5.283 34.196 158.041 1.00 47.53 441 HIS 2 C 1
ATOM 7382 O O . HIS B 1 441 ? 5.703 33.183 157.490 1.00 47.87 441 HIS 2 O 1
ATOM 7389 N N . ILE B 1 442 ? 5.261 35.375 157.441 1.00 47.86 442 ILE 2 N 1
ATOM 7390 C CA . ILE B 1 442 ? 5.720 35.503 156.072 1.00 49.30 442 ILE 2 CA 1
ATOM 7391 C C . ILE B 1 442 ? 6.823 36.535 155.911 1.00 52.61 442 ILE 2 C 1
ATOM 7392 O O . ILE B 1 442 ? 6.763 37.609 156.507 1.00 54.57 442 ILE 2 O 1
ATOM 7397 N N . GLU B 1 443 ? 7.829 36.207 155.104 1.00 55.12 443 GLU 2 N 1
ATOM 7398 C CA . GLU B 1 443 ? 8.948 37.112 154.878 1.00 58.48 443 GLU 2 CA 1
ATOM 7399 C C . GLU B 1 443 ? 8.720 37.965 153.642 1.00 59.47 443 GLU 2 C 1
ATOM 7400 O O . GLU B 1 443 ? 9.153 37.608 152.554 1.00 60.72 443 GLU 2 O 1
ATOM 7406 N N . VAL B 1 444 ? 8.055 39.101 153.804 1.00 60.76 444 VAL 2 N 1
ATOM 7407 C CA . VAL B 1 444 ? 7.787 39.964 152.662 1.00 63.04 444 VAL 2 CA 1
ATOM 7408 C C . VAL B 1 444 ? 9.070 40.479 152.014 1.00 64.36 444 VAL 2 C 1
ATOM 7409 O O . VAL B 1 444 ? 9.029 41.048 150.923 1.00 65.51 444 VAL 2 O 1
ATOM 7413 N N . SER B 1 445 ? 10.200 40.285 152.691 1.00 65.90 445 SER 2 N 1
ATOM 7414 C CA . SER B 1 445 ? 11.506 40.722 152.184 1.00 66.75 445 SER 2 CA 1
ATOM 7415 C C . SER B 1 445 ? 12.637 40.229 153.084 1.00 68.72 445 SER 2 C 1
ATOM 7416 O O . SER B 1 445 ? 12.402 39.507 154.056 1.00 69.34 445 SER 2 O 1
ATOM 7427 N N . PRO B 1 447 ? 15.867 41.116 155.681 1.00 65.43 447 PRO 2 N 1
ATOM 7428 C CA . PRO B 1 447 ? 16.278 42.185 156.593 1.00 63.67 447 PRO 2 CA 1
ATOM 7429 C C . PRO B 1 447 ? 17.346 43.112 156.021 1.00 62.64 447 PRO 2 C 1
ATOM 7430 O O . PRO B 1 447 ? 18.411 42.662 155.584 1.00 62.37 447 PRO 2 O 1
ATOM 7434 N N . LYS B 1 448 ? 17.048 44.408 156.022 1.00 61.41 448 LYS 2 N 1
ATOM 7435 C CA . LYS B 1 448 ? 17.986 45.399 155.524 1.00 60.20 448 LYS 2 CA 1
ATOM 7436 C C . LYS B 1 448 ? 19.030 45.665 156.601 1.00 59.26 448 LYS 2 C 1
ATOM 7437 O O . LYS B 1 448 ? 20.105 46.197 156.320 1.00 57.88 448 LYS 2 O 1
ATOM 7443 N N . LYS B 1 449 ? 18.713 45.284 157.837 1.00 59.18 449 LYS 2 N 1
ATOM 7444 C CA . LYS B 1 449 ? 19.635 45.484 158.951 1.00 59.41 449 LYS 2 CA 1
ATOM 7445 C C . LYS B 1 449 ? 20.842 44.551 158.859 1.00 59.99 449 LYS 2 C 1
ATOM 7446 O O . LYS B 1 449 ? 21.809 44.701 159.609 1.00 60.30 449 LYS 2 O 1
ATOM 7452 N N . LEU B 1 450 ? 20.785 43.592 157.938 1.00 60.31 450 LEU 2 N 1
ATOM 7453 C CA . LEU B 1 450 ? 21.882 42.648 157.757 1.00 60.59 450 LEU 2 CA 1
ATOM 7454 C C . LEU B 1 450 ? 23.116 43.322 157.166 1.00 61.28 450 LEU 2 C 1
ATOM 7455 O O . LEU B 1 450 ? 24.244 42.886 157.400 1.00 61.53 450 LEU 2 O 1
ATOM 7460 N N . GLU B 1 451 ? 22.895 44.390 156.404 1.00 61.69 451 GLU 2 N 1
ATOM 7461 C CA . GLU B 1 451 ? 23.990 45.127 155.793 1.00 61.38 451 GLU 2 CA 1
ATOM 7462 C C . GLU B 1 451 ? 24.701 45.981 156.834 1.00 59.87 451 GLU 2 C 1
ATOM 7463 O O . GLU B 1 451 ? 25.923 46.121 156.811 1.00 59.93 451 GLU 2 O 1
ATOM 7469 N N . LYS B 1 452 ? 23.933 46.551 157.753 1.00 58.33 452 LYS 2 N 1
ATOM 7470 C CA . LYS B 1 452 ? 24.517 47.371 158.798 1.00 58.19 452 LYS 2 CA 1
ATOM 7471 C C . LYS B 1 452 ? 25.431 46.476 159.626 1.00 57.85 452 LYS 2 C 1
ATOM 7472 O O . LYS B 1 452 ? 26.469 46.914 160.132 1.00 58.03 452 LYS 2 O 1
ATOM 7486 N N . ALA B 1 454 ? 26.940 43.621 158.484 1.00 60.07 454 ALA 2 N 1
ATOM 7487 C CA . ALA B 1 454 ? 28.059 43.241 157.637 1.00 60.39 454 ALA 2 CA 1
ATOM 7488 C C . ALA B 1 454 ? 29.172 44.267 157.748 1.00 60.78 454 ALA 2 C 1
ATOM 7489 O O . ALA B 1 454 ? 30.337 43.921 157.934 1.00 62.19 454 ALA 2 O 1
ATOM 7491 N N . ASP B 1 455 ? 28.811 45.535 157.635 1.00 60.56 455 ASP 2 N 1
ATOM 7492 C CA . ASP B 1 455 ? 29.800 46.586 157.726 1.00 61.01 455 ASP 2 CA 1
ATOM 7493 C C . ASP B 1 455 ? 30.408 46.619 159.117 1.00 60.17 455 ASP 2 C 1
ATOM 7494 O O . ASP B 1 455 ? 31.626 46.623 159.270 1.00 60.65 455 ASP 2 O 1
ATOM 7499 N N . PHE B 1 456 ? 29.570 46.616 160.141 1.00 59.92 456 PHE 2 N 1
ATOM 7500 C CA . PHE B 1 456 ? 30.092 46.649 161.493 1.00 60.60 456 PHE 2 CA 1
ATOM 7501 C C . PHE B 1 456 ? 31.083 45.506 161.768 1.00 59.38 456 PHE 2 C 1
ATOM 7502 O O . PHE B 1 456 ? 31.796 45.535 162.765 1.00 58.63 456 PHE 2 O 1
ATOM 7510 N N . LEU B 1 457 ? 31.140 44.513 160.879 1.00 59.06 457 LEU 2 N 1
ATOM 7511 C CA . LEU B 1 457 ? 32.035 43.355 161.045 1.00 57.03 457 LEU 2 CA 1
ATOM 7512 C C . LEU B 1 457 ? 33.117 43.249 159.983 1.00 56.04 457 LEU 2 C 1
ATOM 7513 O O . LEU B 1 457 ? 34.136 42.592 160.192 1.00 56.07 457 LEU 2 O 1
ATOM 7518 N N . GLY B 1 458 ? 32.874 43.872 158.834 1.00 55.21 458 GLY 2 N 1
ATOM 7519 C CA . GLY B 1 458 ? 33.829 43.828 157.745 1.00 54.62 458 GLY 2 CA 1
ATOM 7520 C C . GLY B 1 458 ? 33.677 42.582 156.892 1.00 54.31 458 GLY 2 C 1
ATOM 7521 O O . GLY B 1 458 ? 34.585 42.213 156.151 1.00 55.69 458 GLY 2 O 1
ATOM 7522 N N . VAL B 1 459 ? 32.523 41.935 156.993 1.00 52.97 459 VAL 2 N 1
ATOM 7523 C CA . VAL B 1 459 ? 32.241 40.720 156.236 1.00 51.11 459 VAL 2 CA 1
ATOM 7524 C C . VAL B 1 459 ? 31.149 40.990 155.199 1.00 50.52 459 VAL 2 C 1
ATOM 7525 O O . VAL B 1 459 ? 30.492 42.024 155.253 1.00 51.68 459 VAL 2 O 1
ATOM 7529 N N . SER B 1 460 ? 30.953 40.076 154.253 1.00 48.94 460 SER 2 N 1
ATOM 7530 C CA . SER B 1 460 ? 29.925 40.270 153.228 1.00 47.84 460 SER 2 CA 1
ATOM 7531 C C . SER B 1 460 ? 28.541 40.003 153.806 1.00 47.40 460 SER 2 C 1
ATOM 7532 O O . SER B 1 460 ? 28.403 39.227 154.750 1.00 47.23 460 SER 2 O 1
ATOM 7535 N N . VAL B 1 461 ? 27.512 40.635 153.247 1.00 46.64 461 VAL 2 N 1
ATOM 7536 C CA . VAL B 1 461 ? 26.159 40.403 153.744 1.00 45.54 461 VAL 2 CA 1
ATOM 7537 C C . VAL B 1 461 ? 25.896 38.901 153.724 1.00 45.52 461 VAL 2 C 1
ATOM 7538 O O . VAL B 1 461 ? 25.268 38.352 154.633 1.00 44.85 461 VAL 2 O 1
ATOM 7542 N N . GLN B 1 462 ? 26.395 38.242 152.683 1.00 45.55 462 GLN 2 N 1
ATOM 7543 C CA . GLN B 1 462 ? 26.232 36.805 152.539 1.00 45.82 462 GLN 2 CA 1
ATOM 7544 C C . GLN B 1 462 ? 26.778 36.085 153.758 1.00 47.29 462 GLN 2 C 1
ATOM 7545 O O . GLN B 1 462 ? 26.188 35.116 154.232 1.00 47.50 462 GLN 2 O 1
ATOM 7551 N N . GLU B 1 463 ? 27.904 36.567 154.270 1.00 49.42 463 GLU 2 N 1
ATOM 7552 C CA . GLU B 1 463 ? 28.523 35.956 155.438 1.00 50.94 463 GLU 2 CA 1
ATOM 7553 C C . GLU B 1 463 ? 27.688 36.109 156.715 1.00 50.63 463 GLU 2 C 1
ATOM 7554 O O . GLU B 1 463 ? 27.638 35.193 157.543 1.00 49.89 463 GLU 2 O 1
ATOM 7560 N N . VAL B 1 464 ? 27.035 37.260 156.877 1.00 49.86 464 VAL 2 N 1
ATOM 7561 C CA . VAL B 1 464 ? 26.203 37.502 158.056 1.00 48.74 464 VAL 2 CA 1
ATOM 7562 C C . VAL B 1 464 ? 24.994 36.592 157.986 1.00 48.52 464 VAL 2 C 1
ATOM 7563 O O . VAL B 1 464 ? 24.635 35.924 158.958 1.00 48.00 464 VAL 2 O 1
ATOM 7567 N N . TYR B 1 465 ? 24.369 36.576 156.816 1.00 48.16 465 TYR 2 N 1
ATOM 7568 C CA . TYR B 1 465 ? 23.183 35.767 156.590 1.00 48.29 465 TYR 2 CA 1
ATOM 7569 C C . TYR B 1 465 ? 23.392 34.296 156.982 1.00 46.92 465 TYR 2 C 1
ATOM 7570 O O . TYR B 1 465 ? 22.536 33.698 157.651 1.00 45.57 465 TYR 2 O 1
ATOM 7579 N N . ASP B 1 466 ? 24.528 33.723 156.582 1.00 44.82 466 ASP 2 N 1
ATOM 7580 C CA . ASP B 1 466 ? 24.829 32.334 156.904 1.00 44.24 466 ASP 2 CA 1
ATOM 7581 C C . ASP B 1 466 ? 25.045 32.153 158.402 1.00 44.23 466 ASP 2 C 1
ATOM 7582 O O . ASP B 1 466 ? 24.823 31.070 158.939 1.00 43.37 466 ASP 2 O 1
ATOM 7587 N N . GLU B 1 467 ? 25.491 33.209 159.077 1.00 44.19 467 GLU 2 N 1
ATOM 7588 C CA . GLU B 1 467 ? 25.703 33.143 160.519 1.00 42.91 467 GLU 2 CA 1
ATOM 7589 C C . GLU B 1 467 ? 24.320 33.027 161.118 1.00 42.82 467 GLU 2 C 1
ATOM 7590 O O . GLU B 1 467 ? 24.100 32.262 162.053 1.00 41.52 467 GLU 2 O 1
ATOM 7604 N N . LEU B 1 469 ? 21.435 31.803 159.781 1.00 41.18 469 LEU 2 N 1
ATOM 7605 C CA . LEU B 1 469 ? 20.944 30.446 159.587 1.00 39.26 469 LEU 2 CA 1
ATOM 7606 C C . LEU B 1 469 ? 21.546 29.488 160.612 1.00 38.73 469 LEU 2 C 1
ATOM 7607 O O . LEU B 1 469 ? 20.881 28.576 161.122 1.00 38.05 469 LEU 2 O 1
ATOM 7612 N N . SER B 1 470 ? 22.822 29.696 160.897 1.00 38.36 470 SER 2 N 1
ATOM 7613 C CA . SER B 1 470 ? 23.519 28.864 161.853 1.00 37.33 470 SER 2 CA 1
ATOM 7614 C C . SER B 1 470 ? 22.843 28.961 163.219 1.00 37.46 470 SER 2 C 1
ATOM 7615 O O . SER B 1 470 ? 22.430 27.949 163.792 1.00 37.02 470 SER 2 O 1
ATOM 7618 N N . ARG B 1 471 ? 22.731 30.180 163.739 1.00 37.25 471 ARG 2 N 1
ATOM 7619 C CA . ARG B 1 471 ? 22.088 30.395 165.028 1.00 36.76 471 ARG 2 CA 1
ATOM 7620 C C . ARG B 1 471 ? 20.693 29.790 164.961 1.00 36.17 471 ARG 2 C 1
ATOM 7621 O O . ARG B 1 471 ? 20.232 29.136 165.897 1.00 36.06 471 ARG 2 O 1
ATOM 7629 N N . LYS B 1 472 ? 20.030 30.013 163.834 1.00 34.47 472 LYS 2 N 1
ATOM 7630 C CA . LYS B 1 472 ? 18.698 29.484 163.612 1.00 33.49 472 LYS 2 CA 1
ATOM 7631 C C . LYS B 1 472 ? 18.688 27.963 163.760 1.00 33.42 472 LYS 2 C 1
ATOM 7632 O O . LYS B 1 472 ? 17.770 27.403 164.358 1.00 33.29 472 LYS 2 O 1
ATOM 7638 N N . ARG B 1 473 ? 19.697 27.295 163.202 1.00 33.49 473 ARG 2 N 1
ATOM 7639 C CA . ARG B 1 473 ? 19.785 25.843 163.308 1.00 33.95 473 ARG 2 CA 1
ATOM 7640 C C . ARG B 1 473 ? 20.001 25.470 164.765 1.00 33.43 473 ARG 2 C 1
ATOM 7641 O O . ARG B 1 473 ? 19.368 24.554 165.293 1.00 33.10 473 ARG 2 O 1
ATOM 7649 N N . TYR B 1 474 ? 20.910 26.193 165.406 1.00 32.59 474 TYR 2 N 1
ATOM 7650 C CA . TYR B 1 474 ? 21.235 25.968 166.802 1.00 32.28 474 TYR 2 CA 1
ATOM 7651 C C . TYR B 1 474 ? 19.967 26.040 167.648 1.00 33.79 474 TYR 2 C 1
ATOM 7652 O O . TYR B 1 474 ? 19.747 25.213 168.529 1.00 33.73 474 TYR 2 O 1
ATOM 7661 N N . LEU B 1 475 ? 19.129 27.035 167.374 1.00 34.88 475 LEU 2 N 1
ATOM 7662 C CA . LEU B 1 475 ? 17.892 27.197 168.123 1.00 36.00 475 LEU 2 CA 1
ATOM 7663 C C . LEU B 1 475 ? 16.959 26.003 167.952 1.00 37.57 475 LEU 2 C 1
ATOM 7664 O O . LEU B 1 475 ? 16.451 25.459 168.936 1.00 36.17 475 LEU 2 O 1
ATOM 7669 N N . GLU B 1 476 ? 16.747 25.590 166.706 1.00 39.53 476 GLU 2 N 1
ATOM 7670 C CA . GLU B 1 476 ? 15.880 24.451 166.411 1.00 41.56 476 GLU 2 CA 1
ATOM 7671 C C . GLU B 1 476 ? 16.449 23.144 166.982 1.00 43.29 476 GLU 2 C 1
ATOM 7672 O O . GLU B 1 476 ? 15.705 22.226 167.336 1.00 44.49 476 GLU 2 O 1
ATOM 7678 N N . LEU B 1 477 ? 17.771 23.068 167.082 1.00 43.68 477 LEU 2 N 1
ATOM 7679 C CA . LEU B 1 477 ? 18.406 21.884 167.643 1.00 44.40 477 LEU 2 CA 1
ATOM 7680 C C . LEU B 1 477 ? 18.120 21.854 169.144 1.00 45.55 477 LEU 2 C 1
ATOM 7681 O O . LEU B 1 477 ? 17.900 20.792 169.719 1.00 46.73 477 LEU 2 O 1
ATOM 7694 N N . LEU B 1 479 ? 15.547 23.150 170.556 1.00 41.97 479 LEU 2 N 1
ATOM 7695 C CA . LEU B 1 479 ? 14.140 22.878 170.665 1.00 39.93 479 LEU 2 CA 1
ATOM 7696 C C . LEU B 1 479 ? 13.934 21.391 170.541 1.00 39.55 479 LEU 2 C 1
ATOM 7697 O O . LEU B 1 479 ? 13.334 20.763 171.407 1.00 39.09 479 LEU 2 O 1
ATOM 7702 N N . LYS B 1 480 ? 14.457 20.837 169.454 1.00 40.28 480 LYS 2 N 1
ATOM 7703 C CA . LYS B 1 480 ? 14.330 19.421 169.168 1.00 40.73 480 LYS 2 CA 1
ATOM 7704 C C . LYS B 1 480 ? 14.885 18.574 170.304 1.00 40.49 480 LYS 2 C 1
ATOM 7705 O O . LYS B 1 480 ? 14.460 17.433 170.486 1.00 41.09 480 LYS 2 O 1
ATOM 7711 N N . ARG B 1 481 ? 15.821 19.134 171.073 1.00 39.77 481 ARG 2 N 1
ATOM 7712 C CA . ARG B 1 481 ? 16.415 18.413 172.198 1.00 39.31 481 ARG 2 CA 1
ATOM 7713 C C . ARG B 1 481 ? 15.695 18.720 173.499 1.00 40.47 481 ARG 2 C 1
ATOM 7714 O O . ARG B 1 481 ? 16.140 18.312 174.578 1.00 41.43 481 ARG 2 O 1
ATOM 7722 N N . GLY B 1 482 ? 14.590 19.452 173.392 1.00 40.93 482 GLY 2 N 1
ATOM 7723 C CA . GLY B 1 482 ? 13.808 19.794 174.563 1.00 40.68 482 GLY 2 CA 1
ATOM 7724 C C . GLY B 1 482 ? 14.553 20.581 175.618 1.00 40.98 482 GLY 2 C 1
ATOM 7725 O O . GLY B 1 482 ? 14.625 20.172 176.783 1.00 41.13 482 GLY 2 O 1
ATOM 7726 N N . ILE B 1 483 ? 15.124 21.706 175.200 1.00 41.81 483 ILE 2 N 1
ATOM 7727 C CA . ILE B 1 483 ? 15.842 22.598 176.097 1.00 43.06 483 ILE 2 CA 1
ATOM 7728 C C . ILE B 1 483 ? 14.964 23.844 176.105 1.00 44.77 483 ILE 2 C 1
ATOM 7729 O O . ILE B 1 483 ? 15.062 24.686 175.213 1.00 45.99 483 ILE 2 O 1
ATOM 7734 N N . ARG B 1 484 ? 14.096 23.953 177.108 1.00 44.95 484 ARG 2 N 1
ATOM 7735 C CA . ARG B 1 484 ? 13.164 25.072 177.165 1.00 46.27 484 ARG 2 CA 1
ATOM 7736 C C . ARG B 1 484 ? 13.312 26.097 178.268 1.00 47.17 484 ARG 2 C 1
ATOM 7737 O O . ARG B 1 484 ? 13.055 27.274 178.038 1.00 47.80 484 ARG 2 O 1
ATOM 7745 N N . ASN B 1 485 ? 13.682 25.658 179.466 1.00 47.86 485 ASN 2 N 1
ATOM 7746 C CA . ASN B 1 485 ? 13.822 26.568 180.596 1.00 48.66 485 ASN 2 CA 1
ATOM 7747 C C . ASN B 1 485 ? 14.871 27.655 180.420 1.00 47.84 485 ASN 2 C 1
ATOM 7748 O O . ASN B 1 485 ? 15.909 27.442 179.799 1.00 48.51 485 ASN 2 O 1
ATOM 7753 N N . TYR B 1 486 ? 14.601 28.825 180.988 1.00 46.08 486 TYR 2 N 1
ATOM 7754 C CA . TYR B 1 486 ? 15.504 29.950 180.828 1.00 44.70 486 TYR 2 CA 1
ATOM 7755 C C . TYR B 1 486 ? 16.932 29.770 181.345 1.00 44.26 486 TYR 2 C 1
ATOM 7756 O O . TYR B 1 486 ? 17.881 30.129 180.646 1.00 43.78 486 TYR 2 O 1
ATOM 7765 N N . LYS B 1 487 ? 17.114 29.213 182.537 1.00 44.84 487 LYS 2 N 1
ATOM 7766 C CA . LYS B 1 487 ? 18.478 29.038 183.029 1.00 45.20 487 LYS 2 CA 1
ATOM 7767 C C . LYS B 1 487 ? 19.283 28.133 182.110 1.00 45.67 487 LYS 2 C 1
ATOM 7768 O O . LYS B 1 487 ? 20.426 28.447 181.771 1.00 45.22 487 LYS 2 O 1
ATOM 7774 N N . GLU B 1 488 ? 18.697 27.016 181.694 1.00 46.22 488 GLU 2 N 1
ATOM 7775 C CA . GLU B 1 488 ? 19.424 26.121 180.811 1.00 46.69 488 GLU 2 CA 1
ATOM 7776 C C . GLU B 1 488 ? 19.548 26.696 179.401 1.00 45.06 488 GLU 2 C 1
ATOM 7777 O O . GLU B 1 488 ? 20.576 26.530 178.752 1.00 45.88 488 GLU 2 O 1
ATOM 7783 N N . VAL B 1 489 ? 18.521 27.384 178.919 1.00 42.93 489 VAL 2 N 1
ATOM 7784 C CA . VAL B 1 489 ? 18.613 27.956 177.586 1.00 40.68 489 VAL 2 CA 1
ATOM 7785 C C . VAL B 1 489 ? 19.684 29.035 177.591 1.00 39.88 489 VAL 2 C 1
ATOM 7786 O O . VAL B 1 489 ? 20.559 29.046 176.735 1.00 39.08 489 VAL 2 O 1
ATOM 7790 N N . THR B 1 490 ? 19.619 29.937 178.560 1.00 39.76 490 THR 2 N 1
ATOM 7791 C CA . THR B 1 490 ? 20.612 30.996 178.660 1.00 39.78 490 THR 2 CA 1
ATOM 7792 C C . THR B 1 490 ? 22.001 30.362 178.699 1.00 40.73 490 THR 2 C 1
ATOM 7793 O O . THR B 1 490 ? 22.950 30.869 178.098 1.00 40.68 490 THR 2 O 1
ATOM 7797 N N . ARG B 1 491 ? 22.108 29.243 179.407 1.00 40.68 491 ARG 2 N 1
ATOM 7798 C CA . ARG B 1 491 ? 23.374 28.540 179.547 1.00 40.76 491 ARG 2 CA 1
ATOM 7799 C C . ARG B 1 491 ? 23.932 28.125 178.182 1.00 39.97 491 ARG 2 C 1
ATOM 7800 O O . ARG B 1 491 ? 25.102 28.366 177.882 1.00 42.16 491 ARG 2 O 1
ATOM 7808 N N . TYR B 1 492 ? 23.089 27.514 177.353 1.00 38.13 492 TYR 2 N 1
ATOM 7809 C CA . TYR B 1 492 ? 23.502 27.062 176.028 1.00 36.61 492 TYR 2 CA 1
ATOM 7810 C C . TYR B 1 492 ? 23.743 28.189 175.059 1.00 36.72 492 TYR 2 C 1
ATOM 7811 O O . TYR B 1 492 ? 24.511 28.040 174.116 1.00 36.46 492 TYR 2 O 1
ATOM 7820 N N . ILE B 1 493 ? 23.070 29.312 175.260 1.00 37.28 493 ILE 2 N 1
ATOM 7821 C CA . ILE B 1 493 ? 23.259 30.430 174.360 1.00 37.61 493 ILE 2 CA 1
ATOM 7822 C C . ILE B 1 493 ? 24.579 31.113 174.675 1.00 37.19 493 ILE 2 C 1
ATOM 7823 O O . ILE B 1 493 ? 25.337 31.479 173.773 1.00 37.19 493 ILE 2 O 1
ATOM 7828 N N . HIS B 1 494 ? 24.853 31.273 175.965 1.00 35.29 494 HIS 2 N 1
ATOM 7829 C CA . HIS B 1 494 ? 26.098 31.883 176.411 1.00 32.77 494 HIS 2 CA 1
ATOM 7830 C C . HIS B 1 494 ? 27.245 31.083 175.840 1.00 30.94 494 HIS 2 C 1
ATOM 7831 O O . HIS B 1 494 ? 28.298 31.618 175.549 1.00 31.10 494 HIS 2 O 1
ATOM 7838 N N . ALA B 1 495 ? 27.032 29.787 175.690 1.00 29.80 495 ALA 2 N 1
ATOM 7839 C CA . ALA B 1 495 ? 28.044 28.911 175.133 1.00 29.87 495 ALA 2 CA 1
ATOM 7840 C C . ALA B 1 495 ? 28.353 29.308 173.688 1.00 30.69 495 ALA 2 C 1
ATOM 7841 O O . ALA B 1 495 ? 29.481 29.650 173.368 1.00 31.85 495 ALA 2 O 1
ATOM 7843 N N . TYR B 1 496 ? 27.348 29.271 172.820 1.00 30.77 496 TYR 2 N 1
ATOM 7844 C CA . TYR B 1 496 ? 27.531 29.632 171.417 1.00 30.71 496 TYR 2 CA 1
ATOM 7845 C C . TYR B 1 496 ? 28.295 30.944 171.301 1.00 32.93 496 TYR 2 C 1
ATOM 7846 O O . TYR B 1 496 ? 29.000 31.180 170.326 1.00 34.40 496 TYR 2 O 1
ATOM 7855 N N . TYR B 1 497 ? 28.137 31.806 172.297 1.00 33.95 497 TYR 2 N 1
ATOM 7856 C CA . TYR B 1 497 ? 28.833 33.086 172.312 1.00 36.37 497 TYR 2 CA 1
ATOM 7857 C C . TYR B 1 497 ? 30.316 32.840 172.504 1.00 37.32 497 TYR 2 C 1
ATOM 7858 O O . TYR B 1 497 ? 31.142 33.245 171.692 1.00 38.57 497 TYR 2 O 1
ATOM 7867 N N . ARG B 1 498 ? 30.633 32.165 173.599 1.00 36.72 498 ARG 2 N 1
ATOM 7868 C CA . ARG B 1 498 ? 31.999 31.852 173.958 1.00 36.29 498 ARG 2 CA 1
ATOM 7869 C C . ARG B 1 498 ? 32.773 31.173 172.837 1.00 37.49 498 ARG 2 C 1
ATOM 7870 O O . ARG B 1 498 ? 33.934 31.511 172.591 1.00 38.18 498 ARG 2 O 1
ATOM 7878 N N . ASN B 1 499 ? 32.127 30.230 172.155 1.00 38.64 499 ASN 2 N 1
ATOM 7879 C CA . ASN B 1 499 ? 32.721 29.507 171.030 1.00 40.11 499 ASN 2 CA 1
ATOM 7880 C C . ASN B 1 499 ? 31.602 28.827 170.274 1.00 39.45 499 ASN 2 C 1
ATOM 7881 O O . ASN B 1 499 ? 30.958 27.916 170.790 1.00 38.85 499 ASN 2 O 1
ATOM 7886 N N . PRO B 1 500 ? 31.348 29.273 169.038 1.00 39.08 500 PRO 2 N 1
ATOM 7887 C CA . PRO B 1 500 ? 30.310 28.757 168.144 1.00 38.85 500 PRO 2 CA 1
ATOM 7888 C C . PRO B 1 500 ? 30.437 27.324 167.655 1.00 39.00 500 PRO 2 C 1
ATOM 7889 O O . PRO B 1 500 ? 29.514 26.531 167.830 1.00 39.41 500 PRO 2 O 1
ATOM 7893 N N . GLU B 1 501 ? 31.569 26.992 167.041 1.00 38.85 501 GLU 2 N 1
ATOM 7894 C CA . GLU B 1 501 ? 31.762 25.652 166.501 1.00 39.69 501 GLU 2 CA 1
ATOM 7895 C C . GLU B 1 501 ? 31.785 24.596 167.594 1.00 39.01 501 GLU 2 C 1
ATOM 7896 O O . GLU B 1 501 ? 31.223 23.509 167.423 1.00 38.47 501 GLU 2 O 1
ATOM 7902 N N . LEU B 1 502 ? 32.438 24.899 168.711 1.00 36.74 502 LEU 2 N 1
ATOM 7903 C CA . LEU B 1 502 ? 32.489 23.936 169.796 1.00 34.99 502 LEU 2 CA 1
ATOM 7904 C C . LEU B 1 502 ? 31.070 23.787 170.317 1.00 35.94 502 LEU 2 C 1
ATOM 7905 O O . LEU B 1 502 ? 30.651 22.698 170.700 1.00 37.29 502 LEU 2 O 1
ATOM 7910 N N . ALA B 1 503 ? 30.331 24.894 170.317 1.00 36.01 503 ALA 2 N 1
ATOM 7911 C CA . ALA B 1 503 ? 28.955 24.909 170.796 1.00 36.71 503 ALA 2 CA 1
ATOM 7912 C C . ALA B 1 503 ? 28.027 24.134 169.873 1.00 38.12 503 ALA 2 C 1
ATOM 7913 O O . ALA B 1 503 ? 27.150 23.412 170.342 1.00 38.66 503 ALA 2 O 1
ATOM 7923 N N . THR B 1 505 ? 28.865 21.691 167.699 1.00 42.84 505 THR 2 N 1
ATOM 7924 C CA . THR B 1 505 ? 29.180 20.281 167.786 1.00 41.55 505 THR 2 CA 1
ATOM 7925 C C . THR B 1 505 ? 28.528 19.671 169.015 1.00 40.26 505 THR 2 C 1
ATOM 7926 O O . THR B 1 505 ? 27.736 18.743 168.898 1.00 38.96 505 THR 2 O 1
ATOM 7930 N N . LYS B 1 506 ? 28.847 20.207 170.189 1.00 39.71 506 LYS 2 N 1
ATOM 7931 C CA . LYS B 1 506 ? 28.295 19.677 171.429 1.00 41.11 506 LYS 2 CA 1
ATOM 7932 C C . LYS B 1 506 ? 26.778 19.601 171.397 1.00 43.14 506 LYS 2 C 1
ATOM 7933 O O . LYS B 1 506 ? 26.174 18.763 172.071 1.00 42.49 506 LYS 2 O 1
ATOM 7947 N N . GLU B 1 508 ? 24.756 19.135 168.498 1.00 46.10 508 GLU 2 N 1
ATOM 7948 C CA . GLU B 1 508 ? 24.391 17.996 167.666 1.00 45.76 508 GLU 2 CA 1
ATOM 7949 C C . GLU B 1 508 ? 25.069 16.690 168.070 1.00 45.24 508 GLU 2 C 1
ATOM 7950 O O . GLU B 1 508 ? 24.879 15.658 167.429 1.00 43.84 508 GLU 2 O 1
ATOM 7956 N N . GLU B 1 509 ? 25.835 16.726 169.152 1.00 46.73 509 GLU 2 N 1
ATOM 7957 C CA . GLU B 1 509 ? 26.535 15.531 169.595 1.00 48.36 509 GLU 2 CA 1
ATOM 7958 C C . GLU B 1 509 ? 26.018 15.033 170.931 1.00 49.74 509 GLU 2 C 1
ATOM 7959 O O . GLU B 1 509 ? 26.630 14.168 171.561 1.00 50.33 509 GLU 2 O 1
ATOM 7965 N N . GLY B 1 510 ? 24.895 15.595 171.367 1.00 50.63 510 GLY 2 N 1
ATOM 7966 C CA . GLY B 1 510 ? 24.294 15.182 172.622 1.00 52.88 510 GLY 2 CA 1
ATOM 7967 C C . GLY B 1 510 ? 24.799 15.788 173.922 1.00 54.74 510 GLY 2 C 1
ATOM 7968 O O . GLY B 1 510 ? 24.138 15.654 174.953 1.00 55.27 510 GLY 2 O 1
ATOM 7969 N N . LEU B 1 511 ? 25.954 16.447 173.898 1.00 56.52 511 LEU 2 N 1
ATOM 7970 C CA . LEU B 1 511 ? 26.493 17.046 175.118 1.00 58.07 511 LEU 2 CA 1
ATOM 7971 C C . LEU B 1 511 ? 25.798 18.342 175.534 1.00 59.34 511 LEU 2 C 1
ATOM 7972 O O . LEU B 1 511 ? 26.505 19.286 175.955 1.00 59.65 511 LEU 2 O 1
#